Protein AF-0000000077529479 (afdb_homodimer)

Sequence (1142 aa):
MIVVAYLRHGLRLVVPLAVAITVYLYLFPVIQGCAFPVESRDSKEAFELTKKFHWPSKPSSDDRAKLAPFRLLALGDPQLEGDTSIITNYLGTFPHLKQIYKHVTFQTKHWCFRERVRKTLHDTVDFYMEDIPYFVESMRKRFDLWGNDFYLAHIYRQVNWWSNPTHVSVLGDLVGSQWIDDVEFEKRGRRFWNRTFRGTERVPDDIARYPSTDYTLSGLLDGSEGEKVWAKRILNVAGNHDIGYAGDLTEERLERFERVFGKANYELRFELPILDPEKRATMWHGTDNPNSDRIPPELRIIVVNDMNLDTPAKSAPLQDATYAFINDVIGTASSVGYKGHFTLILTHIPLYKPAGICVDSPFFSFHTAADGGGLKEQNQLSADASKGFLEGMWGMSGKENAAGGGYGRAGLMLNGHDHAGCDTYHFINQTNGTDASERQWQTVRWEEAQEQKIPGTSGIPGRREITVRSMMGDFGGNAGLLSLWFDQDTWEWKFEYATCPLGTQHFWWFVHIVDAIVLLWIGLYGVLSALEAWGVDVDGRFYSGLARVKAWVLRRLPGGRGSKGTTVKAAMIVVAYLRHGLRLVVPLAVAITVYLYLFPVIQGCAFPVESRDSKEAFELTKKFHWPSKPSSDDRAKLAPFRLLALGDPQLEGDTSIITNYLGTFPHLKQIYKHVTFQTKHWCFRERVRKTLHDTVDFYMEDIPYFVESMRKRFDLWGNDFYLAHIYRQVNWWSNPTHVSVLGDLVGSQWIDDVEFEKRGRRFWNRTFRGTERVPDDIARYPSTDYTLSGLLDGSEGEKVWAKRILNVAGNHDIGYAGDLTEERLERFERVFGKANYELRFELPILDPEKRATMWHGTDNPNSDRIPPELRIIVVNDMNLDTPAKSAPLQDATYAFINDVIGTASSVGYKGHFTLILTHIPLYKPAGICVDSPFFSFHTAADGGGLKEQNQLSADASKGFLEGMWGMSGKENAAGGGYGRAGLMLNGHDHAGCDTYHFINQTNGTDASERQWQTVRWEEAQEQKIPGTSGIPGRREITVRSMMGDFGGNAGLLSLWFDQDTWEWKFEYATCPLGTQHFWWFVHIVDAIVLLWIGLYGVLSALEAWGVDVDGRFYSGLARVKAWVLRRLPGGRGSKGTTVKAA

Secondary structure (DSSP, 8-state):
-HHHHHHHHHHHHHHHHHHHHHHHHHTHHHHTT-----TT--HHHHHHHHHTTSTT----HHHHHHS-SEEEEEEB---B--GGG-HHHHH-SSHHHHHHHHHHTT-S--SSHHHHHHHHHHHHHHIIIIIHHHHHHHHHHHHHHHHHHHHHHHHHHHHHHHH--SEEEE-S--BS-S---HHHHHHHHHHIIIIITTT-EEPPTTTSBPP-SS---SEE-SS-HHHHGGGTEEEE---HHHH--TTT--HHHHHHHHHHH--SSEEEEEE-----HHHHTTS-BTTTBTT--EEEEEEEEEE---TTSSS--S-HHHHHHHHHHHHHHHHTSPPTT-EEEEEEEE-SSPPP--TTSSSSPP-EEE--GGGT--EEEESS--HHHHHIIIIIIS---S-TTSGGGGT---EEEEE-S-TT-EEEEEE--TTSSS-GGG---EEEEHHHHHHTT-TT-TT--EEEEEEPPB-SGGGT-EEEEEEEEEETTTTEEEEEEEEEE---HHHHHHHHHHHHHHHHHHHHHHHHHHHHHTT--HHHHHHHHHHHHHHHHHHHSTT------------/-HHHHHHHHHHHHHHHHHHHHHHHHHTHHHHTT-----TT--HHHHHHHHHTTSTT----HHHHHHS-SEEEEEEB---B--GGG-HHHHH-SSHHHHHHHHHHTT-S--SSHHHHHHHHHHHHHHIIIIIHHHHHHHHHHHHHHHHHHHHHHHHHHHHHHHH--SEEEE-S--BS-S---HHHHHHHHHHIIIIITTT-EEPPTTTSBPP-SS---SEE-SS-HHHHGGGTEEEE---HHHH--TTT--HHHHHHHHHHH--SSEEEEEE-----HHHHTTS-BTTTBTT--EEEEEEEEEE---TTSSS--S-HHHHHHHHHHHHHHHHTSPPTT-EEEEEEEE-SSPPP--TTSSSSPP-EEE--GGGT--EEEESS--HHHHHIIIIIIS---S-TTSGGGGT---EEEEE-S-TT-EEEEEE--TTSSS-GGG---EEEEHHHHHHTT-TT-TT--EEEEEEPPB-SGGGT-EEEEEEEEEETTTTEEEEEEEEEE---HHHHHHHHHHHHHHHHHHHHHHHHHHHHHTT--HHHHHHHHHHHHHHHHHHHSTT------------

Radius of gyration: 52.74 Å; Cα contacts (8 Å, |Δi|>4): 2167; chains: 2; bounding box: 121×150×94 Å

InterPro domains:
  IPR029052 Metallo-dependent phosphatase-like [SSF56300] (69-497)
  IPR033308 PGAP5/Cdc1/Ted1 [PTHR13315] (11-527)

Foldseek 3Di:
DVVLVVLVVVLVPLVVVLVVLVCCQLQVCLVVQPEFAWPVRDSVVRSVLLPQVDPPHPDDPVSVVRAFLAKEWEFEALAQEDLVVQQCSVVNALPLVVVLVCLVVVVDDDPDPVVSVVSNVVSVVCSVVPRVVSVVVNVVVVVVSVLSLQLLLSLCVSCCVRHVGLAYEYFENQHAAQPDDLVRLVVSLCSSDCGNLDQAEEDDQVLFAFQDLPDDASEESPPDPSSNNNSRHYHYEYDCRQQHAQARHDPVSQVSCCVRHNHNWGKHKYFYDDPDPVLVQQADDVPNHPPHLFHTAMEMETRAECRNCDDDGNDPVVNVVRVVSLQSLLVNDDFQSHFRYEYEYRHAAAAAADPPADPDHWDWDFDDVVSVGITHDTRHDDNVSNCSVQCRNQNAFLACPDGNRRQGHHYEYEYERPQLKAKKKKKWANPPPDDSVPTGIHMHGPVVCVVVVQPPDPRIHMYIYIHFHHCAQVNQRKMKIKGWHADSVVSHIDIDIDMRGSHHCVSVVVSVVSVVVSVVSVVVSVVVVVCVVVVHPPVVVVVVVVVVVVVVVVVVPPPPPPPPPPPDPDD/DVVLVVLVVVLVPLVVVLVVLVCCLLQVCLVVQPEFAWPVRDSVVRSVLLPQVDPPHPDDPVSVVRAFLAKEWEFEALAQEDLVVQQCSVVNALPLVVVLVCLVVVVDDDPDPVVSVVSNVVSVVCSVVPRVVSVVVNVVVVVVSVLSLQLLLSLCVSCCVRHVGLAYEYFENQHAAQPDDLVRLVVSLCSSDCGNLDQAEEDDQVLFAFQDLPDDASEESPPDPSSNNNSRHYHYEYDCRQAHAQARHDPVSQVSCCVRHNHNWGKHKYFYDDPDPVLVQQEDDVPNHPPHLFHTAMEMETRAECRNCDDDGNDPVVNVVRVVSLQSLLVNDDFQSHFRYEYEYRHAAAAAADPPADPDHWDWDFDDVVSVGITHDTRHDDNVSNCSVQCRNQNAFLACPDGNRRQGHHYEYEYERPQLKAKKKKKWANPPPDDRVPTGIHMHGPVVCVVVVQPPDPRIHMYIYIHFHHCAQVNQRKMKIKGWHADSVVSHIDIDIDMRGSHHCVSVVVSVVSVVVSVVSVVVSVVLVVCVVVVHPPVVVVVVVVVVVVVVVVVPPPPPPPPPDPPDDPD

Structure (mmCIF, N/CA/C/O backbone):
data_AF-0000000077529479-model_v1
#
loop_
_entity.id
_entity.type
_entity.pdbx_description
1 polymer 'Uncharacterized protein'
#
loop_
_atom_site.group_PDB
_atom_site.id
_atom_site.type_symbol
_atom_site.label_atom_id
_atom_site.label_alt_id
_atom_site.label_comp_id
_atom_site.label_asym_id
_atom_site.label_entity_id
_atom_site.label_seq_id
_atom_site.pdbx_PDB_ins_code
_atom_site.Cartn_x
_atom_site.Cartn_y
_atom_site.Cartn_z
_atom_site.occupancy
_atom_site.B_iso_or_equiv
_atom_site.auth_seq_id
_atom_site.auth_comp_id
_atom_site.auth_asym_id
_atom_site.auth_atom_id
_atom_site.pdbx_PDB_model_num
ATOM 1 N N . MET A 1 1 ? -47.281 -45.125 0.391 1 73.75 1 MET A N 1
ATOM 2 C CA . MET A 1 1 ? -46.719 -46.062 -0.593 1 73.75 1 MET A CA 1
ATOM 3 C C . MET A 1 1 ? -46.312 -45.312 -1.857 1 73.75 1 MET A C 1
ATOM 5 O O . MET A 1 1 ? -45.594 -45.875 -2.703 1 73.75 1 MET A O 1
ATOM 9 N N . ILE A 1 2 ? -46.594 -44.125 -1.756 1 82.88 2 ILE A N 1
ATOM 10 C CA . ILE A 1 2 ? -46.406 -43.375 -3.006 1 82.88 2 ILE A CA 1
ATOM 11 C C . ILE A 1 2 ? -44.969 -42.938 -3.133 1 82.88 2 ILE A C 1
ATOM 13 O O . ILE A 1 2 ? -44.344 -43.062 -4.203 1 82.88 2 ILE A O 1
ATOM 17 N N . VAL A 1 3 ? -44.406 -42.531 -1.996 1 84.81 3 VAL A N 1
ATOM 18 C CA . VAL A 1 3 ? -43.031 -42.031 -2.023 1 84.81 3 VAL A CA 1
ATOM 19 C C . VAL A 1 3 ? -42.094 -43.188 -2.404 1 84.81 3 VAL A C 1
ATOM 21 O O . VAL A 1 3 ? -41.219 -43 -3.262 1 84.81 3 VAL A O 1
ATOM 24 N N . VAL A 1 4 ? -42.25 -44.25 -1.834 1 88.69 4 VAL A N 1
ATOM 25 C CA . VAL A 1 4 ? -41.406 -45.406 -2.1 1 88.69 4 VAL A CA 1
ATOM 26 C C . VAL A 1 4 ? -41.625 -45.875 -3.539 1 88.69 4 VAL A C 1
ATOM 28 O O . VAL A 1 4 ? -40.656 -46.25 -4.211 1 88.69 4 VAL A O 1
ATOM 31 N N . ALA A 1 5 ? -42.844 -45.781 -3.975 1 88.25 5 ALA A N 1
ATOM 32 C CA . ALA A 1 5 ? -43.125 -46.156 -5.355 1 88.25 5 ALA A CA 1
ATOM 33 C C . ALA A 1 5 ? -42.438 -45.219 -6.34 1 88.25 5 ALA A C 1
ATOM 35 O O . ALA A 1 5 ? -41.875 -45.656 -7.344 1 88.25 5 ALA A O 1
ATOM 36 N N . TYR A 1 6 ? -42.469 -44 -5.996 1 87.62 6 TYR A N 1
ATOM 37 C CA . TYR A 1 6 ? -41.812 -43.031 -6.875 1 87.62 6 TYR A CA 1
ATOM 38 C C . TYR A 1 6 ? -40.312 -43.219 -6.859 1 87.62 6 TYR A C 1
ATOM 40 O O . TYR A 1 6 ? -39.656 -43.094 -7.895 1 87.62 6 TYR A O 1
ATOM 48 N N . LEU A 1 7 ? -39.781 -43.5 -5.754 1 89.94 7 LEU A N 1
ATOM 49 C CA . LEU A 1 7 ? -38.344 -43.781 -5.656 1 89.94 7 LEU A CA 1
ATOM 50 C C . LEU A 1 7 ? -37.969 -45 -6.465 1 89.94 7 LEU A C 1
ATOM 52 O O . LEU A 1 7 ? -36.969 -45.031 -7.145 1 89.94 7 LEU A O 1
ATOM 56 N N . ARG A 1 8 ? -38.812 -45.969 -6.422 1 90.69 8 ARG A N 1
ATOM 57 C CA . ARG A 1 8 ? -38.594 -47.219 -7.168 1 90.69 8 ARG A CA 1
ATOM 58 C C . ARG A 1 8 ? -38.656 -46.969 -8.672 1 90.69 8 ARG A C 1
ATOM 60 O O . ARG A 1 8 ? -37.781 -47.438 -9.422 1 90.69 8 ARG A O 1
ATOM 67 N N . HIS A 1 9 ? -39.625 -46.156 -9.078 1 90.75 9 HIS A N 1
ATOM 68 C CA . HIS A 1 9 ? -39.719 -45.844 -10.5 1 90.75 9 HIS A CA 1
ATOM 69 C C . HIS A 1 9 ? -38.531 -45 -10.969 1 90.75 9 HIS A C 1
ATOM 71 O O . HIS A 1 9 ? -38.031 -45.219 -12.078 1 90.75 9 HIS A O 1
ATOM 77 N N . GLY A 1 10 ? -38.156 -44.062 -10.18 1 90.94 10 GLY A N 1
ATOM 78 C CA . GLY A 1 10 ? -36.969 -43.281 -10.508 1 90.94 10 GLY A CA 1
ATOM 79 C C . GLY A 1 10 ? -35.719 -44.125 -10.648 1 90.94 10 GLY A C 1
ATOM 80 O O . GLY A 1 10 ? -34.938 -43.938 -11.586 1 90.94 10 GLY A O 1
ATOM 81 N N . LEU A 1 11 ? -35.594 -45 -9.789 1 92.44 11 LEU A N 1
ATOM 82 C CA . LEU A 1 11 ? -34.438 -45.875 -9.812 1 92.44 11 LEU A CA 1
ATOM 83 C C . LEU A 1 11 ? -34.469 -46.781 -11.039 1 92.44 11 LEU A C 1
ATOM 85 O O . LEU A 1 11 ? -33.406 -47.094 -11.609 1 92.44 11 LEU A O 1
ATOM 89 N N . ARG A 1 12 ? -35.625 -47.219 -11.469 1 92 12 ARG A N 1
ATOM 90 C CA . ARG A 1 12 ? -35.75 -48.062 -12.656 1 92 12 ARG A CA 1
ATOM 91 C C . ARG A 1 12 ? -35.281 -47.344 -13.906 1 92 12 ARG A C 1
ATOM 93 O O . ARG A 1 12 ? -34.812 -47.938 -14.859 1 92 12 ARG A O 1
ATOM 100 N N . LEU A 1 13 ? -35.375 -46.062 -13.828 1 91.88 13 LEU A N 1
ATOM 101 C CA . LEU A 1 13 ? -34.969 -45.25 -14.969 1 91.88 13 LEU A CA 1
ATOM 102 C C . LEU A 1 13 ? -33.5 -44.875 -14.859 1 91.88 13 LEU A C 1
ATOM 104 O O . LEU A 1 13 ? -32.75 -45 -15.844 1 91.88 13 LEU A O 1
ATOM 108 N N . VAL A 1 14 ? -33.031 -44.562 -13.703 1 93.31 14 VAL A N 1
ATOM 109 C CA . VAL A 1 14 ? -31.688 -43.969 -13.555 1 93.31 14 VAL A CA 1
ATOM 110 C C . VAL A 1 14 ? -30.641 -45.062 -13.398 1 93.31 14 VAL A C 1
ATOM 112 O O . VAL A 1 14 ? -29.5 -44.906 -13.82 1 93.31 14 VAL A O 1
ATOM 115 N N . VAL A 1 15 ? -30.984 -46.125 -12.898 1 94.62 15 VAL A N 1
ATOM 116 C CA . VAL A 1 15 ? -30.016 -47.188 -12.609 1 94.62 15 VAL A CA 1
ATOM 117 C C . VAL A 1 15 ? -29.469 -47.75 -13.922 1 94.62 15 VAL A C 1
ATOM 119 O O . VAL A 1 15 ? -28.25 -47.875 -14.086 1 94.62 15 VAL A O 1
ATOM 122 N N . PRO A 1 16 ? -30.375 -48.094 -14.945 1 94.94 16 PRO A N 1
ATOM 123 C CA . PRO A 1 16 ? -29.797 -48.594 -16.203 1 94.94 16 PRO A CA 1
ATOM 124 C C . PRO A 1 16 ? -28.875 -47.562 -16.859 1 94.94 16 PRO A C 1
ATOM 126 O O . PRO A 1 16 ? -27.859 -47.938 -17.453 1 94.94 16 PRO A O 1
ATOM 129 N N . LEU A 1 17 ? -29.219 -46.375 -16.75 1 94.44 17 LEU A N 1
ATOM 130 C CA . LEU A 1 17 ? -28.359 -45.344 -17.297 1 94.44 17 LEU A CA 1
ATOM 131 C C . LEU A 1 17 ? -27.031 -45.281 -16.562 1 94.44 17 LEU A C 1
ATOM 133 O O . LEU A 1 17 ? -25.969 -45.188 -17.203 1 94.44 17 LEU A O 1
ATOM 137 N N . ALA A 1 18 ? -27.047 -45.312 -15.273 1 96.44 18 ALA A N 1
ATOM 138 C CA . ALA A 1 18 ? -25.828 -45.312 -14.461 1 96.44 18 ALA A CA 1
ATOM 139 C C . ALA A 1 18 ? -24.938 -46.5 -14.781 1 96.44 18 ALA A C 1
ATOM 141 O O . ALA A 1 18 ? -23.719 -46.375 -14.898 1 96.44 18 ALA A O 1
ATOM 142 N N . VAL A 1 19 ? -25.531 -47.594 -14.953 1 96.88 19 VAL A N 1
ATOM 143 C CA . VAL A 1 19 ? -24.781 -48.812 -15.266 1 96.88 19 VAL A CA 1
ATOM 144 C C . VAL A 1 19 ? -24.156 -48.688 -16.656 1 96.88 19 VAL A C 1
ATOM 146 O O . VAL A 1 19 ? -22.984 -49.031 -16.844 1 96.88 19 VAL A O 1
ATOM 149 N N . ALA A 1 20 ? -24.906 -48.156 -17.594 1 96.75 20 ALA A N 1
ATOM 150 C CA . ALA A 1 20 ? -24.422 -48 -18.953 1 96.75 20 ALA A CA 1
ATOM 151 C C . ALA A 1 20 ? -23.203 -47.094 -19 1 96.75 20 ALA A C 1
ATOM 153 O O . ALA A 1 20 ? -22.188 -47.438 -19.625 1 96.75 20 ALA A O 1
ATOM 154 N N . ILE A 1 21 ? -23.266 -46 -18.344 1 96.5 21 ILE A N 1
ATOM 155 C CA . ILE A 1 21 ? -22.172 -45.062 -18.438 1 96.5 21 ILE A CA 1
ATOM 156 C C . ILE A 1 21 ? -20.984 -45.562 -17.609 1 96.5 21 ILE A C 1
ATOM 158 O O . ILE A 1 21 ? -19.828 -45.281 -17.953 1 96.5 21 ILE A O 1
ATOM 162 N N . THR A 1 22 ? -21.266 -46.219 -16.562 1 97.44 22 THR A N 1
ATOM 163 C CA . THR A 1 22 ? -20.188 -46.812 -15.766 1 97.44 22 THR A CA 1
ATOM 164 C C . THR A 1 22 ? -19.453 -47.906 -16.562 1 97.44 22 THR A C 1
ATOM 166 O O . THR A 1 22 ? -18.219 -47.938 -16.562 1 97.44 22 THR A O 1
ATOM 169 N N . VAL A 1 23 ? -20.203 -48.719 -17.234 1 97.5 23 VAL A N 1
ATOM 170 C CA . VAL A 1 23 ? -19.609 -49.75 -18.047 1 97.5 23 VAL A CA 1
ATOM 171 C C . VAL A 1 23 ? -18.766 -49.125 -19.172 1 97.5 23 VAL A C 1
ATOM 173 O O . VAL A 1 23 ? -17.656 -49.594 -19.438 1 97.5 23 VAL A O 1
ATOM 176 N N . TYR A 1 24 ? -19.344 -48.125 -19.688 1 96.5 24 TYR A N 1
ATOM 177 C CA . TYR A 1 24 ? -18.609 -47.438 -20.75 1 96.5 24 TYR A CA 1
ATOM 178 C C . TYR A 1 24 ? -17.281 -46.906 -20.219 1 96.5 24 TYR A C 1
ATOM 180 O O . TYR A 1 24 ? -16.234 -47.062 -20.844 1 96.5 24 TYR A O 1
ATOM 188 N N . LEU A 1 25 ? -17.328 -46.281 -19.062 1 97.25 25 LEU A N 1
ATOM 189 C CA . LEU A 1 25 ? -16.125 -45.688 -18.5 1 97.25 25 LEU A CA 1
ATOM 190 C C . LEU A 1 25 ? -15.094 -46.75 -18.141 1 97.25 25 LEU A C 1
ATOM 192 O O . LEU A 1 25 ? -13.906 -46.625 -18.453 1 97.25 25 LEU A O 1
ATOM 196 N N . TYR A 1 26 ? -15.516 -47.812 -17.578 1 97.5 26 TYR A N 1
ATOM 197 C CA . TYR A 1 26 ? -14.586 -48.812 -17.062 1 97.5 26 TYR A CA 1
ATOM 198 C C . TYR A 1 26 ? -14.102 -49.75 -18.188 1 97.5 26 TYR A C 1
ATOM 200 O O . TYR A 1 26 ? -13.094 -50.438 -18.031 1 97.5 26 TYR A O 1
ATOM 208 N N . LEU A 1 27 ? -14.805 -49.75 -19.359 1 97.38 27 LEU A N 1
ATOM 209 C CA . LEU A 1 27 ? -14.383 -50.562 -20.5 1 97.38 27 LEU A CA 1
ATOM 210 C C . LEU A 1 27 ? -13.93 -49.688 -21.656 1 97.38 27 LEU A C 1
ATOM 212 O O . LEU A 1 27 ? -13.945 -50.094 -22.812 1 97.38 27 LEU A O 1
ATOM 216 N N . PHE A 1 28 ? -13.5 -48.5 -21.266 1 96.94 28 PHE A N 1
ATOM 217 C CA . PHE A 1 28 ? -13.18 -47.531 -22.312 1 96.94 28 PHE A CA 1
ATOM 218 C C . PHE A 1 28 ? -12.055 -48.062 -23.188 1 96.94 28 PHE A C 1
ATOM 220 O O . PHE A 1 28 ? -12.062 -47.844 -24.406 1 96.94 28 PHE A O 1
ATOM 227 N N . PRO A 1 29 ? -10.984 -48.781 -22.672 1 97.5 29 PRO A N 1
ATOM 228 C CA . PRO A 1 29 ? -9.945 -49.281 -23.578 1 97.5 29 PRO A CA 1
ATOM 229 C C . PRO A 1 29 ? -10.484 -50.281 -24.609 1 97.5 29 PRO A C 1
ATOM 231 O O . PRO A 1 29 ? -10.008 -50.312 -25.734 1 97.5 29 PRO A O 1
ATOM 234 N N . VAL A 1 30 ? -11.461 -51.062 -24.188 1 97 30 VAL A N 1
ATOM 235 C CA . VAL A 1 30 ? -12.086 -52.031 -25.078 1 97 30 VAL A CA 1
ATOM 236 C C . VAL A 1 30 ? -12.906 -51.312 -26.156 1 97 30 VAL A C 1
ATOM 238 O O . VAL A 1 30 ? -12.781 -51.594 -27.344 1 97 30 VAL A O 1
ATOM 241 N N . ILE A 1 31 ? -13.633 -50.375 -25.688 1 95.81 31 ILE A N 1
ATOM 242 C CA . ILE A 1 31 ? -14.555 -49.688 -26.578 1 95.81 31 ILE A CA 1
ATOM 243 C C . ILE A 1 31 ? -13.758 -48.812 -27.578 1 95.81 31 ILE A C 1
ATOM 245 O O . ILE A 1 31 ? -14.141 -48.719 -28.734 1 95.81 31 ILE A O 1
ATOM 249 N N . GLN A 1 32 ? -12.664 -48.312 -27.141 1 95.06 32 GLN A N 1
ATOM 250 C CA . GLN A 1 32 ? -11.844 -47.438 -28 1 95.06 32 GLN A CA 1
ATOM 251 C C . GLN A 1 32 ? -10.914 -48.281 -28.891 1 95.06 32 GLN A C 1
ATOM 253 O O . GLN A 1 32 ? -10.234 -47.75 -29.75 1 95.06 32 GLN A O 1
ATOM 258 N N . GLY A 1 33 ? -10.867 -49.531 -28.625 1 96.06 33 GLY A N 1
ATOM 259 C CA . GLY A 1 33 ? -10.039 -50.406 -29.422 1 96.06 33 GLY A CA 1
ATOM 260 C C . GLY A 1 33 ? -8.555 -50.281 -29.125 1 96.06 33 GLY A C 1
ATOM 261 O O . GLY A 1 33 ? -7.719 -50.406 -30.016 1 96.06 33 GLY A O 1
ATOM 262 N N . CYS A 1 34 ? -8.242 -50.031 -27.891 1 97.25 34 CYS A N 1
ATOM 263 C CA . CYS A 1 34 ? -6.844 -49.875 -27.516 1 97.25 34 CYS A CA 1
ATOM 264 C C . CYS A 1 34 ? -6.125 -51.219 -27.516 1 97.25 34 CYS A C 1
ATOM 266 O O . CYS A 1 34 ? -6.602 -52.188 -26.906 1 97.25 34 CYS A O 1
ATOM 268 N N . ALA A 1 35 ? -4.977 -51.219 -28.172 1 97.88 35 ALA A N 1
ATOM 269 C CA . ALA A 1 35 ? -4.16 -52.438 -28.219 1 97.88 35 ALA A CA 1
ATOM 270 C C . ALA A 1 35 ? -2.723 -52.125 -28.609 1 97.88 35 ALA A C 1
ATOM 272 O O . ALA A 1 35 ? -2.477 -51.188 -29.391 1 97.88 35 ALA A O 1
ATOM 273 N N . PHE A 1 36 ? -1.869 -52.906 -27.984 1 98.38 36 PHE A N 1
ATOM 274 C CA . PHE A 1 36 ? -0.484 -52.781 -28.438 1 98.38 36 PHE A CA 1
ATOM 275 C C . PHE A 1 36 ? -0.339 -53.188 -29.891 1 98.38 36 PHE A C 1
ATOM 277 O O . PHE A 1 36 ? -0.888 -54.219 -30.297 1 98.38 36 PHE A O 1
ATOM 284 N N . PRO A 1 37 ? 0.438 -52.375 -30.688 1 98.06 37 PRO A N 1
ATOM 285 C CA . PRO A 1 37 ? 0.655 -52.75 -32.094 1 98.06 37 PRO A CA 1
ATOM 286 C C . PRO A 1 37 ? 1.341 -54.094 -32.219 1 98.06 37 PRO A C 1
ATOM 288 O O . PRO A 1 37 ? 2.127 -54.5 -31.359 1 98.06 37 PRO A O 1
ATOM 291 N N . VAL A 1 38 ? 1 -54.781 -33.312 1 96.88 38 VAL A N 1
ATOM 292 C CA . VAL A 1 38 ? 1.597 -56.094 -33.625 1 96.88 38 VAL A CA 1
ATOM 293 C C . VAL A 1 38 ? 2.406 -55.969 -34.906 1 96.88 38 VAL A C 1
ATOM 295 O O . VAL A 1 38 ? 2.449 -54.938 -35.562 1 96.88 38 VAL A O 1
ATOM 298 N N . GLU A 1 39 ? 3.098 -57 -35.281 1 95.56 39 GLU A N 1
ATOM 299 C CA . GLU A 1 39 ? 4.035 -57 -36.406 1 95.56 39 GLU A CA 1
ATOM 300 C C . GLU A 1 39 ? 3.346 -56.594 -37.719 1 95.56 39 GLU A C 1
ATOM 302 O O . GLU A 1 39 ? 3.939 -55.906 -38.531 1 95.56 39 GLU A O 1
ATOM 307 N N . SER A 1 40 ? 2.08 -56.938 -37.844 1 94.25 40 SER A N 1
ATOM 308 C CA . SER A 1 40 ? 1.351 -56.594 -39.094 1 94.25 40 SER A CA 1
ATOM 309 C C . SER A 1 40 ? 1.008 -55.125 -39.156 1 94.25 40 SER A C 1
ATOM 311 O O . SER A 1 40 ? 0.623 -54.625 -40.188 1 94.25 40 SER A O 1
ATOM 313 N N . ARG A 1 41 ? 1.049 -54.438 -38.031 1 93.44 41 ARG A N 1
ATOM 314 C CA . ARG A 1 41 ? 0.746 -53.031 -37.906 1 93.44 41 ARG A CA 1
ATOM 315 C C . ARG A 1 41 ? -0.734 -52.75 -38.125 1 93.44 41 ARG A C 1
ATOM 317 O O . ARG A 1 41 ? -1.127 -51.594 -38.406 1 93.44 41 ARG A O 1
ATOM 324 N N . ASP A 1 42 ? -1.507 -53.781 -38.094 1 95.19 42 ASP A N 1
ATOM 325 C CA . ASP A 1 42 ? -2.957 -53.656 -38.219 1 95.19 42 ASP A CA 1
ATOM 326 C C . ASP A 1 42 ? -3.611 -53.531 -36.844 1 95.19 42 ASP A C 1
ATOM 328 O O . ASP A 1 42 ? -3.504 -54.438 -36.031 1 95.19 42 ASP A O 1
ATOM 332 N N . SER A 1 43 ? -4.312 -52.469 -36.75 1 94.69 43 SER A N 1
ATOM 333 C CA . SER A 1 43 ? -4.902 -52.188 -35.438 1 94.69 43 SER A CA 1
ATOM 334 C C . SER A 1 43 ? -6.012 -53.156 -35.094 1 94.69 43 SER A C 1
ATOM 336 O O . SER A 1 43 ? -6.207 -53.5 -33.938 1 94.69 43 SER A O 1
ATOM 338 N N . LYS A 1 44 ? -6.727 -53.594 -36.094 1 96.19 44 LYS A N 1
ATOM 339 C CA . LYS A 1 44 ? -7.805 -54.562 -35.844 1 96.19 44 LYS A CA 1
ATOM 340 C C . LYS A 1 44 ? -7.25 -55.906 -35.406 1 96.19 44 LYS A C 1
ATOM 342 O O . LYS A 1 44 ? -7.801 -56.531 -34.5 1 96.19 44 LYS A O 1
ATOM 347 N N . GLU A 1 45 ? -6.23 -56.281 -36.062 1 96.38 45 GLU A N 1
ATOM 348 C CA . GLU A 1 45 ? -5.59 -57.531 -35.688 1 96.38 45 GLU A CA 1
ATOM 349 C C . GLU A 1 45 ? -5.039 -57.469 -34.25 1 96.38 45 GLU A C 1
ATOM 351 O O . GLU A 1 45 ? -5.16 -58.406 -33.469 1 96.38 45 GLU A O 1
ATOM 356 N N . ALA A 1 46 ? -4.461 -56.344 -34 1 97.19 46 ALA A N 1
ATOM 357 C CA . ALA A 1 46 ? -3.924 -56.125 -32.656 1 97.19 46 ALA A CA 1
ATOM 358 C C . ALA A 1 46 ? -5.027 -56.219 -31.594 1 97.19 46 ALA A C 1
ATOM 360 O O . ALA A 1 46 ? -4.852 -56.844 -30.547 1 97.19 46 ALA A O 1
ATOM 361 N N . PHE A 1 47 ? -6.156 -55.625 -31.922 1 96.81 47 PHE A N 1
ATOM 362 C CA . PHE A 1 47 ? -7.285 -55.625 -30.984 1 96.81 47 PHE A CA 1
ATOM 363 C C . PHE A 1 47 ? -7.84 -57.031 -30.797 1 96.81 47 PHE A C 1
ATOM 365 O O . PHE A 1 47 ? -8.109 -57.438 -29.672 1 96.81 47 PHE A O 1
ATOM 372 N N . GLU A 1 48 ? -7.992 -57.75 -31.891 1 95.81 48 GLU A N 1
ATOM 373 C CA . GLU A 1 48 ? -8.508 -59.094 -31.812 1 95.81 48 GLU A CA 1
ATOM 374 C C . GLU A 1 48 ? -7.559 -60 -31.047 1 95.81 48 GLU A C 1
ATOM 376 O O . GLU A 1 48 ? -8 -60.875 -30.297 1 95.81 48 GLU A O 1
ATOM 381 N N . LEU A 1 49 ? -6.34 -59.75 -31.25 1 95.94 49 LEU A N 1
ATOM 382 C CA . LEU A 1 49 ? -5.352 -60.531 -30.5 1 95.94 49 LEU A CA 1
ATOM 383 C C . LEU A 1 49 ? -5.441 -60.219 -29.016 1 95.94 49 LEU A C 1
ATOM 385 O O . LEU A 1 49 ? -5.398 -61.125 -28.188 1 95.94 49 LEU A O 1
ATOM 389 N N . THR A 1 50 ? -5.594 -58.969 -28.656 1 96.06 50 THR A N 1
ATOM 390 C CA . THR A 1 50 ? -5.695 -58.562 -27.266 1 96.06 50 THR A CA 1
ATOM 391 C C . THR A 1 50 ? -6.93 -59.188 -26.609 1 96.06 50 THR A C 1
ATOM 393 O O . THR A 1 50 ? -6.883 -59.625 -25.453 1 96.06 50 THR A O 1
ATOM 396 N N . LYS A 1 51 ? -7.992 -59.25 -27.344 1 95.31 51 LYS A N 1
ATOM 397 C CA . LYS A 1 51 ? -9.25 -59.812 -26.844 1 95.31 51 LYS A CA 1
ATOM 398 C C . LYS A 1 51 ? -9.078 -61.281 -26.422 1 95.31 51 LYS A C 1
ATOM 400 O O . LYS A 1 51 ? -9.719 -61.719 -25.453 1 95.31 51 LYS A O 1
ATOM 405 N N . LYS A 1 52 ? -8.219 -61.938 -27.016 1 95 52 LYS A N 1
ATOM 406 C CA . LYS A 1 52 ? -8.008 -63.344 -26.75 1 95 52 LYS A CA 1
ATOM 407 C C . LYS A 1 52 ? -7.355 -63.562 -25.391 1 95 52 LYS A C 1
ATOM 409 O O . LYS A 1 52 ? -7.355 -64.688 -24.859 1 95 52 LYS A O 1
ATOM 414 N N . PHE A 1 53 ? -6.867 -62.562 -24.875 1 92.5 53 PHE A N 1
ATOM 415 C CA . PHE A 1 53 ? -6.195 -62.688 -23.578 1 92.5 53 PHE A CA 1
ATOM 416 C C . PHE A 1 53 ? -7.152 -62.344 -22.438 1 92.5 53 PHE A C 1
ATOM 418 O O . PHE A 1 53 ? -6.734 -62.25 -21.281 1 92.5 53 PHE A O 1
ATOM 425 N N . HIS A 1 54 ? -8.336 -62.188 -22.703 1 92.94 54 HIS A N 1
ATOM 426 C CA . HIS A 1 54 ? -9.344 -61.906 -21.688 1 92.94 54 HIS A CA 1
ATOM 427 C C . HIS A 1 54 ? -10.492 -62.906 -21.75 1 92.94 54 HIS A C 1
ATOM 429 O O . HIS A 1 54 ? -10.742 -63.5 -22.797 1 92.94 54 HIS A O 1
ATOM 435 N N . TRP A 1 55 ? -11.125 -63.094 -20.562 1 87.31 55 TRP A N 1
ATOM 436 C CA . TRP A 1 55 ? -12.273 -64 -20.469 1 87.31 55 TRP A CA 1
ATOM 437 C C . TRP A 1 55 ? -13.344 -63.594 -21.484 1 87.31 55 TRP A C 1
ATOM 439 O O . TRP A 1 55 ? -13.633 -62.438 -21.688 1 87.31 55 TRP A O 1
ATOM 449 N N . PRO A 1 56 ? -13.727 -64.438 -22.172 1 87.88 56 PRO A N 1
ATOM 450 C CA . PRO A 1 56 ? -13.711 -65.875 -21.953 1 87.88 56 PRO A CA 1
ATOM 451 C C . PRO A 1 56 ? -12.68 -66.625 -22.828 1 87.88 56 PRO A C 1
ATOM 453 O O . PRO A 1 56 ? -12.547 -67.812 -22.766 1 87.88 56 PRO A O 1
ATOM 456 N N . SER A 1 57 ? -12.023 -66 -23.578 1 88 57 SER A N 1
ATOM 457 C CA . SER A 1 57 ? -11.062 -66.625 -24.469 1 88 57 SER A CA 1
ATOM 458 C C . SER A 1 57 ? -9.766 -66.938 -23.734 1 88 57 SER A C 1
ATOM 460 O O . SER A 1 57 ? -9.469 -66.375 -22.688 1 88 57 SER A O 1
ATOM 462 N N . LYS A 1 58 ? -9.094 -68.062 -24.188 1 90.5 58 LYS A N 1
ATOM 463 C CA . LYS A 1 58 ? -7.754 -68.375 -23.719 1 90.5 58 LYS A CA 1
ATOM 464 C C . LYS A 1 58 ? -6.75 -68.375 -24.859 1 90.5 58 LYS A C 1
ATOM 466 O O . LYS A 1 58 ? -6.938 -69 -25.891 1 90.5 58 LYS A O 1
ATOM 471 N N . PRO A 1 59 ? -5.727 -67.5 -24.656 1 90.25 59 PRO A N 1
ATOM 472 C CA . PRO A 1 59 ? -4.773 -67.375 -25.766 1 90.25 59 PRO A CA 1
ATOM 473 C C . PRO A 1 59 ? -3.977 -68.688 -26 1 90.25 59 PRO A C 1
ATOM 475 O O . PRO A 1 59 ? -3.623 -69.375 -25.047 1 90.25 59 PRO A O 1
ATOM 478 N N . SER A 1 60 ? -3.766 -69.062 -27.219 1 92 60 SER A N 1
ATOM 479 C CA . SER A 1 60 ? -2.902 -70.188 -27.609 1 92 60 SER A CA 1
ATOM 480 C C . SER A 1 60 ? -1.434 -69.75 -27.594 1 92 60 SER A C 1
ATOM 482 O O . SER A 1 60 ? -1.114 -68.562 -27.391 1 92 60 SER A O 1
ATOM 484 N N . SER A 1 61 ? -0.552 -70.75 -27.75 1 88.81 61 SER A N 1
ATOM 485 C CA . SER A 1 61 ? 0.876 -70.438 -27.828 1 88.81 61 SER A CA 1
ATOM 486 C C . SER A 1 61 ? 1.2 -69.625 -29.047 1 88.81 61 SER A C 1
ATOM 488 O O . SER A 1 61 ? 2.09 -68.75 -29 1 88.81 61 SER A O 1
ATOM 490 N N . ASP A 1 62 ? 0.419 -69.812 -30.016 1 90.25 62 ASP A N 1
ATOM 491 C CA . ASP A 1 62 ? 0.606 -69 -31.234 1 90.25 62 ASP A CA 1
ATOM 492 C C . ASP A 1 62 ? 0.179 -67.562 -31.031 1 90.25 62 ASP A C 1
ATOM 494 O O . ASP A 1 62 ? 0.803 -66.688 -31.562 1 90.25 62 ASP A O 1
ATOM 498 N N . ASP A 1 63 ? -0.848 -67.438 -30.328 1 91.25 63 ASP A N 1
ATOM 499 C CA . ASP A 1 63 ? -1.318 -66.125 -30.016 1 91.25 63 ASP A CA 1
ATOM 500 C C . ASP A 1 63 ? -0.282 -65.375 -29.203 1 91.25 63 ASP A C 1
ATOM 502 O O . ASP A 1 63 ? -0.024 -64.188 -29.469 1 91.25 63 ASP A O 1
ATOM 506 N N . ARG A 1 64 ? 0.31 -66 -28.359 1 89.69 64 ARG A N 1
ATOM 507 C CA . ARG A 1 64 ? 1.331 -65.375 -27.516 1 89.69 64 ARG A CA 1
ATOM 508 C C . ARG A 1 64 ? 2.555 -65 -28.344 1 89.69 64 ARG A C 1
ATOM 510 O O . ARG A 1 64 ? 3.182 -63.969 -28.078 1 89.69 64 ARG A O 1
ATOM 517 N N . ALA A 1 65 ? 2.768 -65.75 -29.266 1 88.88 65 ALA A N 1
ATOM 518 C CA . ALA A 1 65 ? 3.932 -65.5 -30.109 1 88.88 65 ALA A CA 1
ATOM 519 C C . ALA A 1 65 ? 3.703 -64.312 -31.016 1 88.88 65 ALA A C 1
ATOM 521 O O . ALA A 1 65 ? 4.66 -63.719 -31.516 1 88.88 65 ALA A O 1
ATOM 522 N N . LYS A 1 66 ? 2.479 -63.938 -31.188 1 92.56 66 LYS A N 1
ATOM 523 C CA . LYS A 1 66 ? 2.154 -62.812 -32.062 1 92.56 66 LYS A CA 1
ATOM 524 C C . LYS A 1 66 ? 2.279 -61.5 -31.312 1 92.56 66 LYS A C 1
ATOM 526 O O . LYS A 1 66 ? 2.336 -60.438 -31.938 1 92.56 66 LYS A O 1
ATOM 531 N N . LEU A 1 67 ? 2.334 -61.594 -30.078 1 94 67 LEU A N 1
ATOM 532 C CA . LEU A 1 67 ? 2.535 -60.406 -29.297 1 94 67 LEU A CA 1
ATOM 533 C C . LEU A 1 67 ? 3.988 -59.938 -29.375 1 94 67 LEU A C 1
ATOM 535 O O . LEU A 1 67 ? 4.902 -60.75 -29.375 1 94 67 LEU A O 1
ATOM 539 N N . ALA A 1 68 ? 4.121 -58.625 -29.406 1 96.62 68 ALA A N 1
ATOM 540 C CA . ALA A 1 68 ? 5.484 -58.094 -29.344 1 96.62 68 ALA A CA 1
ATOM 541 C C . ALA A 1 68 ? 6.145 -58.469 -28.016 1 96.62 68 ALA A C 1
ATOM 543 O O . ALA A 1 68 ? 5.516 -58.375 -26.953 1 96.62 68 ALA A O 1
ATOM 544 N N . PRO A 1 69 ? 7.348 -58.844 -28.016 1 96.12 69 PRO A N 1
ATOM 545 C CA . PRO A 1 69 ? 8.016 -59.25 -26.781 1 96.12 69 PRO A CA 1
ATOM 546 C C . PRO A 1 69 ? 8.203 -58.062 -25.812 1 96.12 69 PRO A C 1
ATOM 548 O O . PRO A 1 69 ? 8.281 -58.25 -24.609 1 96.12 69 PRO A O 1
ATOM 551 N N . PHE A 1 70 ? 8.328 -56.906 -26.359 1 97.62 70 PHE A N 1
ATOM 552 C CA . PHE A 1 70 ? 8.422 -55.688 -25.547 1 97.62 70 PHE A CA 1
ATOM 553 C C . PHE A 1 70 ? 7.23 -54.781 -25.797 1 97.62 70 PHE A C 1
ATOM 555 O O . PHE A 1 70 ? 7.043 -54.281 -26.906 1 97.62 70 PHE A O 1
ATOM 562 N N . ARG A 1 71 ? 6.414 -54.594 -24.828 1 98.38 71 ARG A N 1
ATOM 563 C CA . ARG A 1 71 ? 5.25 -53.688 -24.844 1 98.38 71 ARG A CA 1
ATOM 564 C C . ARG A 1 71 ? 5.301 -52.688 -23.703 1 98.38 71 ARG A C 1
ATOM 566 O O . ARG A 1 71 ? 5.09 -53.031 -22.547 1 98.38 71 ARG A O 1
ATOM 573 N N . LEU A 1 72 ? 5.551 -51.406 -24.078 1 98.62 72 LEU A N 1
ATOM 574 C CA . LEU A 1 72 ? 5.746 -50.375 -23.078 1 98.62 72 LEU A CA 1
ATOM 575 C C . LEU A 1 72 ? 4.52 -49.469 -22.984 1 98.62 72 LEU A C 1
ATOM 577 O O . LEU A 1 72 ? 4.121 -48.844 -23.969 1 98.62 72 LEU A O 1
ATOM 581 N N . LEU A 1 73 ? 3.9 -49.531 -21.859 1 98.62 73 LEU A N 1
ATOM 582 C CA . LEU A 1 73 ? 2.893 -48.5 -21.547 1 98.62 73 LEU A CA 1
ATOM 583 C C . LEU A 1 73 ? 3.549 -47.188 -21.109 1 98.62 73 LEU A C 1
ATOM 585 O O . LEU A 1 73 ? 4.145 -47.125 -20.031 1 98.62 73 LEU A O 1
ATOM 589 N N . ALA A 1 74 ? 3.447 -46.156 -21.922 1 98.69 74 ALA A N 1
ATOM 590 C CA . ALA A 1 74 ? 4.109 -44.875 -21.688 1 98.69 74 ALA A CA 1
ATOM 591 C C . ALA A 1 74 ? 3.107 -43.812 -21.25 1 98.69 74 ALA A C 1
ATOM 593 O O . ALA A 1 74 ? 2.17 -43.5 -21.969 1 98.69 74 ALA A O 1
ATOM 594 N N . LEU A 1 75 ? 3.311 -43.312 -20.062 1 98.5 75 LEU A N 1
ATOM 595 C CA . LEU A 1 75 ? 2.434 -42.281 -19.5 1 98.5 75 LEU A CA 1
ATOM 596 C C . LEU A 1 75 ? 3.172 -40.938 -19.344 1 98.5 75 LEU A C 1
ATOM 598 O O . LEU A 1 75 ? 4.289 -40.906 -18.828 1 98.5 75 LEU A O 1
ATOM 602 N N . GLY A 1 76 ? 2.477 -39.844 -19.812 1 97.38 76 GLY A N 1
ATOM 603 C CA . GLY A 1 76 ? 3.162 -38.562 -19.812 1 97.38 76 GLY A CA 1
ATOM 604 C C . GLY A 1 76 ? 2.582 -37.594 -18.797 1 97.38 76 GLY A C 1
ATOM 605 O O . GLY A 1 76 ? 1.366 -37.406 -18.734 1 97.38 76 GLY A O 1
ATOM 606 N N . ASP A 1 77 ? 3.359 -37.031 -17.922 1 96.88 77 ASP A N 1
ATOM 607 C CA . ASP A 1 77 ? 3.143 -35.781 -17.172 1 96.88 77 ASP A CA 1
ATOM 608 C C . ASP A 1 77 ? 1.886 -35.875 -16.312 1 96.88 77 ASP A C 1
ATOM 610 O O . ASP A 1 77 ? 0.979 -35.062 -16.438 1 96.88 77 ASP A O 1
ATOM 614 N N . PRO A 1 78 ? 1.816 -36.75 -15.477 1 96.75 78 PRO A N 1
ATOM 615 C CA . PRO A 1 78 ? 0.653 -36.781 -14.586 1 96.75 78 PRO A CA 1
ATOM 616 C C . PRO A 1 78 ? 0.547 -35.531 -13.719 1 96.75 78 PRO A C 1
ATOM 618 O O . PRO A 1 78 ? -0.558 -35.062 -13.453 1 96.75 78 PRO A O 1
ATOM 621 N N . GLN A 1 79 ? 1.628 -34.938 -13.219 1 95.69 79 GLN A N 1
ATOM 622 C CA . GLN A 1 79 ? 1.746 -33.656 -12.5 1 95.69 79 GLN A CA 1
ATOM 623 C C . GLN A 1 79 ? 0.792 -33.625 -11.305 1 95.69 79 GLN A C 1
ATOM 625 O O . GLN A 1 79 ? -0.061 -32.75 -11.219 1 95.69 79 GLN A O 1
ATOM 630 N N . LEU A 1 80 ? 1 -34.438 -10.344 1 96.44 80 LEU A N 1
ATOM 631 C CA . LEU A 1 80 ? 0.18 -34.438 -9.141 1 96.44 80 LEU A CA 1
ATOM 632 C C . LEU A 1 80 ? 0.356 -33.156 -8.359 1 96.44 80 LEU A C 1
ATOM 634 O O . LEU A 1 80 ? 1.435 -32.875 -7.82 1 96.44 80 LEU A O 1
ATOM 638 N N . GLU A 1 81 ? -0.72 -32.344 -8.289 1 94.5 81 GLU A N 1
ATOM 639 C CA . GLU A 1 81 ? -0.691 -31.109 -7.527 1 94.5 81 GLU A CA 1
ATOM 640 C C . GLU A 1 81 ? -0.978 -31.359 -6.051 1 94.5 81 GLU A C 1
ATOM 642 O O . GLU A 1 81 ? -1.222 -32.5 -5.648 1 94.5 81 GLU A O 1
ATOM 647 N N . GLY A 1 82 ? -0.85 -30.234 -5.254 1 93.12 82 GLY A N 1
ATOM 648 C CA . GLY A 1 82 ? -1.062 -30.406 -3.824 1 93.12 82 GLY A CA 1
ATOM 649 C C . GLY A 1 82 ? -1.406 -29.109 -3.115 1 93.12 82 GLY A C 1
ATOM 650 O O . GLY A 1 82 ? -2.223 -28.328 -3.604 1 93.12 82 GLY A O 1
ATOM 651 N N . ASP A 1 83 ? -0.752 -28.891 -2.02 1 90.62 83 ASP A N 1
ATOM 652 C CA . ASP A 1 83 ? -1.1 -27.828 -1.079 1 90.62 83 ASP A CA 1
ATOM 653 C C . ASP A 1 83 ? -0.866 -26.453 -1.693 1 90.62 83 ASP A C 1
ATOM 655 O O . ASP A 1 83 ? -1.579 -25.5 -1.378 1 90.62 83 ASP A O 1
ATOM 659 N N . THR A 1 84 ? 0.069 -26.312 -2.568 1 90.31 84 THR A N 1
ATOM 660 C CA . THR A 1 84 ? 0.416 -25.016 -3.148 1 90.31 84 THR A CA 1
ATOM 661 C C . THR A 1 84 ? -0.698 -24.516 -4.066 1 90.31 84 THR A C 1
ATOM 663 O O . THR A 1 84 ? -0.725 -23.344 -4.438 1 90.31 84 THR A O 1
ATOM 666 N N . SER A 1 85 ? -1.594 -25.438 -4.379 1 91.62 85 SER A N 1
ATOM 667 C CA . SER A 1 85 ? -2.695 -25.047 -5.254 1 91.62 85 SER A CA 1
ATOM 668 C C . SER A 1 85 ? -3.939 -24.688 -4.445 1 91.62 85 SER A C 1
ATOM 670 O O . SER A 1 85 ? -4.961 -24.297 -5.012 1 91.62 85 SER A O 1
ATOM 672 N N . ILE A 1 86 ? -3.838 -24.797 -3.15 1 94.25 86 ILE A N 1
ATOM 673 C CA . ILE A 1 86 ? -4.965 -24.516 -2.264 1 94.25 86 ILE A CA 1
ATOM 674 C C . ILE A 1 86 ? -4.805 -23.141 -1.643 1 94.25 86 ILE A C 1
ATOM 676 O O . ILE A 1 86 ? -3.896 -22.906 -0.84 1 94.25 86 ILE A O 1
ATOM 680 N N . ILE A 1 87 ? -5.789 -22.266 -1.85 1 94.19 87 ILE A N 1
ATOM 681 C CA . ILE A 1 87 ? -5.684 -20.859 -1.521 1 94.19 87 ILE A CA 1
ATOM 682 C C . ILE A 1 87 ? -5.562 -20.688 -0.008 1 94.19 87 ILE A C 1
ATOM 684 O O . ILE A 1 87 ? -4.742 -19.891 0.471 1 94.19 87 ILE A O 1
ATOM 688 N N . THR A 1 88 ? -6.324 -21.344 0.775 1 94.12 88 THR A N 1
ATOM 689 C CA . THR A 1 88 ? -6.352 -21.172 2.223 1 94.12 88 THR A CA 1
ATOM 690 C C . THR A 1 88 ? -5.043 -21.641 2.85 1 94.12 88 THR A C 1
ATOM 692 O O . THR A 1 88 ? -4.723 -21.281 3.982 1 94.12 88 THR A O 1
ATOM 695 N N . ASN A 1 89 ? -4.355 -22.562 2.09 1 90.75 89 ASN A N 1
ATOM 696 C CA . ASN A 1 89 ? -3.098 -23.062 2.637 1 90.75 89 ASN A CA 1
ATOM 697 C C . ASN A 1 89 ? -2.002 -22 2.57 1 90.75 89 ASN A C 1
ATOM 699 O O . ASN A 1 89 ? -1.118 -21.953 3.43 1 90.75 89 ASN A O 1
ATOM 703 N N . TYR A 1 90 ? -2.059 -21.094 1.581 1 86.88 90 TYR A N 1
ATOM 704 C CA . TYR A 1 90 ? -0.981 -20.109 1.526 1 86.88 90 TYR A CA 1
ATOM 705 C C . TYR A 1 90 ? -1.455 -18.75 2.023 1 86.88 90 TYR A C 1
ATOM 707 O O . TYR A 1 90 ? -0.657 -17.953 2.52 1 86.88 90 TYR A O 1
ATOM 715 N N . LEU A 1 91 ? -2.752 -18.391 1.994 1 90.94 91 LEU A N 1
ATOM 716 C CA . LEU A 1 91 ? -3.238 -17.094 2.465 1 90.94 91 LEU A CA 1
ATOM 717 C C . LEU A 1 91 ? -3.818 -17.219 3.871 1 90.94 91 LEU A C 1
ATOM 719 O O . LEU A 1 91 ? -4.027 -16.203 4.547 1 90.94 91 LEU A O 1
ATOM 723 N N . GLY A 1 92 ? -4.039 -18.406 4.266 1 92.5 92 GLY A N 1
ATOM 724 C CA . GLY A 1 92 ? -4.66 -18.625 5.562 1 92.5 92 GLY A CA 1
ATOM 725 C C . GLY A 1 92 ? -6.164 -18.797 5.484 1 92.5 92 GLY A C 1
ATOM 726 O O . GLY A 1 92 ? -6.789 -18.422 4.488 1 92.5 92 GLY A O 1
ATOM 727 N N . THR A 1 93 ? -6.691 -19.422 6.551 1 94.81 93 THR A N 1
ATOM 728 C CA . THR A 1 93 ? -8.133 -19.656 6.621 1 94.81 93 THR A CA 1
ATOM 729 C C . THR A 1 93 ? -8.828 -18.5 7.348 1 94.81 93 THR A C 1
ATOM 731 O O . THR A 1 93 ? -8.539 -18.234 8.516 1 94.81 93 THR A O 1
ATOM 734 N N . PHE A 1 94 ? -9.695 -17.859 6.676 1 96.56 94 PHE A N 1
ATOM 735 C CA . PHE A 1 94 ? -10.516 -16.766 7.199 1 96.56 94 PHE A CA 1
ATOM 736 C C . PHE A 1 94 ? -9.648 -15.703 7.863 1 96.56 94 PHE A C 1
ATOM 738 O O . PHE A 1 94 ? -9.883 -15.336 9.016 1 96.56 94 PHE A O 1
ATOM 745 N N . PRO A 1 95 ? -8.75 -15.125 7.188 1 96.25 95 PRO A N 1
ATOM 746 C CA . PRO A 1 95 ? -7.875 -14.117 7.789 1 96.25 95 PRO A CA 1
ATOM 747 C C . PRO A 1 95 ? -8.625 -12.859 8.219 1 96.25 95 PRO A C 1
ATOM 749 O O . PRO A 1 95 ? -8.32 -12.273 9.258 1 96.25 95 PRO A O 1
ATOM 752 N N . HIS A 1 96 ? -9.555 -12.406 7.523 1 97.12 96 HIS A N 1
ATOM 753 C CA . HIS A 1 96 ? -10.273 -11.172 7.832 1 97.12 96 HIS A CA 1
ATOM 754 C C . HIS A 1 96 ? -11.203 -11.359 9.023 1 97.12 96 HIS A C 1
ATOM 756 O O . HIS A 1 96 ? -11.406 -10.43 9.805 1 97.12 96 HIS A O 1
ATOM 762 N N . LEU A 1 97 ? -11.789 -12.578 9.172 1 96.69 97 LEU A N 1
ATOM 763 C CA . LEU A 1 97 ? -12.586 -12.875 10.359 1 96.69 97 LEU A CA 1
ATOM 764 C C . LEU A 1 97 ? -11.734 -12.758 11.617 1 96.69 97 LEU A C 1
ATOM 766 O O . LEU A 1 97 ? -12.195 -12.203 12.625 1 96.69 97 LEU A O 1
ATOM 770 N N . LYS A 1 98 ? -10.57 -13.234 11.523 1 96.31 98 LYS A N 1
ATOM 771 C CA . LYS A 1 98 ? -9.648 -13.141 12.648 1 96.31 98 LYS A CA 1
ATOM 772 C C . LYS A 1 98 ? -9.312 -11.688 12.961 1 96.31 98 LYS A C 1
ATOM 774 O O . LYS A 1 98 ? -9.242 -11.297 14.133 1 96.31 98 LYS A O 1
ATOM 779 N N . GLN A 1 99 ? -9.188 -10.883 11.914 1 96.31 99 GLN A N 1
ATOM 780 C CA . GLN A 1 99 ? -8.898 -9.461 12.102 1 96.31 99 GLN A CA 1
ATOM 781 C C . GLN A 1 99 ? -10.086 -8.734 12.727 1 96.31 99 GLN A C 1
ATOM 783 O O . GLN A 1 99 ? -9.906 -7.871 13.586 1 96.31 99 GLN A O 1
ATOM 788 N N . ILE A 1 100 ? -11.203 -9.055 12.305 1 97.12 100 ILE A N 1
ATOM 789 C CA . ILE A 1 100 ? -12.406 -8.469 12.891 1 97.12 100 ILE A CA 1
ATOM 790 C C . ILE A 1 100 ? -12.438 -8.75 14.391 1 97.12 100 ILE A C 1
ATOM 792 O O . ILE A 1 100 ? -12.688 -7.844 15.195 1 97.12 100 ILE A O 1
ATOM 796 N N . TYR A 1 101 ? -12.18 -10 14.664 1 97.12 101 TYR A N 1
ATOM 797 C CA . TYR A 1 101 ? -12.172 -10.398 16.078 1 97.12 101 TYR A CA 1
ATOM 798 C C . TYR A 1 101 ? -11.164 -9.57 16.859 1 97.12 101 TYR A C 1
ATOM 800 O O . TYR A 1 101 ? -11.477 -9.055 17.938 1 97.12 101 TYR A O 1
ATOM 808 N N . LYS A 1 102 ? -10.031 -9.352 16.312 1 96.5 102 LYS A N 1
ATOM 809 C CA . LYS A 1 102 ? -8.984 -8.594 16.984 1 96.5 102 LYS A CA 1
ATOM 810 C C . LYS A 1 102 ? -9.375 -7.125 17.125 1 96.5 102 LYS A C 1
ATOM 812 O O . LYS A 1 102 ? -9.117 -6.508 18.172 1 96.5 102 LYS A O 1
ATOM 817 N N . HIS A 1 103 ? -10.031 -6.574 16.125 1 95.69 103 HIS A N 1
ATOM 818 C CA . HIS A 1 103 ? -10.461 -5.184 16.172 1 95.69 103 HIS A CA 1
ATOM 819 C C . HIS A 1 103 ? -11.547 -4.984 17.234 1 95.69 103 HIS A C 1
ATOM 821 O O . HIS A 1 103 ? -11.469 -4.062 18.047 1 95.69 103 HIS A O 1
ATOM 827 N N . VAL A 1 104 ? -12.5 -5.887 17.266 1 95.62 104 VAL A N 1
ATOM 828 C CA . VAL A 1 104 ? -13.672 -5.738 18.125 1 95.62 104 VAL A CA 1
ATOM 829 C C . VAL A 1 104 ? -13.281 -5.969 19.578 1 95.62 104 VAL A C 1
ATOM 831 O O . VAL A 1 104 ? -13.867 -5.375 20.484 1 95.62 104 VAL A O 1
ATOM 834 N N . THR A 1 105 ? -12.25 -6.742 19.781 1 95.88 105 THR A N 1
ATOM 835 C CA . THR A 1 105 ? -11.836 -7.027 21.156 1 95.88 105 THR A CA 1
ATOM 836 C C . THR A 1 105 ? -10.711 -6.086 21.578 1 95.88 105 THR A C 1
ATOM 838 O O . THR A 1 105 ? -10.031 -6.336 22.578 1 95.88 105 THR A O 1
ATOM 841 N N . PHE A 1 106 ? -10.359 -5.082 20.828 1 94.62 106 PHE A N 1
ATOM 842 C CA . PHE A 1 106 ? -9.43 -3.998 21.141 1 94.62 106 PHE A CA 1
ATOM 843 C C . PHE A 1 106 ? -8.016 -4.531 21.312 1 94.62 106 PHE A C 1
ATOM 845 O O . PHE A 1 106 ? -7.27 -4.043 22.172 1 94.62 106 PHE A O 1
ATOM 852 N N . GLN A 1 107 ? -7.652 -5.508 20.484 1 95.25 107 GLN A N 1
ATOM 853 C CA . GLN A 1 107 ? -6.293 -6.043 20.5 1 95.25 107 GLN A CA 1
ATOM 854 C C . GLN A 1 107 ? -5.402 -5.297 19.516 1 95.25 107 GLN A C 1
ATOM 856 O O . GLN A 1 107 ? -4.199 -5.547 19.438 1 95.25 107 GLN A O 1
ATOM 861 N N . THR A 1 108 ? -6.043 -4.383 18.719 1 94.81 108 THR A N 1
ATOM 862 C CA . THR A 1 108 ? -5.312 -3.551 17.766 1 94.81 108 THR A CA 1
ATOM 863 C C . THR A 1 108 ? -5.379 -2.082 18.172 1 94.81 108 THR A C 1
ATOM 865 O O . THR A 1 108 ? -6.293 -1.674 18.891 1 94.81 108 THR A O 1
ATOM 868 N N . LYS A 1 109 ? -4.324 -1.304 17.812 1 94.81 109 LYS A N 1
ATOM 869 C CA . LYS A 1 109 ? -4.266 0.117 18.141 1 94.81 109 LYS A CA 1
ATOM 870 C C . LYS A 1 109 ? -4.59 0.977 16.922 1 94.81 109 LYS A C 1
ATOM 872 O O . LYS A 1 109 ? -4.102 0.716 15.82 1 94.81 109 LYS A O 1
ATOM 877 N N . HIS A 1 110 ? -5.531 1.859 17.125 1 92.19 110 HIS A N 1
ATOM 878 C CA . HIS A 1 110 ? -5.934 2.811 16.094 1 92.19 110 HIS A CA 1
ATOM 879 C C . HIS A 1 110 ? -5.93 4.238 16.641 1 92.19 110 HIS A C 1
ATOM 881 O O . HIS A 1 110 ? -6.035 4.453 17.844 1 92.19 110 HIS A O 1
ATOM 887 N N . TRP A 1 111 ? -5.672 5.215 15.766 1 90.19 111 TRP A N 1
ATOM 888 C CA . TRP A 1 111 ? -5.555 6.598 16.219 1 90.19 111 TRP A CA 1
ATOM 889 C C . TRP A 1 111 ? -6.895 7.113 16.734 1 90.19 111 TRP A C 1
ATOM 891 O O . TRP A 1 111 ? -6.934 8.008 17.578 1 90.19 111 TRP A O 1
ATOM 901 N N . CYS A 1 112 ? -8.055 6.637 16.344 1 91.06 112 CYS A N 1
ATOM 902 C CA . CYS A 1 112 ? -9.367 6.98 16.859 1 91.06 112 CYS A CA 1
ATOM 903 C C . CYS A 1 112 ? -10.344 5.824 16.703 1 91.06 112 CYS A C 1
ATOM 905 O O . CYS A 1 112 ? -10.039 4.836 16.031 1 91.06 112 CYS A O 1
ATOM 907 N N . PHE A 1 113 ? -11.453 5.883 17.344 1 94.06 113 PHE A N 1
ATOM 908 C CA . PHE A 1 113 ? -12.469 4.836 17.328 1 94.06 113 PHE A CA 1
ATOM 909 C C . PHE A 1 113 ? -13.078 4.691 15.93 1 94.06 113 PHE A C 1
ATOM 911 O O . PHE A 1 113 ? -13.367 3.58 15.484 1 94.06 113 PHE A O 1
ATOM 918 N N . ARG A 1 114 ? -13.211 5.734 15.273 1 94.44 114 ARG A N 1
ATOM 919 C CA . ARG A 1 114 ? -13.766 5.711 13.922 1 94.44 114 ARG A CA 1
ATOM 920 C C . ARG A 1 114 ? -12.906 4.863 12.992 1 94.44 114 ARG A C 1
ATOM 922 O O . ARG A 1 114 ? -13.43 4.125 12.148 1 94.44 114 ARG A O 1
ATOM 929 N N . GLU A 1 115 ? -11.68 4.969 13.156 1 95.25 115 GLU A N 1
ATOM 930 C CA . GLU A 1 115 ? -10.758 4.188 12.344 1 95.25 115 GLU A CA 1
ATOM 931 C C . GLU A 1 115 ? -10.898 2.693 12.625 1 95.25 115 GLU A C 1
ATOM 933 O O . GLU A 1 115 ? -10.828 1.874 11.703 1 95.25 115 GLU A O 1
ATOM 938 N N . ARG A 1 116 ? -11.047 2.385 13.852 1 96.31 116 ARG A N 1
ATOM 939 C CA . ARG A 1 116 ? -11.258 0.989 14.219 1 96.31 116 ARG A CA 1
ATOM 940 C C . ARG A 1 116 ? -12.516 0.435 13.555 1 96.31 116 ARG A C 1
ATOM 942 O O . ARG A 1 116 ? -12.5 -0.675 13.016 1 96.31 116 ARG A O 1
ATOM 949 N N . VAL A 1 117 ? -13.547 1.219 13.617 1 97.19 117 VAL A N 1
ATOM 950 C CA . VAL A 1 117 ? -14.805 0.809 13 1 97.19 117 VAL A CA 1
ATOM 951 C C . VAL A 1 117 ? -14.617 0.659 11.492 1 97.19 117 VAL A C 1
ATOM 953 O O . VAL A 1 117 ? -15.094 -0.307 10.891 1 97.19 117 VAL A O 1
ATOM 956 N N . ARG A 1 118 ? -13.945 1.602 10.969 1 96.88 118 ARG A N 1
ATOM 957 C CA . ARG A 1 118 ? -13.695 1.57 9.531 1 96.88 118 ARG A CA 1
ATOM 958 C C . ARG A 1 118 ? -12.953 0.298 9.133 1 96.88 118 ARG A C 1
ATOM 960 O O . ARG A 1 118 ? -13.375 -0.403 8.211 1 96.88 118 ARG A O 1
ATOM 967 N N . LYS A 1 119 ? -11.93 -0.036 9.789 1 97.19 119 LYS A N 1
ATOM 968 C CA . LYS A 1 119 ? -11.141 -1.226 9.484 1 97.19 119 LYS A CA 1
ATOM 969 C C . LYS A 1 119 ? -11.953 -2.498 9.695 1 97.19 119 LYS A C 1
ATOM 971 O O . LYS A 1 119 ? -11.836 -3.451 8.922 1 97.19 119 LYS A O 1
ATOM 976 N N . THR A 1 120 ? -12.719 -2.475 10.758 1 97.88 120 THR A N 1
ATOM 977 C CA . THR A 1 120 ? -13.594 -3.613 11.016 1 97.88 120 THR A CA 1
ATOM 978 C C . THR A 1 120 ? -14.57 -3.818 9.859 1 97.88 120 THR A C 1
ATOM 980 O O . THR A 1 120 ? -14.781 -4.945 9.414 1 97.88 120 THR A O 1
ATOM 983 N N . LEU A 1 121 ? -15.117 -2.727 9.43 1 97.94 121 LEU A N 1
ATOM 984 C CA . LEU A 1 121 ? -16.078 -2.812 8.328 1 97.94 121 LEU A CA 1
ATOM 985 C C . LEU A 1 121 ? -15.375 -3.266 7.047 1 97.94 121 LEU A C 1
ATOM 987 O O . LEU A 1 121 ? -15.945 -4.035 6.27 1 97.94 121 LEU A O 1
ATOM 991 N N . HIS A 1 122 ? -14.203 -2.818 6.816 1 97.56 122 HIS A N 1
ATOM 992 C CA . HIS A 1 122 ? -13.43 -3.27 5.668 1 97.56 122 HIS A CA 1
ATOM 993 C C . HIS A 1 122 ? -13.188 -4.773 5.723 1 97.56 122 HIS A C 1
ATOM 995 O O . HIS A 1 122 ? -13.398 -5.477 4.73 1 97.56 122 HIS A O 1
ATOM 1001 N N . ASP A 1 123 ? -12.805 -5.215 6.852 1 97.81 123 ASP A N 1
ATOM 1002 C CA . ASP A 1 123 ? -12.555 -6.645 7.023 1 97.81 123 ASP A CA 1
ATOM 1003 C C . ASP A 1 123 ? -13.852 -7.441 6.883 1 97.81 123 ASP A C 1
ATOM 1005 O O . ASP A 1 123 ? -13.836 -8.578 6.41 1 97.81 123 ASP A O 1
ATOM 1009 N N . THR A 1 124 ? -14.891 -6.867 7.34 1 98.06 124 THR A N 1
ATOM 1010 C CA . THR A 1 124 ? -16.172 -7.527 7.176 1 98.06 124 THR A CA 1
ATOM 1011 C C . THR A 1 124 ? -16.516 -7.695 5.699 1 98.06 124 THR A C 1
ATOM 1013 O O . THR A 1 124 ? -16.984 -8.758 5.281 1 98.06 124 THR A O 1
ATOM 1016 N N . VAL A 1 125 ? -16.312 -6.672 5.004 1 97.5 125 VAL A N 1
ATOM 1017 C CA . VAL A 1 125 ? -16.5 -6.766 3.559 1 97.5 125 VAL A CA 1
ATOM 1018 C C . VAL A 1 125 ? -15.617 -7.875 2.99 1 97.5 125 VAL A C 1
ATOM 1020 O O . VAL A 1 125 ? -16.094 -8.727 2.229 1 97.5 125 VAL A O 1
ATOM 1023 N N . ASP A 1 126 ? -14.438 -7.945 3.393 1 97.62 126 ASP A N 1
ATOM 1024 C CA . ASP A 1 126 ? -13.477 -8.914 2.867 1 97.62 126 ASP A CA 1
ATOM 1025 C C . ASP A 1 126 ? -13.812 -10.328 3.342 1 97.62 126 ASP A C 1
ATOM 1027 O O . ASP A 1 126 ? -13.523 -11.305 2.646 1 97.62 126 ASP A O 1
ATOM 1031 N N . PHE A 1 127 ? -14.453 -10.422 4.496 1 97.44 127 PHE A N 1
ATOM 1032 C CA . PHE A 1 127 ? -14.906 -11.719 4.977 1 97.44 127 PHE A CA 1
ATOM 1033 C C . PHE A 1 127 ? -15.898 -12.344 4 1 97.44 127 PHE A C 1
ATOM 1035 O O . PHE A 1 127 ? -15.734 -13.508 3.605 1 97.44 127 PHE A O 1
ATOM 1042 N N . TYR A 1 128 ? -16.781 -11.602 3.541 1 97.31 128 TYR A N 1
ATOM 1043 C CA . TYR A 1 128 ? -17.828 -12.109 2.658 1 97.31 128 TYR A CA 1
ATOM 1044 C C . TYR A 1 128 ? -17.312 -12.234 1.229 1 97.31 128 TYR A C 1
ATOM 1046 O O . TYR A 1 128 ? -17.719 -13.148 0.5 1 97.31 128 TYR A O 1
ATOM 1054 N N . MET A 1 129 ? -16.406 -11.312 0.907 1 96.62 129 MET A N 1
ATOM 1055 C CA . MET A 1 129 ? -16.062 -11.227 -0.508 1 96.62 129 MET A CA 1
ATOM 1056 C C . MET A 1 129 ? -14.789 -12.016 -0.803 1 96.62 129 MET A C 1
ATOM 1058 O O . MET A 1 129 ? -14.508 -12.336 -1.958 1 96.62 129 MET A O 1
ATOM 1062 N N . GLU A 1 130 ? -14.016 -12.344 0.163 1 95.88 130 GLU A N 1
ATOM 1063 C CA . GLU A 1 130 ? -12.758 -13.055 -0.069 1 95.88 130 GLU A CA 1
ATOM 1064 C C . GLU A 1 130 ? -12.68 -14.328 0.775 1 95.88 130 GLU A C 1
ATOM 1066 O O . GLU A 1 130 ? -12.578 -15.43 0.236 1 95.88 130 GLU A O 1
ATOM 1071 N N . ASP A 1 131 ? -12.891 -14.211 2.068 1 96.38 131 ASP A N 1
ATOM 1072 C CA . ASP A 1 131 ? -12.711 -15.352 2.961 1 96.38 131 ASP A CA 1
ATOM 1073 C C . ASP A 1 131 ? -13.641 -16.5 2.574 1 96.38 131 ASP A C 1
ATOM 1075 O O . ASP A 1 131 ? -13.188 -17.641 2.402 1 96.38 131 ASP A O 1
ATOM 1079 N N . ILE A 1 132 ? -14.828 -16.219 2.426 1 97 132 ILE A N 1
ATOM 1080 C CA . ILE A 1 132 ? -15.82 -17.25 2.172 1 97 132 ILE A CA 1
ATOM 1081 C C . ILE A 1 132 ? -15.602 -17.859 0.786 1 97 132 ILE A C 1
ATOM 1083 O O . ILE A 1 132 ? -15.461 -19.078 0.646 1 97 132 ILE A O 1
ATOM 1087 N N . PRO A 1 133 ? -15.531 -17.016 -0.227 1 95.81 133 PRO A N 1
ATOM 1088 C CA . PRO A 1 133 ? -15.281 -17.609 -1.548 1 95.81 133 PRO A CA 1
ATOM 1089 C C . PRO A 1 133 ? -13.977 -18.391 -1.609 1 95.81 133 PRO A C 1
ATOM 1091 O O . PRO A 1 133 ? -13.922 -19.453 -2.23 1 95.81 133 PRO A O 1
ATOM 1094 N N . TYR A 1 134 ? -12.93 -17.906 -0.986 1 95.75 134 TYR A N 1
ATOM 1095 C CA . TYR A 1 134 ? -11.648 -18.594 -0.996 1 95.75 134 TYR A CA 1
ATOM 1096 C C . TYR A 1 134 ? -11.727 -19.906 -0.248 1 95.75 134 TYR A C 1
ATOM 1098 O O . TYR A 1 134 ? -11.094 -20.891 -0.639 1 95.75 134 TYR A O 1
ATOM 1106 N N . PHE A 1 135 ? -12.484 -19.906 0.818 1 96.94 135 PHE A N 1
ATOM 1107 C CA . PHE A 1 135 ? -12.672 -21.156 1.567 1 96.94 135 PHE A CA 1
ATOM 1108 C C . PHE A 1 135 ? -13.406 -22.188 0.726 1 96.94 135 PHE A C 1
ATOM 1110 O O . PHE A 1 135 ? -12.992 -23.344 0.656 1 96.94 135 PHE A O 1
ATOM 1117 N N . VAL A 1 136 ? -14.453 -21.797 0.02 1 97.25 136 VAL A N 1
ATOM 1118 C CA . VAL A 1 136 ? -15.242 -22.688 -0.819 1 97.25 136 VAL A CA 1
ATOM 1119 C C . VAL A 1 136 ? -14.383 -23.203 -1.978 1 97.25 136 VAL A C 1
ATOM 1121 O O . VAL A 1 136 ? -14.398 -24.391 -2.293 1 97.25 136 VAL A O 1
ATOM 1124 N N . GLU A 1 137 ? -13.68 -22.297 -2.543 1 96.44 137 GLU A N 1
ATOM 1125 C CA . GLU A 1 137 ? -12.805 -22.672 -3.648 1 96.44 137 GLU A CA 1
ATOM 1126 C C . GLU A 1 137 ? -11.727 -23.641 -3.188 1 96.44 137 GLU A C 1
ATOM 1128 O O . GLU A 1 137 ? -11.359 -24.578 -3.916 1 96.44 137 GLU A O 1
ATOM 1133 N N . SER A 1 138 ? -11.203 -23.391 -2.037 1 96.75 138 SER A N 1
ATOM 1134 C CA . SER A 1 138 ? -10.18 -24.281 -1.484 1 96.75 138 SER A CA 1
ATOM 1135 C C . SER A 1 138 ? -10.742 -25.672 -1.222 1 96.75 138 SER A C 1
ATOM 1137 O O . SER A 1 138 ? -10.07 -26.672 -1.472 1 96.75 138 SER A O 1
ATOM 1139 N N . MET A 1 139 ? -11.969 -25.766 -0.715 1 96.88 139 MET A N 1
ATOM 1140 C CA . MET A 1 139 ? -12.617 -27.047 -0.499 1 96.88 139 MET A CA 1
ATOM 1141 C C . MET A 1 139 ? -12.828 -27.781 -1.821 1 96.88 139 MET A C 1
ATOM 1143 O O . MET A 1 139 ? -12.586 -28.984 -1.917 1 96.88 139 MET A O 1
ATOM 1147 N N . ARG A 1 140 ? -13.227 -27.047 -2.746 1 96.19 140 ARG A N 1
ATOM 1148 C CA . ARG A 1 140 ? -13.398 -27.625 -4.074 1 96.19 140 ARG A CA 1
ATOM 1149 C C . ARG A 1 140 ? -12.078 -28.141 -4.625 1 96.19 140 ARG A C 1
ATOM 1151 O O . ARG A 1 140 ? -12.016 -29.234 -5.199 1 96.19 140 ARG A O 1
ATOM 1158 N N . LYS A 1 141 ? -11.039 -27.328 -4.516 1 96.12 141 LYS A N 1
ATOM 1159 C CA . LYS A 1 141 ? -9.727 -27.719 -5.016 1 96.12 141 LYS A CA 1
ATOM 1160 C C . LYS A 1 141 ? -9.234 -29 -4.328 1 96.12 141 LYS A C 1
ATOM 1162 O O . LYS A 1 141 ? -8.625 -29.859 -4.969 1 96.12 141 LYS A O 1
ATOM 1167 N N . ARG A 1 142 ? -9.516 -29.141 -3.039 1 95.75 142 ARG A N 1
ATOM 1168 C CA . ARG A 1 142 ? -9.141 -30.344 -2.318 1 95.75 142 ARG A CA 1
ATOM 1169 C C . ARG A 1 142 ? -9.852 -31.562 -2.891 1 95.75 142 ARG A C 1
ATOM 1171 O O . ARG A 1 142 ? -9.242 -32.625 -3.064 1 95.75 142 ARG A O 1
ATOM 1178 N N . PHE A 1 143 ? -11.109 -31.359 -3.188 1 95.75 143 PHE A N 1
ATOM 1179 C CA . PHE A 1 143 ? -11.891 -32.438 -3.793 1 95.75 143 PHE A CA 1
ATOM 1180 C C . PHE A 1 143 ? -11.391 -32.75 -5.195 1 95.75 143 PHE A C 1
ATOM 1182 O O . PHE A 1 143 ? -11.32 -33.906 -5.59 1 95.75 143 PHE A O 1
ATOM 1189 N N . ASP A 1 144 ? -11.047 -31.75 -5.871 1 94.88 144 ASP A N 1
ATOM 1190 C CA . ASP A 1 144 ? -10.516 -31.906 -7.223 1 94.88 144 ASP A CA 1
ATOM 1191 C C . ASP A 1 144 ? -9.195 -32.656 -7.207 1 94.88 144 ASP A C 1
ATOM 1193 O O . ASP A 1 144 ? -8.961 -33.531 -8.055 1 94.88 144 ASP A O 1
ATOM 1197 N N . LEU A 1 145 ? -8.32 -32.344 -6.254 1 94.69 145 LEU A N 1
ATOM 1198 C CA . LEU A 1 145 ? -7.035 -33.031 -6.141 1 94.69 145 LEU A CA 1
ATOM 1199 C C . LEU A 1 145 ? -7.238 -34.531 -5.859 1 94.69 145 LEU A C 1
ATOM 1201 O O . LEU A 1 145 ? -6.543 -35.375 -6.426 1 94.69 145 LEU A O 1
ATOM 1205 N N . TRP A 1 146 ? -8.203 -34.812 -4.977 1 95.25 146 TRP A N 1
ATOM 1206 C CA . TRP A 1 146 ? -8.547 -36.188 -4.656 1 95.25 146 TRP A CA 1
ATOM 1207 C C . TRP A 1 146 ? -9.07 -36.906 -5.887 1 95.25 146 TRP A C 1
ATOM 1209 O O . TRP A 1 146 ? -8.625 -38.031 -6.195 1 95.25 146 TRP A O 1
ATOM 1219 N N . GLY A 1 147 ? -10 -36.312 -6.578 1 95.81 147 GLY A N 1
ATOM 1220 C CA . GLY A 1 147 ? -10.555 -36.906 -7.781 1 95.81 147 GLY A CA 1
ATOM 1221 C C . GLY A 1 147 ? -9.539 -37.094 -8.891 1 95.81 147 GLY A C 1
ATOM 1222 O O . GLY A 1 147 ? -9.57 -38.094 -9.625 1 95.81 147 GLY A O 1
ATOM 1223 N N . ASN A 1 148 ? -8.656 -36.125 -9.016 1 95.94 148 ASN A N 1
ATOM 1224 C CA . ASN A 1 148 ? -7.633 -36.188 -10.055 1 95.94 148 ASN A CA 1
ATOM 1225 C C . ASN A 1 148 ? -6.746 -37.438 -9.891 1 95.94 148 ASN A C 1
ATOM 1227 O O . ASN A 1 148 ? -6.395 -38.062 -10.875 1 95.94 148 ASN A O 1
ATOM 1231 N N . ASP A 1 149 ? -6.363 -37.75 -8.656 1 96.81 149 ASP A N 1
ATOM 1232 C CA . ASP A 1 149 ? -5.57 -38.938 -8.398 1 96.81 149 ASP A CA 1
ATOM 1233 C C . ASP A 1 149 ? -6.266 -40.188 -8.945 1 96.81 149 ASP A C 1
ATOM 1235 O O . ASP A 1 149 ? -5.629 -41.031 -9.578 1 96.81 149 ASP A O 1
ATOM 1239 N N . PHE A 1 150 ? -7.531 -40.219 -8.727 1 97.19 150 PHE A N 1
ATOM 1240 C CA . PHE A 1 150 ? -8.266 -41.406 -9.102 1 97.19 150 PHE A CA 1
ATOM 1241 C C . PHE A 1 150 ? -8.57 -41.406 -10.602 1 97.19 150 PHE A C 1
ATOM 1243 O O . PHE A 1 150 ? -8.672 -42.469 -11.219 1 97.19 150 PHE A O 1
ATOM 1250 N N . TYR A 1 151 ? -8.773 -40.25 -11.148 1 97.75 151 TYR A N 1
ATOM 1251 C CA . TYR A 1 151 ? -8.891 -40.156 -12.594 1 97.75 151 TYR A CA 1
ATOM 1252 C C . TYR A 1 151 ? -7.652 -40.719 -13.273 1 97.75 151 TYR A C 1
ATOM 1254 O O . TYR A 1 151 ? -7.762 -41.562 -14.188 1 97.75 151 TYR A O 1
ATOM 1262 N N . LEU A 1 152 ? -6.457 -40.312 -12.812 1 98.06 152 LEU A N 1
ATOM 1263 C CA . LEU A 1 152 ? -5.203 -40.844 -13.344 1 98.06 152 LEU A CA 1
ATOM 1264 C C . LEU A 1 152 ? -5.078 -42.344 -13.086 1 98.06 152 LEU A C 1
ATOM 1266 O O . LEU A 1 152 ? -4.652 -43.094 -13.961 1 98.06 152 LEU A O 1
ATOM 1270 N N . ALA A 1 153 ? -5.422 -42.719 -11.844 1 98.06 153 ALA A N 1
ATOM 1271 C CA . ALA A 1 153 ? -5.391 -44.156 -11.492 1 98.06 153 ALA A CA 1
ATOM 1272 C C . ALA A 1 153 ? -6.277 -44.969 -12.43 1 98.06 153 ALA A C 1
ATOM 1274 O O . ALA A 1 153 ? -5.918 -46.094 -12.812 1 98.06 153 ALA A O 1
ATOM 1275 N N . HIS A 1 154 ? -7.402 -44.375 -12.711 1 97.94 154 HIS A N 1
ATOM 1276 C CA . HIS A 1 154 ? -8.344 -45.062 -13.586 1 97.94 154 HIS A CA 1
ATOM 1277 C C . HIS A 1 154 ? -7.73 -45.344 -14.961 1 97.94 154 HIS A C 1
ATOM 1279 O O . HIS A 1 154 ? -7.875 -46.438 -15.5 1 97.94 154 HIS A O 1
ATOM 1285 N N . ILE A 1 155 ? -7.102 -44.375 -15.508 1 98.06 155 ILE A N 1
ATOM 1286 C CA . ILE A 1 155 ? -6.449 -44.531 -16.797 1 98.06 155 ILE A CA 1
ATOM 1287 C C . ILE A 1 155 ? -5.434 -45.688 -16.719 1 98.06 155 ILE A C 1
ATOM 1289 O O . ILE A 1 155 ? -5.488 -46.625 -17.531 1 98.06 155 ILE A O 1
ATOM 1293 N N . TYR A 1 156 ? -4.551 -45.656 -15.781 1 97.81 156 TYR A N 1
ATOM 1294 C CA . TYR A 1 156 ? -3.504 -46.656 -15.656 1 97.81 156 TYR A CA 1
ATOM 1295 C C . TYR A 1 156 ? -4.102 -48.031 -15.445 1 97.81 156 TYR A C 1
ATOM 1297 O O . TYR A 1 156 ? -3.748 -49 -16.141 1 97.81 156 TYR A O 1
ATOM 1305 N N . ARG A 1 157 ? -5.008 -48.188 -14.539 1 97.5 157 ARG A N 1
ATOM 1306 C CA . ARG A 1 157 ? -5.543 -49.5 -14.148 1 97.5 157 ARG A CA 1
ATOM 1307 C C . ARG A 1 157 ? -6.281 -50.156 -15.312 1 97.5 157 ARG A C 1
ATOM 1309 O O . ARG A 1 157 ? -6.062 -51.312 -15.609 1 97.5 157 ARG A O 1
ATOM 1316 N N . GLN A 1 158 ? -7.113 -49.344 -15.938 1 97.81 158 GLN A N 1
ATOM 1317 C CA . GLN A 1 158 ? -7.938 -49.906 -17 1 97.81 158 GLN A CA 1
ATOM 1318 C C . GLN A 1 158 ? -7.094 -50.25 -18.234 1 97.81 158 GLN A C 1
ATOM 1320 O O . GLN A 1 158 ? -7.277 -51.281 -18.844 1 97.81 158 GLN A O 1
ATOM 1325 N N . VAL A 1 159 ? -6.207 -49.375 -18.578 1 97.94 159 VAL A N 1
ATOM 1326 C CA . VAL A 1 159 ? -5.379 -49.625 -19.75 1 97.94 159 VAL A CA 1
ATOM 1327 C C . VAL A 1 159 ? -4.422 -50.781 -19.453 1 97.94 159 VAL A C 1
ATOM 1329 O O . VAL A 1 159 ? -4.215 -51.656 -20.312 1 97.94 159 VAL A O 1
ATOM 1332 N N . ASN A 1 160 ? -3.828 -50.719 -18.266 1 97.06 160 ASN A N 1
ATOM 1333 C CA . ASN A 1 160 ? -2.922 -51.812 -17.875 1 97.06 160 ASN A CA 1
ATOM 1334 C C . ASN A 1 160 ? -3.631 -53.156 -17.859 1 97.06 160 ASN A C 1
ATOM 1336 O O . ASN A 1 160 ? -3.088 -54.156 -18.344 1 97.06 160 ASN A O 1
ATOM 1340 N N . TRP A 1 161 ? -4.801 -53.219 -17.312 1 96.12 161 TRP A N 1
ATOM 1341 C CA . TRP A 1 161 ? -5.582 -54.438 -17.25 1 96.12 161 TRP A CA 1
ATOM 1342 C C . TRP A 1 161 ? -5.898 -54.969 -18.641 1 96.12 161 TRP A C 1
ATOM 1344 O O . TRP A 1 161 ? -5.703 -56.156 -18.938 1 96.12 161 TRP A O 1
ATOM 1354 N N . TRP A 1 162 ? -6.297 -54.125 -19.531 1 97 162 TRP A N 1
ATOM 1355 C CA . TRP A 1 162 ? -6.793 -54.531 -20.844 1 97 162 TRP A CA 1
ATOM 1356 C C . TRP A 1 162 ? -5.637 -54.844 -21.797 1 97 162 TRP A C 1
ATOM 1358 O O . TRP A 1 162 ? -5.637 -55.875 -22.469 1 97 162 TRP A O 1
ATOM 1368 N N . SER A 1 163 ? -4.574 -53.969 -21.875 1 96.38 163 SER A N 1
ATOM 1369 C CA . SER A 1 163 ? -3.58 -54 -22.938 1 96.38 163 SER A CA 1
ATOM 1370 C C . SER A 1 163 ? -2.426 -54.938 -22.594 1 96.38 163 SER A C 1
ATOM 1372 O O . SER A 1 163 ? -1.634 -55.312 -23.453 1 96.38 163 SER A O 1
ATOM 1374 N N . ASN A 1 164 ? -2.244 -55.344 -21.422 1 93.31 164 ASN A N 1
ATOM 1375 C CA . ASN A 1 164 ? -1.241 -56.312 -20.969 1 93.31 164 ASN A CA 1
ATOM 1376 C C . ASN A 1 164 ? 0.171 -55.844 -21.328 1 93.31 164 ASN A C 1
ATOM 1378 O O . ASN A 1 164 ? 0.889 -56.531 -22.047 1 93.31 164 ASN A O 1
ATOM 1382 N N . PRO A 1 165 ? 0.583 -54.781 -20.766 1 97 165 PRO A N 1
ATOM 1383 C CA . PRO A 1 165 ? 1.94 -54.312 -21.016 1 97 165 PRO A CA 1
ATOM 1384 C C . PRO A 1 165 ? 3.01 -55.156 -20.344 1 97 165 PRO A C 1
ATOM 1386 O O . PRO A 1 165 ? 2.727 -55.812 -19.344 1 97 165 PRO A O 1
ATOM 1389 N N . THR A 1 166 ? 4.258 -55.156 -20.906 1 97.06 166 THR A N 1
ATOM 1390 C CA . THR A 1 166 ? 5.395 -55.812 -20.266 1 97.06 166 THR A CA 1
ATOM 1391 C C . THR A 1 166 ? 6.191 -54.844 -19.422 1 97.06 166 THR A C 1
ATOM 1393 O O . THR A 1 166 ? 6.867 -55.219 -18.469 1 97.06 166 THR A O 1
ATOM 1396 N N . HIS A 1 167 ? 6.191 -53.594 -19.766 1 97.62 167 HIS A N 1
ATOM 1397 C CA . HIS A 1 167 ? 6.902 -52.531 -19.094 1 97.62 167 HIS A CA 1
ATOM 1398 C C . HIS A 1 167 ? 6.039 -51.25 -19 1 97.62 167 HIS A C 1
ATOM 1400 O O . HIS A 1 167 ? 5.09 -51.094 -19.781 1 97.62 167 HIS A O 1
ATOM 1406 N N . VAL A 1 168 ? 6.289 -50.438 -18.031 1 98.19 168 VAL A N 1
ATOM 1407 C CA . VAL A 1 168 ? 5.555 -49.188 -17.844 1 98.19 168 VAL A CA 1
ATOM 1408 C C . VAL A 1 168 ? 6.531 -48.062 -17.547 1 98.19 168 VAL A C 1
ATOM 1410 O O . VAL A 1 168 ? 7.512 -48.25 -16.828 1 98.19 168 VAL A O 1
ATOM 1413 N N . SER A 1 169 ? 6.293 -46.875 -18.156 1 98.69 169 SER A N 1
ATOM 1414 C CA . SER A 1 169 ? 7.133 -45.719 -17.891 1 98.69 169 SER A CA 1
ATOM 1415 C C . SER A 1 169 ? 6.297 -44.438 -17.703 1 98.69 169 SER A C 1
ATOM 1417 O O . SER A 1 169 ? 5.262 -44.281 -18.359 1 98.69 169 SER A O 1
ATOM 1419 N N . VAL A 1 170 ? 6.688 -43.625 -16.766 1 98.5 170 VAL A N 1
ATOM 1420 C CA . VAL A 1 170 ? 6.16 -42.25 -16.641 1 98.5 170 VAL A CA 1
ATOM 1421 C C . VAL A 1 170 ? 7.227 -41.25 -17.062 1 98.5 170 VAL A C 1
ATOM 1423 O O . VAL A 1 170 ? 8.312 -41.188 -16.484 1 98.5 170 VAL A O 1
ATOM 1426 N N . LEU A 1 171 ? 6.879 -40.438 -18.031 1 98.31 171 LEU A N 1
ATOM 1427 C CA . LEU A 1 171 ? 7.895 -39.688 -18.75 1 98.31 171 LEU A CA 1
ATOM 1428 C C . LEU A 1 171 ? 8.008 -38.25 -18.188 1 98.31 171 LEU A C 1
ATOM 1430 O O . LEU A 1 171 ? 7.969 -37.281 -18.938 1 98.31 171 LEU A O 1
ATOM 1434 N N . GLY A 1 172 ? 8.07 -38.156 -16.875 1 97.31 172 GLY A N 1
ATOM 1435 C CA . GLY A 1 172 ? 8.406 -36.875 -16.219 1 97.31 172 GLY A CA 1
ATOM 1436 C C . GLY A 1 172 ? 7.195 -36.156 -15.68 1 97.31 172 GLY A C 1
ATOM 1437 O O . GLY A 1 172 ? 6.055 -36.531 -15.969 1 97.31 172 GLY A O 1
ATOM 1438 N N . ASP A 1 173 ? 7.535 -35.125 -14.836 1 97.25 173 ASP A N 1
ATOM 1439 C CA . ASP A 1 173 ? 6.516 -34.281 -14.203 1 97.25 173 ASP A CA 1
ATOM 1440 C C . ASP A 1 173 ? 5.512 -35.156 -13.43 1 97.25 173 ASP A C 1
ATOM 1442 O O . ASP A 1 173 ? 4.301 -35.031 -13.625 1 97.25 173 ASP A O 1
ATOM 1446 N N . LEU A 1 174 ? 6.086 -36 -12.641 1 97.56 174 LEU A N 1
ATOM 1447 C CA . LEU A 1 174 ? 5.27 -36.844 -11.781 1 97.56 174 LEU A CA 1
ATOM 1448 C C . LEU A 1 174 ? 4.469 -36 -10.797 1 97.56 174 LEU A C 1
ATOM 1450 O O . LEU A 1 174 ? 3.277 -36.25 -10.586 1 97.56 174 LEU A O 1
ATOM 1454 N N . VAL A 1 175 ? 5.172 -35.031 -10.297 1 93.75 175 VAL A N 1
ATOM 1455 C CA . VAL A 1 175 ? 4.527 -34.094 -9.367 1 93.75 175 VAL A CA 1
ATOM 1456 C C . VAL A 1 175 ? 4.52 -32.688 -9.961 1 93.75 175 VAL A C 1
ATOM 1458 O O . VAL A 1 175 ? 5.285 -32.406 -10.883 1 93.75 175 VAL A O 1
ATOM 1461 N N . GLY A 1 176 ? 3.52 -31.984 -9.367 1 87.31 176 GLY A N 1
ATOM 1462 C CA . GLY A 1 176 ? 3.428 -30.594 -9.812 1 87.31 176 GLY A CA 1
ATOM 1463 C C . GLY A 1 176 ? 4.203 -29.641 -8.938 1 87.31 176 GLY A C 1
ATOM 1464 O O . GLY A 1 176 ? 3.963 -29.547 -7.73 1 87.31 176 GLY A O 1
ATOM 1465 N N . SER A 1 177 ? 5.066 -28.828 -9.516 1 76.31 177 SER A N 1
ATOM 1466 C CA . SER A 1 177 ? 5.836 -27.703 -8.992 1 76.31 177 SER A CA 1
ATOM 1467 C C . SER A 1 177 ? 7.121 -28.188 -8.312 1 76.31 177 SER A C 1
ATOM 1469 O O . SER A 1 177 ? 7.082 -29.047 -7.445 1 76.31 177 SER A O 1
ATOM 1471 N N . GLN A 1 178 ? 8.148 -27.562 -8.742 1 74.81 178 GLN A N 1
ATOM 1472 C CA . GLN A 1 178 ? 9.438 -27.875 -8.133 1 74.81 178 GLN A CA 1
ATOM 1473 C C . GLN A 1 178 ? 9.664 -27.047 -6.867 1 74.81 178 GLN A C 1
ATOM 1475 O O . GLN A 1 178 ? 10.539 -27.359 -6.062 1 74.81 178 GLN A O 1
ATOM 1480 N N . TRP A 1 179 ? 8.742 -26.078 -6.715 1 82.31 179 TRP A N 1
ATOM 1481 C CA . TRP A 1 179 ? 8.906 -25.188 -5.559 1 82.31 179 TRP A CA 1
ATOM 1482 C C . TRP A 1 179 ? 8.023 -25.656 -4.402 1 82.31 179 TRP A C 1
ATOM 1484 O O . TRP A 1 179 ? 7.078 -24.953 -4.023 1 82.31 179 TRP A O 1
ATOM 1494 N N . ILE A 1 180 ? 8.297 -26.781 -3.887 1 88.81 180 ILE A N 1
ATOM 1495 C CA . ILE A 1 180 ? 7.582 -27.312 -2.727 1 88.81 180 ILE A CA 1
ATOM 1496 C C . ILE A 1 180 ? 8.578 -27.828 -1.699 1 88.81 180 ILE A C 1
ATOM 1498 O O . ILE A 1 180 ? 9.719 -28.172 -2.045 1 88.81 180 ILE A O 1
ATOM 1502 N N . ASP A 1 181 ? 8.25 -27.875 -0.514 1 90.38 181 ASP A N 1
ATOM 1503 C CA . ASP A 1 181 ? 9.141 -28.359 0.531 1 90.38 181 ASP A CA 1
ATOM 1504 C C . ASP A 1 181 ? 9.164 -29.891 0.566 1 90.38 181 ASP A C 1
ATOM 1506 O O . ASP A 1 181 ? 8.422 -30.547 -0.165 1 90.38 181 ASP A O 1
ATOM 1510 N N . ASP A 1 182 ? 10.039 -30.484 1.32 1 93.38 182 ASP A N 1
ATOM 1511 C CA . ASP A 1 182 ? 10.266 -31.922 1.364 1 93.38 182 ASP A CA 1
ATOM 1512 C C . ASP A 1 182 ? 9.031 -32.656 1.88 1 93.38 182 ASP A C 1
ATOM 1514 O O . ASP A 1 182 ? 8.711 -33.75 1.41 1 93.38 182 ASP A O 1
ATOM 1518 N N . VAL A 1 183 ? 8.32 -32.031 2.738 1 94.25 183 VAL A N 1
ATOM 1519 C CA . VAL A 1 183 ? 7.152 -32.656 3.328 1 94.25 183 VAL A CA 1
ATOM 1520 C C . VAL A 1 183 ? 6.062 -32.812 2.271 1 94.25 183 VAL A C 1
ATOM 1522 O O . VAL A 1 183 ? 5.504 -33.906 2.107 1 94.25 183 VAL A O 1
ATOM 1525 N N . GLU A 1 184 ? 5.801 -31.719 1.605 1 94.12 184 GLU A N 1
ATOM 1526 C CA . GLU A 1 184 ? 4.801 -31.75 0.541 1 94.12 184 GLU A CA 1
ATOM 1527 C C . GLU A 1 184 ? 5.223 -32.719 -0.578 1 94.12 184 GLU A C 1
ATOM 1529 O O . GLU A 1 184 ? 4.383 -33.406 -1.15 1 94.12 184 GLU A O 1
ATOM 1534 N N . PHE A 1 185 ? 6.492 -32.75 -0.859 1 96 185 PHE A N 1
ATOM 1535 C CA . PHE A 1 185 ? 7.012 -33.625 -1.9 1 96 185 PHE A CA 1
ATOM 1536 C C . PHE A 1 185 ? 6.766 -35.094 -1.546 1 96 185 PHE A C 1
ATOM 1538 O O . PHE A 1 185 ? 6.297 -35.844 -2.381 1 96 185 PHE A O 1
ATOM 1545 N N . GLU A 1 186 ? 7.023 -35.438 -0.299 1 95.88 186 GLU A N 1
ATOM 1546 C CA . GLU A 1 186 ? 6.812 -36.812 0.165 1 95.88 186 GLU A CA 1
ATOM 1547 C C . GLU A 1 186 ? 5.332 -37.188 0.154 1 95.88 186 GLU A C 1
ATOM 1549 O O . GLU A 1 186 ? 4.969 -38.312 -0.172 1 95.88 186 GLU A O 1
ATOM 1554 N N . LYS A 1 187 ? 4.551 -36.25 0.491 1 95.5 187 LYS A N 1
ATOM 1555 C CA . LYS A 1 187 ? 3.111 -36.469 0.483 1 95.5 187 LYS A CA 1
ATOM 1556 C C . LYS A 1 187 ? 2.611 -36.781 -0.924 1 95.5 187 LYS A C 1
ATOM 1558 O O . LYS A 1 187 ? 1.83 -37.719 -1.117 1 95.5 187 LYS A O 1
ATOM 1563 N N . ARG A 1 188 ? 3.064 -36.062 -1.859 1 96.25 188 ARG A N 1
ATOM 1564 C CA . ARG A 1 188 ? 2.666 -36.312 -3.244 1 96.25 188 ARG A CA 1
ATOM 1565 C C . ARG A 1 188 ? 3.227 -37.625 -3.758 1 96.25 188 ARG A C 1
ATOM 1567 O O . ARG A 1 188 ? 2.561 -38.344 -4.512 1 96.25 188 ARG A O 1
ATOM 1574 N N . GLY A 1 189 ? 4.469 -37.938 -3.307 1 97.19 189 GLY A N 1
ATOM 1575 C CA . GLY A 1 189 ? 5.043 -39.219 -3.645 1 97.19 189 GLY A CA 1
ATOM 1576 C C . GLY A 1 189 ? 4.227 -40.375 -3.121 1 97.19 189 GLY A C 1
ATOM 1577 O O . GLY A 1 189 ? 4.027 -41.375 -3.83 1 97.19 189 GLY A O 1
ATOM 1578 N N . ARG A 1 190 ? 3.762 -40.25 -1.923 1 96.94 190 ARG A N 1
ATOM 1579 C CA . ARG A 1 190 ? 2.926 -41.281 -1.349 1 96.94 190 ARG A CA 1
ATOM 1580 C C . ARG A 1 190 ? 1.638 -41.469 -2.148 1 96.94 190 ARG A C 1
ATOM 1582 O O . ARG A 1 190 ? 1.183 -42.594 -2.365 1 96.94 190 ARG A O 1
ATOM 1589 N N . ARG A 1 191 ? 1.052 -40.344 -2.557 1 97.25 191 ARG A N 1
ATOM 1590 C CA . ARG A 1 191 ? -0.149 -40.406 -3.383 1 97.25 191 ARG A CA 1
ATOM 1591 C C . ARG A 1 191 ? 0.14 -41.094 -4.723 1 97.25 191 ARG A C 1
ATOM 1593 O O . ARG A 1 191 ? -0.671 -41.875 -5.215 1 97.25 191 ARG A O 1
ATOM 1600 N N . PHE A 1 192 ? 1.263 -40.781 -5.27 1 97.88 192 PHE A N 1
ATOM 1601 C CA . PHE A 1 192 ? 1.689 -41.375 -6.535 1 97.88 192 PHE A CA 1
ATOM 1602 C C . PHE A 1 192 ? 1.719 -42.906 -6.441 1 97.88 192 PHE A C 1
ATOM 1604 O O . PHE A 1 192 ? 1.126 -43.594 -7.273 1 97.88 192 PHE A O 1
ATOM 1611 N N . TRP A 1 193 ? 2.301 -43.469 -5.414 1 98.06 193 TRP A N 1
ATOM 1612 C CA . TRP A 1 193 ? 2.555 -44.906 -5.312 1 98.06 193 TRP A CA 1
ATOM 1613 C C . TRP A 1 193 ? 1.349 -45.625 -4.727 1 98.06 193 TRP A C 1
ATOM 1615 O O . TRP A 1 193 ? 1.089 -46.781 -5.062 1 98.06 193 TRP A O 1
ATOM 1625 N N . ASN A 1 194 ? 0.591 -44.938 -3.889 1 97 194 ASN A N 1
ATOM 1626 C CA . ASN A 1 194 ? -0.442 -45.656 -3.145 1 97 194 ASN A CA 1
ATOM 1627 C C . ASN A 1 194 ? -1.828 -45.406 -3.732 1 97 194 ASN A C 1
ATOM 1629 O O . ASN A 1 194 ? -2.799 -46.062 -3.342 1 97 194 ASN A O 1
ATOM 1633 N N . ARG A 1 195 ? -1.898 -44.469 -4.598 1 96.81 195 ARG A N 1
ATOM 1634 C CA . ARG A 1 195 ? -3.215 -44.188 -5.164 1 96.81 195 ARG A CA 1
ATOM 1635 C C . ARG A 1 195 ? -3.178 -44.219 -6.688 1 96.81 195 ARG A C 1
ATOM 1637 O O . ARG A 1 195 ? -3.756 -45.125 -7.301 1 96.81 195 ARG A O 1
ATOM 1644 N N . THR A 1 196 ? -2.438 -43.375 -7.23 1 97.31 196 THR A N 1
ATOM 1645 C CA . THR A 1 196 ? -2.43 -43.219 -8.68 1 97.31 196 THR A CA 1
ATOM 1646 C C . THR A 1 196 ? -1.874 -44.5 -9.344 1 97.31 196 THR A C 1
ATOM 1648 O O . THR A 1 196 ? -2.475 -45 -10.281 1 97.31 196 THR A O 1
ATOM 1651 N N . PHE A 1 197 ? -0.756 -44.938 -8.859 1 97.94 197 PHE A N 1
ATOM 1652 C CA . PHE A 1 197 ? -0.126 -46.125 -9.414 1 97.94 197 PHE A CA 1
ATOM 1653 C C . PHE A 1 197 ? -0.005 -47.219 -8.359 1 97.94 197 PHE A C 1
ATOM 1655 O O . PHE A 1 197 ? 1.059 -47.844 -8.203 1 97.94 197 PHE A O 1
ATOM 1662 N N . ARG A 1 198 ? -1.109 -47.438 -7.734 1 96.56 198 ARG A N 1
ATOM 1663 C CA . ARG A 1 198 ? -1.135 -48.438 -6.656 1 96.56 198 ARG A CA 1
ATOM 1664 C C . ARG A 1 198 ? -0.739 -49.812 -7.168 1 96.56 198 ARG A C 1
ATOM 1666 O O . ARG A 1 198 ? -1.194 -50.25 -8.227 1 96.56 198 ARG A O 1
ATOM 1673 N N . GLY A 1 199 ? 0.116 -50.469 -6.41 1 94.88 199 GLY A N 1
ATOM 1674 C CA . GLY A 1 199 ? 0.531 -51.812 -6.77 1 94.88 199 GLY A CA 1
ATOM 1675 C C . GLY A 1 199 ? 1.83 -51.844 -7.551 1 94.88 199 GLY A C 1
ATOM 1676 O O . GLY A 1 199 ? 2.33 -52.938 -7.887 1 94.88 199 GLY A O 1
ATOM 1677 N N . THR A 1 200 ? 2.359 -50.75 -7.902 1 97.31 200 THR A N 1
ATOM 1678 C CA . THR A 1 200 ? 3.621 -50.688 -8.633 1 97.31 200 THR A CA 1
ATOM 1679 C C . THR A 1 200 ? 4.754 -50.25 -7.699 1 97.31 200 THR A C 1
ATOM 1681 O O . THR A 1 200 ? 4.527 -49.969 -6.527 1 97.31 200 THR A O 1
ATOM 1684 N N . GLU A 1 201 ? 6.004 -50.312 -8.242 1 97 201 GLU A N 1
ATOM 1685 C CA . GLU A 1 201 ? 7.18 -49.938 -7.469 1 97 201 GLU A CA 1
ATOM 1686 C C . GLU A 1 201 ? 8.227 -49.25 -8.359 1 97 201 GLU A C 1
ATOM 1688 O O . GLU A 1 201 ? 8.18 -49.375 -9.578 1 97 201 GLU A O 1
ATOM 1693 N N . ARG A 1 202 ? 9.07 -48.531 -7.707 1 97 202 ARG A N 1
ATOM 1694 C CA . ARG A 1 202 ? 10.148 -47.906 -8.461 1 97 202 ARG A CA 1
ATOM 1695 C C . ARG A 1 202 ? 11.203 -48.938 -8.859 1 97 202 ARG A C 1
ATOM 1697 O O . ARG A 1 202 ? 11.297 -50 -8.242 1 97 202 ARG A O 1
ATOM 1704 N N . VAL A 1 203 ? 12.008 -48.719 -9.828 1 97.5 203 VAL A N 1
ATOM 1705 C CA . VAL A 1 203 ? 13.117 -49.562 -10.203 1 97.5 203 VAL A CA 1
ATOM 1706 C C . VAL A 1 203 ? 14.188 -49.531 -9.117 1 97.5 203 VAL A C 1
ATOM 1708 O O . VAL A 1 203 ? 14.672 -48.469 -8.734 1 97.5 203 VAL A O 1
ATOM 1711 N N . PRO A 1 204 ? 14.523 -50.688 -8.586 1 96.38 204 PRO A N 1
ATOM 1712 C CA . PRO A 1 204 ? 15.562 -50.719 -7.551 1 96.38 204 PRO A CA 1
ATOM 1713 C C . PRO A 1 204 ? 16.891 -50.156 -8.039 1 96.38 204 PRO A C 1
ATOM 1715 O O . PRO A 1 204 ? 17.281 -50.375 -9.188 1 96.38 204 PRO A O 1
ATOM 1718 N N . ASP A 1 205 ? 17.609 -49.562 -7.109 1 95.25 205 ASP A N 1
ATOM 1719 C CA . ASP A 1 205 ? 18.844 -48.875 -7.457 1 95.25 205 ASP A CA 1
ATOM 1720 C C . ASP A 1 205 ? 19.891 -49.875 -7.961 1 95.25 205 ASP A C 1
ATOM 1722 O O . ASP A 1 205 ? 20.719 -49.531 -8.82 1 95.25 205 ASP A O 1
ATOM 1726 N N . ASP A 1 206 ? 19.859 -51 -7.461 1 93.44 206 ASP A N 1
ATOM 1727 C CA . ASP A 1 206 ? 20.844 -52 -7.852 1 93.44 206 ASP A CA 1
ATOM 1728 C C . ASP A 1 206 ? 20.578 -52.5 -9.266 1 93.44 206 ASP A C 1
ATOM 1730 O O . ASP A 1 206 ? 21.484 -53.031 -9.93 1 93.44 206 ASP A O 1
ATOM 1734 N N . ILE A 1 207 ? 19.391 -52.344 -9.703 1 93.88 207 ILE A N 1
ATOM 1735 C CA . ILE A 1 207 ? 19 -52.781 -11.047 1 93.88 207 ILE A CA 1
ATOM 1736 C C . ILE A 1 207 ? 19.219 -51.656 -12.031 1 93.88 207 ILE A C 1
ATOM 1738 O O . ILE A 1 207 ? 19.609 -51.875 -13.18 1 93.88 207 ILE A O 1
ATOM 1742 N N . ALA A 1 208 ? 18.953 -50.438 -11.57 1 95 208 ALA A N 1
ATOM 1743 C CA . ALA A 1 208 ? 19.219 -49.25 -12.367 1 95 208 ALA A CA 1
ATOM 1744 C C . ALA A 1 208 ? 20.719 -48.969 -12.461 1 95 208 ALA A C 1
ATOM 1746 O O . ALA A 1 208 ? 21.25 -48.125 -11.719 1 95 208 ALA A O 1
ATOM 1747 N N . ARG A 1 209 ? 21.297 -49.438 -13.461 1 93.25 209 ARG A N 1
ATOM 1748 C CA . ARG A 1 209 ? 22.75 -49.5 -13.469 1 93.25 209 ARG A CA 1
ATOM 1749 C C . ARG A 1 209 ? 23.344 -48.344 -14.266 1 93.25 209 ARG A C 1
ATOM 1751 O O . ARG A 1 209 ? 22.688 -47.781 -15.156 1 93.25 209 ARG A O 1
ATOM 1758 N N . TYR A 1 210 ? 24.531 -48.062 -13.867 1 93.75 210 TYR A N 1
ATOM 1759 C CA . TYR A 1 210 ? 25.375 -47.156 -14.656 1 93.75 210 TYR A CA 1
ATOM 1760 C C . TYR A 1 210 ? 26 -47.906 -15.836 1 93.75 210 TYR A C 1
ATOM 1762 O O . TYR A 1 210 ? 26.359 -49.062 -15.727 1 93.75 210 TYR A O 1
ATOM 1770 N N . PRO A 1 211 ? 26.031 -47.156 -16.969 1 93.31 211 PRO A N 1
ATOM 1771 C CA . PRO A 1 211 ? 26.625 -47.844 -18.125 1 93.31 211 PRO A CA 1
ATOM 1772 C C . PRO A 1 211 ? 28.031 -48.375 -17.844 1 93.31 211 PRO A C 1
ATOM 1774 O O . PRO A 1 211 ? 28.812 -47.719 -17.156 1 93.31 211 PRO A O 1
ATOM 1777 N N . SER A 1 212 ? 28.25 -49.625 -18.188 1 88.06 212 SER A N 1
ATOM 1778 C CA . SER A 1 212 ? 29.547 -50.25 -17.953 1 88.06 212 SER A CA 1
ATOM 1779 C C . SER A 1 212 ? 29.938 -51.125 -19.141 1 88.06 212 SER A C 1
ATOM 1781 O O . SER A 1 212 ? 29.094 -51.531 -19.938 1 88.06 212 SER A O 1
ATOM 1783 N N . THR A 1 213 ? 31.219 -51.406 -19.234 1 84.12 213 THR A N 1
ATOM 1784 C CA . THR A 1 213 ? 31.75 -52.25 -20.281 1 84.12 213 THR A CA 1
ATOM 1785 C C . THR A 1 213 ? 31.391 -53.719 -20.047 1 84.12 213 THR A C 1
ATOM 1787 O O . THR A 1 213 ? 31.359 -54.5 -20.984 1 84.12 213 THR A O 1
ATOM 1790 N N . ASP A 1 214 ? 31.188 -53.875 -18.734 1 80.62 214 ASP A N 1
ATOM 1791 C CA . ASP A 1 214 ? 30.781 -55.25 -18.422 1 80.62 214 ASP A CA 1
ATOM 1792 C C . ASP A 1 214 ? 29.328 -55.5 -18.828 1 80.62 214 ASP A C 1
ATOM 1794 O O . ASP A 1 214 ? 28.422 -54.75 -18.438 1 80.62 214 ASP A O 1
ATOM 1798 N N . TYR A 1 215 ? 29.234 -56.375 -19.797 1 78.56 215 TYR A N 1
ATOM 1799 C CA . TYR A 1 215 ? 27.922 -56.688 -20.328 1 78.56 215 TYR A CA 1
ATOM 1800 C C . TYR A 1 215 ? 27.062 -57.406 -19.266 1 78.56 215 TYR A C 1
ATOM 1802 O O . TYR A 1 215 ? 27.328 -58.562 -18.922 1 78.56 215 TYR A O 1
ATOM 1810 N N . THR A 1 216 ? 26.141 -56.562 -18.594 1 86.19 216 THR A N 1
ATOM 1811 C CA . THR A 1 216 ? 25.219 -57.156 -17.625 1 86.19 216 THR A CA 1
ATOM 1812 C C . THR A 1 216 ? 23.766 -56.938 -18.062 1 86.19 216 THR A C 1
ATOM 1814 O O . THR A 1 216 ? 23.344 -55.812 -18.312 1 86.19 216 THR A O 1
ATOM 1817 N N . LEU A 1 217 ? 23.047 -58.062 -18.125 1 91.25 217 LEU A N 1
ATOM 1818 C CA . LEU A 1 217 ? 21.656 -58.031 -18.578 1 91.25 217 LEU A CA 1
ATOM 1819 C C . LEU A 1 217 ? 20.719 -57.75 -17.406 1 91.25 217 LEU A C 1
ATOM 1821 O O . LEU A 1 217 ? 20.906 -58.281 -16.312 1 91.25 217 LEU A O 1
ATOM 1825 N N . SER A 1 218 ? 19.797 -56.844 -17.609 1 92.5 218 SER A N 1
ATOM 1826 C CA . SER A 1 218 ? 18.75 -56.562 -16.625 1 92.5 218 SER A CA 1
ATOM 1827 C C . SER A 1 218 ? 17.656 -57.625 -16.656 1 92.5 218 SER A C 1
ATOM 1829 O O . SER A 1 218 ? 16.969 -57.844 -15.656 1 92.5 218 SER A O 1
ATOM 1831 N N . GLY A 1 219 ? 17.484 -58.25 -17.844 1 92.31 219 GLY A N 1
ATOM 1832 C CA . GLY A 1 219 ? 16.484 -59.281 -17.984 1 92.31 219 GLY A CA 1
ATOM 1833 C C . GLY A 1 219 ? 16.406 -59.844 -19.391 1 92.31 219 GLY A C 1
ATOM 1834 O O . GLY A 1 219 ? 17.109 -59.406 -20.281 1 92.31 219 GLY A O 1
ATOM 1835 N N . LEU A 1 220 ? 15.523 -60.906 -19.5 1 94.19 220 LEU A N 1
ATOM 1836 C CA . LEU A 1 220 ? 15.258 -61.531 -20.797 1 94.19 220 LEU A CA 1
ATOM 1837 C C . LEU A 1 220 ? 13.828 -61.281 -21.25 1 94.19 220 LEU A C 1
ATOM 1839 O O . LEU A 1 220 ? 12.906 -61.25 -20.422 1 94.19 220 LEU A O 1
ATOM 1843 N N . LEU A 1 221 ? 13.711 -61.062 -22.516 1 94.31 221 LEU A N 1
ATOM 1844 C CA . LEU A 1 221 ? 12.391 -60.875 -23.094 1 94.31 221 LEU A CA 1
ATOM 1845 C C . LEU A 1 221 ? 11.828 -62.188 -23.609 1 94.31 221 LEU A C 1
ATOM 1847 O O . LEU A 1 221 ? 11.656 -62.375 -24.812 1 94.31 221 LEU A O 1
ATOM 1851 N N . ASP A 1 222 ? 11.523 -63.125 -22.672 1 88.5 222 ASP A N 1
ATOM 1852 C CA . ASP A 1 222 ? 11.125 -64.5 -23.031 1 88.5 222 ASP A CA 1
ATOM 1853 C C . ASP A 1 222 ? 9.789 -64.875 -22.406 1 88.5 222 ASP A C 1
ATOM 1855 O O . ASP A 1 222 ? 9.391 -66 -22.422 1 88.5 222 ASP A O 1
ATOM 1859 N N . GLY A 1 223 ? 9.125 -63.938 -21.859 1 84.44 223 GLY A N 1
ATOM 1860 C CA . GLY A 1 223 ? 7.824 -64.188 -21.25 1 84.44 223 GLY A CA 1
ATOM 1861 C C . GLY A 1 223 ? 7.918 -64.938 -19.938 1 84.44 223 GLY A C 1
ATOM 1862 O O . GLY A 1 223 ? 6.902 -65.438 -19.406 1 84.44 223 GLY A O 1
ATOM 1863 N N . SER A 1 224 ? 9.125 -65.062 -19.422 1 85.75 224 SER A N 1
ATOM 1864 C CA . SER A 1 224 ? 9.344 -65.812 -18.188 1 85.75 224 SER A CA 1
ATOM 1865 C C . SER A 1 224 ? 8.805 -65.062 -16.984 1 85.75 224 SER A C 1
ATOM 1867 O O . SER A 1 224 ? 8.391 -63.906 -17.109 1 85.75 224 SER A O 1
ATOM 1869 N N . GLU A 1 225 ? 8.805 -65.75 -15.867 1 84.62 225 GLU A N 1
ATOM 1870 C CA . GLU A 1 225 ? 8.352 -65.125 -14.625 1 84.62 225 GLU A CA 1
ATOM 1871 C C . GLU A 1 225 ? 9.258 -64 -14.219 1 84.62 225 GLU A C 1
ATOM 1873 O O . GLU A 1 225 ? 8.789 -63 -13.641 1 84.62 225 GLU A O 1
ATOM 1878 N N . GLY A 1 226 ? 10.484 -64.062 -14.539 1 85.62 226 GLY A N 1
ATOM 1879 C CA . GLY A 1 226 ? 11.422 -63 -14.242 1 85.62 226 GLY A CA 1
ATOM 1880 C C . GLY A 1 226 ? 11.125 -61.719 -15 1 85.62 226 GLY A C 1
ATOM 1881 O O . GLY A 1 226 ? 11.406 -60.625 -14.508 1 85.62 226 GLY A O 1
ATOM 1882 N N . GLU A 1 227 ? 10.539 -61.875 -16.062 1 89.44 227 GLU A N 1
ATOM 1883 C CA . GLU A 1 227 ? 10.188 -60.719 -16.891 1 89.44 227 GLU A CA 1
ATOM 1884 C C . GLU A 1 227 ? 8.938 -60.031 -16.359 1 89.44 227 GLU A C 1
ATOM 1886 O O . GLU A 1 227 ? 8.766 -58.812 -16.531 1 89.44 227 GLU A O 1
ATOM 1891 N N . LYS A 1 228 ? 8.102 -60.75 -15.711 1 91.19 228 LYS A N 1
ATOM 1892 C CA . LYS A 1 228 ? 6.797 -60.25 -15.289 1 91.19 228 LYS A CA 1
ATOM 1893 C C . LYS A 1 228 ? 6.941 -59.125 -14.266 1 91.19 228 LYS A C 1
ATOM 1895 O O . LYS A 1 228 ? 6.047 -58.312 -14.117 1 91.19 228 LYS A O 1
ATOM 1900 N N . VAL A 1 229 ? 8.031 -59.031 -13.562 1 93.5 229 VAL A N 1
ATOM 1901 C CA . VAL A 1 229 ? 8.266 -58 -12.539 1 93.5 229 VAL A CA 1
ATOM 1902 C C . VAL A 1 229 ? 8.312 -56.625 -13.188 1 93.5 229 VAL A C 1
ATOM 1904 O O . VAL A 1 229 ? 7.953 -55.625 -12.555 1 93.5 229 VAL A O 1
ATOM 1907 N N . TRP A 1 230 ? 8.719 -56.562 -14.422 1 95.69 230 TRP A N 1
ATOM 1908 C CA . TRP A 1 230 ? 8.898 -55.281 -15.102 1 95.69 230 TRP A CA 1
ATOM 1909 C C . TRP A 1 230 ? 7.555 -54.625 -15.391 1 95.69 230 TRP A C 1
ATOM 1911 O O . TRP A 1 230 ? 7.484 -53.406 -15.617 1 95.69 230 TRP A O 1
ATOM 1921 N N . ALA A 1 231 ? 6.496 -55.406 -15.383 1 94.19 231 ALA A N 1
ATOM 1922 C CA . ALA A 1 231 ? 5.16 -54.844 -15.586 1 94.19 231 ALA A CA 1
ATOM 1923 C C . ALA A 1 231 ? 4.719 -54 -14.375 1 94.19 231 ALA A C 1
ATOM 1925 O O . ALA A 1 231 ? 3.787 -53.219 -14.477 1 94.19 231 ALA A O 1
ATOM 1926 N N . LYS A 1 232 ? 5.43 -54.219 -13.266 1 94.94 232 LYS A N 1
ATOM 1927 C CA . LYS A 1 232 ? 5.07 -53.5 -12.039 1 94.94 232 LYS A CA 1
ATOM 1928 C C . LYS A 1 232 ? 6.09 -52.406 -11.711 1 94.94 232 LYS A C 1
ATOM 1930 O O . LYS A 1 232 ? 5.824 -51.531 -10.883 1 94.94 232 LYS A O 1
ATOM 1935 N N . ARG A 1 233 ? 7.242 -52.531 -12.281 1 97.12 233 ARG A N 1
ATOM 1936 C CA . ARG A 1 233 ? 8.273 -51.5 -12.062 1 97.12 233 ARG A CA 1
ATOM 1937 C C . ARG A 1 233 ? 8.102 -50.344 -13.016 1 97.12 233 ARG A C 1
ATOM 1939 O O . ARG A 1 233 ? 8.148 -50.5 -14.234 1 97.12 233 ARG A O 1
ATOM 1946 N N . ILE A 1 234 ? 7.891 -49.188 -12.43 1 98.19 234 ILE A N 1
ATOM 1947 C CA . ILE A 1 234 ? 7.68 -48.031 -13.258 1 98.19 234 ILE A CA 1
ATOM 1948 C C . ILE A 1 234 ? 9.023 -47.344 -13.562 1 98.19 234 ILE A C 1
ATOM 1950 O O . ILE A 1 234 ? 9.758 -47 -12.641 1 98.19 234 ILE A O 1
ATOM 1954 N N . LEU A 1 235 ? 9.352 -47.219 -14.82 1 98.5 235 LEU A N 1
ATOM 1955 C CA . LEU A 1 235 ? 10.516 -46.438 -15.242 1 98.5 235 LEU A CA 1
ATOM 1956 C C . LEU A 1 235 ? 10.219 -44.938 -15.203 1 98.5 235 LEU A C 1
ATOM 1958 O O . LEU A 1 235 ? 9.828 -44.344 -16.219 1 98.5 235 LEU A O 1
ATOM 1962 N N . ASN A 1 236 ? 10.5 -44.375 -14.031 1 98.38 236 ASN A N 1
ATOM 1963 C CA . ASN A 1 236 ? 10.203 -42.969 -13.852 1 98.38 236 ASN A CA 1
ATOM 1964 C C . ASN A 1 236 ? 11.305 -42.062 -14.422 1 98.38 236 ASN A C 1
ATOM 1966 O O . ASN A 1 236 ? 12.492 -42.312 -14.164 1 98.38 236 ASN A O 1
ATOM 1970 N N . VAL A 1 237 ? 10.898 -41.094 -15.164 1 98.44 237 VAL A N 1
ATOM 1971 C CA . VAL A 1 237 ? 11.789 -40.062 -15.703 1 98.44 237 VAL A CA 1
ATOM 1972 C C . VAL A 1 237 ? 11.57 -38.75 -14.953 1 98.44 237 VAL A C 1
ATOM 1974 O O . VAL A 1 237 ? 10.445 -38.406 -14.586 1 98.44 237 VAL A O 1
ATOM 1977 N N . ALA A 1 238 ? 12.656 -38.031 -14.719 1 97.69 238 ALA A N 1
ATOM 1978 C CA . ALA A 1 238 ? 12.539 -36.75 -14.016 1 97.69 238 ALA A CA 1
ATOM 1979 C C . ALA A 1 238 ? 12.148 -35.625 -14.977 1 97.69 238 ALA A C 1
ATOM 1981 O O . ALA A 1 238 ? 12.648 -35.562 -16.109 1 97.69 238 ALA A O 1
ATOM 1982 N N . GLY A 1 239 ? 11.203 -34.75 -14.539 1 97.56 239 GLY A N 1
ATOM 1983 C CA . GLY A 1 239 ? 10.812 -33.562 -15.281 1 97.56 239 GLY A CA 1
ATOM 1984 C C . GLY A 1 239 ? 11.094 -32.281 -14.531 1 97.56 239 GLY A C 1
ATOM 1985 O O . GLY A 1 239 ? 11.555 -32.312 -13.383 1 97.56 239 GLY A O 1
ATOM 1986 N N . ASN A 1 240 ? 10.82 -31.125 -15.156 1 96.75 240 ASN A N 1
ATOM 1987 C CA . ASN A 1 240 ? 11.117 -29.828 -14.57 1 96.75 240 ASN A CA 1
ATOM 1988 C C . ASN A 1 240 ? 10.266 -29.562 -13.336 1 96.75 240 ASN A C 1
ATOM 1990 O O . ASN A 1 240 ? 10.703 -28.875 -12.406 1 96.75 240 ASN A O 1
ATOM 1994 N N . HIS A 1 241 ? 9.094 -30.078 -13.297 1 96 241 HIS A N 1
ATOM 1995 C CA . HIS A 1 241 ? 8.242 -29.859 -12.141 1 96 241 HIS A CA 1
ATOM 1996 C C . HIS A 1 241 ? 8.672 -30.734 -10.969 1 96 241 HIS A C 1
ATOM 1998 O O . HIS A 1 241 ? 8.258 -30.484 -9.828 1 96 241 HIS A O 1
ATOM 2004 N N . ASP A 1 242 ? 9.461 -31.688 -11.273 1 97.19 242 ASP A N 1
ATOM 2005 C CA . ASP A 1 242 ? 9.945 -32.594 -10.234 1 97.19 242 ASP A CA 1
ATOM 2006 C C . ASP A 1 242 ? 11.203 -32.062 -9.57 1 97.19 242 ASP A C 1
ATOM 2008 O O . ASP A 1 242 ? 11.297 -32 -8.344 1 97.19 242 ASP A O 1
ATOM 2012 N N . ILE A 1 243 ? 12.164 -31.609 -10.445 1 96.69 243 ILE A N 1
ATOM 2013 C CA . ILE A 1 243 ? 13.477 -31.312 -9.883 1 96.69 243 ILE A CA 1
ATOM 2014 C C . ILE A 1 243 ? 13.922 -29.922 -10.336 1 96.69 243 ILE A C 1
ATOM 2016 O O . ILE A 1 243 ? 14.945 -29.406 -9.867 1 96.69 243 ILE A O 1
ATOM 2020 N N . GLY A 1 244 ? 13.258 -29.297 -11.25 1 95.69 244 GLY A N 1
ATOM 2021 C CA . GLY A 1 244 ? 13.625 -27.984 -11.75 1 95.69 244 GLY A CA 1
ATOM 2022 C C . GLY A 1 244 ? 14.445 -28.031 -13.023 1 95.69 244 GLY A C 1
ATOM 2023 O O . GLY A 1 244 ? 15.047 -29.062 -13.344 1 95.69 244 GLY A O 1
ATOM 2024 N N . TYR A 1 245 ? 14.422 -26.875 -13.719 1 96.44 245 TYR A N 1
ATOM 2025 C CA . TYR A 1 245 ? 15.297 -26.703 -14.867 1 96.44 245 TYR A CA 1
ATOM 2026 C C . TYR A 1 245 ? 16.75 -26.516 -14.43 1 96.44 245 TYR A C 1
ATOM 2028 O O . TYR A 1 245 ? 17.062 -26.609 -13.242 1 96.44 245 TYR A O 1
ATOM 2036 N N . ALA A 1 246 ? 17.562 -26.344 -15.445 1 96.56 246 ALA A N 1
ATOM 2037 C CA . ALA A 1 246 ? 19 -26.266 -15.164 1 96.56 246 ALA A CA 1
ATOM 2038 C C . ALA A 1 246 ? 19.297 -25.172 -14.141 1 96.56 246 ALA A C 1
ATOM 2040 O O . ALA A 1 246 ? 20.203 -25.297 -13.312 1 96.56 246 ALA A O 1
ATOM 2041 N N . GLY A 1 247 ? 18.547 -24.141 -14.172 1 95.69 247 GLY A N 1
ATOM 2042 C CA . GLY A 1 247 ? 18.781 -23.016 -13.273 1 95.69 247 GLY A CA 1
ATOM 2043 C C . GLY A 1 247 ? 18.172 -23.219 -11.898 1 95.69 247 GLY A C 1
ATOM 2044 O O . GLY A 1 247 ? 18.375 -22.406 -11 1 95.69 247 GLY A O 1
ATOM 2045 N N . ASP A 1 248 ? 17.453 -24.266 -11.672 1 94.94 248 ASP A N 1
ATOM 2046 C CA . ASP A 1 248 ? 16.766 -24.484 -10.406 1 94.94 248 ASP A CA 1
ATOM 2047 C C . ASP A 1 248 ? 17.156 -25.828 -9.797 1 94.94 248 ASP A C 1
ATOM 2049 O O . ASP A 1 248 ? 16.828 -26.125 -8.641 1 94.94 248 ASP A O 1
ATOM 2053 N N . LEU A 1 249 ? 17.828 -26.672 -10.562 1 96 249 LEU A N 1
ATOM 2054 C CA . LEU A 1 249 ? 18.188 -28.016 -10.133 1 96 249 LEU A CA 1
ATOM 2055 C C . LEU A 1 249 ? 19.266 -27.969 -9.062 1 96 249 LEU A C 1
ATOM 2057 O O . LEU A 1 249 ? 20.328 -27.391 -9.273 1 96 249 LEU A O 1
ATOM 2061 N N . THR A 1 250 ? 18.922 -28.516 -7.938 1 95.06 250 THR A N 1
ATOM 2062 C CA . THR A 1 250 ? 19.875 -28.594 -6.836 1 95.06 250 THR A CA 1
ATOM 2063 C C . THR A 1 250 ? 20.125 -30.031 -6.43 1 95.06 250 THR A C 1
ATOM 2065 O O . THR A 1 250 ? 19.391 -30.938 -6.84 1 95.06 250 THR A O 1
ATOM 2068 N N . GLU A 1 251 ? 21.156 -30.234 -5.66 1 96.5 251 GLU A N 1
ATOM 2069 C CA . GLU A 1 251 ? 21.484 -31.578 -5.168 1 96.5 251 GLU A CA 1
ATOM 2070 C C . GLU A 1 251 ? 20.359 -32.125 -4.285 1 96.5 251 GLU A C 1
ATOM 2072 O O . GLU A 1 251 ? 20.031 -33.312 -4.359 1 96.5 251 GLU A O 1
ATOM 2077 N N . GLU A 1 252 ? 19.75 -31.25 -3.531 1 95.38 252 GLU A N 1
ATOM 2078 C CA . GLU A 1 252 ? 18.688 -31.656 -2.625 1 95.38 252 GLU A CA 1
ATOM 2079 C C . GLU A 1 252 ? 17.453 -32.125 -3.396 1 95.38 252 GLU A C 1
ATOM 2081 O O . GLU A 1 252 ? 16.828 -33.125 -3.049 1 95.38 252 GLU A O 1
ATOM 2086 N N . ARG A 1 253 ? 17.109 -31.422 -4.434 1 96.06 253 ARG A N 1
ATOM 2087 C CA . ARG A 1 253 ? 15.938 -31.75 -5.23 1 96.06 253 ARG A CA 1
ATOM 2088 C C . ARG A 1 253 ? 16.141 -33.062 -5.973 1 96.06 253 ARG A C 1
ATOM 2090 O O . ARG A 1 253 ? 15.211 -33.875 -6.074 1 96.06 253 ARG A O 1
ATOM 2097 N N . LEU A 1 254 ? 17.344 -33.219 -6.473 1 96.81 254 LEU A N 1
ATOM 2098 C CA . LEU A 1 254 ? 17.641 -34.469 -7.16 1 96.81 254 LEU A CA 1
ATOM 2099 C C . LEU A 1 254 ? 17.625 -35.656 -6.184 1 96.81 254 LEU A C 1
ATOM 2101 O O . LEU A 1 254 ? 17.094 -36.719 -6.492 1 96.81 254 LEU A O 1
ATOM 2105 N N . GLU A 1 255 ? 18.172 -35.406 -5.059 1 96.44 255 GLU A N 1
ATOM 2106 C CA . GLU A 1 255 ? 18.25 -36.469 -4.051 1 96.44 255 GLU A CA 1
ATOM 2107 C C . GLU A 1 255 ? 16.859 -36.938 -3.627 1 96.44 255 GLU A C 1
ATOM 2109 O O . GLU A 1 255 ? 16.609 -38.125 -3.516 1 96.44 255 GLU A O 1
ATOM 2114 N N . ARG A 1 256 ? 16 -36 -3.316 1 95.94 256 ARG A N 1
ATOM 2115 C CA . ARG A 1 256 ? 14.664 -36.406 -2.879 1 95.94 256 ARG A CA 1
ATOM 2116 C C . ARG A 1 256 ? 13.914 -37.125 -3.998 1 95.94 256 ARG A C 1
ATOM 2118 O O . ARG A 1 256 ? 13.141 -38.031 -3.744 1 95.94 256 ARG A O 1
ATOM 2125 N N . PHE A 1 257 ? 14.117 -36.625 -5.188 1 97.44 257 PHE A N 1
ATOM 2126 C CA . PHE A 1 257 ? 13.484 -37.312 -6.312 1 97.44 257 PHE A CA 1
ATOM 2127 C C . PHE A 1 257 ? 13.945 -38.781 -6.387 1 97.44 257 PHE A C 1
ATOM 2129 O O . PHE A 1 257 ? 13.117 -39.688 -6.484 1 97.44 257 PHE A O 1
ATOM 2136 N N . GLU A 1 258 ? 15.219 -39 -6.387 1 97.62 258 GLU A N 1
ATOM 2137 C CA . GLU A 1 258 ? 15.766 -40.344 -6.543 1 97.62 258 GLU A CA 1
ATOM 2138 C C . GLU A 1 258 ? 15.367 -41.219 -5.375 1 97.62 258 GLU A C 1
ATOM 2140 O O . GLU A 1 258 ? 15.172 -42.438 -5.551 1 97.62 258 GLU A O 1
ATOM 2145 N N . ARG A 1 259 ? 15.227 -40.656 -4.293 1 96.62 259 ARG A N 1
ATOM 2146 C CA . ARG A 1 259 ? 14.797 -41.438 -3.127 1 96.62 259 ARG A CA 1
ATOM 2147 C C . ARG A 1 259 ? 13.359 -41.938 -3.303 1 96.62 259 ARG A C 1
ATOM 2149 O O . ARG A 1 259 ? 13.062 -43.094 -2.998 1 96.62 259 ARG A O 1
ATOM 2156 N N . VAL A 1 260 ? 12.547 -41.094 -3.812 1 97.06 260 VAL A N 1
ATOM 2157 C CA . VAL A 1 260 ? 11.117 -41.406 -3.857 1 97.06 260 VAL A CA 1
ATOM 2158 C C . VAL A 1 260 ? 10.789 -42.125 -5.156 1 97.06 260 VAL A C 1
ATOM 2160 O O . VAL A 1 260 ? 10 -43.094 -5.156 1 97.06 260 VAL A O 1
ATOM 2163 N N . PHE A 1 261 ? 11.406 -41.781 -6.309 1 97.94 261 PHE A N 1
ATOM 2164 C CA . PHE A 1 261 ? 10.898 -42.25 -7.594 1 97.94 261 PHE A CA 1
ATOM 2165 C C . PHE A 1 261 ? 11.938 -43.094 -8.32 1 97.94 261 PHE A C 1
ATOM 2167 O O . PHE A 1 261 ? 11.648 -43.688 -9.359 1 97.94 261 PHE A O 1
ATOM 2174 N N . GLY A 1 262 ? 13.18 -43.188 -7.84 1 97.44 262 GLY A N 1
ATOM 2175 C CA . GLY A 1 262 ? 14.242 -43.938 -8.492 1 97.44 262 GLY A CA 1
ATOM 2176 C C . GLY A 1 262 ? 15.281 -43.031 -9.148 1 97.44 262 GLY A C 1
ATOM 2177 O O . GLY A 1 262 ? 15.102 -41.844 -9.242 1 97.44 262 GLY A O 1
ATOM 2178 N N . LYS A 1 263 ? 16.297 -43.625 -9.641 1 97.94 263 LYS A N 1
ATOM 2179 C CA . LYS A 1 263 ? 17.438 -42.906 -10.195 1 97.94 263 LYS A CA 1
ATOM 2180 C C . LYS A 1 263 ? 17.047 -42.125 -11.445 1 97.94 263 LYS A C 1
ATOM 2182 O O . LYS A 1 263 ? 16.188 -42.562 -12.211 1 97.94 263 LYS A O 1
ATOM 2187 N N . ALA A 1 264 ? 17.797 -41.031 -11.57 1 97.44 264 ALA A N 1
ATOM 2188 C CA . ALA A 1 264 ? 17.469 -40.125 -12.688 1 97.44 264 ALA A CA 1
ATOM 2189 C C . ALA A 1 264 ? 18.25 -40.531 -13.945 1 97.44 264 ALA A C 1
ATOM 2191 O O . ALA A 1 264 ? 17.844 -40.188 -15.062 1 97.44 264 ALA A O 1
ATOM 2192 N N . ASN A 1 265 ? 19.375 -41.094 -13.797 1 98.06 265 ASN A N 1
ATOM 2193 C CA . ASN A 1 265 ? 20.219 -41.562 -14.883 1 98.06 265 ASN A CA 1
ATOM 2194 C C . ASN A 1 265 ? 20.609 -43.031 -14.703 1 98.06 265 ASN A C 1
ATOM 2196 O O . ASN A 1 265 ? 21.25 -43.406 -13.719 1 98.06 265 ASN A O 1
ATOM 2200 N N . TYR A 1 266 ? 20.188 -43.875 -15.688 1 97.81 266 TYR A N 1
ATOM 2201 C CA . TYR A 1 266 ? 20.609 -45.281 -15.633 1 97.81 266 TYR A CA 1
ATOM 2202 C C . TYR A 1 266 ? 20.312 -46 -16.938 1 97.81 266 TYR A C 1
ATOM 2204 O O . TYR A 1 266 ? 19.719 -45.406 -17.859 1 97.81 266 TYR A O 1
ATOM 2212 N N . GLU A 1 267 ? 20.75 -47.188 -17.141 1 96.56 267 GLU A N 1
ATOM 2213 C CA . GLU A 1 267 ? 20.516 -48 -18.328 1 96.56 267 GLU A CA 1
ATOM 2214 C C . GLU A 1 267 ? 19.984 -49.375 -17.953 1 96.56 267 GLU A C 1
ATOM 2216 O O . GLU A 1 267 ? 20.219 -49.875 -16.844 1 96.56 267 GLU A O 1
ATOM 2221 N N . LEU A 1 268 ? 19.203 -49.906 -18.75 1 96.81 268 LEU A N 1
ATOM 2222 C CA . LEU A 1 268 ? 18.719 -51.281 -18.703 1 96.81 268 LEU A CA 1
ATOM 2223 C C . LEU A 1 268 ? 19 -52.031 -20 1 96.81 268 LEU A C 1
ATOM 2225 O O . LEU A 1 268 ? 18.859 -51.438 -21.094 1 96.81 268 LEU A O 1
ATOM 2229 N N . ARG A 1 269 ? 19.422 -53.25 -19.938 1 95.75 269 ARG A N 1
ATOM 2230 C CA . ARG A 1 269 ? 19.672 -54.062 -21.125 1 95.75 269 ARG A CA 1
ATOM 2231 C C . ARG A 1 269 ? 18.828 -55.344 -21.094 1 95.75 269 ARG A C 1
ATOM 2233 O O . ARG A 1 269 ? 18.859 -56.094 -20.109 1 95.75 269 ARG A O 1
ATOM 2240 N N . PHE A 1 270 ? 18.094 -55.531 -22.109 1 96.62 270 PHE A N 1
ATOM 2241 C CA . PHE A 1 270 ? 17.281 -56.719 -22.25 1 96.62 270 PHE A CA 1
ATOM 2242 C C . PHE A 1 270 ? 17.688 -57.5 -23.484 1 96.62 270 PHE A C 1
ATOM 2244 O O . PHE A 1 270 ? 18.016 -56.906 -24.516 1 96.62 270 PHE A O 1
ATOM 2251 N N . GLU A 1 271 ? 17.641 -58.812 -23.406 1 96.12 271 GLU A N 1
ATOM 2252 C CA . GLU A 1 271 ? 17.953 -59.656 -24.547 1 96.12 271 GLU A CA 1
ATOM 2253 C C . GLU A 1 271 ? 16.766 -60.531 -24.938 1 96.12 271 GLU A C 1
ATOM 2255 O O . GLU A 1 271 ? 16 -60.969 -24.062 1 96.12 271 GLU A O 1
ATOM 2260 N N . LEU A 1 272 ? 16.562 -60.688 -26.188 1 96.19 272 LEU A N 1
ATOM 2261 C CA . LEU A 1 272 ? 15.578 -61.625 -26.719 1 96.19 272 LEU A CA 1
ATOM 2262 C C . LEU A 1 272 ? 16.25 -62.906 -27.219 1 96.19 272 LEU A C 1
ATOM 2264 O O . LEU A 1 272 ? 16.969 -62.875 -28.219 1 96.19 272 LEU A O 1
ATOM 2268 N N . PRO A 1 273 ? 15.969 -64 -26.609 1 93.25 273 PRO A N 1
ATOM 2269 C CA . PRO A 1 273 ? 16.609 -65.25 -27.031 1 93.25 273 PRO A CA 1
ATOM 2270 C C . PRO A 1 273 ? 16.109 -65.75 -28.391 1 93.25 273 PRO A C 1
ATOM 2272 O O . PRO A 1 273 ? 14.914 -65.688 -28.672 1 93.25 273 PRO A O 1
ATOM 2275 N N . ILE A 1 274 ? 17.062 -66.188 -29.188 1 93.44 274 ILE A N 1
ATOM 2276 C CA . ILE A 1 274 ? 16.734 -66.812 -30.469 1 93.44 274 ILE A CA 1
ATOM 2277 C C . ILE A 1 274 ? 16.672 -68.312 -30.297 1 93.44 274 ILE A C 1
ATOM 2279 O O . ILE A 1 274 ? 17.672 -68.938 -29.969 1 93.44 274 ILE A O 1
ATOM 2283 N N . LEU A 1 275 ? 15.539 -68.875 -30.547 1 88.5 275 LEU A N 1
ATOM 2284 C CA . LEU A 1 275 ? 15.328 -70.312 -30.281 1 88.5 275 LEU A CA 1
ATOM 2285 C C . LEU A 1 275 ? 15.664 -71.125 -31.5 1 88.5 275 LEU A C 1
ATOM 2287 O O . LEU A 1 275 ? 16.047 -72.312 -31.375 1 88.5 275 LEU A O 1
ATOM 2291 N N . ASP A 1 276 ? 15.617 -70.625 -32.656 1 90.88 276 ASP A N 1
ATOM 2292 C CA . ASP A 1 276 ? 15.906 -71.375 -33.906 1 90.88 276 ASP A CA 1
ATOM 2293 C C . ASP A 1 276 ? 17.406 -71.625 -34.062 1 90.88 276 ASP A C 1
ATOM 2295 O O . ASP A 1 276 ? 18.188 -70.688 -34.188 1 90.88 276 ASP A O 1
ATOM 2299 N N . PRO A 1 277 ? 17.75 -72.875 -34.156 1 92 277 PRO A N 1
ATOM 2300 C CA . PRO A 1 277 ? 19.172 -73.188 -34.25 1 92 277 PRO A CA 1
ATOM 2301 C C . PRO A 1 277 ? 19.797 -72.688 -35.531 1 92 277 PRO A C 1
ATOM 2303 O O . PRO A 1 277 ? 20.969 -72.25 -35.562 1 92 277 PRO A O 1
ATOM 2306 N N . GLU A 1 278 ? 19.062 -72.688 -36.562 1 92.69 278 GLU A N 1
ATOM 2307 C CA . GLU A 1 278 ? 19.594 -72.25 -37.844 1 92.69 278 GLU A CA 1
ATOM 2308 C C . GLU A 1 278 ? 19.891 -70.75 -37.812 1 92.69 278 GLU A C 1
ATOM 2310 O O . GLU A 1 278 ? 20.922 -70.312 -38.312 1 92.69 278 GLU A O 1
ATOM 2315 N N . LYS A 1 279 ? 19.016 -70 -37.156 1 92.38 279 LYS A N 1
ATOM 2316 C CA . LYS A 1 279 ? 19.219 -68.562 -37.031 1 92.38 279 LYS A CA 1
ATOM 2317 C C . LYS A 1 279 ? 20.328 -68.312 -36.031 1 92.38 279 LYS A C 1
ATOM 2319 O O . LYS A 1 279 ? 21.109 -67.312 -36.219 1 92.38 279 LYS A O 1
ATOM 2324 N N . ARG A 1 280 ? 20.547 -69.062 -35.031 1 92.5 280 ARG A N 1
ATOM 2325 C CA . ARG A 1 280 ? 21.594 -68.875 -34 1 92.5 280 ARG A CA 1
ATOM 2326 C C . ARG A 1 280 ? 22.984 -69.062 -34.625 1 92.5 280 ARG A C 1
ATOM 2328 O O . ARG A 1 280 ? 23.922 -68.375 -34.219 1 92.5 280 ARG A O 1
ATOM 2335 N N . ALA A 1 281 ? 22.969 -69.875 -35.531 1 90.81 281 ALA A N 1
ATOM 2336 C CA . ALA A 1 281 ? 24.25 -70.188 -36.188 1 90.81 281 ALA A CA 1
ATOM 2337 C C . ALA A 1 281 ? 24.734 -69 -37.031 1 90.81 281 ALA A C 1
ATOM 2339 O O . ALA A 1 281 ? 25.922 -68.875 -37.344 1 90.81 281 ALA A O 1
ATOM 2340 N N . THR A 1 282 ? 23.797 -68.125 -37.375 1 92.19 282 THR A N 1
ATOM 2341 C CA . THR A 1 282 ? 24.156 -67 -38.219 1 92.19 282 THR A CA 1
ATOM 2342 C C . THR A 1 282 ? 24.656 -65.875 -37.375 1 92.19 282 THR A C 1
ATOM 2344 O O . THR A 1 282 ? 25.109 -64.812 -37.906 1 92.19 282 THR A O 1
ATOM 2347 N N . MET A 1 283 ? 24.656 -66 -36.094 1 93 283 MET A N 1
ATOM 2348 C CA . MET A 1 283 ? 25.016 -64.875 -35.188 1 93 283 MET A CA 1
ATOM 2349 C C . MET A 1 283 ? 26.531 -64.812 -35 1 93 283 MET A C 1
ATOM 2351 O O . MET A 1 283 ? 27.219 -65.812 -35.188 1 93 283 MET A O 1
ATOM 2355 N N . TRP A 1 284 ? 26.906 -63.656 -34.656 1 89.62 284 TRP A N 1
ATOM 2356 C CA . TRP A 1 284 ? 28.312 -63.469 -34.406 1 89.62 284 TRP A CA 1
ATOM 2357 C C . TRP A 1 284 ? 28.797 -64.375 -33.25 1 89.62 284 TRP A C 1
ATOM 2359 O O . TRP A 1 284 ? 28.094 -64.5 -32.25 1 89.62 284 TRP A O 1
ATOM 2369 N N . HIS A 1 285 ? 29.891 -65.062 -33.531 1 85.56 285 HIS A N 1
ATOM 2370 C CA . HIS A 1 285 ? 30.625 -65.812 -32.531 1 85.56 285 HIS A CA 1
ATOM 2371 C C . HIS A 1 285 ? 32.125 -65.625 -32.688 1 85.56 285 HIS A C 1
ATOM 2373 O O . HIS A 1 285 ? 32.656 -65.75 -33.812 1 85.56 285 HIS A O 1
ATOM 2379 N N . GLY A 1 286 ? 32.688 -65.312 -31.641 1 81.5 286 GLY A N 1
ATOM 2380 C CA . GLY A 1 286 ? 34.125 -65 -31.703 1 81.5 286 GLY A CA 1
ATOM 2381 C C . GLY A 1 286 ? 34.906 -66.125 -32.406 1 81.5 286 GLY A C 1
ATOM 2382 O O . GLY A 1 286 ? 35.844 -65.812 -33.156 1 81.5 286 GLY A O 1
ATOM 2383 N N . THR A 1 287 ? 34.594 -67.312 -32.25 1 85 287 THR A N 1
ATOM 2384 C CA . THR A 1 287 ? 35.375 -68.438 -32.812 1 85 287 THR A CA 1
ATOM 2385 C C . THR A 1 287 ? 34.656 -69.062 -34.031 1 85 287 THR A C 1
ATOM 2387 O O . THR A 1 287 ? 35.25 -69.188 -35.094 1 85 287 THR A O 1
ATOM 2390 N N . ASP A 1 288 ? 33.469 -69.188 -33.906 1 84.69 288 ASP A N 1
ATOM 2391 C CA . ASP A 1 288 ? 32.75 -70 -34.906 1 84.69 288 ASP A CA 1
ATOM 2392 C C . ASP A 1 288 ? 32.281 -69.125 -36.062 1 84.69 288 ASP A C 1
ATOM 2394 O O . ASP A 1 288 ? 32.25 -69.562 -37.219 1 84.69 288 ASP A O 1
ATOM 2398 N N . ASN A 1 289 ? 31.938 -67.875 -35.875 1 88.44 289 ASN A N 1
ATOM 2399 C CA . ASN A 1 289 ? 31.422 -67 -36.906 1 88.44 289 ASN A CA 1
ATOM 2400 C C . ASN A 1 289 ? 31.875 -65.562 -36.688 1 88.44 289 ASN A C 1
ATOM 2402 O O . ASN A 1 289 ? 31.047 -64.625 -36.5 1 88.44 289 ASN A O 1
ATOM 2406 N N . PRO A 1 290 ? 33.188 -65.25 -36.75 1 87.5 290 PRO A N 1
ATOM 2407 C CA . PRO A 1 290 ? 33.719 -63.938 -36.406 1 87.5 290 PRO A CA 1
ATOM 2408 C C . PRO A 1 290 ? 33.406 -62.875 -37.438 1 87.5 290 PRO A C 1
ATOM 2410 O O . PRO A 1 290 ? 33.5 -61.656 -37.156 1 87.5 290 PRO A O 1
ATOM 2413 N N . ASN A 1 291 ? 33 -63.281 -38.625 1 89.19 291 ASN A N 1
ATOM 2414 C CA . ASN A 1 291 ? 32.781 -62.312 -39.688 1 89.19 291 ASN A CA 1
ATOM 2415 C C . ASN A 1 291 ? 31.328 -61.875 -39.781 1 89.19 291 ASN A C 1
ATOM 2417 O O . ASN A 1 291 ? 30.984 -61 -40.594 1 89.19 291 ASN A O 1
ATOM 2421 N N . SER A 1 292 ? 30.484 -62.406 -38.812 1 91.69 292 SER A N 1
ATOM 2422 C CA . SER A 1 292 ? 29.078 -62.031 -38.844 1 91.69 292 SER A CA 1
ATOM 2423 C C . SER A 1 292 ? 28.844 -60.688 -38.125 1 91.69 292 SER A C 1
ATOM 2425 O O . SER A 1 292 ? 29.516 -60.406 -37.125 1 91.69 292 SER A O 1
ATOM 2427 N N . ASP A 1 293 ? 27.906 -59.875 -38.594 1 91.69 293 ASP A N 1
ATOM 2428 C CA . ASP A 1 293 ? 27.562 -58.625 -37.938 1 91.69 293 ASP A CA 1
ATOM 2429 C C . ASP A 1 293 ? 26.281 -58.75 -37.125 1 91.69 293 ASP A C 1
ATOM 2431 O O . ASP A 1 293 ? 25.766 -57.75 -36.625 1 91.69 293 ASP A O 1
ATOM 2435 N N . ARG A 1 294 ? 25.797 -60 -37 1 93.94 294 ARG A N 1
ATOM 2436 C CA . ARG A 1 294 ? 24.547 -60.25 -36.281 1 93.94 294 ARG A CA 1
ATOM 2437 C C . ARG A 1 294 ? 24.812 -60.562 -34.844 1 93.94 294 ARG A C 1
ATOM 2439 O O . ARG A 1 294 ? 25.328 -61.656 -34.5 1 93.94 294 ARG A O 1
ATOM 2446 N N . ILE A 1 295 ? 24.469 -59.625 -34 1 92.31 295 ILE A N 1
ATOM 2447 C CA . ILE A 1 295 ? 24.609 -59.906 -32.562 1 92.31 295 ILE A CA 1
ATOM 2448 C C . ILE A 1 295 ? 23.266 -60.344 -32 1 92.31 295 ILE A C 1
ATOM 2450 O O . ILE A 1 295 ? 22.219 -60.219 -32.656 1 92.31 295 ILE A O 1
ATOM 2454 N N . PRO A 1 296 ? 23.297 -60.969 -30.766 1 92.38 296 PRO A N 1
ATOM 2455 C CA . PRO A 1 296 ? 22 -61.312 -30.156 1 92.38 296 PRO A CA 1
ATOM 2456 C C . PRO A 1 296 ? 21.078 -60.094 -30 1 92.38 296 PRO A C 1
ATOM 2458 O O . PRO A 1 296 ? 21.531 -59 -29.672 1 92.38 296 PRO A O 1
ATOM 2461 N N . PRO A 1 297 ? 19.812 -60.312 -30.344 1 95.88 297 PRO A N 1
ATOM 2462 C CA . PRO A 1 297 ? 18.891 -59.156 -30.219 1 95.88 297 PRO A CA 1
ATOM 2463 C C . PRO A 1 297 ? 18.891 -58.562 -28.812 1 95.88 297 PRO A C 1
ATOM 2465 O O . PRO A 1 297 ? 18.562 -59.25 -27.844 1 95.88 297 PRO A O 1
ATOM 2468 N N . GLU A 1 298 ? 19.234 -57.25 -28.734 1 95.62 298 GLU A N 1
ATOM 2469 C CA . GLU A 1 298 ? 19.359 -56.531 -27.453 1 95.62 298 GLU A CA 1
ATOM 2470 C C . GLU A 1 298 ? 18.609 -55.219 -27.484 1 95.62 298 GLU A C 1
ATOM 2472 O O . GLU A 1 298 ? 18.719 -54.438 -28.438 1 95.62 298 GLU A O 1
ATOM 2477 N N . LEU A 1 299 ? 17.797 -55.094 -26.5 1 96.88 299 LEU A N 1
ATOM 2478 C CA . LEU A 1 299 ? 17.156 -53.812 -26.25 1 96.88 299 LEU A CA 1
ATOM 2479 C C . LEU A 1 299 ? 17.828 -53.062 -25.109 1 96.88 299 LEU A C 1
ATOM 2481 O O . LEU A 1 299 ? 17.828 -53.531 -23.969 1 96.88 299 LEU A O 1
ATOM 2485 N N . ARG A 1 300 ? 18.438 -51.938 -25.453 1 96.69 300 ARG A N 1
ATOM 2486 C CA . ARG A 1 300 ? 19.078 -51.062 -24.484 1 96.69 300 ARG A CA 1
ATOM 2487 C C . ARG A 1 300 ? 18.203 -49.844 -24.172 1 96.69 300 ARG A C 1
ATOM 2489 O O . ARG A 1 300 ? 17.906 -49.031 -25.047 1 96.69 300 ARG A O 1
ATOM 2496 N N . ILE A 1 301 ? 17.688 -49.812 -22.906 1 97.88 301 ILE A N 1
ATOM 2497 C CA . ILE A 1 301 ? 16.891 -48.656 -22.469 1 97.88 301 ILE A CA 1
ATOM 2498 C C . ILE A 1 301 ? 17.766 -47.688 -21.672 1 97.88 301 ILE A C 1
ATOM 2500 O O . ILE A 1 301 ? 18.391 -48.094 -20.688 1 97.88 301 ILE A O 1
ATOM 2504 N N . ILE A 1 302 ? 17.797 -46.469 -22.125 1 97.81 302 ILE A N 1
ATOM 2505 C CA . ILE A 1 302 ? 18.578 -45.438 -21.438 1 97.81 302 ILE A CA 1
ATOM 2506 C C . ILE A 1 302 ? 17.641 -44.375 -20.859 1 97.81 302 ILE A C 1
ATOM 2508 O O . ILE A 1 302 ? 16.922 -43.688 -21.609 1 97.81 302 ILE A O 1
ATOM 2512 N N . VAL A 1 303 ? 17.625 -44.281 -19.547 1 98.31 303 VAL A N 1
ATOM 2513 C CA . VAL A 1 303 ? 16.906 -43.188 -18.875 1 98.31 303 VAL A CA 1
ATOM 2514 C C . VAL A 1 303 ? 17.859 -42.031 -18.562 1 98.31 303 VAL A C 1
ATOM 2516 O O . VAL A 1 303 ? 18.828 -42.219 -17.828 1 98.31 303 VAL A O 1
ATOM 2519 N N . VAL A 1 304 ? 17.531 -40.875 -19.156 1 97.69 304 VAL A N 1
ATOM 2520 C CA . VAL A 1 304 ? 18.484 -39.75 -19.031 1 97.69 304 VAL A CA 1
ATOM 2521 C C . VAL A 1 304 ? 17.766 -38.531 -18.484 1 97.69 304 VAL A C 1
ATOM 2523 O O . VAL A 1 304 ? 16.703 -38.156 -18.984 1 97.69 304 VAL A O 1
ATOM 2526 N N . ASN A 1 305 ? 18.375 -37.969 -17.484 1 97.25 305 ASN A N 1
ATOM 2527 C CA . ASN A 1 305 ? 17.938 -36.656 -16.984 1 97.25 305 ASN A CA 1
ATOM 2528 C C . ASN A 1 305 ? 18.453 -35.531 -17.875 1 97.25 305 ASN A C 1
ATOM 2530 O O . ASN A 1 305 ? 19.625 -35.156 -17.812 1 97.25 305 ASN A O 1
ATOM 2534 N N . ASP A 1 306 ? 17.562 -34.938 -18.609 1 97.44 306 ASP A N 1
ATOM 2535 C CA . ASP A 1 306 ? 18.031 -33.938 -19.562 1 97.44 306 ASP A CA 1
ATOM 2536 C C . ASP A 1 306 ? 17.688 -32.531 -19.078 1 97.44 306 ASP A C 1
ATOM 2538 O O . ASP A 1 306 ? 17.734 -31.562 -19.859 1 97.44 306 ASP A O 1
ATOM 2542 N N . MET A 1 307 ? 17.359 -32.344 -17.797 1 96.44 307 MET A N 1
ATOM 2543 C CA . MET A 1 307 ? 16.969 -31.047 -17.234 1 96.44 307 MET A CA 1
ATOM 2544 C C . MET A 1 307 ? 18.156 -30.094 -17.188 1 96.44 307 MET A C 1
ATOM 2546 O O . MET A 1 307 ? 17.969 -28.875 -17.125 1 96.44 307 MET A O 1
ATOM 2550 N N . ASN A 1 308 ? 19.344 -30.609 -17.188 1 95.88 308 ASN A N 1
ATOM 2551 C CA . ASN A 1 308 ? 20.484 -29.734 -16.984 1 95.88 308 ASN A CA 1
ATOM 2552 C C . ASN A 1 308 ? 21.5 -29.875 -18.125 1 95.88 308 ASN A C 1
ATOM 2554 O O . ASN A 1 308 ? 22.703 -29.734 -17.922 1 95.88 308 ASN A O 1
ATOM 2558 N N . LEU A 1 309 ? 21 -30.219 -19.312 1 96.75 309 LEU A N 1
ATOM 2559 C CA . LEU A 1 309 ? 21.891 -30.297 -20.469 1 96.75 309 LEU A CA 1
ATOM 2560 C C . LEU A 1 309 ? 22.188 -28.906 -21.016 1 96.75 309 LEU A C 1
ATOM 2562 O O . LEU A 1 309 ? 23.312 -28.656 -21.453 1 96.75 309 LEU A O 1
ATOM 2566 N N . ASP A 1 310 ? 21.172 -28.109 -21 1 96.81 310 ASP A N 1
ATOM 2567 C CA . ASP A 1 310 ? 21.359 -26.75 -21.469 1 96.81 310 ASP A CA 1
ATOM 2568 C C . ASP A 1 310 ? 21.859 -25.844 -20.344 1 96.81 310 ASP A C 1
ATOM 2570 O O . ASP A 1 310 ? 21.812 -26.219 -19.172 1 96.81 310 ASP A O 1
ATOM 2574 N N . THR A 1 311 ? 22.438 -24.719 -20.703 1 93.12 311 THR A N 1
ATOM 2575 C CA . THR A 1 311 ? 23.094 -23.797 -19.797 1 93.12 311 THR A CA 1
ATOM 2576 C C . THR A 1 311 ? 22.328 -22.469 -19.75 1 93.12 311 THR A C 1
ATOM 2578 O O . THR A 1 311 ? 21.562 -22.141 -20.656 1 93.12 311 THR A O 1
ATOM 2581 N N . PRO A 1 312 ? 22.562 -21.594 -18.562 1 94.5 312 PRO A N 1
ATOM 2582 C CA . PRO A 1 312 ? 23.422 -21.844 -17.406 1 94.5 312 PRO A CA 1
ATOM 2583 C C . PRO A 1 312 ? 22.75 -22.719 -16.344 1 94.5 312 PRO A C 1
ATOM 2585 O O . PRO A 1 312 ? 21.562 -22.562 -16.078 1 94.5 312 PRO A O 1
ATOM 2588 N N . ALA A 1 313 ? 23.531 -23.625 -15.828 1 95.88 313 ALA A N 1
ATOM 2589 C CA . ALA A 1 313 ? 23.047 -24.516 -14.773 1 95.88 313 ALA A CA 1
ATOM 2590 C C . ALA A 1 313 ? 23.375 -23.953 -13.391 1 95.88 313 ALA A C 1
ATOM 2592 O O . ALA A 1 313 ? 24.422 -23.328 -13.211 1 95.88 313 ALA A O 1
ATOM 2593 N N . LYS A 1 314 ? 22.5 -24.078 -12.453 1 94.44 314 LYS A N 1
ATOM 2594 C CA . LYS A 1 314 ? 22.734 -23.656 -11.078 1 94.44 314 LYS A CA 1
ATOM 2595 C C . LYS A 1 314 ? 23.844 -24.484 -10.422 1 94.44 314 LYS A C 1
ATOM 2597 O O . LYS A 1 314 ? 24.688 -23.953 -9.703 1 94.44 314 LYS A O 1
ATOM 2602 N N . SER A 1 315 ? 23.844 -25.781 -10.648 1 95.12 315 SER A N 1
ATOM 2603 C CA . SER A 1 315 ? 24.844 -26.688 -10.094 1 95.12 315 SER A CA 1
ATOM 2604 C C . SER A 1 315 ? 25.734 -27.266 -11.18 1 95.12 315 SER A C 1
ATOM 2606 O O . SER A 1 315 ? 25.328 -28.172 -11.922 1 95.12 315 SER A O 1
ATOM 2608 N N . ALA A 1 316 ? 26.953 -26.891 -11.242 1 93.69 316 ALA A N 1
ATOM 2609 C CA . ALA A 1 316 ? 27.922 -27.375 -12.219 1 93.69 316 ALA A CA 1
ATOM 2610 C C . ALA A 1 316 ? 28.234 -28.859 -11.984 1 93.69 316 ALA A C 1
ATOM 2612 O O . ALA A 1 316 ? 28.297 -29.641 -12.938 1 93.69 316 ALA A O 1
ATOM 2613 N N . PRO A 1 317 ? 28.312 -29.25 -10.75 1 95.88 317 PRO A N 1
ATOM 2614 C CA . PRO A 1 317 ? 28.594 -30.656 -10.508 1 95.88 317 PRO A CA 1
ATOM 2615 C C . PRO A 1 317 ? 27.484 -31.578 -11.039 1 95.88 317 PRO A C 1
ATOM 2617 O O . PRO A 1 317 ? 27.781 -32.656 -11.578 1 95.88 317 PRO A O 1
ATOM 2620 N N . LEU A 1 318 ? 26.312 -31.234 -10.898 1 96.62 318 LEU A N 1
ATOM 2621 C CA . LEU A 1 318 ? 25.219 -32.062 -11.383 1 96.62 318 LEU A CA 1
ATOM 2622 C C . LEU A 1 318 ? 25.203 -32.094 -12.906 1 96.62 318 LEU A C 1
ATOM 2624 O O . LEU A 1 318 ? 24.891 -33.156 -13.5 1 96.62 318 LEU A O 1
ATOM 2628 N N . GLN A 1 319 ? 25.453 -30.984 -13.508 1 96.5 319 GLN A N 1
ATOM 2629 C CA . GLN A 1 319 ? 25.516 -30.953 -14.961 1 96.5 319 GLN A CA 1
ATOM 2630 C C . GLN A 1 319 ? 26.656 -31.828 -15.477 1 96.5 319 GLN A C 1
ATOM 2632 O O . GLN A 1 319 ? 26.469 -32.594 -16.438 1 96.5 319 GLN A O 1
ATOM 2637 N N . ASP A 1 320 ? 27.781 -31.719 -14.781 1 96.31 320 ASP A N 1
ATOM 2638 C CA . ASP A 1 320 ? 28.938 -32.531 -15.133 1 96.31 320 ASP A CA 1
ATOM 2639 C C . ASP A 1 320 ? 28.594 -34.031 -15.016 1 96.31 320 ASP A C 1
ATOM 2641 O O . ASP A 1 320 ? 28.984 -34.844 -15.859 1 96.31 320 ASP A O 1
ATOM 2645 N N . ALA A 1 321 ? 27.891 -34.312 -14 1 95.75 321 ALA A N 1
ATOM 2646 C CA . ALA A 1 321 ? 27.516 -35.719 -13.781 1 95.75 321 ALA A CA 1
ATOM 2647 C C . ALA A 1 321 ? 26.609 -36.219 -14.906 1 95.75 321 ALA A C 1
ATOM 2649 O O . ALA A 1 321 ? 26.734 -37.375 -15.344 1 95.75 321 ALA A O 1
ATOM 2650 N N . THR A 1 322 ? 25.734 -35.469 -15.367 1 96.44 322 THR A N 1
ATOM 2651 C CA . THR A 1 322 ? 24.828 -35.844 -16.453 1 96.44 322 THR A CA 1
ATOM 2652 C C . THR A 1 322 ? 25.594 -36.031 -17.75 1 96.44 322 THR A C 1
ATOM 2654 O O . THR A 1 322 ? 25.391 -37.031 -18.453 1 96.44 322 THR A O 1
ATOM 2657 N N . TYR A 1 323 ? 26.516 -35.156 -18.031 1 96 323 TYR A N 1
ATOM 2658 C CA . TYR A 1 323 ? 27.312 -35.281 -19.234 1 96 323 TYR A CA 1
ATOM 2659 C C . TYR A 1 323 ? 28.25 -36.5 -19.141 1 96 323 TYR A C 1
ATOM 2661 O O . TYR A 1 323 ? 28.484 -37.156 -20.141 1 96 323 TYR A O 1
ATOM 2669 N N . ALA A 1 324 ? 28.75 -36.656 -17.938 1 96.12 324 ALA A N 1
ATOM 2670 C CA . ALA A 1 324 ? 29.562 -37.875 -17.75 1 96.12 324 ALA A CA 1
ATOM 2671 C C . ALA A 1 324 ? 28.766 -39.125 -18.047 1 96.12 324 ALA A C 1
ATOM 2673 O O . ALA A 1 324 ? 29.266 -40.062 -18.688 1 96.12 324 ALA A O 1
ATOM 2674 N N . PHE A 1 325 ? 27.609 -39.188 -17.531 1 96.44 325 PHE A N 1
ATOM 2675 C CA . PHE A 1 325 ? 26.734 -40.344 -17.797 1 96.44 325 PHE A CA 1
ATOM 2676 C C . PHE A 1 325 ? 26.531 -40.531 -19.297 1 96.44 325 PHE A C 1
ATOM 2678 O O . PHE A 1 325 ? 26.656 -41.656 -19.812 1 96.44 325 PHE A O 1
ATOM 2685 N N . ILE A 1 326 ? 26.188 -39.469 -20.016 1 96 326 ILE A N 1
ATOM 2686 C CA . ILE A 1 326 ? 25.938 -39.5 -21.453 1 96 326 ILE A CA 1
ATOM 2687 C C . ILE A 1 326 ? 27.172 -40 -22.172 1 96 326 ILE A C 1
ATOM 2689 O O . ILE A 1 326 ? 27.078 -40.875 -23.062 1 96 326 ILE A O 1
ATOM 2693 N N . ASN A 1 327 ? 28.297 -39.5 -21.797 1 95.31 327 ASN A N 1
ATOM 2694 C CA . ASN A 1 327 ? 29.547 -39.938 -22.422 1 95.31 327 ASN A CA 1
ATOM 2695 C C . ASN A 1 327 ? 29.812 -41.406 -22.188 1 95.31 327 ASN A C 1
ATOM 2697 O O . ASN A 1 327 ? 30.297 -42.125 -23.094 1 95.31 327 ASN A O 1
ATOM 2701 N N . ASP A 1 328 ? 29.469 -41.812 -20.984 1 95.38 328 ASP A N 1
ATOM 2702 C CA . ASP A 1 328 ? 29.656 -43.25 -20.688 1 95.38 328 ASP A CA 1
ATOM 2703 C C . ASP A 1 328 ? 28.688 -44.094 -21.484 1 95.38 328 ASP A C 1
ATOM 2705 O O . ASP A 1 328 ? 29.031 -45.219 -21.891 1 95.38 328 ASP A O 1
ATOM 2709 N N . VAL A 1 329 ? 27.516 -43.656 -21.656 1 95.38 329 VAL A N 1
ATOM 2710 C CA . VAL A 1 329 ? 26.547 -44.344 -22.5 1 95.38 329 VAL A CA 1
ATOM 2711 C C . VAL A 1 329 ? 27.109 -44.469 -23.922 1 95.38 329 VAL A C 1
ATOM 2713 O O . VAL A 1 329 ? 27.031 -45.562 -24.516 1 95.38 329 VAL A O 1
ATOM 2716 N N . ILE A 1 330 ? 27.672 -43.406 -24.484 1 93.62 330 ILE A N 1
ATOM 2717 C CA . ILE A 1 330 ? 28.25 -43.406 -25.828 1 93.62 330 ILE A CA 1
ATOM 2718 C C . ILE A 1 330 ? 29.438 -44.375 -25.906 1 93.62 330 ILE A C 1
ATOM 2720 O O . ILE A 1 330 ? 29.562 -45.156 -26.844 1 93.62 330 ILE A O 1
ATOM 2724 N N . GLY A 1 331 ? 30.234 -44.375 -24.906 1 91.81 331 GLY A N 1
ATOM 2725 C CA . GLY A 1 331 ? 31.453 -45.156 -24.891 1 91.81 331 GLY A CA 1
ATOM 2726 C C . GLY A 1 331 ? 31.203 -46.656 -24.75 1 91.81 331 GLY A C 1
ATOM 2727 O O . GLY A 1 331 ? 32.031 -47.469 -25.141 1 91.81 331 GLY A O 1
ATOM 2728 N N . THR A 1 332 ? 30.094 -47 -24.172 1 92.38 332 THR A N 1
ATOM 2729 C CA . THR A 1 332 ? 29.812 -48.406 -23.922 1 92.38 332 THR A CA 1
ATOM 2730 C C . THR A 1 332 ? 28.812 -48.938 -24.938 1 92.38 332 THR A C 1
ATOM 2732 O O . THR A 1 332 ? 28.344 -50.062 -24.797 1 92.38 332 THR A O 1
ATOM 2735 N N . ALA A 1 333 ? 28.5 -48.188 -25.891 1 89.25 333 ALA A N 1
ATOM 2736 C CA . ALA A 1 333 ? 27.547 -48.625 -26.922 1 89.25 333 ALA A CA 1
ATOM 2737 C C . ALA A 1 333 ? 28.188 -49.594 -27.891 1 89.25 333 ALA A C 1
ATOM 2739 O O . ALA A 1 333 ? 29.406 -49.531 -28.141 1 89.25 333 ALA A O 1
ATOM 2740 N N . SER A 1 334 ? 27.391 -50.469 -28.391 1 85 334 SER A N 1
ATOM 2741 C CA . SER A 1 334 ? 27.859 -51.406 -29.422 1 85 334 SER A CA 1
ATOM 2742 C C . SER A 1 334 ? 28.219 -50.656 -30.703 1 85 334 SER A C 1
ATOM 2744 O O . SER A 1 334 ? 27.688 -49.594 -30.969 1 85 334 SER A O 1
ATOM 2746 N N . SER A 1 335 ? 29.078 -51.312 -31.453 1 85.81 335 SER A N 1
ATOM 2747 C CA . SER A 1 335 ? 29.5 -50.719 -32.719 1 85.81 335 SER A CA 1
ATOM 2748 C C . SER A 1 335 ? 28.312 -50.531 -33.656 1 85.81 335 SER A C 1
ATOM 2750 O O . SER A 1 335 ? 27.422 -51.406 -33.688 1 85.81 335 SER A O 1
ATOM 2752 N N . VAL A 1 336 ? 28.297 -49.469 -34.438 1 87.75 336 VAL A N 1
ATOM 2753 C CA . VAL A 1 336 ? 27.203 -49.125 -35.344 1 87.75 336 VAL A CA 1
ATOM 2754 C C . VAL A 1 336 ? 27.125 -50.125 -36.5 1 87.75 336 VAL A C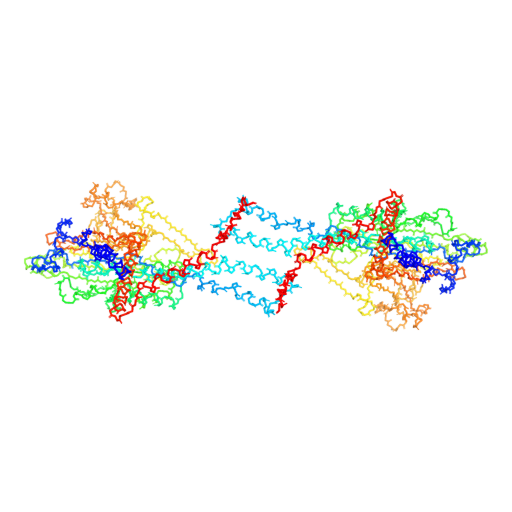 1
ATOM 2756 O O . VAL A 1 336 ? 26.125 -50.219 -37.188 1 87.75 336 VAL A O 1
ATOM 2759 N N . GLY A 1 337 ? 28.109 -50.875 -36.656 1 84.75 337 GLY A N 1
ATOM 2760 C CA . GLY A 1 337 ? 28.141 -51.812 -37.75 1 84.75 337 GLY A CA 1
ATOM 2761 C C . GLY A 1 337 ? 27.422 -53.125 -37.438 1 84.75 337 GLY A C 1
ATOM 2762 O O . GLY A 1 337 ? 27.125 -53.906 -38.344 1 84.75 337 GLY A O 1
ATOM 2763 N N . TYR A 1 338 ? 27.141 -53.344 -36.219 1 89.62 338 TYR A N 1
ATOM 2764 C CA . TYR A 1 338 ? 26.453 -54.562 -35.844 1 89.62 338 TYR A CA 1
ATOM 2765 C C . TYR A 1 338 ? 24.938 -54.406 -35.938 1 89.62 338 TYR A C 1
ATOM 2767 O O . TYR A 1 338 ? 24.422 -53.312 -35.781 1 89.62 338 TYR A O 1
ATOM 2775 N N . LYS A 1 339 ? 24.328 -55.531 -36.219 1 92.88 339 LYS A N 1
ATOM 2776 C CA . LYS A 1 339 ? 22.875 -55.562 -36.281 1 92.88 339 LYS A CA 1
ATOM 2777 C C . LYS A 1 339 ? 22.297 -56.312 -35.094 1 92.88 339 LYS A C 1
ATOM 2779 O O . LYS A 1 339 ? 22.922 -57.25 -34.562 1 92.88 339 LYS A O 1
ATOM 2784 N N . GLY A 1 340 ? 21.125 -55.812 -34.688 1 94.69 340 GLY A N 1
ATOM 2785 C CA . GLY A 1 340 ? 20.438 -56.562 -33.625 1 94.69 340 GLY A CA 1
ATOM 2786 C C . GLY A 1 340 ? 20.234 -55.719 -32.375 1 94.69 340 GLY A C 1
ATOM 2787 O O . GLY A 1 340 ? 19.453 -56.125 -31.5 1 94.69 340 GLY A O 1
ATOM 2788 N N . HIS A 1 341 ? 20.859 -54.656 -32.25 1 93.88 341 HIS A N 1
ATOM 2789 C CA . HIS A 1 341 ? 20.703 -53.812 -31.078 1 93.88 341 HIS A CA 1
ATOM 2790 C C . HIS A 1 341 ? 19.688 -52.719 -31.328 1 93.88 341 HIS A C 1
ATOM 2792 O O . HIS A 1 341 ? 19.484 -52.281 -32.469 1 93.88 341 HIS A O 1
ATOM 2798 N N . PHE A 1 342 ? 19.031 -52.281 -30.312 1 97 342 PHE A N 1
ATOM 2799 C CA . PHE A 1 342 ? 18.062 -51.188 -30.328 1 97 342 PHE A CA 1
ATOM 2800 C C . PHE A 1 342 ? 18.172 -50.344 -29.062 1 97 342 PHE A C 1
ATOM 2802 O O . PHE A 1 342 ? 18.172 -50.875 -27.953 1 97 342 PHE A O 1
ATOM 2809 N N . THR A 1 343 ? 18.297 -49.062 -29.234 1 97.06 343 THR A N 1
ATOM 2810 C CA . THR A 1 343 ? 18.422 -48.156 -28.078 1 97.06 343 THR A CA 1
ATOM 2811 C C . THR A 1 343 ? 17.156 -47.344 -27.891 1 97.06 343 THR A C 1
ATOM 2813 O O . THR A 1 343 ? 16.828 -46.5 -28.75 1 97.06 343 THR A O 1
ATOM 2816 N N . LEU A 1 344 ? 16.484 -47.562 -26.844 1 98.25 344 LEU A N 1
ATOM 2817 C CA . LEU A 1 344 ? 15.32 -46.781 -26.453 1 98.25 344 LEU A CA 1
ATOM 2818 C C . LEU A 1 344 ? 15.711 -45.719 -25.422 1 98.25 344 LEU A C 1
ATOM 2820 O O . LEU A 1 344 ? 16.125 -46.062 -24.312 1 98.25 344 LEU A O 1
ATOM 2824 N N . ILE A 1 345 ? 15.562 -44.438 -25.797 1 98.44 345 ILE A N 1
ATOM 2825 C CA . ILE A 1 345 ? 15.906 -43.375 -24.891 1 98.44 345 ILE A CA 1
ATOM 2826 C C . ILE A 1 345 ? 14.641 -42.812 -24.25 1 98.44 345 ILE A C 1
ATOM 2828 O O . ILE A 1 345 ? 13.703 -42.406 -24.938 1 98.44 345 ILE A O 1
ATOM 2832 N N . LEU A 1 346 ? 14.602 -42.812 -22.938 1 98.69 346 LEU A N 1
ATOM 2833 C CA . LEU A 1 346 ? 13.531 -42.219 -22.172 1 98.69 346 LEU A CA 1
ATOM 2834 C C . LEU A 1 346 ? 14.016 -40.938 -21.484 1 98.69 346 LEU A C 1
ATOM 2836 O O . LEU A 1 346 ? 14.953 -40.969 -20.688 1 98.69 346 LEU A O 1
ATOM 2840 N N . THR A 1 347 ? 13.398 -39.812 -21.812 1 98.56 347 THR A N 1
ATOM 2841 C CA . THR A 1 347 ? 13.773 -38.531 -21.234 1 98.56 347 THR A CA 1
ATOM 2842 C C . THR A 1 347 ? 12.547 -37.625 -21.094 1 98.56 347 THR A C 1
ATOM 2844 O O . THR A 1 347 ? 11.414 -38.125 -21.125 1 98.56 347 THR A O 1
ATOM 2847 N N . HIS A 1 348 ? 12.836 -36.344 -20.812 1 98.44 348 HIS A N 1
ATOM 2848 C CA . HIS A 1 348 ? 11.672 -35.5 -20.531 1 98.44 348 HIS A CA 1
ATOM 2849 C C . HIS A 1 348 ? 11.547 -34.375 -21.547 1 98.44 348 HIS A C 1
ATOM 2851 O O . HIS A 1 348 ? 10.555 -34.281 -22.281 1 98.44 348 HIS A O 1
ATOM 2857 N N . ILE A 1 349 ? 12.562 -33.531 -21.734 1 98.31 349 ILE A N 1
ATOM 2858 C CA . ILE A 1 349 ? 12.5 -32.406 -22.641 1 98.31 349 ILE A CA 1
ATOM 2859 C C . ILE A 1 349 ? 12.727 -32.875 -24.078 1 98.31 349 ILE A C 1
ATOM 2861 O O . ILE A 1 349 ? 13.695 -33.594 -24.359 1 98.31 349 ILE A O 1
ATOM 2865 N N . PRO A 1 350 ? 11.875 -32.531 -24.969 1 98.25 350 PRO A N 1
ATOM 2866 C CA . PRO A 1 350 ? 12.039 -32.969 -26.359 1 98.25 350 PRO A CA 1
ATOM 2867 C C . PRO A 1 350 ? 13.242 -32.344 -27.031 1 98.25 350 PRO A C 1
ATOM 2869 O O . PRO A 1 350 ? 13.734 -31.281 -26.594 1 98.25 350 PRO A O 1
ATOM 2872 N N . LEU A 1 351 ? 13.656 -32.969 -28.125 1 98.38 351 LEU A N 1
ATOM 2873 C CA . LEU A 1 351 ? 14.734 -32.438 -28.953 1 98.38 351 LEU A CA 1
ATOM 2874 C C . LEU A 1 351 ? 14.312 -31.156 -29.641 1 98.38 351 LEU A C 1
ATOM 2876 O O . LEU A 1 351 ? 13.117 -30.859 -29.734 1 98.38 351 LEU A O 1
ATOM 2880 N N . TYR A 1 352 ? 15.297 -30.484 -30.141 1 97.69 352 TYR A N 1
ATOM 2881 C CA . TYR A 1 352 ? 15.039 -29.234 -30.828 1 97.69 352 TYR A CA 1
ATOM 2882 C C . TYR A 1 352 ? 14.25 -29.469 -32.125 1 97.69 352 TYR A C 1
ATOM 2884 O O . TYR A 1 352 ? 14.539 -30.391 -32.875 1 97.69 352 TYR A O 1
ATOM 2892 N N . LYS A 1 353 ? 13.234 -28.703 -32.25 1 96.94 353 LYS A N 1
ATOM 2893 C CA . LYS A 1 353 ? 12.461 -28.609 -33.5 1 96.94 353 LYS A CA 1
ATOM 2894 C C . LYS A 1 353 ? 12.133 -27.156 -33.812 1 96.94 353 LYS A C 1
ATOM 2896 O O . LYS A 1 353 ? 11.828 -26.359 -32.938 1 96.94 353 LYS A O 1
ATOM 2901 N N . PRO A 1 354 ? 12.18 -26.875 -35.125 1 95.56 354 PRO A N 1
ATOM 2902 C CA . PRO A 1 354 ? 11.789 -25.516 -35.5 1 95.56 354 PRO A CA 1
ATOM 2903 C C . PRO A 1 354 ? 10.328 -25.203 -35.156 1 95.56 354 PRO A C 1
ATOM 2905 O O . PRO A 1 354 ? 9.531 -26.125 -35 1 95.56 354 PRO A O 1
ATOM 2908 N N . ALA A 1 355 ? 10.078 -23.906 -35.031 1 95.38 355 ALA A N 1
ATOM 2909 C CA . ALA A 1 355 ? 8.719 -23.469 -34.75 1 95.38 355 ALA A CA 1
ATOM 2910 C C . ALA A 1 355 ? 7.746 -23.969 -35.812 1 95.38 355 ALA A C 1
ATOM 2912 O O . ALA A 1 355 ? 8.078 -23.984 -37 1 95.38 355 ALA A O 1
ATOM 2913 N N . GLY A 1 356 ? 6.59 -24.375 -35.406 1 95 356 GLY A N 1
ATOM 2914 C CA . GLY A 1 356 ? 5.551 -24.75 -36.344 1 95 356 GLY A CA 1
ATOM 2915 C C . GLY A 1 356 ? 5.398 -26.266 -36.469 1 95 356 GLY A C 1
ATOM 2916 O O . GLY A 1 356 ? 4.422 -26.734 -37.062 1 95 356 GLY A O 1
ATOM 2917 N N . ILE A 1 357 ? 6.316 -27.047 -36 1 96.88 357 ILE A N 1
ATOM 2918 C CA . ILE A 1 357 ? 6.254 -28.5 -36.125 1 96.88 357 ILE A CA 1
ATOM 2919 C C . ILE A 1 357 ? 5.379 -29.078 -35.031 1 96.88 357 ILE A C 1
ATOM 2921 O O . ILE A 1 357 ? 4.5 -29.906 -35.281 1 96.88 357 ILE A O 1
ATOM 2925 N N . CYS A 1 358 ? 5.609 -28.703 -33.781 1 96.56 358 CYS A N 1
ATOM 2926 C CA . CYS A 1 358 ? 4.797 -29.109 -32.656 1 96.56 358 CYS A CA 1
ATOM 2927 C C . CYS A 1 358 ? 4.082 -27.906 -32.031 1 96.56 358 CYS A C 1
ATOM 2929 O O . CYS A 1 358 ? 4.305 -26.766 -32.438 1 96.56 358 CYS A O 1
ATOM 2931 N N . VAL A 1 359 ? 3.178 -28.109 -31.125 1 94.5 359 VAL A N 1
ATOM 2932 C CA . VAL A 1 359 ? 2.389 -27.047 -30.5 1 94.5 359 VAL A CA 1
ATOM 2933 C C . VAL A 1 359 ? 3.309 -26.094 -29.75 1 94.5 359 VAL A C 1
ATOM 2935 O O . VAL A 1 359 ? 3.18 -24.875 -29.891 1 94.5 359 VAL A O 1
ATOM 2938 N N . ASP A 1 360 ? 4.32 -26.594 -29.016 1 93.38 360 ASP A N 1
ATOM 2939 C CA . ASP A 1 360 ? 5.289 -25.75 -28.312 1 93.38 360 ASP A CA 1
ATOM 2940 C C . ASP A 1 360 ? 6.434 -25.344 -29.234 1 93.38 360 ASP A C 1
ATOM 2942 O O . ASP A 1 360 ? 7.086 -26.203 -29.828 1 93.38 360 ASP A O 1
ATOM 2946 N N . SER A 1 361 ? 6.664 -24.078 -29.344 1 94.69 361 SER A N 1
ATOM 2947 C CA . SER A 1 361 ? 7.805 -23.562 -30.094 1 94.69 361 SER A CA 1
ATOM 2948 C C . SER A 1 361 ? 9.055 -23.484 -29.234 1 94.69 361 SER A C 1
ATOM 2950 O O . SER A 1 361 ? 8.961 -23.516 -28 1 94.69 361 SER A O 1
ATOM 2952 N N . PRO A 1 362 ? 10.18 -23.391 -29.969 1 95.19 362 PRO A N 1
ATOM 2953 C CA . PRO A 1 362 ? 11.383 -23.188 -29.156 1 95.19 362 PRO A CA 1
ATOM 2954 C C . PRO A 1 362 ? 11.266 -21.969 -28.219 1 95.19 362 PRO A C 1
ATOM 2956 O O . PRO A 1 362 ? 10.773 -20.922 -28.625 1 95.19 362 PRO A O 1
ATOM 2959 N N . PHE A 1 363 ? 11.633 -22.172 -26.938 1 96.44 363 PHE A N 1
ATOM 2960 C CA . PHE A 1 363 ? 11.5 -21.109 -25.938 1 96.44 363 PHE A CA 1
ATOM 2961 C C . PHE A 1 363 ? 12.508 -21.297 -24.812 1 96.44 363 PHE A C 1
ATOM 2963 O O . PHE A 1 363 ? 12.695 -22.406 -24.312 1 96.44 363 PHE A O 1
ATOM 2970 N N . PHE A 1 364 ? 13.258 -20.141 -24.422 1 95.5 364 PHE A N 1
ATOM 2971 C CA . PHE A 1 364 ? 14.156 -20.094 -23.281 1 95.5 364 PHE A CA 1
ATOM 2972 C C . PHE A 1 364 ? 13.898 -18.844 -22.438 1 95.5 364 PHE A C 1
ATOM 2974 O O . PHE A 1 364 ? 13.672 -17.766 -22.969 1 95.5 364 PHE A O 1
ATOM 2981 N N . SER A 1 365 ? 13.844 -19.031 -21.156 1 95.88 365 SER A N 1
ATOM 2982 C CA . SER A 1 365 ? 13.805 -17.906 -20.219 1 95.88 365 SER A CA 1
ATOM 2983 C C . SER A 1 365 ? 14.82 -18.078 -19.094 1 95.88 365 SER A C 1
ATOM 2985 O O . SER A 1 365 ? 15.156 -19.203 -18.734 1 95.88 365 SER A O 1
ATOM 2987 N N . PHE A 1 366 ? 15.281 -16.938 -18.516 1 94.94 366 PHE A N 1
ATOM 2988 C CA . PHE A 1 366 ? 16.375 -16.984 -17.547 1 94.94 366 PHE A CA 1
ATOM 2989 C C . PHE A 1 366 ? 16.016 -16.188 -16.297 1 94.94 366 PHE A C 1
ATOM 2991 O O . PHE A 1 366 ? 15.219 -15.242 -16.359 1 94.94 366 PHE A O 1
ATOM 2998 N N . HIS A 1 367 ? 16.516 -16.656 -15.234 1 93.31 367 HIS A N 1
ATOM 2999 C CA . HIS A 1 367 ? 16.406 -15.867 -14.016 1 93.31 367 HIS A CA 1
ATOM 3000 C C . HIS A 1 367 ? 17.172 -14.562 -14.133 1 93.31 367 HIS A C 1
ATOM 3002 O O . HIS A 1 367 ? 18.109 -14.461 -14.93 1 93.31 367 HIS A O 1
ATOM 3008 N N . THR A 1 368 ? 16.75 -13.609 -13.312 1 90.31 368 THR A N 1
ATOM 3009 C CA . THR A 1 368 ? 17.5 -12.359 -13.289 1 90.31 368 THR A CA 1
ATOM 3010 C C . THR A 1 368 ? 18.891 -12.57 -12.719 1 90.31 368 THR A C 1
ATOM 3012 O O . THR A 1 368 ? 19.156 -13.578 -12.062 1 90.31 368 THR A O 1
ATOM 3015 N N . ALA A 1 369 ? 19.766 -11.625 -12.93 1 88.06 369 ALA A N 1
ATOM 3016 C CA . ALA A 1 369 ? 21.141 -11.711 -12.43 1 88.06 369 ALA A CA 1
ATOM 3017 C C . ALA A 1 369 ? 21.156 -11.828 -10.906 1 88.06 369 ALA A C 1
ATOM 3019 O O . ALA A 1 369 ? 21.969 -12.578 -10.344 1 88.06 369 ALA A O 1
ATOM 3020 N N . ALA A 1 370 ? 20.203 -11.164 -10.219 1 82.94 370 ALA A N 1
ATOM 3021 C CA . ALA A 1 370 ? 20.109 -11.172 -8.758 1 82.94 370 ALA A CA 1
ATOM 3022 C C . ALA A 1 370 ? 19.703 -12.555 -8.25 1 82.94 370 ALA A C 1
ATOM 3024 O O . ALA A 1 370 ? 20.094 -12.953 -7.148 1 82.94 370 ALA A O 1
ATOM 3025 N N . ASP A 1 371 ? 19.047 -13.273 -9.156 1 86.38 371 ASP A N 1
ATOM 3026 C CA . ASP A 1 371 ? 18.562 -14.586 -8.75 1 86.38 371 ASP A CA 1
ATOM 3027 C C . ASP A 1 371 ? 19.469 -15.695 -9.289 1 86.38 371 ASP A C 1
ATOM 3029 O O . ASP A 1 371 ? 19.031 -16.844 -9.438 1 86.38 371 ASP A O 1
ATOM 3033 N N . GLY A 1 372 ? 20.688 -15.375 -9.812 1 86.5 372 GLY A N 1
ATOM 3034 C CA . GLY A 1 372 ? 21.688 -16.344 -10.219 1 86.5 372 GLY A CA 1
ATOM 3035 C C . GLY A 1 372 ? 21.828 -16.453 -11.727 1 86.5 372 GLY A C 1
ATOM 3036 O O . GLY A 1 372 ? 22.828 -17 -12.219 1 86.5 372 GLY A O 1
ATOM 3037 N N . GLY A 1 373 ? 20.781 -15.977 -12.516 1 89 373 GLY A N 1
ATOM 3038 C CA . GLY A 1 373 ? 20.891 -15.906 -13.969 1 89 373 GLY A CA 1
ATOM 3039 C C . GLY A 1 373 ? 20.75 -17.266 -14.633 1 89 373 GLY A C 1
ATOM 3040 O O . GLY A 1 373 ? 21.047 -17.406 -15.82 1 89 373 GLY A O 1
ATOM 3041 N N . GLY A 1 374 ? 20.344 -18.281 -14 1 93.06 374 GLY A N 1
ATOM 3042 C CA . GLY A 1 374 ? 20.25 -19.641 -14.523 1 93.06 374 GLY A CA 1
ATOM 3043 C C . GLY A 1 374 ? 19.047 -19.844 -15.422 1 93.06 374 GLY A C 1
ATOM 3044 O O . GLY A 1 374 ? 18.156 -19 -15.484 1 93.06 374 GLY A O 1
ATOM 3045 N N . LEU A 1 375 ? 19.062 -20.922 -16.141 1 95.12 375 LEU A N 1
ATOM 3046 C CA . LEU A 1 375 ? 17.953 -21.25 -17.031 1 95.12 375 LEU A CA 1
ATOM 3047 C C . LEU A 1 375 ? 16.688 -21.516 -16.234 1 95.12 375 LEU A C 1
ATOM 3049 O O . LEU A 1 375 ? 16.625 -22.469 -15.445 1 95.12 375 LEU A O 1
ATOM 3053 N N . LYS A 1 376 ? 15.711 -20.766 -16.453 1 95.44 376 LYS A N 1
ATOM 3054 C CA . LYS A 1 376 ? 14.484 -20.797 -15.664 1 95.44 376 LYS A CA 1
ATOM 3055 C C . LYS A 1 376 ? 13.438 -21.703 -16.297 1 95.44 376 LYS A C 1
ATOM 3057 O O . LYS A 1 376 ? 12.742 -22.438 -15.602 1 95.44 376 LYS A O 1
ATOM 3062 N N . GLU A 1 377 ? 13.234 -21.578 -17.609 1 95.38 377 GLU A N 1
ATOM 3063 C CA . GLU A 1 377 ? 12.234 -22.344 -18.344 1 95.38 377 GLU A CA 1
ATOM 3064 C C . GLU A 1 377 ? 12.664 -22.578 -19.781 1 95.38 377 GLU A C 1
ATOM 3066 O O . GLU A 1 377 ? 13.367 -21.75 -20.375 1 95.38 377 GLU A O 1
ATOM 3071 N N . GLN A 1 378 ? 12.32 -23.781 -20.297 1 96.81 378 GLN A N 1
ATOM 3072 C CA . GLN A 1 378 ? 12.516 -24.062 -21.719 1 96.81 378 GLN A CA 1
ATOM 3073 C C . GLN A 1 378 ? 11.477 -25.047 -22.234 1 96.81 378 GLN A C 1
ATOM 3075 O O . GLN A 1 378 ? 11.016 -25.922 -21.484 1 96.81 378 GLN A O 1
ATOM 3080 N N . ASN A 1 379 ? 11.164 -25 -23.5 1 97 379 ASN A N 1
ATOM 3081 C CA . ASN A 1 379 ? 10.195 -25.891 -24.109 1 97 379 ASN A CA 1
ATOM 3082 C C . ASN A 1 379 ? 10.875 -27.094 -24.766 1 97 379 ASN A C 1
ATOM 3084 O O . ASN A 1 379 ? 10.32 -28.188 -24.781 1 97 379 ASN A O 1
ATOM 3088 N N . GLN A 1 380 ? 12.039 -26.906 -25.312 1 97.81 380 GLN A N 1
ATOM 3089 C CA . GLN A 1 380 ? 12.828 -27.906 -26.016 1 97.81 380 GLN A CA 1
ATOM 3090 C C . GLN A 1 380 ? 14.32 -27.75 -25.719 1 97.81 380 GLN A C 1
ATOM 3092 O O . GLN A 1 380 ? 14.75 -26.703 -25.219 1 97.81 380 GLN A O 1
ATOM 3097 N N . LEU A 1 381 ? 14.992 -28.812 -26 1 97.94 381 LEU A N 1
ATOM 3098 C CA . LEU A 1 381 ? 16.438 -28.719 -25.891 1 97.94 381 LEU A CA 1
ATOM 3099 C C . LEU A 1 381 ? 17 -27.812 -26.984 1 97.94 381 LEU A C 1
ATOM 3101 O O . LEU A 1 381 ? 16.375 -27.625 -28.031 1 97.94 381 LEU A O 1
ATOM 3105 N N . SER A 1 382 ? 18.125 -27.234 -26.703 1 96.81 382 SER A N 1
ATOM 3106 C CA . SER A 1 382 ? 18.844 -26.5 -27.75 1 96.81 382 SER A CA 1
ATOM 3107 C C . SER A 1 382 ? 19.281 -27.422 -28.859 1 96.81 382 SER A C 1
ATOM 3109 O O . SER A 1 382 ? 19.344 -28.641 -28.672 1 96.81 382 SER A O 1
ATOM 3111 N N . ALA A 1 383 ? 19.547 -26.875 -30.047 1 95.44 383 ALA A N 1
ATOM 3112 C CA . ALA A 1 383 ? 20.047 -27.656 -31.172 1 95.44 383 ALA A CA 1
ATOM 3113 C C . ALA A 1 383 ? 21.328 -28.406 -30.812 1 95.44 383 ALA A C 1
ATOM 3115 O O . ALA A 1 383 ? 21.5 -29.562 -31.188 1 95.44 383 ALA A O 1
ATOM 3116 N N . ASP A 1 384 ? 22.109 -27.75 -30.016 1 93.75 384 ASP A N 1
ATOM 3117 C CA . ASP A 1 384 ? 23.391 -28.344 -29.609 1 93.75 384 ASP A CA 1
ATOM 3118 C C . ASP A 1 384 ? 23.188 -29.531 -28.688 1 93.75 384 ASP A C 1
ATOM 3120 O O . ASP A 1 384 ? 23.812 -30.578 -28.859 1 93.75 384 ASP A O 1
ATOM 3124 N N . ALA A 1 385 ? 22.375 -29.328 -27.719 1 95.81 385 ALA A N 1
ATOM 3125 C CA . ALA A 1 385 ? 22.094 -30.438 -26.797 1 95.81 385 ALA A CA 1
ATOM 3126 C C . ALA A 1 385 ? 21.453 -31.609 -27.516 1 95.81 385 ALA A C 1
ATOM 3128 O O . ALA A 1 385 ? 21.703 -32.75 -27.203 1 95.81 385 ALA A O 1
ATOM 3129 N N . SER A 1 386 ? 20.625 -31.312 -28.5 1 97.12 386 SER A N 1
ATOM 3130 C CA . SER A 1 386 ? 19.938 -32.344 -29.281 1 97.12 386 SER A CA 1
ATOM 3131 C C . SER A 1 386 ? 20.938 -33.188 -30.062 1 97.12 386 SER A C 1
ATOM 3133 O O . SER A 1 386 ? 20.766 -34.406 -30.234 1 97.12 386 SER A O 1
ATOM 3135 N N . LYS A 1 387 ? 22 -32.594 -30.547 1 93.44 387 LYS A N 1
ATOM 3136 C CA . LYS A 1 387 ? 23.031 -33.281 -31.281 1 93.44 387 LYS A CA 1
ATOM 3137 C C . LYS A 1 387 ? 23.703 -34.344 -30.422 1 93.44 387 LYS A C 1
ATOM 3139 O O . LYS A 1 387 ? 24.156 -35.375 -30.938 1 93.44 387 LYS A O 1
ATOM 3144 N N . GLY A 1 388 ? 23.719 -34.062 -29.109 1 90.88 388 GLY A N 1
ATOM 3145 C CA . GLY A 1 388 ? 24.281 -35.062 -28.203 1 90.88 388 GLY A CA 1
ATOM 3146 C C . GLY A 1 388 ? 23.547 -36.375 -28.234 1 90.88 388 GLY A C 1
ATOM 3147 O O . GLY A 1 388 ? 24.156 -37.438 -28.047 1 90.88 388 GLY A O 1
ATOM 3148 N N . PHE A 1 389 ? 22.344 -36.375 -28.469 1 94.69 389 PHE A N 1
ATOM 3149 C CA . PHE A 1 389 ? 21.562 -37.594 -28.609 1 94.69 389 PHE A CA 1
ATOM 3150 C C . PHE A 1 389 ? 21.703 -38.188 -30 1 94.69 389 PHE A C 1
ATOM 3152 O O . PHE A 1 389 ? 22.047 -39.344 -30.156 1 94.69 389 PHE A O 1
ATOM 3159 N N . LEU A 1 390 ? 21.531 -37.375 -31.078 1 96.19 390 LEU A N 1
ATOM 3160 C CA . LEU A 1 390 ? 21.5 -37.844 -32.469 1 96.19 390 LEU A CA 1
ATOM 3161 C C . LEU A 1 390 ? 22.875 -38.312 -32.906 1 96.19 390 LEU A C 1
ATOM 3163 O O . LEU A 1 390 ? 23.016 -39.438 -33.406 1 96.19 390 LEU A O 1
ATOM 3167 N N . GLU A 1 391 ? 23.844 -37.562 -32.719 1 94.56 391 GLU A N 1
ATOM 3168 C CA . GLU A 1 391 ? 25.188 -37.906 -33.156 1 94.56 391 GLU A CA 1
ATOM 3169 C C . GLU A 1 391 ? 25.984 -38.625 -32.094 1 94.56 391 GLU A C 1
ATOM 3171 O O . GLU A 1 391 ? 26.906 -39.375 -32.406 1 94.56 391 GLU A O 1
ATOM 3176 N N . GLY A 1 392 ? 25.625 -38.375 -30.844 1 93.56 392 GLY A N 1
ATOM 3177 C CA . GLY A 1 392 ? 26.344 -39 -29.75 1 93.56 392 GLY A CA 1
ATOM 3178 C C . GLY A 1 392 ? 25.812 -40.375 -29.406 1 93.56 392 GLY A C 1
ATOM 3179 O O . GLY A 1 392 ? 26.359 -41.375 -29.828 1 93.56 392 GLY A O 1
ATOM 3180 N N . MET A 1 393 ? 24.688 -40.469 -28.766 1 93.12 393 MET A N 1
ATOM 3181 C CA . MET A 1 393 ? 24.141 -41.719 -28.25 1 93.12 393 MET A CA 1
ATOM 3182 C C . MET A 1 393 ? 23.781 -42.656 -29.375 1 93.12 393 MET A C 1
ATOM 3184 O O . MET A 1 393 ? 24.109 -43.844 -29.328 1 93.12 393 MET A O 1
ATOM 3188 N N . TRP A 1 394 ? 23.188 -42.188 -30.469 1 95.06 394 TRP A N 1
ATOM 3189 C CA . TRP A 1 394 ? 22.828 -43.062 -31.578 1 95.06 394 TRP A CA 1
ATOM 3190 C C . TRP A 1 394 ? 23.953 -43.156 -32.594 1 95.06 394 TRP A C 1
ATOM 3192 O O . TRP A 1 394 ? 23.969 -44.031 -33.469 1 95.06 394 TRP A O 1
ATOM 3202 N N . GLY A 1 395 ? 24.906 -42.25 -32.594 1 93.31 395 GLY A N 1
ATOM 3203 C CA . GLY A 1 395 ? 26.062 -42.281 -33.469 1 93.31 395 GLY A CA 1
ATOM 3204 C C . GLY A 1 395 ? 25.75 -41.938 -34.906 1 93.31 395 GLY A C 1
ATOM 3205 O O . GLY A 1 395 ? 26.359 -42.469 -35.844 1 93.31 395 GLY A O 1
ATOM 3206 N N . MET A 1 396 ? 24.844 -41.156 -35.188 1 94.5 396 MET A N 1
ATOM 3207 C CA . MET A 1 396 ? 24.469 -40.781 -36.531 1 94.5 396 MET A CA 1
ATOM 3208 C C . MET A 1 396 ? 25.375 -39.688 -37.062 1 94.5 396 MET A C 1
ATOM 3210 O O . MET A 1 396 ? 26 -38.969 -36.281 1 94.5 396 MET A O 1
ATOM 3214 N N . SER A 1 397 ? 25.484 -39.625 -38.406 1 92.94 397 SER A N 1
ATOM 3215 C CA . SER A 1 397 ? 26.359 -38.625 -39 1 92.94 397 SER A CA 1
ATOM 3216 C C . SER A 1 397 ? 25.844 -38.156 -40.375 1 92.94 397 SER A C 1
ATOM 3218 O O . SER A 1 397 ? 25.234 -38.938 -41.094 1 92.94 397 SER A O 1
ATOM 3220 N N . GLY A 1 398 ? 26.078 -36.938 -40.656 1 91.81 398 GLY A N 1
ATOM 3221 C CA . GLY A 1 398 ? 25.766 -36.406 -42 1 91.81 398 GLY A CA 1
ATOM 3222 C C . GLY A 1 398 ? 26.766 -36.844 -43.062 1 91.81 398 GLY A C 1
ATOM 3223 O O . GLY A 1 398 ? 26.562 -36.562 -44.25 1 91.81 398 GLY A O 1
ATOM 3224 N N . LYS A 1 399 ? 27.781 -37.5 -42.594 1 91.62 399 LYS A N 1
ATOM 3225 C CA . LYS A 1 399 ? 28.812 -37.969 -43.531 1 91.62 399 LYS A CA 1
ATOM 3226 C C . LYS A 1 399 ? 28.516 -39.375 -44 1 91.62 399 LYS A C 1
ATOM 3228 O O . LYS A 1 399 ? 28.344 -40.281 -43.188 1 91.62 399 LYS A O 1
ATOM 3233 N N . GLU A 1 400 ? 28.641 -39.656 -45.281 1 88.31 400 GLU A N 1
ATOM 3234 C CA . GLU A 1 400 ? 28.344 -40.938 -45.875 1 88.31 400 GLU A CA 1
ATOM 3235 C C . GLU A 1 400 ? 29.453 -41.938 -45.562 1 88.31 400 GLU A C 1
ATOM 3237 O O . GLU A 1 400 ? 29.203 -43.156 -45.5 1 88.31 400 GLU A O 1
ATOM 3242 N N . ASN A 1 401 ? 30.625 -41.469 -45.344 1 88.5 401 ASN A N 1
ATOM 3243 C CA . ASN A 1 401 ? 31.75 -42.344 -45.094 1 88.5 401 ASN A CA 1
ATOM 3244 C C . ASN A 1 401 ? 31.969 -42.625 -43.625 1 88.5 401 ASN A C 1
ATOM 3246 O O . ASN A 1 401 ? 32.969 -43.219 -43.219 1 88.5 401 ASN A O 1
ATOM 3250 N N . ALA A 1 402 ? 31.078 -42.188 -42.812 1 90.56 402 ALA A N 1
ATOM 3251 C CA . ALA A 1 402 ? 31.156 -42.469 -41.375 1 90.56 402 ALA A CA 1
ATOM 3252 C C . ALA A 1 402 ? 30.828 -43.906 -41.062 1 90.56 402 ALA A C 1
ATOM 3254 O O . ALA A 1 402 ? 30.328 -44.625 -41.938 1 90.56 402 ALA A O 1
ATOM 3255 N N . ALA A 1 403 ? 31.188 -44.281 -39.969 1 90 403 ALA A N 1
ATOM 3256 C CA . ALA A 1 403 ? 30.922 -45.656 -39.562 1 90 403 ALA A CA 1
ATOM 3257 C C . ALA A 1 403 ? 29.438 -46.031 -39.719 1 90 403 ALA A C 1
ATOM 3259 O O . ALA A 1 403 ? 28.562 -45.219 -39.375 1 90 403 ALA A O 1
ATOM 3260 N N . GLY A 1 404 ? 29.219 -47.281 -40.375 1 88.75 404 GLY A N 1
ATOM 3261 C CA . GLY A 1 404 ? 27.844 -47.719 -40.562 1 88.75 404 GLY A CA 1
ATOM 3262 C C . GLY A 1 404 ? 27.109 -46.875 -41.594 1 88.75 404 GLY A C 1
ATOM 3263 O O . GLY A 1 404 ? 25.875 -46.812 -41.594 1 88.75 404 GLY A O 1
ATOM 3264 N N . GLY A 1 405 ? 27.875 -46.094 -42.375 1 89.94 405 GLY A N 1
ATOM 3265 C CA . GLY A 1 405 ? 27.281 -45.219 -43.406 1 89.94 405 GLY A CA 1
ATOM 3266 C C . GLY A 1 405 ? 26.656 -43.969 -42.844 1 89.94 405 GLY A C 1
ATOM 3267 O O . GLY A 1 405 ? 25.938 -43.25 -43.562 1 89.94 405 GLY A O 1
ATOM 3268 N N . GLY A 1 406 ? 26.859 -43.812 -41.531 1 92.69 406 GLY A N 1
ATOM 3269 C CA . GLY A 1 406 ? 26.297 -42.625 -40.875 1 92.69 406 GLY A CA 1
ATOM 3270 C C . GLY A 1 406 ? 24.906 -42.875 -40.312 1 92.69 406 GLY A C 1
ATOM 3271 O O . GLY A 1 406 ? 24.281 -41.969 -39.781 1 92.69 406 GLY A O 1
ATOM 3272 N N . TYR A 1 407 ? 24.422 -44.031 -40.438 1 93.31 407 TYR A N 1
ATOM 3273 C CA . TYR A 1 407 ? 23.047 -44.312 -40.062 1 93.31 407 TYR A CA 1
ATOM 3274 C C . TYR A 1 407 ? 22.922 -44.531 -38.562 1 93.31 407 TYR A C 1
ATOM 3276 O O . TYR A 1 407 ? 21.812 -44.469 -38 1 93.31 407 TYR A O 1
ATOM 3284 N N . GLY A 1 408 ? 24 -44.812 -37.906 1 92.75 408 GLY A N 1
ATOM 3285 C CA . GLY A 1 408 ? 24.016 -44.969 -36.469 1 92.75 408 GLY A CA 1
ATOM 3286 C C . GLY A 1 408 ? 23.281 -46.219 -36 1 92.75 408 GLY A C 1
ATOM 3287 O O . GLY A 1 408 ? 22.984 -47.125 -36.781 1 92.75 408 GLY A O 1
ATOM 3288 N N . ARG A 1 409 ? 23.047 -46.219 -34.719 1 92.5 409 ARG A N 1
ATOM 3289 C CA . ARG A 1 409 ? 22.375 -47.344 -34.094 1 92.5 409 ARG A CA 1
ATOM 3290 C C . ARG A 1 409 ? 20.859 -47.188 -34.156 1 92.5 409 ARG A C 1
ATOM 3292 O O . ARG A 1 409 ? 20.328 -46.062 -34.062 1 92.5 409 ARG A O 1
ATOM 3299 N N . ALA A 1 410 ? 20.125 -48.344 -34.344 1 94.75 410 ALA A N 1
ATOM 3300 C CA . ALA A 1 410 ? 18.656 -48.281 -34.344 1 94.75 410 ALA A CA 1
ATOM 3301 C C . ALA A 1 410 ? 18.141 -47.844 -32.969 1 94.75 410 ALA A C 1
ATOM 3303 O O . ALA A 1 410 ? 18.719 -48.156 -31.938 1 94.75 410 ALA A O 1
ATOM 3304 N N . GLY A 1 411 ? 17.062 -47.062 -33.031 1 96.44 411 GLY A N 1
ATOM 3305 C CA . GLY A 1 411 ? 16.547 -46.625 -31.766 1 96.44 411 GLY A CA 1
ATOM 3306 C C . GLY A 1 411 ? 15.328 -45.719 -31.891 1 96.44 411 GLY A C 1
ATOM 3307 O O . GLY A 1 411 ? 14.859 -45.469 -33 1 96.44 411 GLY A O 1
ATOM 3308 N N . LEU A 1 412 ? 14.812 -45.344 -30.75 1 98.25 412 LEU A N 1
ATOM 3309 C CA . LEU A 1 412 ? 13.633 -44.469 -30.594 1 98.25 412 LEU A CA 1
ATOM 3310 C C . LEU A 1 412 ? 13.727 -43.656 -29.312 1 98.25 412 LEU A C 1
ATOM 3312 O O . LEU A 1 412 ? 14.312 -44.125 -28.328 1 98.25 412 LEU A O 1
ATOM 3316 N N . MET A 1 413 ? 13.227 -42.469 -29.406 1 98.44 413 MET A N 1
ATOM 3317 C CA . MET A 1 413 ? 13.18 -41.625 -28.203 1 98.44 413 MET A CA 1
ATOM 3318 C C . MET A 1 413 ? 11.742 -41.375 -27.781 1 98.44 413 MET A C 1
ATOM 3320 O O . MET A 1 413 ? 10.898 -41.031 -28.609 1 98.44 413 MET A O 1
ATOM 3324 N N . LEU A 1 414 ? 11.445 -41.562 -26.516 1 98.69 414 LEU A N 1
ATOM 3325 C CA . LEU A 1 414 ? 10.188 -41.156 -25.906 1 98.69 414 LEU A CA 1
ATOM 3326 C C . LEU A 1 414 ? 10.406 -40.094 -24.844 1 98.69 414 LEU A C 1
ATOM 3328 O O . LEU A 1 414 ? 11.328 -40.219 -24.031 1 98.69 414 LEU A O 1
ATOM 3332 N N . ASN A 1 415 ? 9.648 -39.062 -24.891 1 98.38 415 ASN A N 1
ATOM 3333 C CA . ASN A 1 415 ? 9.742 -38.031 -23.875 1 98.38 415 ASN A CA 1
ATOM 3334 C C . ASN A 1 415 ? 8.367 -37.438 -23.531 1 98.38 415 ASN A C 1
ATOM 3336 O O . ASN A 1 415 ? 7.352 -37.906 -24.062 1 98.38 415 ASN A O 1
ATOM 3340 N N . GLY A 1 416 ? 8.336 -36.594 -22.547 1 97.56 416 GLY A N 1
ATOM 3341 C CA . GLY A 1 416 ? 7.156 -35.844 -22.141 1 97.56 416 GLY A CA 1
ATOM 3342 C C . GLY A 1 416 ? 7.312 -34.344 -22.297 1 97.56 416 GLY A C 1
ATOM 3343 O O . GLY A 1 416 ? 7.758 -33.844 -23.328 1 97.56 416 GLY A O 1
ATOM 3344 N N . HIS A 1 417 ? 6.82 -33.531 -21.406 1 96.81 417 HIS A N 1
ATOM 3345 C CA . HIS A 1 417 ? 7.043 -32.094 -21.297 1 96.81 417 HIS A CA 1
ATOM 3346 C C . HIS A 1 417 ? 6.016 -31.328 -22.109 1 96.81 417 HIS A C 1
ATOM 3348 O O . HIS A 1 417 ? 5.355 -30.422 -21.578 1 96.81 417 HIS A O 1
ATOM 3354 N N . ASP A 1 418 ? 6.02 -31.578 -23.422 1 96.56 418 ASP A N 1
ATOM 3355 C CA . ASP A 1 418 ? 4.949 -31 -24.219 1 96.56 418 ASP A CA 1
ATOM 3356 C C . ASP A 1 418 ? 3.641 -31.766 -24.031 1 96.56 418 ASP A C 1
ATOM 3358 O O . ASP A 1 418 ? 3.453 -32.844 -24.609 1 96.56 418 ASP A O 1
ATOM 3362 N N . HIS A 1 419 ? 2.709 -31.172 -23.359 1 95.88 419 HIS A N 1
ATOM 3363 C CA . HIS A 1 419 ? 1.505 -31.875 -22.922 1 95.88 419 HIS A CA 1
ATOM 3364 C C . HIS A 1 419 ? 0.621 -32.25 -24.109 1 95.88 419 HIS A C 1
ATOM 3366 O O . HIS A 1 419 ? -0.197 -33.156 -24.031 1 95.88 419 HIS A O 1
ATOM 3372 N N . ALA A 1 420 ? 0.819 -31.578 -25.188 1 96.25 420 ALA A N 1
ATOM 3373 C CA . ALA A 1 420 ? -0.005 -31.812 -26.375 1 96.25 420 ALA A CA 1
ATOM 3374 C C . ALA A 1 420 ? 0.494 -33.031 -27.156 1 96.25 420 ALA A C 1
ATOM 3376 O O . ALA A 1 420 ? -0.215 -33.531 -28.016 1 96.25 420 ALA A O 1
ATOM 3377 N N . GLY A 1 421 ? 1.66 -33.469 -26.844 1 96.94 421 GLY A N 1
ATOM 3378 C CA . GLY A 1 421 ? 2.244 -34.531 -27.625 1 96.94 421 GLY A CA 1
ATOM 3379 C C . GLY A 1 421 ? 2.77 -34.094 -28.969 1 96.94 421 GLY A C 1
ATOM 3380 O O . GLY A 1 421 ? 2.348 -33.062 -29.5 1 96.94 421 GLY A O 1
ATOM 3381 N N . CYS A 1 422 ? 3.674 -34.812 -29.484 1 97.75 422 CYS A N 1
ATOM 3382 C CA . CYS A 1 422 ? 4.273 -34.531 -30.781 1 97.75 422 CYS A CA 1
ATOM 3383 C C . CYS A 1 422 ? 5.047 -35.719 -31.312 1 97.75 422 CYS A C 1
ATOM 3385 O O . CYS A 1 422 ? 5.855 -36.312 -30.578 1 97.75 422 CYS A O 1
ATOM 3387 N N . ASP A 1 423 ? 4.75 -36.188 -32.469 1 98.06 423 ASP A N 1
ATOM 3388 C CA . ASP A 1 423 ? 5.406 -37.312 -33.125 1 98.06 423 ASP A CA 1
ATOM 3389 C C . ASP A 1 423 ? 6.234 -36.844 -34.312 1 98.06 423 ASP A C 1
ATOM 3391 O O . ASP A 1 423 ? 5.684 -36.375 -35.344 1 98.06 423 ASP A O 1
ATOM 3395 N N . THR A 1 424 ? 7.598 -37 -34.219 1 98.38 424 THR A N 1
ATOM 3396 C CA . THR A 1 424 ? 8.445 -36.344 -35.219 1 98.38 424 THR A CA 1
ATOM 3397 C C . THR A 1 424 ? 9.531 -37.312 -35.719 1 98.38 424 THR A C 1
ATOM 3399 O O . THR A 1 424 ? 9.766 -38.344 -35.094 1 98.38 424 THR A O 1
ATOM 3402 N N . TYR A 1 425 ? 10.078 -36.969 -36.812 1 98.31 425 TYR A N 1
ATOM 3403 C CA . TYR A 1 425 ? 11.227 -37.656 -37.406 1 98.31 425 TYR A CA 1
ATOM 3404 C C . TYR A 1 425 ? 12.375 -36.688 -37.625 1 98.31 425 TYR A C 1
ATOM 3406 O O . TYR A 1 425 ? 12.195 -35.656 -38.281 1 98.31 425 TYR A O 1
ATOM 3414 N N . HIS A 1 426 ? 13.5 -36.969 -37.062 1 98 426 HIS A N 1
ATOM 3415 C CA . HIS A 1 426 ? 14.719 -36.156 -37.25 1 98 426 HIS A CA 1
ATOM 3416 C C . HIS A 1 426 ? 15.656 -36.812 -38.25 1 98 426 HIS A C 1
ATOM 3418 O O . HIS A 1 426 ? 15.969 -38 -38.125 1 98 426 HIS A O 1
ATOM 3424 N N . PHE A 1 427 ? 16.094 -36.062 -39.25 1 96.81 427 PHE A N 1
ATOM 3425 C CA . PHE A 1 427 ? 16.922 -36.656 -40.281 1 96.81 427 PHE A CA 1
ATOM 3426 C C . PHE A 1 427 ? 17.938 -35.656 -40.812 1 96.81 427 PHE A C 1
ATOM 3428 O O . PHE A 1 427 ? 17.812 -34.469 -40.594 1 96.81 427 PHE A O 1
ATOM 3435 N N . ILE A 1 428 ? 18.953 -36.188 -41.375 1 95 428 ILE A N 1
ATOM 3436 C CA . ILE A 1 428 ? 19.984 -35.375 -42 1 95 428 ILE A CA 1
ATOM 3437 C C . ILE A 1 428 ? 20.266 -35.938 -43.406 1 95 428 ILE A C 1
ATOM 3439 O O . ILE A 1 428 ? 20.531 -37.125 -43.562 1 95 428 ILE A O 1
ATOM 3443 N N . ASN A 1 429 ? 20.125 -35.094 -44.438 1 92.44 429 ASN A N 1
ATOM 3444 C CA . ASN A 1 429 ? 20.344 -35.5 -45.812 1 92.44 429 ASN A CA 1
ATOM 3445 C C . ASN A 1 429 ? 21.828 -35.5 -46.188 1 92.44 429 ASN A C 1
ATOM 3447 O O . ASN A 1 429 ? 22.453 -34.438 -46.25 1 92.44 429 ASN A O 1
ATOM 3451 N N . GLN A 1 430 ? 22.359 -36.656 -46.438 1 91.5 430 GLN A N 1
ATOM 3452 C CA . GLN A 1 430 ? 23.781 -36.781 -46.719 1 91.5 430 GLN A CA 1
ATOM 3453 C C . GLN A 1 430 ? 24.094 -36.438 -48.188 1 91.5 430 GLN A C 1
ATOM 3455 O O . GLN A 1 430 ? 25.25 -36.25 -48.562 1 91.5 430 GLN A O 1
ATOM 3460 N N . THR A 1 431 ? 23.094 -36.344 -49.094 1 85.19 431 THR A N 1
ATOM 3461 C CA . THR A 1 431 ? 23.312 -36.25 -50.531 1 85.19 431 THR A CA 1
ATOM 3462 C C . THR A 1 431 ? 22.781 -34.906 -51.062 1 85.19 431 THR A C 1
ATOM 3464 O O . THR A 1 431 ? 22.406 -34.781 -52.219 1 85.19 431 THR A O 1
ATOM 3467 N N . ASN A 1 432 ? 22.641 -34 -50.25 1 80.56 432 ASN A N 1
ATOM 3468 C CA . ASN A 1 432 ? 22.047 -32.75 -50.688 1 80.56 432 ASN A CA 1
ATOM 3469 C C . ASN A 1 432 ? 23.078 -31.844 -51.375 1 80.56 432 ASN A C 1
ATOM 3471 O O . ASN A 1 432 ? 22.844 -30.641 -51.531 1 80.56 432 ASN A O 1
ATOM 3475 N N . GLY A 1 433 ? 24.234 -32.344 -51.781 1 79.19 433 GLY A N 1
ATOM 3476 C CA . GLY A 1 433 ? 25.234 -31.625 -52.562 1 79.19 433 GLY A CA 1
ATOM 3477 C C . GLY A 1 433 ? 26.109 -30.719 -51.719 1 79.19 433 GLY A C 1
ATOM 3478 O O . GLY A 1 433 ? 27.062 -30.125 -52.219 1 79.19 433 GLY A O 1
ATOM 3479 N N . THR A 1 434 ? 25.75 -30.516 -50.5 1 79 434 THR A N 1
ATOM 3480 C CA . THR A 1 434 ? 26.531 -29.625 -49.656 1 79 434 THR A CA 1
ATOM 3481 C C . THR A 1 434 ? 27.609 -30.406 -48.906 1 79 434 THR A C 1
ATOM 3483 O O . THR A 1 434 ? 27.594 -31.641 -48.875 1 79 434 THR A O 1
ATOM 3486 N N . ASP A 1 435 ? 28.562 -29.531 -48.375 1 82.25 435 ASP A N 1
ATOM 3487 C CA . ASP A 1 435 ? 29.594 -30.141 -47.531 1 82.25 435 ASP A CA 1
ATOM 3488 C C . ASP A 1 435 ? 29 -30.688 -46.25 1 82.25 435 ASP A C 1
ATOM 3490 O O . ASP A 1 435 ? 28.094 -30.078 -45.688 1 82.25 435 ASP A O 1
ATOM 3494 N N . ALA A 1 436 ? 29.531 -31.844 -45.875 1 79.44 436 ALA A N 1
ATOM 3495 C CA . ALA A 1 436 ? 29.016 -32.531 -44.688 1 79.44 436 ALA A CA 1
ATOM 3496 C C . ALA A 1 436 ? 28.984 -31.609 -43.469 1 79.44 436 ALA A C 1
ATOM 3498 O O . ALA A 1 436 ? 28.078 -31.703 -42.625 1 79.44 436 ALA A O 1
ATOM 3499 N N . SER A 1 437 ? 29.922 -30.656 -43.438 1 79.94 437 SER A N 1
ATOM 3500 C CA . SER A 1 437 ? 30.016 -29.766 -42.312 1 79.94 437 SER A CA 1
ATOM 3501 C C . SER A 1 437 ? 28.891 -28.719 -42.312 1 79.94 437 SER A C 1
ATOM 3503 O O . SER A 1 437 ? 28.578 -28.141 -41.281 1 79.94 437 SER A O 1
ATOM 3505 N N . GLU A 1 438 ? 28.219 -28.531 -43.438 1 82.81 438 GLU A N 1
ATOM 3506 C CA . GLU A 1 438 ? 27.203 -27.5 -43.562 1 82.81 438 GLU A CA 1
ATOM 3507 C C . GLU A 1 438 ? 25.797 -28.094 -43.469 1 82.81 438 GLU A C 1
ATOM 3509 O O . GLU A 1 438 ? 24.812 -27.359 -43.406 1 82.81 438 GLU A O 1
ATOM 3514 N N . ARG A 1 439 ? 25.812 -29.391 -43.281 1 87.19 439 ARG A N 1
ATOM 3515 C CA . ARG A 1 439 ? 24.516 -30.047 -43.25 1 87.19 439 ARG A CA 1
ATOM 3516 C C . ARG A 1 439 ? 23.875 -29.891 -41.875 1 87.19 439 ARG A C 1
ATOM 3518 O O . ARG A 1 439 ? 24.562 -29.938 -40.844 1 87.19 439 ARG A O 1
ATOM 3525 N N . GLN A 1 440 ? 22.609 -29.688 -41.906 1 89.69 440 GLN A N 1
ATOM 3526 C CA . GLN A 1 440 ? 21.875 -29.484 -40.656 1 89.69 440 GLN A CA 1
ATOM 3527 C C . GLN A 1 440 ? 20.766 -30.516 -40.469 1 89.69 440 GLN A C 1
ATOM 3529 O O . GLN A 1 440 ? 20.234 -31.016 -41.469 1 89.69 440 GLN A O 1
ATOM 3534 N N . TRP A 1 441 ? 20.516 -30.828 -39.25 1 94.88 441 TRP A N 1
ATOM 3535 C CA . TRP A 1 441 ? 19.422 -31.734 -38.938 1 94.88 441 TRP A CA 1
ATOM 3536 C C . TRP A 1 441 ? 18.078 -31.109 -39.281 1 94.88 441 TRP A C 1
ATOM 3538 O O . TRP A 1 441 ? 17.844 -29.938 -39 1 94.88 441 TRP A O 1
ATOM 3548 N N . GLN A 1 442 ? 17.266 -31.891 -39.938 1 95 442 GLN A N 1
ATOM 3549 C CA . GLN A 1 442 ? 15.906 -31.484 -40.25 1 95 442 GLN A CA 1
ATOM 3550 C C . GLN A 1 442 ? 14.883 -32.312 -39.5 1 95 442 GLN A C 1
ATOM 3552 O O . GLN A 1 442 ? 15.18 -33.438 -39.062 1 95 442 GLN A O 1
ATOM 3557 N N . THR A 1 443 ? 13.781 -31.688 -39.25 1 97.12 443 THR A N 1
ATOM 3558 C CA . THR A 1 443 ? 12.734 -32.375 -38.5 1 97.12 443 THR A CA 1
ATOM 3559 C C . THR A 1 443 ? 11.375 -32.156 -39.156 1 97.12 443 THR A C 1
ATOM 3561 O O . THR A 1 443 ? 11.047 -31.031 -39.562 1 97.12 443 THR A O 1
ATOM 3564 N N . VAL A 1 444 ? 10.648 -33.219 -39.344 1 97.25 444 VAL A N 1
ATOM 3565 C CA . VAL A 1 444 ? 9.273 -33.156 -39.812 1 97.25 444 VAL A CA 1
ATOM 3566 C C . VAL A 1 444 ? 8.375 -34.031 -38.969 1 97.25 444 VAL A C 1
ATOM 3568 O O . VAL A 1 444 ? 8.867 -34.875 -38.219 1 97.25 444 VAL A O 1
ATOM 3571 N N . ARG A 1 445 ? 7.113 -33.812 -39.062 1 97.75 445 ARG A N 1
ATOM 3572 C CA . ARG A 1 445 ? 6.176 -34.688 -38.406 1 97.75 445 ARG A CA 1
ATOM 3573 C C . ARG A 1 445 ? 6.262 -36.125 -38.969 1 97.75 445 ARG A C 1
ATOM 3575 O O . ARG A 1 445 ? 6.508 -36.312 -40.156 1 97.75 445 ARG A O 1
ATOM 3582 N N . TRP A 1 446 ? 6.02 -37.094 -38.156 1 97.38 446 TRP A N 1
ATOM 3583 C CA . TRP A 1 446 ? 6.156 -38.469 -38.531 1 97.38 446 TRP A CA 1
ATOM 3584 C C . TRP A 1 446 ? 5.25 -38.812 -39.719 1 97.38 446 TRP A C 1
ATOM 3586 O O . TRP A 1 446 ? 5.668 -39.5 -40.656 1 97.38 446 TRP A O 1
ATOM 3596 N N . GLU A 1 447 ? 4.039 -38.312 -39.688 1 95.56 447 GLU A N 1
ATOM 3597 C CA . GLU A 1 447 ? 3.104 -38.531 -40.781 1 95.56 447 GLU A CA 1
ATOM 3598 C C . GLU A 1 447 ? 3.656 -38 -42.094 1 95.56 447 GLU A C 1
ATOM 3600 O O . GLU A 1 447 ? 3.57 -38.688 -43.125 1 95.56 447 GLU A O 1
ATOM 3605 N N . GLU A 1 448 ? 4.211 -36.875 -42.031 1 96 448 GLU A N 1
ATOM 3606 C CA . GLU A 1 448 ? 4.809 -36.25 -43.219 1 96 448 GLU A CA 1
ATOM 3607 C C . GLU A 1 448 ? 6.047 -37.031 -43.656 1 96 448 GLU A C 1
ATOM 3609 O O . GLU A 1 448 ? 6.281 -37.188 -44.875 1 96 448 GLU A O 1
ATOM 3614 N N . ALA A 1 449 ? 6.832 -37.438 -42.688 1 96.75 449 ALA A N 1
ATOM 3615 C CA . ALA A 1 449 ? 8.023 -38.188 -43.031 1 96.75 449 ALA A CA 1
ATOM 3616 C C . ALA A 1 449 ? 7.66 -39.469 -43.781 1 96.75 449 ALA A C 1
ATOM 3618 O O . ALA A 1 449 ? 8.336 -39.844 -44.75 1 96.75 449 ALA A O 1
ATOM 3619 N N . GLN A 1 450 ? 6.621 -40.188 -43.312 1 95.19 450 GLN A N 1
ATOM 3620 C CA . GLN A 1 450 ? 6.164 -41.406 -43.969 1 95.19 450 GLN A CA 1
ATOM 3621 C C . GLN A 1 450 ? 5.621 -41.125 -45.344 1 95.19 450 GLN A C 1
ATOM 3623 O O . GLN A 1 450 ? 5.902 -41.844 -46.312 1 95.19 450 GLN A O 1
ATOM 3628 N N . GLU A 1 451 ? 4.895 -40.031 -45.5 1 95.38 451 GLU A N 1
ATOM 3629 C CA . GLU A 1 451 ? 4.332 -39.625 -46.812 1 95.38 451 GLU A CA 1
ATOM 3630 C C . GLU A 1 451 ? 5.43 -39.344 -47.812 1 95.38 451 GLU A C 1
ATOM 3632 O O . GLU A 1 451 ? 5.312 -39.719 -49 1 95.38 451 GLU A O 1
ATOM 3637 N N . GLN A 1 452 ? 6.477 -38.812 -47.344 1 94.62 452 GLN A N 1
ATOM 3638 C CA . GLN A 1 452 ? 7.574 -38.438 -48.219 1 94.62 452 GLN A CA 1
ATOM 3639 C C . GLN A 1 452 ? 8.578 -39.594 -48.375 1 94.62 452 GLN A C 1
ATOM 3641 O O . GLN A 1 452 ? 9.609 -39.438 -49 1 94.62 452 GLN A O 1
ATOM 3646 N N . LYS A 1 453 ? 8.383 -40.688 -47.656 1 94.12 453 LYS A N 1
ATOM 3647 C CA . LYS A 1 453 ? 9.203 -41.906 -47.688 1 94.12 453 LYS A CA 1
ATOM 3648 C C . LYS A 1 453 ? 10.648 -41.594 -47.312 1 94.12 453 LYS A C 1
ATOM 3650 O O . LYS A 1 453 ? 11.586 -42.062 -47.969 1 94.12 453 LYS A O 1
ATOM 3655 N N . ILE A 1 454 ? 10.711 -40.812 -46.312 1 93 454 ILE A N 1
ATOM 3656 C CA . ILE A 1 454 ? 12.031 -40.406 -45.844 1 93 454 ILE A CA 1
ATOM 3657 C C . ILE A 1 454 ? 12.695 -41.562 -45.094 1 93 454 ILE A C 1
ATOM 3659 O O . ILE A 1 454 ? 13.844 -41.906 -45.375 1 93 454 ILE A O 1
ATOM 3663 N N . PRO A 1 455 ? 11.906 -42.156 -44.188 1 92.19 455 PRO A N 1
ATOM 3664 C CA . PRO A 1 455 ? 12.547 -43.25 -43.469 1 92.19 455 PRO A CA 1
ATOM 3665 C C . PRO A 1 455 ? 12.906 -44.438 -44.375 1 92.19 455 PRO A C 1
ATOM 3667 O O . PRO A 1 455 ? 12.062 -44.906 -45.156 1 92.19 455 PRO A O 1
ATOM 3670 N N . GLY A 1 456 ? 14.094 -44.906 -44.375 1 87.5 456 GLY A N 1
ATOM 3671 C CA . GLY A 1 456 ? 14.531 -46.031 -45.188 1 87.5 456 GLY A CA 1
ATOM 3672 C C . GLY A 1 456 ? 15.211 -45.625 -46.469 1 87.5 456 GLY A C 1
ATOM 3673 O O . GLY A 1 456 ? 15.836 -46.438 -47.156 1 87.5 456 GLY A O 1
ATOM 3674 N N . THR A 1 457 ? 15.039 -44.375 -46.812 1 91.44 457 THR A N 1
ATOM 3675 C CA . THR A 1 457 ? 15.695 -43.875 -48.031 1 91.44 457 THR A CA 1
ATOM 3676 C C . THR A 1 457 ? 17.203 -43.812 -47.812 1 91.44 457 THR A C 1
ATOM 3678 O O . THR A 1 457 ? 17.672 -43.344 -46.781 1 91.44 457 THR A O 1
ATOM 3681 N N . SER A 1 458 ? 17.875 -44.312 -48.844 1 91.5 458 SER A N 1
ATOM 3682 C CA . SER A 1 458 ? 19.328 -44.344 -48.781 1 91.5 458 SER A CA 1
ATOM 3683 C C . SER A 1 458 ? 19.906 -42.938 -48.719 1 91.5 458 SER A C 1
ATOM 3685 O O . SER A 1 458 ? 19.453 -42.031 -49.469 1 91.5 458 SER A O 1
ATOM 3687 N N . GLY A 1 459 ? 20.766 -42.719 -47.812 1 92.19 459 GLY A N 1
ATOM 3688 C CA . GLY A 1 459 ? 21.469 -41.469 -47.719 1 92.19 459 GLY A CA 1
ATOM 3689 C C . GLY A 1 459 ? 20.797 -40.469 -46.781 1 92.19 459 GLY A C 1
ATOM 3690 O O . GLY A 1 459 ? 21.219 -39.312 -46.688 1 92.19 459 GLY A O 1
ATOM 3691 N N . ILE A 1 460 ? 19.781 -40.938 -46.125 1 93.94 460 ILE A N 1
ATOM 3692 C CA . ILE A 1 460 ? 19.062 -40.031 -45.219 1 93.94 460 ILE A CA 1
ATOM 3693 C C . ILE A 1 460 ? 18.859 -40.688 -43.875 1 93.94 460 ILE A C 1
ATOM 3695 O O . ILE A 1 460 ? 17.75 -41.094 -43.531 1 93.94 460 ILE A O 1
ATOM 3699 N N . PRO A 1 461 ? 19.906 -40.75 -43.125 1 94.56 461 PRO A N 1
ATOM 3700 C CA . PRO A 1 461 ? 19.734 -41.312 -41.781 1 94.56 461 PRO A CA 1
ATOM 3701 C C . PRO A 1 461 ? 18.797 -40.5 -40.906 1 94.56 461 PRO A C 1
ATOM 3703 O O . PRO A 1 461 ? 18.75 -39.25 -41.031 1 94.56 461 PRO A O 1
ATOM 3706 N N . GLY A 1 462 ? 18 -41.156 -40.094 1 96.19 462 GLY A N 1
ATOM 3707 C CA . GLY A 1 462 ? 17.078 -40.438 -39.219 1 96.19 462 GLY A CA 1
ATOM 3708 C C . GLY A 1 462 ? 16.547 -41.312 -38.094 1 96.19 462 GLY A C 1
ATOM 3709 O O . GLY A 1 462 ? 16.797 -42.5 -38.062 1 96.19 462 GLY A O 1
ATOM 3710 N N . ARG A 1 463 ? 15.961 -40.656 -37.156 1 97.19 463 ARG A N 1
ATOM 3711 C CA . ARG A 1 463 ? 15.375 -41.312 -36 1 97.19 463 ARG A CA 1
ATOM 3712 C C . ARG A 1 463 ? 14.047 -40.688 -35.594 1 97.19 463 ARG A C 1
ATOM 3714 O O . ARG A 1 463 ? 13.883 -39.469 -35.719 1 97.19 463 ARG A O 1
ATOM 3721 N N . ARG A 1 464 ? 13.195 -41.562 -35.094 1 98.31 464 ARG A N 1
ATOM 3722 C CA . ARG A 1 464 ? 11.875 -41.125 -34.656 1 98.31 464 ARG A CA 1
ATOM 3723 C C . ARG A 1 464 ? 11.898 -40.719 -33.188 1 98.31 464 ARG A C 1
ATOM 3725 O O . ARG A 1 464 ? 12.57 -41.344 -32.375 1 98.31 464 ARG A O 1
ATOM 3732 N N . GLU A 1 465 ? 11.25 -39.562 -32.875 1 98.56 465 GLU A N 1
ATOM 3733 C CA . GLU A 1 465 ? 11.016 -39.094 -31.5 1 98.56 465 GLU A CA 1
ATOM 3734 C C . GLU A 1 465 ? 9.523 -38.938 -31.234 1 98.56 465 GLU A C 1
ATOM 3736 O O . GLU A 1 465 ? 8.805 -38.281 -32 1 98.56 465 GLU A O 1
ATOM 3741 N N . ILE A 1 466 ? 9.102 -39.469 -30.141 1 98.62 466 ILE A N 1
ATOM 3742 C CA . ILE A 1 466 ? 7.688 -39.344 -29.781 1 98.62 466 ILE A CA 1
ATOM 3743 C C . ILE A 1 466 ? 7.543 -38.656 -28.438 1 98.62 466 ILE A C 1
ATOM 3745 O O . ILE A 1 466 ? 7.984 -39.188 -27.406 1 98.62 466 ILE A O 1
ATOM 3749 N N . THR A 1 467 ? 6.992 -37.5 -28.438 1 98.38 467 THR A N 1
ATOM 3750 C CA . THR A 1 467 ? 6.531 -36.875 -27.188 1 98.38 467 THR A CA 1
ATOM 3751 C C . THR A 1 467 ? 5.148 -37.406 -26.812 1 98.38 467 THR A C 1
ATOM 3753 O O . THR A 1 467 ? 4.164 -37.094 -27.484 1 98.38 467 THR A O 1
ATOM 3756 N N . VAL A 1 468 ? 5.145 -38.125 -25.766 1 98.25 468 VAL A N 1
ATOM 3757 C CA . VAL A 1 468 ? 3.912 -38.75 -25.344 1 98.25 468 VAL A CA 1
ATOM 3758 C C . VAL A 1 468 ? 2.932 -37.719 -24.812 1 98.25 468 VAL A C 1
ATOM 3760 O O . VAL A 1 468 ? 3.279 -36.906 -23.938 1 98.25 468 VAL A O 1
ATOM 3763 N N . ARG A 1 469 ? 1.781 -37.688 -25.359 1 97.69 469 ARG A N 1
ATOM 3764 C CA . ARG A 1 469 ? 0.754 -36.75 -24.906 1 97.69 469 ARG A CA 1
ATOM 3765 C C . ARG A 1 469 ? 0.386 -37 -23.453 1 97.69 469 ARG A C 1
ATOM 3767 O O . ARG A 1 469 ? 0.292 -38.156 -23.016 1 97.69 469 ARG A O 1
ATOM 3774 N N . SER A 1 470 ? 0.083 -35.938 -22.766 1 97.31 470 SER A N 1
ATOM 3775 C CA . SER A 1 470 ? -0.1 -36 -21.312 1 97.31 470 SER A CA 1
ATOM 3776 C C . SER A 1 470 ? -1.333 -36.812 -20.953 1 97.31 470 SER A C 1
ATOM 3778 O O . SER A 1 470 ? -2.338 -36.781 -21.656 1 97.31 470 SER A O 1
ATOM 3780 N N . MET A 1 471 ? -1.262 -37.531 -19.828 1 97.75 471 MET A N 1
ATOM 3781 C CA . MET A 1 471 ? -2.383 -38.312 -19.328 1 97.75 471 MET A CA 1
ATOM 3782 C C . MET A 1 471 ? -3.363 -37.438 -18.562 1 97.75 471 MET A C 1
ATOM 3784 O O . MET A 1 471 ? -4.402 -37.906 -18.094 1 97.75 471 MET A O 1
ATOM 3788 N N . MET A 1 472 ? -3.041 -36.125 -18.438 1 96 472 MET A N 1
ATOM 3789 C CA . MET A 1 472 ? -3.947 -35.219 -17.75 1 96 472 MET A CA 1
ATOM 3790 C C . MET A 1 472 ? -5.258 -35.062 -18.516 1 96 472 MET A C 1
ATOM 3792 O O . MET A 1 472 ? -5.266 -35.094 -19.75 1 96 472 MET A O 1
ATOM 3796 N N . GLY A 1 473 ? -6.297 -34.812 -17.781 1 94.69 473 GLY A N 1
ATOM 3797 C CA . GLY A 1 473 ? -7.625 -34.719 -18.375 1 94.69 473 GLY A CA 1
ATOM 3798 C C . GLY A 1 473 ? -7.754 -33.594 -19.375 1 94.69 473 GLY A C 1
ATOM 3799 O O . GLY A 1 473 ? -8.422 -33.75 -20.391 1 94.69 473 GLY A O 1
ATOM 3800 N N . ASP A 1 474 ? -7.129 -32.531 -19.109 1 93.12 474 ASP A N 1
ATOM 3801 C CA . ASP A 1 474 ? -7.219 -31.359 -19.984 1 93.12 474 ASP A CA 1
ATOM 3802 C C . ASP A 1 474 ? -6.609 -31.656 -21.359 1 93.12 474 ASP A C 1
ATOM 3804 O O . ASP A 1 474 ? -6.879 -30.938 -22.328 1 93.12 474 ASP A O 1
ATOM 3808 N N . PHE A 1 475 ? -5.824 -32.656 -21.391 1 95.19 475 PHE A N 1
ATOM 3809 C CA . PHE A 1 475 ? -5.172 -33 -22.641 1 95.19 475 PHE A CA 1
ATOM 3810 C C . PHE A 1 475 ? -5.691 -34.344 -23.188 1 95.19 475 PHE A C 1
ATOM 3812 O O . PHE A 1 475 ? -5.031 -34.969 -24 1 95.19 475 PHE A O 1
ATOM 3819 N N . GLY A 1 476 ? -6.742 -34.812 -22.594 1 94.44 476 GLY A N 1
ATOM 3820 C CA . GLY A 1 476 ? -7.473 -35.938 -23.172 1 94.44 476 GLY A CA 1
ATOM 3821 C C . GLY A 1 476 ? -7.191 -37.25 -22.469 1 94.44 476 GLY A C 1
ATOM 3822 O O . GLY A 1 476 ? -7.645 -38.312 -22.906 1 94.44 476 GLY A O 1
ATOM 3823 N N . GLY A 1 477 ? -6.434 -37.25 -21.438 1 96.5 477 GLY A N 1
ATOM 3824 C CA . GLY A 1 477 ? -6.191 -38.469 -20.672 1 96.5 477 GLY A CA 1
ATOM 3825 C C . GLY A 1 477 ? -5.562 -39.562 -21.5 1 96.5 477 GLY A C 1
ATOM 3826 O O . GLY A 1 477 ? -6.047 -40.688 -21.5 1 96.5 477 GLY A O 1
ATOM 3827 N N . ASN A 1 478 ? -4.453 -39.312 -22.094 1 97.12 478 ASN A N 1
ATOM 3828 C CA . ASN A 1 478 ? -3.855 -40.219 -23.078 1 97.12 478 ASN A CA 1
ATOM 3829 C C . ASN A 1 478 ? -2.879 -41.188 -22.438 1 97.12 478 ASN A C 1
ATOM 3831 O O . ASN A 1 478 ? -2.238 -40.844 -21.422 1 97.12 478 ASN A O 1
ATOM 3835 N N . ALA A 1 479 ? -2.785 -42.406 -22.969 1 98.25 479 ALA A N 1
ATOM 3836 C CA . ALA A 1 479 ? -1.758 -43.406 -22.672 1 98.25 479 ALA A CA 1
ATOM 3837 C C . ALA A 1 479 ? -1.077 -43.875 -23.953 1 98.25 479 ALA A C 1
ATOM 3839 O O . ALA A 1 479 ? -1.741 -44.125 -24.953 1 98.25 479 ALA A O 1
ATOM 3840 N N . GLY A 1 480 ? 0.224 -43.906 -23.922 1 98.56 480 GLY A N 1
ATOM 3841 C CA . GLY A 1 480 ? 0.975 -44.375 -25.062 1 98.56 480 GLY A CA 1
ATOM 3842 C C . GLY A 1 480 ? 1.245 -45.875 -25.047 1 98.56 480 GLY A C 1
ATOM 3843 O O . GLY A 1 480 ? 1.539 -46.438 -23.984 1 98.56 480 GLY A O 1
ATOM 3844 N N . LEU A 1 481 ? 1.12 -46.562 -26.172 1 98.69 481 LEU A N 1
ATOM 3845 C CA . LEU A 1 481 ? 1.366 -47.969 -26.328 1 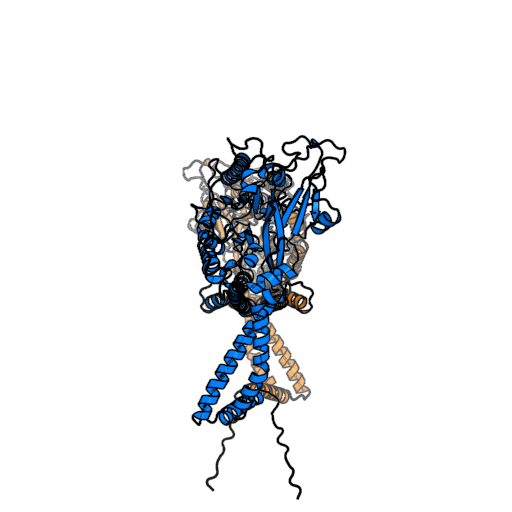98.69 481 LEU A CA 1
ATOM 3846 C C . LEU A 1 481 ? 2.463 -48.219 -27.359 1 98.69 481 LEU A C 1
ATOM 3848 O O . LEU A 1 481 ? 2.217 -48.156 -28.562 1 98.69 481 LEU A O 1
ATOM 3852 N N . LEU A 1 482 ? 3.627 -48.562 -26.859 1 98.75 482 LEU A N 1
ATOM 3853 C CA . LEU A 1 482 ? 4.758 -48.812 -27.75 1 98.75 482 LEU A CA 1
ATOM 3854 C C . LEU A 1 482 ? 5.059 -50.312 -27.812 1 98.75 482 LEU A C 1
ATOM 3856 O O . LEU A 1 482 ? 5.207 -50.969 -26.781 1 98.75 482 LEU A O 1
ATOM 3860 N N . SER A 1 483 ? 5.129 -50.844 -29 1 98.5 483 SER A N 1
ATOM 3861 C CA . SER A 1 483 ? 5.52 -52.25 -29.219 1 98.5 483 SER A CA 1
ATOM 3862 C C . SER A 1 483 ? 6.848 -52.344 -29.953 1 98.5 483 SER A C 1
ATOM 3864 O O . SER A 1 483 ? 7.07 -51.625 -30.938 1 98.5 483 SER A O 1
ATOM 3866 N N . LEU A 1 484 ? 7.727 -53.125 -29.453 1 98.38 484 LEU A N 1
ATOM 3867 C CA . LEU A 1 484 ? 8.961 -53.5 -30.141 1 98.38 484 LEU A CA 1
ATOM 3868 C C . LEU A 1 484 ? 9 -55 -30.406 1 98.38 484 LEU A C 1
ATOM 3870 O O . LEU A 1 484 ? 8.742 -55.812 -29.516 1 98.38 484 LEU A O 1
ATOM 3874 N N . TRP A 1 485 ? 9.227 -55.438 -31.625 1 97.25 485 TRP A N 1
ATOM 3875 C CA . TRP A 1 485 ? 9.414 -56.844 -31.984 1 97.25 485 TRP A CA 1
ATOM 3876 C C . TRP A 1 485 ? 10.648 -57 -32.844 1 97.25 485 TRP A C 1
ATOM 3878 O O . TRP A 1 485 ? 11.234 -56.031 -33.312 1 97.25 485 TRP A O 1
ATOM 3888 N N . PHE A 1 486 ? 11.117 -58.25 -32.969 1 96.88 486 PHE A N 1
ATOM 3889 C CA . PHE A 1 486 ? 12.375 -58.5 -33.656 1 96.88 486 PHE A CA 1
ATOM 3890 C C . PHE A 1 486 ? 12.141 -59.25 -34.969 1 96.88 486 PHE A C 1
ATOM 3892 O O . PHE A 1 486 ? 11.523 -60.312 -34.969 1 96.88 486 PHE A O 1
ATOM 3899 N N . ASP A 1 487 ? 12.578 -58.656 -36.031 1 95.5 487 ASP A N 1
ATOM 3900 C CA . ASP A 1 487 ? 12.531 -59.312 -37.344 1 95.5 487 ASP A CA 1
ATOM 3901 C C . ASP A 1 487 ? 13.781 -60.156 -37.562 1 95.5 487 ASP A C 1
ATOM 3903 O O . ASP A 1 487 ? 14.867 -59.625 -37.812 1 95.5 487 ASP A O 1
ATOM 3907 N N . GLN A 1 488 ? 13.68 -61.406 -37.594 1 93.81 488 GLN A N 1
ATOM 3908 C CA . GLN A 1 488 ? 14.82 -62.312 -37.688 1 93.81 488 GLN A CA 1
ATOM 3909 C C . GLN A 1 488 ? 15.352 -62.375 -39.125 1 93.81 488 GLN A C 1
ATOM 3911 O O . GLN A 1 488 ? 16.484 -62.812 -39.344 1 93.81 488 GLN A O 1
ATOM 3916 N N . ASP A 1 489 ? 14.586 -61.969 -40.094 1 92.56 489 ASP A N 1
ATOM 3917 C CA . ASP A 1 489 ? 15.055 -61.969 -41.469 1 92.56 489 ASP A CA 1
ATOM 3918 C C . ASP A 1 489 ? 16 -60.781 -41.719 1 92.56 489 ASP A C 1
ATOM 3920 O O . ASP A 1 489 ? 17.094 -60.969 -42.281 1 92.56 489 ASP A O 1
ATOM 3924 N N . THR A 1 490 ? 15.625 -59.656 -41.281 1 92.31 490 THR A N 1
ATOM 3925 C CA . THR A 1 490 ? 16.469 -58.5 -41.438 1 92.31 490 THR A CA 1
ATOM 3926 C C . THR A 1 490 ? 17.375 -58.281 -40.25 1 92.31 490 THR A C 1
ATOM 3928 O O . THR A 1 490 ? 18.297 -57.469 -40.281 1 92.31 490 THR A O 1
ATOM 3931 N N . TRP A 1 491 ? 17.203 -59.062 -39.188 1 95 491 TRP A N 1
ATOM 3932 C CA . TRP A 1 491 ? 17.922 -59.031 -37.906 1 95 491 TRP A CA 1
ATOM 3933 C C . TRP A 1 491 ? 17.891 -57.625 -37.312 1 95 491 TRP A C 1
ATOM 3935 O O . TRP A 1 491 ? 18.938 -57.094 -36.938 1 95 491 TRP A O 1
ATOM 3945 N N . GLU A 1 492 ? 16.719 -56.969 -37.312 1 95.25 492 GLU A N 1
ATOM 3946 C CA . GLU A 1 492 ? 16.516 -55.625 -36.781 1 95.25 492 GLU A CA 1
ATOM 3947 C C . GLU A 1 492 ? 15.258 -55.562 -35.938 1 95.25 492 GLU A C 1
ATOM 3949 O O . GLU A 1 492 ? 14.289 -56.281 -36.188 1 95.25 492 GLU A O 1
ATOM 3954 N N . TRP A 1 493 ? 15.344 -54.688 -34.969 1 97 493 TRP A N 1
ATOM 3955 C CA . TRP A 1 493 ? 14.156 -54.406 -34.156 1 97 493 TRP A CA 1
ATOM 3956 C C . TRP A 1 493 ? 13.195 -53.5 -34.906 1 97 493 TRP A C 1
ATOM 3958 O O . TRP A 1 493 ? 13.617 -52.562 -35.594 1 97 493 TRP A O 1
ATOM 3968 N N . LYS A 1 494 ? 11.969 -53.812 -34.906 1 96.94 494 LYS A N 1
ATOM 3969 C CA . LYS A 1 494 ? 10.898 -53 -35.438 1 96.94 494 LYS A CA 1
ATOM 3970 C C . LYS A 1 494 ? 9.961 -52.531 -34.312 1 96.94 494 LYS A C 1
ATOM 3972 O O . LYS A 1 494 ? 9.93 -53.094 -33.25 1 96.94 494 LYS A O 1
ATOM 3977 N N . PHE A 1 495 ? 9.32 -51.406 -34.594 1 97.69 495 PHE A N 1
ATOM 3978 C CA . PHE A 1 495 ? 8.461 -50.875 -33.562 1 97.69 495 PHE A CA 1
ATOM 3979 C C . PHE A 1 495 ? 7.289 -50.094 -34.156 1 97.69 495 PHE A C 1
ATOM 3981 O O . PHE A 1 495 ? 7.324 -49.719 -35.312 1 97.69 495 PHE A O 1
ATOM 3988 N N . GLU A 1 496 ? 6.273 -49.969 -33.375 1 97.5 496 GLU A N 1
ATOM 3989 C CA . GLU A 1 496 ? 5.121 -49.125 -33.656 1 97.5 496 GLU A CA 1
ATOM 3990 C C . GLU A 1 496 ? 4.504 -48.531 -32.406 1 97.5 496 GLU A C 1
ATOM 3992 O O . GLU A 1 496 ? 4.699 -49.094 -31.312 1 97.5 496 GLU A O 1
ATOM 3997 N N . TYR A 1 497 ? 3.889 -47.375 -32.562 1 97.62 497 TYR A N 1
ATOM 3998 C CA . TYR A 1 497 ? 3.354 -46.594 -31.453 1 97.62 497 TYR A CA 1
ATOM 3999 C C . TYR A 1 497 ? 1.875 -46.281 -31.656 1 97.62 497 TYR A C 1
ATOM 4001 O O . TYR A 1 497 ? 1.455 -45.969 -32.781 1 97.62 497 TYR A O 1
ATOM 4009 N N . ALA A 1 498 ? 1.11 -46.5 -30.625 1 97.44 498 ALA A N 1
ATOM 4010 C CA . ALA A 1 498 ? -0.31 -46.188 -30.625 1 97.44 498 ALA A CA 1
ATOM 4011 C C . ALA A 1 498 ? -0.692 -45.438 -29.359 1 97.44 498 ALA A C 1
ATOM 4013 O O . ALA A 1 498 ? 0.099 -45.344 -28.406 1 97.44 498 ALA A O 1
ATOM 4014 N N . THR A 1 499 ? -1.861 -44.781 -29.391 1 96.31 499 THR A N 1
ATOM 4015 C CA . THR A 1 499 ? -2.336 -44.031 -28.234 1 96.31 499 THR A CA 1
ATOM 4016 C C . THR A 1 499 ? -3.707 -44.531 -27.781 1 96.31 499 THR A C 1
ATOM 4018 O O . THR A 1 499 ? -4.469 -45.062 -28.594 1 96.31 499 THR A O 1
ATOM 4021 N N . CYS A 1 500 ? -3.988 -44.469 -26.547 1 97.19 500 CYS A N 1
ATOM 4022 C CA . CYS A 1 500 ? -5.27 -44.812 -25.953 1 97.19 500 CYS A CA 1
ATOM 4023 C C . CYS A 1 500 ? -5.809 -43.688 -25.094 1 97.19 500 CYS A C 1
ATOM 4025 O O . CYS A 1 500 ? -5.41 -43.531 -23.938 1 97.19 500 CYS A O 1
ATOM 4027 N N . PRO A 1 501 ? -6.742 -42.875 -25.609 1 96.19 501 PRO A N 1
ATOM 4028 C CA . PRO A 1 501 ? -7.285 -41.719 -24.875 1 96.19 501 PRO A CA 1
ATOM 4029 C C . PRO A 1 501 ? -8.539 -42.094 -24.078 1 96.19 501 PRO A C 1
ATOM 4031 O O . PRO A 1 501 ? -9.414 -42.781 -24.578 1 96.19 501 PRO A O 1
ATOM 4034 N N . LEU A 1 502 ? -8.625 -41.656 -22.906 1 95.5 502 LEU A N 1
ATOM 4035 C CA . LEU A 1 502 ? -9.852 -41.75 -22.109 1 95.5 502 LEU A CA 1
ATOM 4036 C C . LEU A 1 502 ? -10.75 -40.562 -22.359 1 95.5 502 LEU A C 1
ATOM 4038 O O . LEU A 1 502 ? -11.969 -40.688 -22.453 1 95.5 502 LEU A O 1
ATOM 4042 N N . GLY A 1 503 ? -10.148 -39.438 -22.406 1 92.88 503 GLY A N 1
ATOM 4043 C CA . GLY A 1 503 ? -10.906 -38.188 -22.531 1 92.88 503 GLY A CA 1
ATOM 4044 C C . GLY A 1 503 ? -10.766 -37.281 -21.328 1 92.88 503 GLY A C 1
ATOM 4045 O O . GLY A 1 503 ? -9.945 -37.562 -20.438 1 92.88 503 GLY A O 1
ATOM 4046 N N . THR A 1 504 ? -11.602 -36.281 -21.312 1 91.81 504 THR A N 1
ATOM 4047 C CA . THR A 1 504 ? -11.508 -35.281 -20.266 1 91.81 504 THR A CA 1
ATOM 4048 C C . THR A 1 504 ? -12.031 -35.812 -18.938 1 91.81 504 THR A C 1
ATOM 4050 O O . THR A 1 504 ? -12.781 -36.812 -18.922 1 91.81 504 THR A O 1
ATOM 4053 N N . GLN A 1 505 ? -11.633 -35.125 -17.859 1 93.69 505 GLN A N 1
ATOM 4054 C CA . GLN A 1 505 ? -11.961 -35.625 -16.531 1 93.69 505 GLN A CA 1
ATOM 4055 C C . GLN A 1 505 ? -13.438 -35.375 -16.203 1 93.69 505 GLN A C 1
ATOM 4057 O O . GLN A 1 505 ? -13.977 -35.969 -15.266 1 93.69 505 GLN A O 1
ATOM 4062 N N . HIS A 1 506 ? -14.164 -34.531 -16.938 1 94 506 HIS A N 1
ATOM 4063 C CA . HIS A 1 506 ? -15.547 -34.188 -16.641 1 94 506 HIS A CA 1
ATOM 4064 C C . HIS A 1 506 ? -16.453 -35.406 -16.734 1 94 506 HIS A C 1
ATOM 4066 O O . HIS A 1 506 ? -17.359 -35.594 -15.914 1 94 506 HIS A O 1
ATOM 4072 N N . PHE A 1 507 ? -16.188 -36.188 -17.672 1 94.25 507 PHE A N 1
ATOM 4073 C CA . PHE A 1 507 ? -16.984 -37.406 -17.828 1 94.25 507 PHE A CA 1
ATOM 4074 C C . PHE A 1 507 ? -16.75 -38.375 -16.672 1 94.25 507 PHE A C 1
ATOM 4076 O O . PHE A 1 507 ? -17.672 -39 -16.172 1 94.25 507 PHE A O 1
ATOM 4083 N N . TRP A 1 508 ? -15.523 -38.562 -16.25 1 96.62 508 TRP A N 1
ATOM 4084 C CA . TRP A 1 508 ? -15.188 -39.406 -15.109 1 96.62 508 TRP A CA 1
ATOM 4085 C C . TRP A 1 508 ? -15.93 -38.938 -13.859 1 96.62 508 TRP A C 1
ATOM 4087 O O . TRP A 1 508 ? -16.531 -39.75 -13.156 1 96.62 508 TRP A O 1
ATOM 4097 N N . TRP A 1 509 ? -15.953 -37.625 -13.617 1 95.5 509 TRP A N 1
ATOM 4098 C CA . TRP A 1 509 ? -16.672 -37.031 -12.477 1 95.5 509 TRP A CA 1
ATOM 4099 C C . TRP A 1 509 ? -18.172 -37.25 -12.609 1 95.5 509 TRP A C 1
ATOM 4101 O O . TRP A 1 509 ? -18.828 -37.625 -11.641 1 95.5 509 TRP A O 1
ATOM 4111 N N . PHE A 1 510 ? -18.688 -37.031 -13.75 1 95.94 510 PHE A N 1
ATOM 4112 C CA . PHE A 1 510 ? -20.125 -37.156 -14 1 95.94 510 PHE A CA 1
ATOM 4113 C C . PHE A 1 510 ? -20.594 -38.562 -13.656 1 95.94 510 PHE A C 1
ATOM 4115 O O . PHE A 1 510 ? -21.578 -38.75 -12.922 1 95.94 510 PHE A O 1
ATOM 4122 N N . VAL A 1 511 ? -19.891 -39.531 -14.156 1 96.94 511 VAL A N 1
ATOM 4123 C CA . VAL A 1 511 ? -20.266 -40.938 -13.945 1 96.94 511 VAL A CA 1
ATOM 4124 C C . VAL A 1 511 ? -20.234 -41.25 -12.453 1 96.94 511 VAL A C 1
ATOM 4126 O O . VAL A 1 511 ? -21.203 -41.812 -11.914 1 96.94 511 VAL A O 1
ATOM 4129 N N . HIS A 1 512 ? -19.25 -40.844 -11.797 1 96.25 512 HIS A N 1
ATOM 4130 C CA . HIS A 1 512 ? -19.125 -41.25 -10.391 1 96.25 512 HIS A CA 1
ATOM 4131 C C . HIS A 1 512 ? -20.078 -40.438 -9.508 1 96.25 512 HIS A C 1
ATOM 4133 O O . HIS A 1 512 ? -20.531 -40.938 -8.477 1 96.25 512 HIS A O 1
ATOM 4139 N N . ILE A 1 513 ? -20.344 -39.219 -9.875 1 95.19 513 ILE A N 1
ATOM 4140 C CA . ILE A 1 513 ? -21.344 -38.469 -9.141 1 95.19 513 ILE A CA 1
ATOM 4141 C C . ILE A 1 513 ? -22.719 -39.094 -9.312 1 95.19 513 ILE A C 1
ATOM 4143 O O . ILE A 1 513 ? -23.469 -39.25 -8.344 1 95.19 513 ILE A O 1
ATOM 4147 N N . VAL A 1 514 ? -23.078 -39.438 -10.531 1 95.81 514 VAL A N 1
ATOM 4148 C CA . VAL A 1 514 ? -24.344 -40.125 -10.805 1 95.81 514 VAL A CA 1
ATOM 4149 C C . VAL A 1 514 ? -24.391 -41.438 -10.031 1 95.81 514 VAL A C 1
ATOM 4151 O O . VAL A 1 514 ? -25.406 -41.75 -9.414 1 95.81 514 VAL A O 1
ATOM 4154 N N . ASP A 1 515 ? -23.344 -42.188 -10.047 1 96.69 515 ASP A N 1
ATOM 4155 C CA . ASP A 1 515 ? -23.281 -43.438 -9.312 1 96.69 515 ASP A CA 1
ATOM 4156 C C . ASP A 1 515 ? -23.5 -43.219 -7.816 1 96.69 515 ASP A C 1
ATOM 4158 O O . ASP A 1 515 ? -24.219 -44 -7.168 1 96.69 515 ASP A O 1
ATOM 4162 N N . ALA A 1 516 ? -22.891 -42.219 -7.312 1 95.62 516 ALA A N 1
ATOM 4163 C CA . ALA A 1 516 ? -23.062 -41.906 -5.895 1 95.62 516 ALA A CA 1
ATOM 4164 C C . ALA A 1 516 ? -24.516 -41.562 -5.566 1 95.62 516 ALA A C 1
ATOM 4166 O O . ALA A 1 516 ? -25.047 -42.031 -4.551 1 95.62 516 ALA A O 1
ATOM 4167 N N . ILE A 1 517 ? -25.109 -40.75 -6.426 1 94.88 517 ILE A N 1
ATOM 4168 C CA . ILE A 1 517 ? -26.5 -40.344 -6.246 1 94.88 517 ILE A CA 1
ATOM 4169 C C . ILE A 1 517 ? -27.406 -41.594 -6.285 1 94.88 517 ILE A C 1
ATOM 4171 O O . ILE A 1 517 ? -28.312 -41.719 -5.461 1 94.88 517 ILE A O 1
ATOM 4175 N N . VAL A 1 518 ? -27.203 -42.438 -7.203 1 95.25 518 VAL A N 1
ATOM 4176 C CA . VAL A 1 518 ? -28 -43.656 -7.363 1 95.25 518 VAL A CA 1
ATOM 4177 C C . VAL A 1 518 ? -27.828 -44.531 -6.133 1 95.25 518 VAL A C 1
ATOM 4179 O O . VAL A 1 518 ? -28.812 -45.094 -5.621 1 95.25 518 VAL A O 1
ATOM 4182 N N . LEU A 1 519 ? -26.656 -44.656 -5.66 1 95.69 519 LEU A N 1
ATOM 4183 C CA . LEU A 1 519 ? -26.422 -45.469 -4.473 1 95.69 519 LEU A CA 1
ATOM 4184 C C . LEU A 1 519 ? -27.125 -44.875 -3.256 1 95.69 519 LEU A C 1
ATOM 4186 O O . LEU A 1 519 ? -27.703 -45.625 -2.449 1 95.69 519 LEU A O 1
ATOM 4190 N N . LEU A 1 520 ? -27.031 -43.625 -3.182 1 95 520 LEU A N 1
ATOM 4191 C CA . LEU A 1 520 ? -27.75 -42.969 -2.1 1 95 520 LEU A CA 1
ATOM 4192 C C . LEU A 1 520 ? -29.25 -43.188 -2.223 1 95 520 LEU A C 1
ATOM 4194 O O . LEU A 1 520 ? -29.938 -43.438 -1.221 1 95 520 LEU A O 1
ATOM 4198 N N . TRP A 1 521 ? -29.719 -43.031 -3.43 1 93.94 521 TRP A N 1
ATOM 4199 C CA . TRP A 1 521 ? -31.125 -43.25 -3.723 1 93.94 521 TRP A CA 1
ATOM 4200 C C . TRP A 1 521 ? -31.531 -44.688 -3.391 1 93.94 521 TRP A C 1
ATOM 4202 O O . TRP A 1 521 ? -32.594 -44.938 -2.797 1 93.94 521 TRP A O 1
ATOM 4212 N N . ILE A 1 522 ? -30.766 -45.656 -3.68 1 94.56 522 ILE A N 1
ATOM 4213 C CA . ILE A 1 522 ? -31 -47.062 -3.367 1 94.56 522 ILE A CA 1
ATOM 4214 C C . ILE A 1 522 ? -31.031 -47.25 -1.853 1 94.56 522 ILE A C 1
ATOM 4216 O O . ILE A 1 522 ? -31.906 -47.969 -1.323 1 94.56 522 ILE A O 1
ATOM 4220 N N . GLY A 1 523 ? -30.109 -46.625 -1.253 1 94.56 523 GLY A N 1
ATOM 4221 C CA . GLY A 1 523 ? -30.094 -46.656 0.2 1 94.56 523 GLY A CA 1
ATOM 4222 C C . GLY A 1 523 ? -31.344 -46.062 0.826 1 94.56 523 GLY A C 1
ATOM 4223 O O . GLY A 1 523 ? -31.922 -46.656 1.737 1 94.56 523 GLY A O 1
ATOM 4224 N N . LEU A 1 524 ? -31.641 -44.969 0.288 1 93.06 524 LEU A N 1
ATOM 4225 C CA . LEU A 1 524 ? -32.844 -44.312 0.784 1 93.06 524 LEU A CA 1
ATOM 4226 C C . LEU A 1 524 ? -34.094 -45.156 0.536 1 93.06 524 LEU A C 1
ATOM 4228 O O . LEU A 1 524 ? -34.969 -45.25 1.398 1 93.06 524 LEU A O 1
ATOM 4232 N N . TYR A 1 525 ? -34.219 -45.688 -0.627 1 92 525 TYR A N 1
ATOM 4233 C CA . TYR A 1 525 ? -35.312 -46.594 -0.961 1 92 525 TYR A CA 1
ATOM 4234 C C . TYR A 1 525 ? -35.344 -47.781 0.006 1 92 525 TYR A C 1
ATOM 4236 O O . TYR A 1 525 ? -36.406 -48.156 0.489 1 92 525 TYR A O 1
ATOM 4244 N N . GLY A 1 526 ? -34.188 -48.312 0.305 1 93.12 526 GLY A N 1
ATOM 4245 C CA . GLY A 1 526 ? -34.125 -49.406 1.246 1 93.12 526 GLY A CA 1
ATOM 4246 C C . GLY A 1 526 ? -34.594 -49.062 2.643 1 93.12 526 GLY A C 1
ATOM 4247 O O . GLY A 1 526 ? -35.375 -49.781 3.252 1 93.12 526 GLY A O 1
ATOM 4248 N N . VAL A 1 527 ? -34.094 -48 3.049 1 93.88 527 VAL A N 1
ATOM 4249 C CA . VAL A 1 527 ? -34.438 -47.562 4.398 1 93.88 527 VAL A CA 1
ATOM 4250 C C . VAL A 1 527 ? -35.938 -47.25 4.496 1 93.88 527 VAL A C 1
ATOM 4252 O O 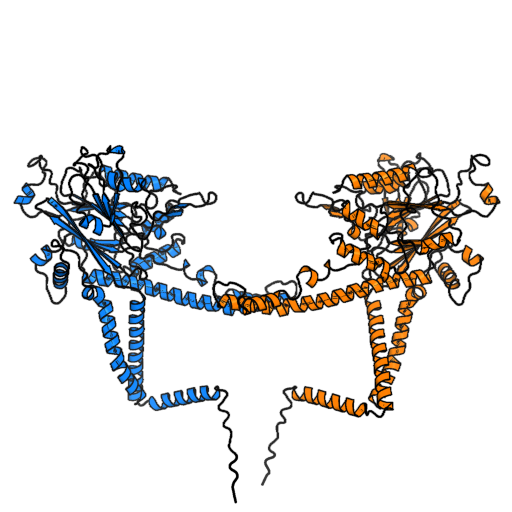. VAL A 1 527 ? -36.594 -47.688 5.438 1 93.88 527 VAL A O 1
ATOM 4255 N N . LEU A 1 528 ? -36.438 -46.531 3.531 1 91.5 528 LEU A N 1
ATOM 4256 C CA . LEU A 1 528 ? -37.844 -46.156 3.561 1 91.5 528 LEU A CA 1
ATOM 4257 C C . LEU A 1 528 ? -38.719 -47.375 3.389 1 91.5 528 LEU A C 1
ATOM 4259 O O . LEU A 1 528 ? -39.781 -47.469 3.996 1 91.5 528 LEU A O 1
ATOM 4263 N N . SER A 1 529 ? -38.375 -48.344 2.604 1 91.44 529 SER A N 1
ATOM 4264 C CA . SER A 1 529 ? -39.125 -49.594 2.441 1 91.44 529 SER A CA 1
ATOM 4265 C C . SER A 1 529 ? -39.125 -50.406 3.736 1 91.44 529 SER A C 1
ATOM 4267 O O . SER A 1 529 ? -40.156 -51 4.09 1 91.44 529 SER A O 1
ATOM 4269 N N . ALA A 1 530 ? -38.031 -50.344 4.43 1 93.5 530 ALA A N 1
ATOM 4270 C CA . ALA A 1 530 ? -37.938 -51.031 5.711 1 93.5 530 ALA A CA 1
ATOM 4271 C C . ALA A 1 530 ? -38.844 -50.375 6.754 1 93.5 530 ALA A C 1
ATOM 4273 O O . ALA A 1 530 ? -39.531 -51.031 7.523 1 93.5 530 ALA A O 1
ATOM 4274 N N . LEU A 1 531 ? -38.781 -49.125 6.703 1 91.81 531 LEU A N 1
ATOM 4275 C CA . LEU A 1 531 ? -39.625 -48.375 7.637 1 91.81 531 LEU A CA 1
ATOM 4276 C C . LEU A 1 531 ? -41.125 -48.625 7.352 1 91.81 531 LEU A C 1
ATOM 4278 O O . LEU A 1 531 ? -41.906 -48.812 8.281 1 91.81 531 LEU A O 1
ATOM 4282 N N . GLU A 1 532 ? -41.469 -48.656 6.145 1 89 532 GLU A N 1
ATOM 4283 C CA . GLU A 1 532 ? -42.844 -48.938 5.773 1 89 532 GLU A CA 1
ATOM 4284 C C . GLU A 1 532 ? -43.219 -50.375 6.191 1 89 532 G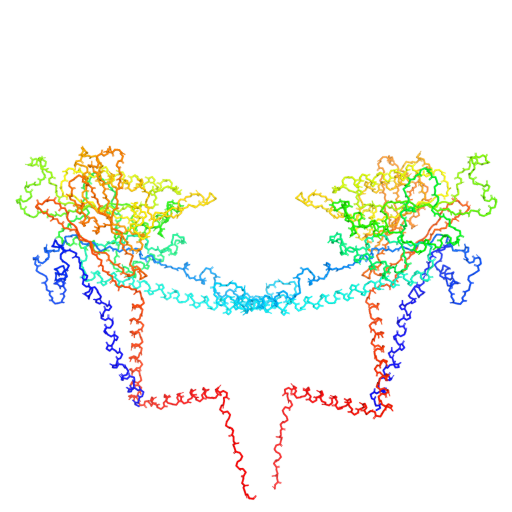LU A C 1
ATOM 4286 O O . GLU A 1 532 ? -44.344 -50.594 6.645 1 89 532 GLU A O 1
ATOM 4291 N N . ALA A 1 533 ? -42.312 -51.281 6.078 1 89.75 533 ALA A N 1
ATOM 4292 C CA . ALA A 1 533 ? -42.562 -52.656 6.469 1 89.75 533 ALA A CA 1
ATOM 4293 C C . ALA A 1 533 ? -42.75 -52.781 7.98 1 89.75 533 ALA A C 1
ATOM 4295 O O . ALA A 1 533 ? -43.469 -53.688 8.453 1 89.75 533 ALA A O 1
ATOM 4296 N N . TRP A 1 534 ? -42.094 -51.844 8.625 1 91.88 534 TRP A N 1
ATOM 4297 C CA . TRP A 1 534 ? -42.219 -51.875 10.078 1 91.88 534 TRP A CA 1
ATOM 4298 C C . TRP A 1 534 ? -43.438 -51.125 10.547 1 91.88 534 TRP A C 1
ATOM 4300 O O . TRP A 1 534 ? -43.656 -50.938 11.742 1 91.88 534 TRP A O 1
ATOM 4310 N N . GLY A 1 535 ? -44.188 -50.625 9.633 1 87.56 535 GLY A N 1
ATOM 4311 C CA . GLY A 1 535 ? -45.469 -50.031 9.977 1 87.56 535 GLY A CA 1
ATOM 4312 C C . GLY A 1 535 ? -45.406 -48.5 10.094 1 87.56 535 GLY A C 1
ATOM 4313 O O . GLY A 1 535 ? -46.375 -47.875 10.555 1 87.56 535 GLY A O 1
ATOM 4314 N N . VAL A 1 536 ? -44.25 -48 9.742 1 87.94 536 VAL A N 1
ATOM 4315 C CA . VAL A 1 536 ? -44.125 -46.562 9.82 1 87.94 536 VAL A CA 1
ATOM 4316 C C . VAL A 1 536 ? -44.781 -45.906 8.602 1 87.94 536 VAL A C 1
ATOM 4318 O O . VAL A 1 536 ? -44.594 -46.344 7.469 1 87.94 536 VAL A O 1
ATOM 4321 N N . ASP A 1 537 ? -45.688 -45 8.773 1 86.12 537 ASP A N 1
ATOM 4322 C CA . ASP A 1 537 ? -46.375 -44.312 7.676 1 86.12 537 ASP A CA 1
ATOM 4323 C C . ASP A 1 537 ? -45.438 -43.312 7.023 1 86.12 537 ASP A C 1
ATOM 4325 O O . ASP A 1 537 ? -45.5 -42.125 7.359 1 86.12 537 ASP A O 1
ATOM 4329 N N . VAL A 1 538 ? -44.719 -43.688 6.055 1 83.38 538 VAL A N 1
ATOM 4330 C CA . VAL A 1 538 ? -43.719 -42.844 5.387 1 83.38 538 VAL A CA 1
ATOM 4331 C C . VAL A 1 538 ? -44.406 -41.781 4.551 1 83.38 538 VAL A C 1
ATOM 4333 O O . VAL A 1 538 ? -43.969 -40.625 4.516 1 83.38 538 VAL A O 1
ATOM 4336 N N . ASP A 1 539 ? -45.469 -42.125 3.934 1 85.69 539 ASP A N 1
ATOM 4337 C CA . ASP A 1 539 ? -46.219 -41.188 3.104 1 85.69 539 ASP A CA 1
ATOM 4338 C C . ASP A 1 539 ? -46.781 -40.031 3.945 1 85.69 539 ASP A C 1
ATOM 4340 O O . ASP A 1 539 ? -46.656 -38.875 3.586 1 85.69 539 ASP A O 1
ATOM 4344 N N . GLY A 1 540 ? -47.375 -40.406 4.961 1 83.75 540 GLY A N 1
ATOM 4345 C CA . GLY A 1 540 ? -47.969 -39.406 5.844 1 83.75 540 GLY A CA 1
ATOM 4346 C C . GLY A 1 540 ? -46.938 -38.438 6.395 1 83.75 540 GLY A C 1
ATOM 4347 O O . GLY A 1 540 ? -47.156 -37.219 6.398 1 83.75 540 GLY A O 1
ATOM 4348 N N . ARG A 1 541 ? -45.812 -38.969 6.777 1 79.75 541 ARG A N 1
ATOM 4349 C CA . ARG A 1 541 ? -44.75 -38.156 7.332 1 79.75 541 ARG A CA 1
ATOM 4350 C C . ARG A 1 541 ? -44.125 -37.25 6.262 1 79.75 541 ARG A C 1
ATOM 4352 O O . ARG A 1 541 ? -43.781 -36.094 6.527 1 79.75 541 ARG A O 1
ATOM 4359 N N . PHE A 1 542 ? -43.969 -37.812 5.117 1 82.5 542 PHE A N 1
ATOM 4360 C CA . PHE A 1 542 ? -43.375 -37.031 4.012 1 82.5 542 PHE A CA 1
ATOM 4361 C C . PHE A 1 542 ? -44.312 -35.906 3.607 1 82.5 542 PHE A C 1
ATOM 4363 O O . PHE A 1 542 ? -43.875 -34.75 3.479 1 82.5 542 PHE A O 1
ATOM 4370 N N . TYR A 1 543 ? -45.562 -36.219 3.395 1 82.56 543 TYR A N 1
ATOM 4371 C CA . TYR A 1 543 ? -46.5 -35.188 2.977 1 82.56 543 TYR A CA 1
ATOM 4372 C C . TYR A 1 543 ? -46.75 -34.188 4.102 1 82.56 543 TYR A C 1
ATOM 4374 O O . TYR A 1 543 ? -47 -33 3.852 1 82.56 543 TYR A O 1
ATOM 4382 N N . SER A 1 544 ? -46.656 -34.688 5.254 1 82.62 544 SER A N 1
ATOM 4383 C CA . SER A 1 544 ? -46.75 -33.75 6.367 1 82.62 544 SER A CA 1
ATOM 4384 C C . SER A 1 544 ? -45.562 -32.812 6.41 1 82.62 544 SER A C 1
ATOM 4386 O O . SER A 1 544 ? -45.688 -31.625 6.676 1 82.62 544 SER A O 1
ATOM 4388 N N . GLY A 1 545 ? -44.375 -33.375 6.133 1 77.94 545 GLY A N 1
ATOM 4389 C CA . GLY A 1 545 ? -43.188 -32.562 6.039 1 77.94 545 GLY A CA 1
ATOM 4390 C C . GLY A 1 545 ? -43.219 -31.562 4.906 1 77.94 545 GLY A C 1
ATOM 4391 O O . GLY A 1 545 ? -42.875 -30.391 5.086 1 77.94 545 GLY A O 1
ATOM 4392 N N . LEU A 1 546 ? -43.656 -32.094 3.816 1 79.88 546 LEU A N 1
ATOM 4393 C CA . LEU A 1 546 ? -43.812 -31.203 2.66 1 79.88 546 LEU A CA 1
ATOM 4394 C C . LEU A 1 546 ? -44.812 -30.109 2.938 1 79.88 546 LEU A C 1
ATOM 4396 O O . LEU A 1 546 ? -44.625 -28.953 2.525 1 79.88 546 LEU A O 1
ATOM 4400 N N . ALA A 1 547 ? -45.906 -30.5 3.557 1 80.25 547 ALA A N 1
ATOM 4401 C CA . ALA A 1 547 ? -46.906 -29.531 3.943 1 80.25 547 ALA A CA 1
ATOM 4402 C C . ALA A 1 547 ? -46.344 -28.5 4.918 1 80.25 547 ALA A C 1
ATOM 4404 O O . ALA A 1 547 ? -46.625 -27.312 4.816 1 80.25 547 ALA A O 1
ATOM 4405 N N . ARG A 1 548 ? -45.438 -28.906 5.652 1 74.75 548 ARG A N 1
ATOM 4406 C CA . ARG A 1 548 ? -44.812 -28 6.609 1 74.75 548 ARG A CA 1
ATOM 4407 C C . ARG A 1 548 ? -43.844 -27.062 5.918 1 74.75 548 ARG A C 1
ATOM 4409 O O . ARG A 1 548 ? -43.781 -25.859 6.234 1 74.75 548 ARG A O 1
ATOM 4416 N N . VAL A 1 549 ? -43.125 -27.734 5.051 1 80.25 549 VAL A N 1
ATOM 4417 C CA . VAL A 1 549 ? -42.156 -26.922 4.297 1 80.25 549 VAL A CA 1
ATOM 4418 C C . VAL A 1 549 ? -42.906 -25.922 3.424 1 80.25 549 VAL A C 1
ATOM 4420 O O . VAL A 1 549 ? -42.562 -24.75 3.354 1 80.25 549 VAL A O 1
ATOM 4423 N N . LYS A 1 550 ? -43.875 -26.375 2.783 1 78 550 LYS A N 1
ATOM 4424 C CA . LYS A 1 550 ? -44.719 -25.5 1.978 1 78 550 LYS A CA 1
ATOM 4425 C C . LYS A 1 550 ? -45.344 -24.406 2.834 1 78 550 LYS A C 1
ATOM 4427 O O . LYS A 1 550 ? -45.375 -23.234 2.436 1 78 550 LYS A O 1
ATOM 4432 N N . ALA A 1 551 ? -45.844 -24.875 3.918 1 79 551 ALA A N 1
ATOM 4433 C CA . ALA A 1 551 ? -46.406 -23.891 4.84 1 79 551 ALA A CA 1
ATOM 4434 C C . ALA A 1 551 ? -45.344 -22.906 5.309 1 79 551 ALA A C 1
ATOM 4436 O O . ALA A 1 551 ? -45.625 -21.703 5.418 1 79 551 ALA A O 1
ATOM 4437 N N . TRP A 1 552 ? -44.219 -23.469 5.457 1 76.94 552 TRP A N 1
ATOM 4438 C CA . TRP A 1 552 ? -43.094 -22.625 5.871 1 76.94 552 TRP A CA 1
ATOM 4439 C C . TRP A 1 552 ? -42.688 -21.656 4.762 1 76.94 552 TRP A C 1
ATOM 4441 O O . TRP A 1 552 ? -42.469 -20.469 5.016 1 76.94 552 TRP A O 1
ATOM 4451 N N . VAL A 1 553 ? -42.656 -22.141 3.58 1 75.62 553 VAL A N 1
ATOM 4452 C CA . VAL A 1 553 ? -42.312 -21.312 2.434 1 75.62 553 VAL A CA 1
ATOM 4453 C C . VAL A 1 553 ? -43.406 -20.297 2.18 1 75.62 553 VAL A C 1
ATOM 4455 O O . VAL A 1 553 ? -43.156 -19.109 1.916 1 75.62 553 VAL A O 1
ATOM 4458 N N . LEU A 1 554 ? -44.562 -20.766 2.232 1 73.12 554 LEU A N 1
ATOM 4459 C CA . LEU A 1 554 ? -45.719 -19.891 2.012 1 73.12 554 LEU A CA 1
ATOM 4460 C C . LEU A 1 554 ? -45.812 -18.828 3.096 1 73.12 554 LEU A C 1
ATOM 4462 O O . LEU A 1 554 ? -46.188 -17.688 2.822 1 73.12 554 LEU A O 1
ATOM 4466 N N . ARG A 1 555 ? -45.562 -19.219 4.215 1 68.25 555 ARG A N 1
ATOM 4467 C CA . ARG A 1 555 ? -45.531 -18.234 5.293 1 68.25 555 ARG A CA 1
ATOM 4468 C C . ARG A 1 555 ? -44.438 -17.188 5.086 1 68.25 555 ARG A C 1
ATOM 4470 O O . ARG A 1 555 ? -44.594 -16.047 5.504 1 68.25 555 ARG A O 1
ATOM 4477 N N . ARG A 1 556 ? -43.5 -17.656 4.422 1 63.41 556 ARG A N 1
ATOM 4478 C CA . ARG A 1 556 ? -42.375 -16.75 4.238 1 63.41 556 ARG A CA 1
ATOM 4479 C C . ARG A 1 556 ? -42.5 -15.984 2.926 1 63.41 556 ARG A C 1
ATOM 4481 O O . ARG A 1 556 ? -41.781 -15.008 2.695 1 63.41 556 ARG A O 1
ATOM 4488 N N . LEU A 1 557 ? -43.281 -16.625 2.062 1 56.97 557 LEU A N 1
ATOM 4489 C CA . LEU A 1 557 ? -43.594 -15.812 0.884 1 56.97 557 LEU A CA 1
ATOM 4490 C C . LEU A 1 557 ? -44.5 -14.641 1.24 1 56.97 557 LEU A C 1
ATOM 4492 O O . LEU A 1 557 ? -45.469 -14.805 1.978 1 56.97 557 LEU A O 1
ATOM 4496 N N . PRO A 1 558 ? -44.031 -13.398 1.145 1 54.66 558 PRO A N 1
ATOM 4497 C CA . PRO A 1 558 ? -44.75 -12.203 1.592 1 54.66 558 PRO A CA 1
ATOM 4498 C C . PRO A 1 558 ? -46.219 -12.195 1.16 1 54.66 558 PRO A C 1
ATOM 4500 O O . PRO A 1 558 ? -47 -11.406 1.68 1 54.66 558 PRO A O 1
ATOM 4503 N N . GLY A 1 559 ? -46.562 -12.578 -0.055 1 47.72 559 GLY A N 1
ATOM 4504 C CA . GLY A 1 559 ? -47.812 -12.188 -0.67 1 47.72 559 GLY A CA 1
ATOM 4505 C C . GLY A 1 559 ? -49.031 -12.875 -0.054 1 47.72 559 GLY A C 1
ATOM 4506 O O . GLY A 1 559 ? -50.156 -12.695 -0.522 1 47.72 559 GLY A O 1
ATOM 4507 N N . GLY A 1 560 ? -48.938 -13.93 0.604 1 36.88 560 GLY A N 1
ATOM 4508 C CA . GLY A 1 560 ? -50.156 -14.68 0.828 1 36.88 560 GLY A CA 1
ATOM 4509 C C . GLY A 1 560 ? -51.094 -14.031 1.837 1 36.88 560 GLY A C 1
ATOM 4510 O O . GLY A 1 560 ? -51.469 -14.648 2.834 1 36.88 560 GLY A O 1
ATOM 4511 N N . ARG A 1 561 ? -50.844 -12.586 2.074 1 40.03 561 ARG A N 1
ATOM 4512 C CA . ARG A 1 561 ? -51.906 -12.047 2.896 1 40.03 561 ARG A CA 1
ATOM 4513 C C . ARG A 1 561 ? -53.281 -12.203 2.203 1 40.03 561 ARG A C 1
ATOM 4515 O O . ARG A 1 561 ? -53.469 -11.703 1.093 1 40.03 561 ARG A O 1
ATOM 4522 N N . GLY A 1 562 ? -54.062 -13.273 2.357 1 32.22 562 GLY A N 1
ATOM 4523 C CA . GLY A 1 562 ? -55.438 -13.516 1.98 1 32.22 562 GLY A CA 1
ATOM 4524 C C . GLY A 1 562 ? -56.375 -12.352 2.305 1 32.22 562 GLY A C 1
ATOM 4525 O O . GLY A 1 562 ? -56.344 -11.836 3.42 1 32.22 562 GLY A O 1
ATOM 4526 N N . SER A 1 563 ? -56.625 -11.492 1.283 1 31.73 563 SER A N 1
ATOM 4527 C CA . SER A 1 563 ? -57.75 -10.57 1.352 1 31.73 563 SER A CA 1
ATOM 4528 C C . SER A 1 563 ? -59.031 -11.289 1.766 1 31.73 563 SER A C 1
ATOM 4530 O O . SER A 1 563 ? -59.438 -12.25 1.119 1 31.73 563 SER A O 1
ATOM 4532 N N . LYS A 1 564 ? -59.375 -11.383 3.055 1 36.25 564 LYS A N 1
ATOM 4533 C CA . LYS A 1 564 ? -60.688 -11.781 3.549 1 36.25 564 LYS A CA 1
ATOM 4534 C C . LYS A 1 564 ? -61.812 -10.93 2.918 1 36.25 564 LYS A C 1
ATOM 4536 O O . LYS A 1 564 ? -61.812 -9.703 3.078 1 36.25 564 LYS A O 1
ATOM 4541 N N . GLY A 1 565 ? -62.312 -11.289 1.71 1 28.14 565 GLY A N 1
ATOM 4542 C CA . GLY A 1 565 ? -63.531 -10.758 1.115 1 28.14 565 GLY A CA 1
ATOM 4543 C C . GLY A 1 565 ? -64.75 -10.773 2.064 1 28.14 565 GLY A C 1
ATOM 4544 O O . GLY A 1 565 ? -65 -11.773 2.736 1 28.14 565 GLY A O 1
ATOM 4545 N N . THR A 1 566 ? -65.125 -9.602 2.65 1 30.55 566 THR A N 1
ATOM 4546 C CA . THR A 1 566 ? -66.375 -9.258 3.363 1 30.55 566 THR A CA 1
ATOM 4547 C C . THR A 1 566 ? -67.625 -9.562 2.512 1 30.55 566 THR A C 1
ATOM 4549 O O . THR A 1 566 ? -67.75 -9.023 1.413 1 30.55 566 THR A O 1
ATOM 4552 N N . THR A 1 567 ? -68.062 -10.789 2.467 1 26.06 567 THR A N 1
ATOM 4553 C CA . THR A 1 567 ? -69.438 -11.156 1.985 1 26.06 567 THR A CA 1
ATOM 4554 C C . THR A 1 567 ? -70.5 -10.359 2.711 1 26.06 567 THR A C 1
ATOM 4556 O O . THR A 1 567 ? -70.562 -10.391 3.941 1 26.06 567 THR A O 1
ATOM 4559 N N . VAL A 1 568 ? -70.938 -9.305 2.107 1 28.39 568 VAL A N 1
ATOM 4560 C CA . VAL A 1 568 ? -72.188 -8.578 2.311 1 28.39 568 VAL A CA 1
ATOM 4561 C C . VAL A 1 568 ? -73.375 -9.539 2.188 1 28.39 568 VAL A C 1
ATOM 4563 O O . VAL A 1 568 ? -73.5 -10.203 1.161 1 28.39 568 VAL A O 1
ATOM 4566 N N . LYS A 1 569 ? -73.875 -10.031 3.322 1 25.28 569 LYS A N 1
ATOM 4567 C CA . LYS A 1 569 ? -75.188 -10.617 3.52 1 25.28 569 LYS A CA 1
ATOM 4568 C C . LYS A 1 569 ? -76.25 -9.656 3.082 1 25.28 569 LYS A C 1
ATOM 4570 O O . LYS A 1 569 ? -76.375 -8.539 3.607 1 25.28 569 LYS A O 1
ATOM 4575 N N . ALA A 1 570 ? -76.625 -9.688 1.789 1 24.17 570 ALA A N 1
ATOM 4576 C CA . ALA A 1 570 ? -77.938 -9.336 1.183 1 24.17 570 ALA A CA 1
ATOM 4577 C C . ALA A 1 570 ? -79.062 -10.016 1.906 1 24.17 570 ALA A C 1
ATOM 4579 O O . ALA A 1 570 ? -79.125 -11.242 1.944 1 24.17 570 ALA A O 1
ATOM 4580 N N . ALA A 1 571 ? -79.75 -9.328 2.803 1 20.44 571 ALA A N 1
ATOM 4581 C CA . ALA A 1 571 ? -81.188 -9.352 2.893 1 20.44 571 ALA A CA 1
ATOM 4582 C C . ALA A 1 571 ? -81.812 -8.711 1.662 1 20.44 571 ALA A C 1
ATOM 4584 O O . ALA A 1 571 ? -81.375 -7.672 1.189 1 20.44 571 ALA A O 1
ATOM 4585 N N . MET B 1 1 ? -51.156 33.438 22.141 1 72.56 1 MET B N 1
ATOM 4586 C CA . MET B 1 1 ? -50.406 34.5 22.766 1 72.56 1 MET B CA 1
ATOM 4587 C C . MET B 1 1 ? -49.312 33.938 23.672 1 72.56 1 MET B C 1
ATOM 4589 O O . MET B 1 1 ? -48.438 34.688 24.141 1 72.56 1 MET B O 1
ATOM 4593 N N . ILE B 1 2 ? -49.344 32.719 23.641 1 82.75 2 ILE B N 1
ATOM 4594 C CA . ILE B 1 2 ? -48.5 32.125 24.641 1 82.75 2 ILE B CA 1
ATOM 4595 C C . ILE B 1 2 ? -47.062 32 24.094 1 82.75 2 ILE B C 1
ATOM 4597 O O . ILE B 1 2 ? -46.094 32.281 24.797 1 82.75 2 ILE B O 1
ATOM 4601 N N . VAL B 1 3 ? -47 31.656 22.797 1 84.81 3 VAL B N 1
ATOM 4602 C CA . VAL B 1 3 ? -45.688 31.469 22.203 1 84.81 3 VAL B CA 1
ATOM 4603 C C . VAL B 1 3 ? -44.938 32.781 22.188 1 84.81 3 VAL B C 1
ATOM 4605 O O . VAL B 1 3 ? -43.75 32.844 22.562 1 84.81 3 VAL B O 1
ATOM 4608 N N . VAL B 1 4 ? -45.562 33.781 21.797 1 88.62 4 VAL B N 1
ATOM 4609 C CA . VAL B 1 4 ? -44.938 35.094 21.734 1 88.62 4 VAL B CA 1
ATOM 4610 C C . VAL B 1 4 ? -44.594 35.562 23.141 1 88.62 4 VAL B C 1
ATOM 4612 O O . VAL B 1 4 ? -43.531 36.188 23.344 1 88.62 4 VAL B O 1
ATOM 4615 N N . ALA B 1 5 ? -45.469 35.25 24.062 1 88.38 5 ALA B N 1
ATOM 4616 C CA . ALA B 1 5 ? -45.188 35.625 25.438 1 88.38 5 ALA B CA 1
ATOM 4617 C C . ALA B 1 5 ? -43.938 34.906 25.984 1 88.38 5 ALA B C 1
ATOM 4619 O O . ALA B 1 5 ? -43.125 35.5 26.688 1 88.38 5 ALA B O 1
ATOM 4620 N N . TYR B 1 6 ? -43.875 33.688 25.625 1 87.88 6 TYR B N 1
ATOM 4621 C CA . TYR B 1 6 ? -42.719 32.938 26.078 1 87.88 6 TYR B CA 1
ATOM 4622 C C . TYR B 1 6 ? -41.438 33.406 25.422 1 87.88 6 TYR B C 1
ATOM 4624 O O . TYR B 1 6 ? -40.406 33.469 26.062 1 87.88 6 TYR B O 1
ATOM 4632 N N . LEU B 1 7 ? -41.531 33.75 24.219 1 90 7 LEU B N 1
ATOM 4633 C CA . LEU B 1 7 ? -40.375 34.312 23.516 1 90 7 LEU B CA 1
ATOM 4634 C C . LEU B 1 7 ? -39.969 35.656 24.156 1 90 7 LEU B C 1
ATOM 4636 O O . LEU B 1 7 ? -38.781 35.906 24.312 1 90 7 LEU B O 1
ATOM 4640 N N . ARG B 1 8 ? -40.906 36.406 24.516 1 90.88 8 ARG B N 1
ATOM 4641 C CA . ARG B 1 8 ? -40.656 37.688 25.156 1 90.88 8 ARG B CA 1
ATOM 4642 C C . ARG B 1 8 ? -40 37.5 26.516 1 90.88 8 ARG B C 1
ATOM 4644 O O . ARG B 1 8 ? -39.031 38.219 26.844 1 90.88 8 ARG B O 1
ATOM 4651 N N . HIS B 1 9 ? -40.5 36.531 27.25 1 90.69 9 HIS B N 1
ATOM 4652 C CA . HIS B 1 9 ? -39.906 36.281 28.562 1 90.69 9 HIS B CA 1
ATOM 4653 C C . HIS B 1 9 ? -38.5 35.75 28.438 1 90.69 9 HIS B C 1
ATOM 4655 O O . HIS B 1 9 ? -37.625 36.094 29.234 1 90.69 9 HIS B O 1
ATOM 4661 N N . GLY B 1 10 ? -38.281 34.844 27.5 1 91.06 10 GLY B N 1
ATOM 4662 C CA . GLY B 1 10 ? -36.938 34.344 27.25 1 91.06 10 GLY B CA 1
ATOM 4663 C C . GLY B 1 10 ? -35.969 35.469 26.875 1 91.06 10 GLY B C 1
ATOM 4664 O O . GLY B 1 10 ? -34.844 35.5 27.375 1 91.06 10 GLY B O 1
ATOM 4665 N N . LEU B 1 11 ? -36.406 36.312 26.125 1 92.44 11 LEU B N 1
ATOM 4666 C CA . LEU B 1 11 ? -35.562 37.406 25.672 1 92.44 11 LEU B CA 1
ATOM 4667 C C . LEU B 1 11 ? -35.25 38.344 26.828 1 92.44 11 LEU B C 1
ATOM 4669 O O . LEU B 1 11 ? -34.156 38.906 26.891 1 92.44 11 LEU B O 1
ATOM 4673 N N . ARG B 1 12 ? -36.188 38.562 27.75 1 92.12 12 ARG B N 1
ATOM 4674 C CA . ARG B 1 12 ? -35.938 39.406 28.906 1 92.12 12 ARG B CA 1
ATOM 4675 C C . ARG B 1 12 ? -34.844 38.844 29.797 1 92.12 12 ARG B C 1
ATOM 4677 O O . ARG B 1 12 ? -34.156 39.594 30.484 1 92.12 12 ARG B O 1
ATOM 4684 N N . LEU B 1 13 ? -34.688 37.594 29.703 1 91.88 13 LEU B N 1
ATOM 4685 C CA . LEU B 1 13 ? -33.656 36.938 30.5 1 91.88 13 LEU B CA 1
ATOM 4686 C C . LEU B 1 13 ? -32.344 36.875 29.75 1 91.88 13 LEU B C 1
ATOM 4688 O O . LEU B 1 13 ? -31.281 37.188 30.312 1 91.88 13 LEU B O 1
ATOM 4692 N N . VAL B 1 14 ? -32.375 36.594 28.484 1 93.44 14 VAL B N 1
ATOM 4693 C CA . VAL B 1 14 ? -31.156 36.281 27.75 1 93.44 14 VAL B CA 1
ATOM 4694 C C . VAL B 1 14 ? -30.531 37.562 27.203 1 93.44 14 VAL B C 1
ATOM 4696 O O . VAL B 1 14 ? -29.312 37.656 27.078 1 93.44 14 VAL B O 1
ATOM 4699 N N . VAL B 1 15 ? -31.266 38.531 26.953 1 94.62 15 VAL B N 1
ATOM 4700 C CA . VAL B 1 15 ? -30.766 39.75 26.328 1 94.62 15 VAL B CA 1
ATOM 4701 C C . VAL B 1 15 ? -29.828 40.469 27.297 1 94.62 15 VAL B C 1
ATOM 4703 O O . VAL B 1 15 ? -28.703 40.844 26.922 1 94.62 15 VAL B O 1
ATOM 4706 N N . PRO B 1 16 ? -30.25 40.656 28.641 1 95 16 PRO B N 1
ATOM 4707 C CA . PRO B 1 16 ? -29.297 41.312 29.547 1 95 16 PRO B CA 1
ATOM 4708 C C . PRO B 1 16 ? -27.984 40.531 29.688 1 95 16 PRO B C 1
ATOM 4710 O O . PRO B 1 16 ? -26.922 41.156 29.797 1 95 16 PRO B O 1
ATOM 4713 N N . LEU B 1 17 ? -28.094 39.312 29.672 1 94.5 17 LEU B N 1
ATOM 4714 C CA . LEU B 1 17 ? -26.891 38.5 29.75 1 94.5 17 LEU B CA 1
ATOM 4715 C C . LEU B 1 17 ? -26.016 38.688 28.516 1 94.5 17 LEU B C 1
ATOM 4717 O O . LEU B 1 17 ? -24.797 38.812 28.625 1 94.5 17 LEU B O 1
ATOM 4721 N N . ALA B 1 18 ? -26.609 38.656 27.359 1 96.38 18 ALA B N 1
ATOM 4722 C CA . ALA B 1 18 ? -25.891 38.844 26.109 1 96.38 18 ALA B CA 1
ATOM 4723 C C . ALA B 1 18 ? -25.219 40.219 26.062 1 96.38 18 ALA B C 1
ATOM 4725 O O . ALA B 1 18 ? -24.062 40.344 25.625 1 96.38 18 ALA B O 1
ATOM 4726 N N . VAL B 1 19 ? -25.891 41.188 26.516 1 96.81 19 VAL B N 1
ATOM 4727 C CA . VAL B 1 19 ? -25.344 42.531 26.531 1 96.81 19 VAL B CA 1
ATOM 4728 C C . VAL B 1 19 ? -24.172 42.625 27.5 1 96.81 19 VAL B C 1
ATOM 4730 O O . VAL B 1 19 ? -23.141 43.219 27.188 1 96.81 19 VAL B O 1
ATOM 4733 N N . ALA B 1 20 ? -24.328 41.969 28.656 1 96.75 20 ALA B N 1
ATOM 4734 C CA . ALA B 1 20 ? -23.266 42 29.672 1 96.75 20 ALA B CA 1
ATOM 4735 C C . ALA B 1 20 ? -21.984 41.344 29.141 1 96.75 20 ALA B C 1
ATOM 4737 O O . ALA B 1 20 ? -20.906 41.938 29.281 1 96.75 20 ALA B O 1
ATOM 4738 N N . ILE B 1 21 ? -22.109 40.281 28.531 1 96.5 21 ILE B N 1
ATOM 4739 C CA . ILE B 1 21 ? -20.922 39.562 28.094 1 96.5 21 ILE B CA 1
ATOM 4740 C C . ILE B 1 21 ? -20.328 40.25 26.859 1 96.5 21 ILE B C 1
ATOM 4742 O O . ILE B 1 21 ? -19.109 40.25 26.656 1 96.5 21 ILE B O 1
ATOM 4746 N N . THR B 1 22 ? -21.172 40.812 26.047 1 97.5 22 THR B N 1
ATOM 4747 C CA . THR B 1 22 ? -20.688 41.562 24.906 1 97.5 22 THR B CA 1
ATOM 4748 C C . THR B 1 22 ? -19.922 42.812 25.359 1 97.5 22 THR B C 1
ATOM 4750 O O . THR B 1 22 ? -18.859 43.094 24.812 1 97.5 22 THR B O 1
ATOM 4753 N N . VAL B 1 23 ? -20.453 43.469 26.312 1 97.44 23 VAL B N 1
ATOM 4754 C CA . VAL B 1 23 ? -19.797 44.656 26.844 1 97.44 23 VAL B CA 1
ATOM 4755 C C . VAL B 1 23 ? -18.453 44.281 27.469 1 97.44 23 VAL B C 1
ATOM 4757 O O . VAL B 1 23 ? -17.453 44.969 27.266 1 97.44 23 VAL B O 1
ATOM 4760 N N . TYR B 1 24 ? -18.531 43.219 28.141 1 96.38 24 TYR B N 1
ATOM 4761 C CA . TYR B 1 24 ? -17.297 42.75 28.75 1 96.38 24 TYR B CA 1
ATOM 4762 C C . TYR B 1 24 ? -16.25 42.469 27.672 1 96.38 24 TYR B C 1
ATOM 4764 O O . TYR B 1 24 ? -15.086 42.875 27.797 1 96.38 24 TYR B O 1
ATOM 4772 N N . LEU B 1 25 ? -16.641 41.812 26.609 1 97.19 25 LEU B N 1
ATOM 4773 C CA . LEU B 1 25 ? -15.711 41.438 25.547 1 97.19 25 LEU B CA 1
ATOM 4774 C C . LEU B 1 25 ? -15.18 42.688 24.844 1 97.19 25 LEU B C 1
ATOM 4776 O O . LEU B 1 25 ? -13.977 42.781 24.594 1 97.19 25 LEU B O 1
ATOM 4780 N N . TYR B 1 26 ? -16.016 43.594 24.578 1 97.44 26 TYR B N 1
ATOM 4781 C CA . TYR B 1 26 ? -15.641 44.75 23.75 1 97.44 26 TYR B CA 1
ATOM 4782 C C . TYR B 1 26 ? -14.922 45.781 24.594 1 97.44 26 TYR B C 1
ATOM 4784 O O . TYR B 1 26 ? -14.234 46.656 24.062 1 97.44 26 TYR B O 1
ATOM 4792 N N . LEU B 1 27 ? -15.039 45.719 25.953 1 97.38 27 LEU B N 1
ATOM 4793 C CA . LEU B 1 27 ? -14.344 46.656 26.828 1 97.38 27 LEU B CA 1
ATOM 4794 C C . LEU B 1 27 ? -13.258 45.938 27.625 1 97.38 27 LEU B C 1
ATOM 4796 O O . LEU B 1 27 ? -12.859 46.406 28.703 1 97.38 27 LEU B O 1
ATOM 4800 N N . PHE B 1 28 ? -12.797 44.844 27.031 1 96.88 28 PHE B N 1
ATOM 4801 C CA . PHE B 1 28 ? -11.859 44.031 27.781 1 96.88 28 PHE B CA 1
ATOM 4802 C C . PHE B 1 28 ? -10.602 44.844 28.125 1 96.88 28 PHE B C 1
ATOM 4804 O O . PHE B 1 28 ? -10.039 44.688 29.203 1 96.88 28 PHE B O 1
ATOM 4811 N N . PRO B 1 29 ? -10.039 45.75 27.219 1 97.5 29 PRO B N 1
ATOM 4812 C CA . PRO B 1 29 ? -8.844 46.5 27.609 1 97.5 29 PRO B CA 1
ATOM 4813 C C . PRO B 1 29 ? -9.078 47.406 28.812 1 97.5 29 PRO B C 1
ATOM 4815 O O . PRO B 1 29 ? -8.18 47.594 29.641 1 97.5 29 PRO B O 1
ATOM 4818 N N . VAL B 1 30 ? -10.281 47.938 28.922 1 96.94 30 VAL B N 1
ATOM 4819 C CA . VAL B 1 30 ? -10.648 48.781 30.031 1 96.94 30 VAL B CA 1
ATOM 4820 C C . VAL B 1 30 ? -10.742 47.969 31.312 1 96.94 30 VAL B C 1
ATOM 4822 O O . VAL B 1 30 ? -10.18 48.344 32.344 1 96.94 30 VAL B O 1
ATOM 4825 N N . ILE B 1 31 ? -11.383 46.875 31.172 1 95.81 31 ILE B N 1
ATOM 4826 C CA . ILE B 1 31 ? -11.656 46.031 32.344 1 95.81 31 ILE B CA 1
ATOM 4827 C C . ILE B 1 31 ? -10.352 45.438 32.844 1 95.81 31 ILE B C 1
ATOM 4829 O O . ILE B 1 31 ? -10.148 45.281 34.062 1 95.81 31 ILE B O 1
ATOM 4833 N N . GLN B 1 32 ? -9.453 45.125 31.953 1 95 32 GLN B N 1
ATOM 4834 C CA . GLN B 1 32 ? -8.188 44.5 32.312 1 95 32 GLN B CA 1
ATOM 4835 C C . GLN B 1 32 ? -7.168 45.562 32.75 1 95 32 GLN B C 1
ATOM 4837 O O . GLN B 1 32 ? -6.078 45.219 33.219 1 95 32 GLN B O 1
ATOM 4842 N N . GLY B 1 33 ? -7.5 46.781 32.562 1 96 33 GLY B N 1
ATOM 4843 C CA . GLY B 1 33 ? -6.605 47.844 32.969 1 96 33 GLY B CA 1
ATOM 4844 C C . GLY B 1 33 ? -5.422 48.031 32.031 1 96 33 GLY B C 1
ATOM 4845 O O . GLY B 1 33 ? -4.32 48.344 32.5 1 96 33 GLY B O 1
ATOM 4846 N N . CYS B 1 34 ? -5.633 47.781 30.781 1 97.25 34 CYS B N 1
ATOM 4847 C CA . CYS B 1 34 ? -4.539 47.906 29.828 1 97.25 34 CYS B CA 1
ATOM 4848 C C . CYS B 1 34 ? -4.191 49.375 29.578 1 97.25 34 CYS B C 1
ATOM 4850 O O . CYS B 1 34 ? -5.07 50.188 29.281 1 97.25 34 CYS B O 1
ATOM 4852 N N . ALA B 1 35 ? -2.9 49.656 29.688 1 97.88 35 ALA B N 1
ATOM 4853 C CA . ALA B 1 35 ? -2.426 51 29.422 1 97.88 35 ALA B CA 1
ATOM 4854 C C . ALA B 1 35 ? -0.925 51 29.156 1 97.88 35 ALA B C 1
ATOM 4856 O O . ALA B 1 35 ? -0.179 50.188 29.688 1 97.88 35 ALA B O 1
ATOM 4857 N N . PHE B 1 36 ? -0.601 51.906 28.266 1 98.38 36 PHE B N 1
ATOM 4858 C CA . PHE B 1 36 ? 0.829 52.125 28.047 1 98.38 36 PHE B CA 1
ATOM 4859 C C . PHE B 1 36 ? 1.498 52.625 29.312 1 98.38 36 PHE B C 1
ATOM 4861 O O . PHE B 1 36 ? 0.982 53.531 29.984 1 98.38 36 PHE B O 1
ATOM 4868 N N . PRO B 1 37 ? 2.693 52.031 29.656 1 98.06 37 PRO B N 1
ATOM 4869 C CA . PRO B 1 37 ? 3.412 52.5 30.828 1 98.06 37 PRO B CA 1
ATOM 4870 C C . PRO B 1 37 ? 3.793 54 30.734 1 98.06 37 PRO B C 1
ATOM 4872 O O . PRO B 1 37 ? 4.02 54.5 29.641 1 98.06 37 PRO B O 1
ATOM 4875 N N . VAL B 1 38 ? 3.82 54.625 31.891 1 96.81 38 VAL B N 1
ATOM 4876 C CA . VAL B 1 38 ? 4.203 56.031 31.984 1 96.81 38 VAL B CA 1
ATOM 4877 C C . VAL B 1 38 ? 5.496 56.156 32.781 1 96.81 38 VAL B C 1
ATOM 4879 O O . VAL B 1 38 ? 6.031 55.156 33.281 1 96.81 38 VAL B O 1
ATOM 4882 N N . GLU B 1 39 ? 6.062 57.312 32.875 1 95.5 39 GLU B N 1
ATOM 4883 C CA . GLU B 1 39 ? 7.371 57.562 33.469 1 95.5 39 GLU B CA 1
ATOM 4884 C C . GLU B 1 39 ? 7.414 57.094 34.906 1 95.5 39 GLU B C 1
ATOM 4886 O O . GLU B 1 39 ? 8.438 56.594 35.375 1 95.5 39 GLU B O 1
ATOM 4891 N N . SER B 1 40 ? 6.301 57.156 35.625 1 94.19 40 SER B N 1
ATOM 4892 C CA . SER B 1 40 ? 6.254 56.75 37.031 1 94.19 40 SER B CA 1
ATOM 4893 C C . SER B 1 40 ? 6.293 55.219 37.156 1 94.19 40 SER B C 1
ATOM 4895 O O . SER B 1 40 ? 6.516 54.688 38.25 1 94.19 40 SER B O 1
ATOM 4897 N N . ARG B 1 41 ? 5.988 54.5 36.094 1 93.31 41 ARG B N 1
ATOM 4898 C CA . ARG B 1 41 ? 5.965 53.062 36.031 1 93.31 41 ARG B CA 1
ATOM 4899 C C . ARG B 1 41 ? 4.832 52.5 36.906 1 93.31 41 ARG B C 1
ATOM 4901 O O . ARG B 1 41 ? 4.84 51.312 37.25 1 93.31 41 ARG B O 1
ATOM 4908 N N . ASP B 1 42 ? 3.928 53.344 37.25 1 95.06 42 ASP B N 1
ATOM 4909 C CA . ASP B 1 42 ? 2.732 52.938 37.969 1 95.06 42 ASP B CA 1
ATOM 4910 C C . ASP B 1 42 ? 1.593 52.594 37.031 1 95.06 42 ASP B C 1
ATOM 4912 O O . ASP B 1 42 ? 1.119 53.469 36.281 1 95.06 42 ASP B O 1
ATOM 4916 N N . SER B 1 43 ? 1.157 51.406 37.156 1 94.62 43 SER B N 1
ATOM 4917 C CA . SER B 1 43 ? 0.137 50.938 36.25 1 94.62 43 SER B CA 1
ATOM 4918 C C . SER B 1 43 ? -1.192 51.656 36.469 1 94.62 43 SER B C 1
ATOM 4920 O O . SER B 1 43 ? -1.942 51.875 35.531 1 94.62 43 SER B O 1
ATOM 4922 N N . LYS B 1 44 ? -1.481 52 37.719 1 96.12 44 LYS B N 1
ATOM 4923 C CA . LYS B 1 44 ? -2.73 52.688 38 1 96.12 44 LYS B CA 1
ATOM 4924 C C . LYS B 1 44 ? -2.723 54.094 37.438 1 96.12 44 LYS B C 1
ATOM 4926 O O . LYS B 1 44 ? -3.732 54.562 36.906 1 96.12 44 LYS B O 1
ATOM 4931 N N . GLU B 1 45 ? -1.623 54.719 37.594 1 96.44 45 GLU B N 1
ATOM 4932 C CA . GLU B 1 45 ? -1.493 56.062 37 1 96.44 45 GLU B CA 1
ATOM 4933 C C . GLU B 1 45 ? -1.611 56.031 35.5 1 96.44 45 GLU B C 1
ATOM 4935 O O . GLU B 1 45 ? -2.248 56.875 34.906 1 96.44 45 GLU B O 1
ATOM 4940 N N . ALA B 1 46 ? -0.985 55.031 34.938 1 97.19 46 ALA B N 1
ATOM 4941 C CA . ALA B 1 46 ? -1.056 54.875 33.5 1 97.19 46 ALA B CA 1
ATOM 4942 C C . ALA B 1 46 ? -2.498 54.656 33.031 1 97.19 46 ALA B C 1
ATOM 4944 O O . ALA B 1 46 ? -2.932 55.281 32.062 1 97.19 46 ALA B O 1
ATOM 4945 N N . PHE B 1 47 ? -3.219 53.875 33.781 1 96.81 47 PHE B N 1
ATOM 4946 C CA . PHE B 1 47 ? -4.605 53.594 33.438 1 96.81 47 PHE B CA 1
ATOM 4947 C C . PHE B 1 47 ? -5.469 54.812 33.594 1 96.81 47 PHE B C 1
ATOM 4949 O O . PHE B 1 47 ? -6.285 55.125 32.719 1 96.81 47 PHE B O 1
ATOM 4956 N N . GLU B 1 48 ? -5.289 55.562 34.688 1 95.75 48 GLU B N 1
ATOM 4957 C CA . GLU B 1 48 ? -6.059 56.781 34.906 1 95.75 48 GLU B CA 1
ATOM 4958 C C . GLU B 1 48 ? -5.754 57.812 33.844 1 95.75 48 GLU B C 1
ATOM 4960 O O . GLU B 1 48 ? -6.645 58.562 33.406 1 95.75 48 GLU B O 1
ATOM 4965 N N . LEU B 1 49 ? -4.543 57.844 33.469 1 95.94 49 LEU B N 1
ATOM 4966 C CA . LEU B 1 49 ? -4.16 58.75 32.406 1 95.94 49 LEU B CA 1
ATOM 4967 C C . LEU B 1 49 ? -4.828 58.375 31.094 1 95.94 49 LEU B C 1
ATOM 4969 O O . LEU B 1 49 ? -5.34 59.25 30.391 1 95.94 49 LEU B O 1
ATOM 4973 N N . THR B 1 50 ? -4.852 57.094 30.781 1 96.12 50 THR B N 1
ATOM 4974 C CA . THR B 1 50 ? -5.465 56.625 29.562 1 96.12 50 THR B CA 1
ATOM 4975 C C . THR B 1 50 ? -6.961 56.938 29.531 1 96.12 50 THR B C 1
ATOM 4977 O O . THR B 1 50 ? -7.508 57.312 28.5 1 96.12 50 THR B O 1
ATOM 4980 N N . LYS B 1 51 ? -7.59 56.812 30.641 1 95.25 51 LYS B N 1
ATOM 4981 C CA . LYS B 1 51 ? -9.023 57.062 30.766 1 95.25 51 LYS B CA 1
ATOM 4982 C C . LYS B 1 51 ? -9.359 58.5 30.375 1 95.25 51 LYS B C 1
ATOM 4984 O O . LYS B 1 51 ? -10.43 58.781 29.812 1 95.25 51 LYS B O 1
ATOM 4989 N N . LYS B 1 52 ? -8.492 59.375 30.578 1 95 52 LYS B N 1
ATOM 4990 C CA . LYS B 1 52 ? -8.719 60.781 30.312 1 95 52 LYS B CA 1
ATOM 4991 C C . LYS B 1 52 ? -8.781 61.062 28.812 1 95 52 LYS B C 1
ATOM 4993 O O . LYS B 1 52 ? -9.242 62.125 28.391 1 95 52 LYS B O 1
ATOM 4998 N N . PHE B 1 53 ? -8.367 60.156 28.094 1 92.5 53 PHE B N 1
ATOM 4999 C CA . PHE B 1 53 ? -8.359 60.344 26.656 1 92.5 53 PHE B CA 1
ATOM 5000 C C . PHE B 1 53 ? -9.625 59.781 26.031 1 92.5 53 PHE B C 1
ATOM 5002 O O . PHE B 1 53 ? -9.742 59.719 24.797 1 92.5 53 PHE B O 1
ATOM 5009 N N . HIS B 1 54 ? -10.523 59.375 26.766 1 92.88 54 HIS B N 1
ATOM 5010 C CA . HIS B 1 54 ? -11.781 58.844 26.281 1 92.88 54 HIS B CA 1
ATOM 5011 C C . HIS B 1 54 ? -12.977 59.562 26.875 1 92.88 54 HIS B C 1
ATOM 5013 O O . HIS B 1 54 ? -12.875 60.156 27.953 1 92.88 54 HIS B O 1
ATOM 5019 N N . TRP B 1 55 ? -14.102 59.594 26.094 1 87.25 55 TRP B N 1
ATOM 5020 C CA . TRP B 1 55 ? -15.336 60.219 26.562 1 87.25 55 TRP B CA 1
ATOM 5021 C C . TRP B 1 55 ? -15.75 59.688 27.922 1 87.25 55 TRP B C 1
ATOM 5023 O O . TRP B 1 55 ? -15.672 58.469 28.172 1 87.25 55 TRP B O 1
ATOM 5033 N N . PRO B 1 56 ? -15.961 60.438 28.719 1 87.75 56 PRO B N 1
ATOM 5034 C CA . PRO B 1 56 ? -16.344 61.844 28.594 1 87.75 56 PRO B CA 1
ATOM 5035 C C . PRO B 1 56 ? -15.203 62.812 28.969 1 87.75 56 PRO B C 1
ATOM 5037 O O . PRO B 1 56 ? -15.367 64 28.906 1 87.75 56 PRO B O 1
ATOM 5040 N N . SER B 1 57 ? -14.18 62.375 29.328 1 87.94 57 SER B N 1
ATOM 5041 C CA . SER B 1 57 ? -13.078 63.219 29.734 1 87.94 57 SER B CA 1
ATOM 5042 C C . SER B 1 57 ? -12.328 63.781 28.531 1 87.94 57 SER B C 1
ATOM 5044 O O . SER B 1 57 ? -12.398 63.219 27.438 1 87.94 57 SER B O 1
ATOM 5046 N N . LYS B 1 58 ? -11.773 65 28.703 1 90.62 58 LYS B N 1
ATOM 5047 C CA . LYS B 1 58 ? -10.875 65.625 27.719 1 90.62 58 LYS B CA 1
ATOM 5048 C C . LYS B 1 58 ? -9.492 65.875 28.312 1 90.62 58 LYS B C 1
ATOM 5050 O O . LYS B 1 58 ? -9.352 66.5 29.344 1 90.62 58 LYS B O 1
ATOM 5055 N N . PRO B 1 59 ? -8.516 65.25 27.625 1 90.19 59 PRO B N 1
ATOM 5056 C CA . PRO B 1 59 ? -7.18 65.375 28.203 1 90.19 59 PRO B CA 1
ATOM 5057 C C . PRO B 1 59 ? -6.641 66.812 28.141 1 90.19 59 PRO B C 1
ATOM 5059 O O . PRO B 1 59 ? -6.891 67.5 27.156 1 90.19 59 PRO B O 1
ATOM 5062 N N . SER B 1 60 ? -6.004 67.25 29.172 1 91.88 60 SER B N 1
ATOM 5063 C CA . SER B 1 60 ? -5.312 68.562 29.203 1 91.88 60 SER B CA 1
ATOM 5064 C C . SER B 1 60 ? -3.943 68.438 28.531 1 91.88 60 SER B C 1
ATOM 5066 O O . SER B 1 60 ? -3.51 67.375 28.141 1 91.88 60 SER B O 1
ATOM 5068 N N . SER B 1 61 ? -3.316 69.625 28.328 1 88.69 61 SER B N 1
ATOM 5069 C CA . SER B 1 61 ? -1.969 69.625 27.766 1 88.69 61 SER B CA 1
ATOM 5070 C C . SER B 1 61 ? -0.975 68.938 28.688 1 88.69 61 SER B C 1
ATOM 5072 O O . SER B 1 61 ? -0.035 68.312 28.219 1 88.69 61 SER B O 1
ATOM 5074 N N . ASP B 1 62 ? -1.279 69 29.906 1 90.06 62 ASP B N 1
ATOM 5075 C CA . ASP B 1 62 ? -0.422 68.375 30.891 1 90.06 62 ASP B CA 1
ATOM 5076 C C . ASP B 1 62 ? -0.58 66.812 30.812 1 90.06 62 ASP B C 1
ATOM 5078 O O . ASP B 1 62 ? 0.389 66.125 31 1 90.06 62 ASP B O 1
ATOM 5082 N N . ASP B 1 63 ? -1.758 66.5 30.625 1 91.25 63 ASP B N 1
ATOM 5083 C CA . ASP B 1 63 ? -2.018 65.062 30.484 1 91.25 63 ASP B CA 1
ATOM 5084 C C . ASP B 1 63 ? -1.3 64.5 29.266 1 91.25 63 ASP B C 1
ATOM 5086 O O . ASP B 1 63 ? -0.708 63.406 29.344 1 91.25 63 ASP B O 1
ATOM 5090 N N . ARG B 1 64 ? -1.285 65.188 28.281 1 89.69 64 ARG B N 1
ATOM 5091 C CA . ARG B 1 64 ? -0.622 64.75 27.047 1 89.69 64 ARG B CA 1
ATOM 5092 C C . ARG B 1 64 ? 0.889 64.688 27.234 1 89.69 64 ARG B C 1
ATOM 5094 O O . ARG B 1 64 ? 1.543 63.781 26.688 1 89.69 64 ARG B O 1
ATOM 5101 N N . ALA B 1 65 ? 1.307 65.5 28.016 1 88.81 65 ALA B N 1
ATOM 5102 C CA . ALA B 1 65 ? 2.744 65.562 28.266 1 88.81 65 ALA B CA 1
ATOM 5103 C C . ALA B 1 65 ? 3.191 64.375 29.125 1 88.81 65 ALA B C 1
ATOM 5105 O O . ALA B 1 65 ? 4.367 64 29.109 1 88.81 65 ALA B O 1
ATOM 5106 N N . LYS B 1 66 ? 2.275 63.781 29.797 1 92.56 66 LYS B N 1
ATOM 5107 C CA . LYS B 1 66 ? 2.605 62.656 30.672 1 92.56 66 LYS B CA 1
ATOM 5108 C C . LYS B 1 66 ? 2.672 61.344 29.875 1 92.56 66 LYS B C 1
ATOM 5110 O O . LYS B 1 66 ? 3.211 60.344 30.359 1 92.56 66 LYS B O 1
ATOM 5115 N N . LEU B 1 67 ? 2.172 61.406 28.75 1 93.94 67 LEU B N 1
ATOM 5116 C CA . LEU B 1 67 ? 2.262 60.219 27.891 1 93.94 67 LEU B CA 1
ATOM 5117 C C . LEU B 1 67 ? 3.662 60.094 27.312 1 93.94 67 LEU B C 1
ATOM 5119 O O . LEU B 1 67 ? 4.293 61.094 26.953 1 93.94 67 LEU B O 1
ATOM 5123 N N . ALA B 1 68 ? 4.062 58.812 27.219 1 96.56 68 ALA B N 1
ATOM 5124 C CA . ALA B 1 68 ? 5.336 58.594 26.531 1 96.56 68 ALA B CA 1
ATOM 5125 C C . ALA B 1 68 ? 5.262 59.031 25.078 1 96.56 68 ALA B C 1
ATOM 5127 O O . ALA B 1 68 ? 4.27 58.75 24.391 1 96.56 68 ALA B O 1
ATOM 5128 N N . PRO B 1 69 ? 6.242 59.688 24.578 1 96.06 69 PRO B N 1
ATOM 5129 C CA . PRO B 1 69 ? 6.211 60.125 23.188 1 96.06 69 PRO B CA 1
ATOM 5130 C C . PRO B 1 69 ? 6.195 58.969 22.188 1 96.06 69 PRO B C 1
ATOM 5132 O O . PRO B 1 69 ? 5.695 59.125 21.078 1 96.06 69 PRO B O 1
ATOM 5135 N N . PHE B 1 70 ? 6.793 57.906 22.578 1 97.56 70 PHE B N 1
ATOM 5136 C CA . PHE B 1 70 ? 6.77 56.688 21.734 1 97.56 70 PHE B CA 1
ATOM 5137 C C . PHE B 1 70 ? 6.027 55.562 22.438 1 97.56 70 PHE B C 1
ATOM 5139 O O . PHE B 1 70 ? 6.449 55.094 23.5 1 97.56 70 PHE B O 1
ATOM 5146 N N . ARG B 1 71 ? 4.93 55.156 21.906 1 98.38 71 ARG B N 1
ATOM 5147 C CA . ARG B 1 71 ? 4.102 54.062 22.391 1 98.38 71 ARG B CA 1
ATOM 5148 C C . ARG B 1 71 ? 3.867 53 21.297 1 98.38 71 ARG B C 1
ATOM 5150 O O . ARG B 1 71 ? 3.102 53.25 20.359 1 98.38 71 ARG B O 1
ATOM 5157 N N . LEU B 1 72 ? 4.508 51.844 21.453 1 98.62 72 LEU B N 1
ATOM 5158 C CA . LEU B 1 72 ? 4.465 50.812 20.422 1 98.62 72 LEU B CA 1
ATOM 5159 C C . LEU B 1 72 ? 3.533 49.688 20.828 1 98.62 72 LEU B C 1
ATOM 5161 O O . LEU B 1 72 ? 3.746 49.031 21.844 1 98.62 72 LEU B O 1
ATOM 5165 N N . LEU B 1 73 ? 2.49 49.531 20.078 1 98.62 73 LEU B N 1
ATOM 5166 C CA . LEU B 1 73 ? 1.687 48.312 20.188 1 98.62 73 LEU B CA 1
ATOM 5167 C C . LEU B 1 73 ? 2.355 47.156 19.453 1 98.62 73 LEU B C 1
ATOM 5169 O O . LEU B 1 73 ? 2.42 47.156 18.219 1 98.62 73 LEU B O 1
ATOM 5173 N N . ALA B 1 74 ? 2.842 46.156 20.188 1 98.69 74 ALA B N 1
ATOM 5174 C CA . ALA B 1 74 ? 3.588 45.062 19.609 1 98.69 74 ALA B CA 1
ATOM 5175 C C . ALA B 1 74 ? 2.742 43.781 19.594 1 98.69 74 ALA B C 1
ATOM 5177 O O . ALA B 1 74 ? 2.305 43.312 20.641 1 98.69 74 ALA B O 1
ATOM 5178 N N . LEU B 1 75 ? 2.512 43.25 18.422 1 98.5 75 LEU B N 1
ATOM 5179 C CA . LEU B 1 75 ? 1.719 42.062 18.25 1 98.5 75 LEU B CA 1
ATOM 5180 C C . LEU B 1 75 ? 2.582 40.906 17.734 1 98.5 75 LEU B C 1
ATOM 5182 O O . LEU B 1 75 ? 3.359 41.094 16.781 1 98.5 75 LEU B O 1
ATOM 5186 N N . GLY B 1 76 ? 2.393 39.688 18.391 1 97.38 76 GLY B N 1
ATOM 5187 C CA . GLY B 1 76 ? 3.258 38.594 18.031 1 97.38 76 GLY B CA 1
ATOM 5188 C C . GLY B 1 76 ? 2.518 37.469 17.328 1 97.38 76 GLY B C 1
ATOM 5189 O O . GLY B 1 76 ? 1.467 37.031 17.797 1 97.38 76 GLY B O 1
ATOM 5190 N N . ASP B 1 77 ? 2.947 37.031 16.172 1 97 77 ASP B N 1
ATOM 5191 C CA . ASP B 1 77 ? 2.689 35.75 15.547 1 97 77 ASP B CA 1
ATOM 5192 C C . ASP B 1 77 ? 1.193 35.531 15.32 1 97 77 ASP B C 1
ATOM 5194 O O . ASP B 1 77 ? 0.624 34.531 15.781 1 97 77 ASP B O 1
ATOM 5198 N N . PRO B 1 78 ? 0.58 36.312 14.633 1 96.81 78 PRO B N 1
ATOM 5199 C CA . PRO B 1 78 ? -0.831 36.062 14.344 1 96.81 78 PRO B CA 1
ATOM 5200 C C . PRO B 1 78 ? -1.039 34.781 13.555 1 96.81 78 PRO B C 1
ATOM 5202 O O . PRO B 1 78 ? -2.023 34.062 13.773 1 96.81 78 PRO B O 1
ATOM 5205 N N . GLN B 1 79 ? -0.182 34.375 12.609 1 95.81 79 GLN B N 1
ATOM 5206 C CA . GLN B 1 79 ? -0.136 33.125 11.852 1 95.81 79 GLN B CA 1
ATOM 5207 C C . GLN B 1 79 ? -1.479 32.844 11.188 1 95.81 79 GLN B C 1
ATOM 5209 O O . GLN B 1 79 ? -2.088 31.797 11.438 1 95.81 79 GLN B O 1
ATOM 5214 N N . LEU B 1 80 ? -1.872 33.625 10.266 1 96.44 80 LEU B N 1
ATOM 5215 C CA . LEU B 1 80 ? -3.113 33.406 9.531 1 96.44 80 LEU B CA 1
ATOM 5216 C C . LEU B 1 80 ? -3.027 32.125 8.695 1 96.44 80 LEU B C 1
ATOM 5218 O O . LEU B 1 80 ? -2.266 32.062 7.727 1 96.44 80 LEU B O 1
ATOM 5222 N N . GLU B 1 81 ? -3.826 31.125 9.062 1 94.56 81 GLU B N 1
ATOM 5223 C CA . GLU B 1 81 ? -3.875 29.875 8.305 1 94.56 81 GLU B CA 1
ATOM 5224 C C . GLU B 1 81 ? -4.812 30 7.105 1 94.56 81 GLU B C 1
ATOM 5226 O O . GLU B 1 81 ? -5.426 31.047 6.891 1 94.56 81 GLU B O 1
ATOM 5231 N N . GLY B 1 82 ? -4.82 28.891 6.277 1 93.06 82 GLY B N 1
ATOM 5232 C CA . GLY B 1 82 ? -5.656 28.938 5.09 1 93.06 82 GLY B CA 1
ATOM 5233 C C . GLY B 1 82 ? -5.988 27.562 4.535 1 93.06 82 GLY B C 1
ATOM 5234 O O . GLY B 1 82 ? -6.328 26.641 5.289 1 93.06 82 GLY B O 1
ATOM 5235 N N . ASP B 1 83 ? -5.844 27.422 3.25 1 90.62 83 ASP B N 1
ATOM 5236 C CA . ASP B 1 83 ? -6.332 26.266 2.5 1 90.62 83 ASP B CA 1
ATOM 5237 C C . ASP B 1 83 ? -5.574 25 2.889 1 90.62 83 ASP B C 1
ATOM 5239 O O . ASP B 1 83 ? -6.133 23.906 2.863 1 90.62 83 ASP B O 1
ATOM 5243 N N . THR B 1 84 ? -4.348 25.094 3.273 1 90.31 84 THR B N 1
ATOM 5244 C CA . THR B 1 84 ? -3.523 23.938 3.588 1 90.31 84 THR B CA 1
ATOM 5245 C C . THR B 1 84 ? -4.004 23.266 4.867 1 90.31 84 THR B C 1
ATOM 5247 O O . THR B 1 84 ? -3.625 22.125 5.16 1 90.31 84 THR B O 1
ATOM 5250 N N . SER B 1 85 ? -4.844 24 5.586 1 91.62 85 SER B N 1
ATOM 5251 C CA . SER B 1 85 ? -5.355 23.438 6.832 1 91.62 85 SER B CA 1
ATOM 5252 C C . SER B 1 85 ? -6.715 22.781 6.621 1 91.62 85 SER B C 1
ATOM 5254 O O . SER B 1 85 ? -7.285 22.203 7.555 1 91.62 85 SER B O 1
ATOM 5256 N N . ILE B 1 86 ? -7.215 22.844 5.41 1 94.25 86 ILE B N 1
ATOM 5257 C CA . ILE B 1 86 ? -8.523 22.297 5.082 1 94.25 86 ILE B CA 1
ATOM 5258 C C . ILE B 1 86 ? -8.367 20.938 4.391 1 94.25 86 ILE B C 1
ATOM 5260 O O . ILE B 1 86 ? -7.859 20.875 3.266 1 94.25 86 ILE B O 1
ATOM 5264 N N . ILE B 1 87 ? -8.953 19.891 4.953 1 94.19 87 ILE B N 1
ATOM 5265 C CA . ILE B 1 87 ? -8.703 18.516 4.543 1 94.19 87 ILE B CA 1
ATOM 5266 C C . ILE B 1 87 ? -9.219 18.297 3.121 1 94.19 87 ILE B C 1
ATOM 5268 O O . ILE B 1 87 ? -8.539 17.672 2.299 1 94.19 87 ILE B O 1
ATOM 5272 N N . THR B 1 88 ? -10.367 18.766 2.779 1 94.19 88 THR B N 1
ATOM 5273 C CA . THR B 1 88 ? -10.977 18.516 1.477 1 94.19 88 THR B CA 1
ATOM 5274 C C . THR B 1 88 ? -10.188 19.219 0.371 1 94.19 88 THR B C 1
ATOM 5276 O O . THR B 1 88 ? -10.32 18.875 -0.806 1 94.19 88 THR B O 1
ATOM 5279 N N . ASN B 1 89 ? -9.461 20.297 0.805 1 90.69 89 ASN B N 1
ATOM 5280 C CA . ASN B 1 89 ? -8.688 21.016 -0.204 1 90.69 89 ASN B CA 1
ATOM 5281 C C . ASN B 1 89 ? -7.473 20.219 -0.664 1 90.69 89 ASN B C 1
ATOM 5283 O O . ASN B 1 89 ? -7.062 20.312 -1.821 1 90.69 89 ASN B O 1
ATOM 5287 N N . TYR B 1 90 ? -6.914 19.375 0.22 1 86.69 90 TYR B N 1
ATOM 5288 C CA . TYR B 1 90 ? -5.734 18.641 -0.238 1 86.69 90 TYR B CA 1
ATOM 5289 C C . TYR B 1 90 ? -6.078 17.188 -0.545 1 86.69 90 TYR B C 1
ATOM 5291 O O . TYR B 1 90 ? -5.418 16.547 -1.366 1 86.69 90 TYR B O 1
ATOM 5299 N N . LEU B 1 91 ? -7.129 16.562 0.018 1 91.12 91 LEU B N 1
ATOM 5300 C CA . LEU B 1 91 ? -7.484 15.18 -0.259 1 91.12 91 LEU B CA 1
ATOM 5301 C C . LEU B 1 91 ? -8.625 15.102 -1.27 1 91.12 91 LEU B C 1
ATOM 5303 O O . LEU B 1 91 ? -8.891 14.039 -1.831 1 91.12 91 LEU B O 1
ATOM 5307 N N . GLY B 1 92 ? -9.242 16.203 -1.479 1 92.44 92 GLY B N 1
ATOM 5308 C CA . GLY B 1 92 ? -10.391 16.219 -2.377 1 92.44 92 GLY B CA 1
ATOM 5309 C C . GLY B 1 92 ? -11.719 16.078 -1.654 1 92.44 92 GLY B C 1
ATOM 5310 O O . GLY B 1 92 ? -11.758 15.625 -0.509 1 92.44 92 GLY B O 1
ATOM 5311 N N . THR B 1 93 ? -12.758 16.547 -2.354 1 94.75 93 THR B N 1
ATOM 5312 C CA . THR B 1 93 ? -14.102 16.453 -1.788 1 94.75 93 THR B CA 1
ATOM 5313 C C . THR B 1 93 ? -14.781 15.148 -2.203 1 94.75 93 THR B C 1
ATOM 5315 O O . THR B 1 93 ? -14.977 14.898 -3.393 1 94.75 93 THR B O 1
ATOM 5318 N N . PHE B 1 94 ? -15.117 14.352 -1.266 1 96.56 94 PHE B N 1
ATOM 5319 C CA . PHE B 1 94 ? -15.836 13.094 -1.442 1 96.56 94 PHE B CA 1
ATOM 5320 C C . PHE B 1 94 ? -15.141 12.219 -2.471 1 96.56 94 PHE B C 1
ATOM 5322 O O . PHE B 1 94 ? -15.766 11.75 -3.426 1 96.56 94 PHE B O 1
ATOM 5329 N N . PRO B 1 95 ? -13.938 11.867 -2.27 1 96.25 95 PRO B N 1
ATOM 5330 C CA . PRO B 1 95 ? -13.219 11.039 -3.238 1 96.25 95 PRO B CA 1
ATOM 5331 C C . PRO B 1 95 ? -13.797 9.633 -3.359 1 96.25 95 PRO B C 1
ATOM 5333 O O . PRO B 1 95 ? -13.852 9.078 -4.461 1 96.25 95 PRO B O 1
ATOM 5336 N N . HIS B 1 96 ? -14.219 9.031 -2.363 1 97.19 96 HIS B N 1
ATOM 5337 C CA . HIS B 1 96 ? -14.719 7.66 -2.396 1 97.19 96 HIS B CA 1
ATOM 5338 C C . HIS B 1 96 ? -16.078 7.59 -3.066 1 97.19 96 HIS B C 1
ATOM 5340 O O . HIS B 1 96 ? -16.406 6.602 -3.73 1 97.19 96 HIS B O 1
ATOM 5346 N N . LEU B 1 97 ? -16.938 8.648 -2.883 1 96.75 97 LEU B N 1
ATOM 5347 C CA . LEU B 1 97 ? -18.203 8.711 -3.602 1 96.75 97 LEU B CA 1
ATOM 5348 C C . LEU B 1 97 ? -17.984 8.711 -5.109 1 96.75 97 LEU B C 1
ATOM 5350 O O . LEU B 1 97 ? -18.703 8.039 -5.852 1 96.75 97 LEU B O 1
ATOM 5354 N N . LYS B 1 98 ? -17.016 9.438 -5.488 1 96.38 98 LYS B N 1
ATOM 5355 C CA . LYS B 1 98 ? -16.672 9.484 -6.906 1 96.38 98 LYS B CA 1
ATOM 5356 C C . LYS B 1 98 ? -16.203 8.125 -7.402 1 96.38 98 LYS B C 1
ATOM 5358 O O . LYS B 1 98 ? -16.547 7.703 -8.508 1 96.38 98 LYS B O 1
ATOM 5363 N N . GLN B 1 99 ? -15.469 7.398 -6.547 1 96.31 99 GLN B N 1
ATOM 5364 C CA . GLN B 1 99 ? -15 6.07 -6.918 1 96.31 99 GLN B CA 1
ATOM 5365 C C . GLN B 1 99 ? -16.156 5.078 -7.004 1 96.31 99 GLN B C 1
ATOM 5367 O O . GLN B 1 99 ? -16.188 4.23 -7.898 1 96.31 99 GLN B O 1
ATOM 5372 N N . ILE B 1 100 ? -17.016 5.188 -6.129 1 97.12 100 ILE B N 1
ATOM 5373 C CA . ILE B 1 100 ? -18.203 4.332 -6.164 1 97.12 100 ILE B CA 1
ATOM 5374 C C . ILE B 1 100 ? -18.922 4.523 -7.492 1 97.12 100 ILE B C 1
ATOM 5376 O O . ILE B 1 100 ? -19.297 3.549 -8.148 1 97.12 100 ILE B O 1
ATOM 5380 N N . TYR B 1 101 ? -19.094 5.773 -7.785 1 97.12 101 TYR B N 1
ATOM 5381 C CA . TYR B 1 101 ? -19.781 6.09 -9.039 1 97.12 101 TYR B CA 1
ATOM 5382 C C . TYR B 1 101 ? -19.062 5.457 -10.219 1 97.12 101 TYR B C 1
ATOM 5384 O O . TYR B 1 101 ? -19.688 4.84 -11.078 1 97.12 101 TYR B O 1
ATOM 5392 N N . LYS B 1 102 ? -17.781 5.504 -10.227 1 96.5 102 LYS B N 1
ATOM 5393 C CA . LYS B 1 102 ? -16.984 4.953 -11.328 1 96.5 102 LYS B CA 1
ATOM 5394 C C . LYS B 1 102 ? -17.078 3.43 -11.359 1 96.5 102 LYS B C 1
ATOM 5396 O O . LYS B 1 102 ? -17.172 2.832 -12.438 1 96.5 102 LYS B O 1
ATOM 5401 N N . HIS B 1 103 ? -17.109 2.812 -10.195 1 95.69 103 HIS B N 1
ATOM 5402 C CA . HIS B 1 103 ? -17.219 1.36 -10.125 1 95.69 103 HIS B CA 1
ATOM 5403 C C . HIS B 1 103 ? -18.594 0.887 -10.617 1 95.69 103 HIS B C 1
ATOM 5405 O O . HIS B 1 103 ? -18.672 -0.036 -11.43 1 95.69 103 HIS B O 1
ATOM 5411 N N . VAL B 1 104 ? -19.625 1.566 -10.188 1 95.62 104 VAL B N 1
ATOM 5412 C CA . VAL B 1 104 ? -20.984 1.135 -10.453 1 95.62 104 VAL B CA 1
ATOM 5413 C C . VAL B 1 104 ? -21.328 1.372 -11.922 1 95.62 104 VAL B C 1
ATOM 5415 O O . VAL B 1 104 ? -22.109 0.624 -12.516 1 95.62 104 VAL B O 1
ATOM 5418 N N . THR B 1 105 ? -20.672 2.328 -12.516 1 95.81 105 THR B N 1
ATOM 5419 C CA . THR B 1 105 ? -20.953 2.629 -13.914 1 95.81 105 THR B CA 1
ATOM 5420 C C . THR B 1 105 ? -19.969 1.926 -14.828 1 95.81 105 THR B C 1
ATOM 5422 O O . THR B 1 105 ? -19.844 2.264 -16.016 1 95.81 105 THR B O 1
ATOM 5425 N N . PHE B 1 106 ? -19.125 1.055 -14.352 1 94.56 106 PHE B N 1
ATOM 5426 C CA . PHE B 1 106 ? -18.219 0.174 -15.086 1 94.56 106 PHE B CA 1
ATOM 5427 C C . PHE B 1 106 ? -17.156 0.98 -15.836 1 94.56 106 PHE B C 1
ATOM 5429 O O . PHE B 1 106 ? -16.766 0.617 -16.938 1 94.56 106 PHE B O 1
ATOM 5436 N N . GLN B 1 107 ? -16.688 2.053 -15.203 1 95.19 107 GLN B N 1
ATOM 5437 C CA . GLN B 1 107 ? -15.617 2.859 -15.773 1 95.19 107 GLN B CA 1
ATOM 5438 C C . GLN B 1 107 ? -14.25 2.365 -15.312 1 95.19 107 GLN B C 1
ATOM 5440 O O . GLN B 1 107 ? -13.211 2.861 -15.766 1 95.19 107 GLN B O 1
ATOM 5445 N N . THR B 1 108 ? -14.266 1.373 -14.352 1 94.75 108 THR B N 1
ATOM 5446 C CA . THR B 1 108 ? -13.039 0.763 -13.859 1 94.75 108 THR B CA 1
ATOM 5447 C C . THR B 1 108 ? -12.961 -0.707 -14.266 1 94.75 108 THR B C 1
ATOM 5449 O O . THR B 1 108 ? -13.992 -1.338 -14.523 1 94.75 108 THR B O 1
ATOM 5452 N N . LYS B 1 109 ? -11.727 -1.225 -14.438 1 95 109 LYS B N 1
ATOM 5453 C CA . LYS B 1 109 ? -11.516 -2.617 -14.828 1 95 109 LYS B CA 1
ATOM 5454 C C . LYS B 1 109 ? -11.094 -3.463 -13.625 1 95 109 LYS B C 1
ATOM 5456 O O . LYS B 1 109 ? -10.25 -3.047 -12.828 1 95 109 LYS B O 1
ATOM 5461 N N . HIS B 1 110 ? -11.82 -4.543 -13.453 1 92.12 110 HIS B N 1
ATOM 5462 C CA . HIS B 1 110 ? -11.531 -5.504 -12.398 1 92.12 110 HIS B CA 1
ATOM 5463 C C . HIS B 1 110 ? -11.453 -6.922 -12.953 1 92.12 110 HIS B C 1
ATOM 5465 O O . HIS B 1 110 ? -12.016 -7.211 -14.008 1 92.12 110 HIS B O 1
ATOM 5471 N N . TRP B 1 111 ? -10.656 -7.758 -12.32 1 89.94 111 TRP B N 1
ATOM 5472 C CA . TRP B 1 111 ? -10.461 -9.109 -12.844 1 89.94 111 TRP B CA 1
ATOM 5473 C C . TRP B 1 111 ? -11.75 -9.914 -12.758 1 89.94 111 TRP B C 1
ATOM 5475 O O . TRP B 1 111 ? -11.969 -10.836 -13.555 1 89.94 111 TRP B O 1
ATOM 5485 N N . CYS B 1 112 ? -12.695 -9.688 -11.875 1 90.88 112 CYS B N 1
ATOM 5486 C CA . CYS B 1 112 ? -14 -10.336 -11.797 1 90.88 112 CYS B CA 1
ATOM 5487 C C . CYS B 1 112 ? -15.031 -9.398 -11.172 1 90.88 112 CYS B C 1
ATOM 5489 O O . CYS B 1 112 ? -14.68 -8.344 -10.641 1 90.88 112 CYS B O 1
ATOM 5491 N N . PHE B 1 113 ? -16.266 -9.719 -11.273 1 94 113 PHE B N 1
ATOM 5492 C CA . PHE B 1 113 ? -17.375 -8.914 -10.766 1 94 113 PHE B CA 1
ATOM 5493 C C . PHE B 1 113 ? -17.328 -8.828 -9.242 1 94 113 PHE B C 1
ATOM 5495 O O . PHE B 1 113 ? -17.625 -7.785 -8.664 1 94 113 PHE B O 1
ATOM 5502 N N . ARG B 1 114 ? -16.938 -9.844 -8.656 1 94.56 114 ARG B N 1
ATOM 5503 C CA . ARG B 1 114 ? -16.844 -9.875 -7.199 1 94.56 114 ARG B CA 1
ATOM 5504 C C . ARG B 1 114 ? -15.875 -8.82 -6.688 1 94.56 114 ARG B C 1
ATOM 5506 O O . ARG B 1 114 ? -16.125 -8.172 -5.672 1 94.56 114 ARG B O 1
ATOM 5513 N N . GLU B 1 115 ? -14.844 -8.672 -7.379 1 95.19 115 GLU B N 1
ATOM 5514 C CA . GLU B 1 115 ? -13.852 -7.672 -7.004 1 95.19 115 GLU B CA 1
ATOM 5515 C C . GLU B 1 115 ? -14.414 -6.258 -7.121 1 95.19 115 GLU B C 1
ATOM 5517 O O . GLU B 1 115 ? -14.133 -5.398 -6.285 1 95.19 115 GLU B O 1
ATOM 5522 N N . ARG B 1 116 ? -15.133 -6.047 -8.148 1 96.25 116 ARG B N 1
ATOM 5523 C CA . ARG B 1 116 ? -15.773 -4.75 -8.32 1 96.25 116 ARG B CA 1
ATOM 5524 C C . ARG B 1 116 ? -16.719 -4.441 -7.16 1 96.25 116 ARG B C 1
ATOM 5526 O O . ARG B 1 116 ? -16.703 -3.328 -6.629 1 96.25 116 ARG B O 1
ATOM 5533 N N . VAL B 1 117 ? -17.453 -5.438 -6.809 1 97.12 117 VAL B N 1
ATOM 5534 C CA . VAL B 1 117 ? -18.375 -5.273 -5.691 1 97.12 117 VAL B CA 1
ATOM 5535 C C . VAL B 1 117 ? -17.594 -5.012 -4.406 1 97.12 117 VAL B C 1
ATOM 5537 O O . VAL B 1 117 ? -17.969 -4.141 -3.613 1 97.12 117 VAL B O 1
ATOM 5540 N N . ARG B 1 118 ? -16.594 -5.75 -4.27 1 96.88 118 ARG B N 1
ATOM 5541 C CA . ARG B 1 118 ? -15.766 -5.602 -3.08 1 96.88 118 ARG B CA 1
ATOM 5542 C C . ARG B 1 118 ? -15.211 -4.18 -2.973 1 96.88 118 ARG B C 1
ATOM 5544 O O . ARG B 1 118 ? -15.328 -3.541 -1.926 1 96.88 118 ARG B O 1
ATOM 5551 N N . LYS B 1 119 ? -14.672 -3.668 -3.996 1 97.12 119 LYS B N 1
ATOM 5552 C CA . LYS B 1 119 ? -14.102 -2.324 -4 1 97.12 119 LYS B CA 1
ATOM 5553 C C . LYS B 1 119 ? -15.18 -1.267 -3.777 1 97.12 119 LYS B C 1
ATOM 5555 O O . LYS B 1 119 ? -14.945 -0.274 -3.086 1 97.12 119 LYS B O 1
ATOM 5560 N N . THR B 1 120 ? -16.297 -1.5 -4.406 1 97.88 120 THR B N 1
ATOM 5561 C CA . THR B 1 120 ? -17.422 -0.587 -4.207 1 97.88 120 THR B CA 1
ATOM 5562 C C . THR B 1 120 ? -17.828 -0.538 -2.738 1 97.88 120 THR B C 1
ATOM 5564 O O . THR B 1 120 ? -18.062 0.541 -2.189 1 97.88 120 THR B O 1
ATOM 5567 N N . LEU B 1 121 ? -17.875 -1.701 -2.18 1 97.94 121 LEU B N 1
ATOM 5568 C CA . LEU B 1 121 ? -18.266 -1.765 -0.772 1 97.94 121 LEU B CA 1
ATOM 5569 C C . LEU B 1 121 ? -17.203 -1.115 0.109 1 97.94 121 LEU B C 1
ATOM 5571 O O . LEU B 1 121 ? -17.531 -0.444 1.091 1 97.94 121 LEU B O 1
ATOM 5575 N N . HIS B 1 122 ? -15.984 -1.287 -0.206 1 97.62 122 HIS B N 1
ATOM 5576 C CA . HIS B 1 122 ? -14.906 -0.625 0.524 1 97.62 122 HIS B CA 1
ATOM 5577 C C . HIS B 1 122 ? -15.039 0.892 0.445 1 97.62 122 HIS B C 1
ATOM 5579 O O . HIS B 1 122 ? -14.945 1.581 1.464 1 97.62 122 HIS B O 1
ATOM 5585 N N . ASP B 1 123 ? -15.273 1.348 -0.718 1 97.81 123 ASP B N 1
ATOM 5586 C CA . ASP B 1 123 ? -15.438 2.785 -0.912 1 97.81 123 ASP B CA 1
ATOM 5587 C C . ASP B 1 123 ? -16.672 3.299 -0.191 1 97.81 123 ASP B C 1
ATOM 5589 O O . ASP B 1 123 ? -16.703 4.438 0.283 1 97.81 123 ASP B O 1
ATOM 5593 N N . THR B 1 124 ? -17.656 2.496 -0.179 1 98.12 124 THR B N 1
ATOM 5594 C CA . THR B 1 124 ? -18.859 2.873 0.554 1 98.12 124 THR B CA 1
ATOM 5595 C C . THR B 1 124 ? -18.562 3.041 2.039 1 98.12 124 THR B C 1
ATOM 5597 O O . THR B 1 124 ? -19.016 3.998 2.668 1 98.12 124 THR B O 1
ATOM 5600 N N . VAL B 1 125 ? -17.859 2.123 2.529 1 97.5 125 VAL B N 1
ATOM 5601 C CA . VAL B 1 125 ? -17.438 2.244 3.918 1 97.5 125 VAL B CA 1
ATOM 5602 C C . VAL B 1 125 ? -16.641 3.541 4.109 1 97.5 125 VAL B C 1
ATOM 5604 O O . VAL B 1 125 ? -16.906 4.305 5.039 1 97.5 125 VAL B O 1
ATOM 5607 N N . ASP B 1 126 ? -15.797 3.824 3.23 1 97.62 126 ASP B N 1
ATOM 5608 C CA . ASP B 1 126 ? -14.938 5 3.34 1 97.62 126 ASP B CA 1
ATOM 5609 C C . ASP B 1 126 ? -15.734 6.285 3.125 1 97.62 126 ASP B C 1
ATOM 5611 O O . ASP B 1 126 ? -15.391 7.332 3.67 1 97.62 126 ASP B O 1
ATOM 5615 N N . PHE B 1 127 ? -16.812 6.207 2.361 1 97.44 127 PHE B N 1
ATOM 5616 C CA . PHE B 1 127 ? -17.688 7.355 2.184 1 97.44 127 PHE B CA 1
ATOM 5617 C C . PHE B 1 127 ? -18.266 7.805 3.52 1 97.44 127 PHE B C 1
ATOM 5619 O O . PHE B 1 127 ? -18.219 8.984 3.861 1 97.44 127 PHE B O 1
ATOM 5626 N N . TYR B 1 128 ? -18.688 6.898 4.285 1 97.31 128 TYR B N 1
ATOM 5627 C CA . TYR B 1 128 ? -19.328 7.219 5.551 1 97.31 128 TYR B CA 1
ATOM 5628 C C . TYR B 1 128 ? -18.297 7.523 6.629 1 97.31 128 TYR B C 1
ATOM 5630 O O . TYR B 1 128 ? -18.531 8.359 7.508 1 97.31 128 TYR B O 1
ATOM 5638 N N . MET B 1 129 ? -17.156 6.836 6.477 1 96.62 129 MET B N 1
ATOM 5639 C CA . MET B 1 129 ? -16.219 6.898 7.598 1 96.62 129 MET B CA 1
ATOM 5640 C C . MET B 1 129 ? -15.148 7.957 7.359 1 96.62 129 MET B C 1
ATOM 5642 O O . MET B 1 129 ? -14.477 8.391 8.297 1 96.62 129 MET B O 1
ATOM 5646 N N . GLU B 1 130 ? -14.961 8.375 6.168 1 95.94 130 GLU B N 1
ATOM 5647 C CA . GLU B 1 130 ? -13.906 9.344 5.875 1 95.94 130 GLU B CA 1
ATOM 5648 C C . GLU B 1 130 ? -14.469 10.562 5.141 1 95.94 130 GLU B C 1
ATOM 5650 O O . GLU B 1 130 ? -14.383 11.688 5.641 1 95.94 130 GLU B O 1
ATOM 5655 N N . ASP B 1 131 ? -15.18 10.344 4.062 1 96.44 131 ASP B N 1
ATOM 5656 C CA . ASP B 1 131 ? -15.648 11.453 3.236 1 96.44 131 ASP B CA 1
ATOM 5657 C C . ASP B 1 131 ? -16.547 12.398 4.039 1 96.44 131 ASP B C 1
ATOM 5659 O O . ASP B 1 131 ? -16.312 13.609 4.055 1 96.44 131 ASP B O 1
ATOM 5663 N N . ILE B 1 132 ? -17.469 11.891 4.68 1 97 132 ILE B N 1
ATOM 5664 C CA . ILE B 1 132 ? -18.438 12.703 5.387 1 97 132 ILE B CA 1
ATOM 5665 C C . ILE B 1 132 ? -17.781 13.406 6.566 1 97 132 ILE B C 1
ATOM 5667 O O . ILE B 1 132 ? -17.859 14.633 6.691 1 97 132 ILE B O 1
ATOM 5671 N N . PRO B 1 133 ? -17.094 12.648 7.406 1 95.81 133 PRO B N 1
ATOM 5672 C CA . PRO B 1 133 ? -16.438 13.336 8.523 1 95.81 133 PRO B CA 1
ATOM 5673 C C . PRO B 1 133 ? -15.43 14.383 8.055 1 95.81 133 PRO B C 1
ATOM 5675 O O . PRO B 1 133 ? -15.336 15.461 8.641 1 95.81 133 PRO B O 1
ATOM 5678 N N . TYR B 1 134 ? -14.688 14.086 7.016 1 95.81 134 TYR B N 1
ATOM 5679 C CA . TYR B 1 134 ? -13.695 15.031 6.504 1 95.81 134 TYR B CA 1
ATOM 5680 C C . TYR B 1 134 ? -14.375 16.266 5.934 1 95.81 134 TYR B C 1
ATOM 5682 O O . TYR B 1 134 ? -13.852 17.391 6.066 1 95.81 134 TYR B O 1
ATOM 5690 N N . PHE B 1 135 ? -15.508 16.094 5.301 1 96.88 135 PHE B N 1
ATOM 5691 C CA . PHE B 1 135 ? -16.25 17.219 4.766 1 96.88 135 PHE B CA 1
ATOM 5692 C C . PHE B 1 135 ? -16.766 18.125 5.891 1 96.88 135 PHE B C 1
ATOM 5694 O O . PHE B 1 135 ? -16.625 19.344 5.824 1 96.88 135 PHE B O 1
ATOM 5701 N N . VAL B 1 136 ? -17.25 17.547 6.949 1 97.25 136 VAL B N 1
ATOM 5702 C CA . VAL B 1 136 ? -17.781 18.297 8.094 1 97.25 136 VAL B CA 1
ATOM 5703 C C . VAL B 1 136 ? -16.641 19.016 8.789 1 97.25 136 VAL B C 1
ATOM 5705 O O . VAL B 1 136 ? -16.766 20.203 9.141 1 97.25 136 VAL B O 1
ATOM 5708 N N . GLU B 1 137 ? -15.578 18.312 8.961 1 96.44 137 GLU B N 1
ATOM 5709 C CA . GLU B 1 137 ? -14.414 18.906 9.594 1 96.44 137 GLU B CA 1
ATOM 5710 C C . GLU B 1 137 ? -13.867 20.062 8.766 1 96.44 137 GLU B C 1
ATOM 5712 O O . GLU B 1 137 ? -13.43 21.078 9.312 1 96.44 137 GLU B O 1
ATOM 5717 N N . SER B 1 138 ? -13.859 19.875 7.488 1 96.69 138 SER B N 1
ATOM 5718 C CA . SER B 1 138 ? -13.383 20.938 6.594 1 96.69 138 SER B CA 1
ATOM 5719 C C . SER B 1 138 ? -14.281 22.156 6.668 1 96.69 138 SER B C 1
ATOM 5721 O O . SER B 1 138 ? -13.789 23.297 6.648 1 96.69 138 SER B O 1
ATOM 5723 N N . MET B 1 139 ? -15.594 21.984 6.75 1 96.88 139 MET B N 1
ATOM 5724 C CA . MET B 1 139 ? -16.531 23.094 6.898 1 96.88 139 MET B CA 1
ATOM 5725 C C . MET B 1 139 ? -16.297 23.828 8.219 1 96.88 139 MET B C 1
ATOM 5727 O O . MET B 1 139 ? -16.297 25.047 8.258 1 96.88 139 MET B O 1
ATOM 5731 N N . ARG B 1 140 ? -16.094 23.062 9.188 1 96.19 140 ARG B N 1
ATOM 5732 C CA . ARG B 1 140 ? -15.789 23.656 10.492 1 96.19 140 ARG B CA 1
ATOM 5733 C C . ARG B 1 140 ? -14.5 24.469 10.445 1 96.19 140 ARG B C 1
ATOM 5735 O O . ARG B 1 140 ? -14.43 25.562 10.984 1 96.19 140 ARG B O 1
ATOM 5742 N N . LYS B 1 141 ? -13.477 23.875 9.852 1 96.06 141 LYS B N 1
ATOM 5743 C CA . LYS B 1 141 ? -12.195 24.562 9.758 1 96.06 141 LYS B CA 1
ATOM 5744 C C . LYS B 1 141 ? -12.32 25.875 8.992 1 96.06 141 LYS B C 1
ATOM 5746 O O . LYS B 1 141 ? -11.688 26.875 9.344 1 96.06 141 LYS B O 1
ATOM 5751 N N . ARG B 1 142 ? -13.156 25.891 7.965 1 95.69 142 ARG B N 1
ATOM 5752 C CA . ARG B 1 142 ? -13.391 27.125 7.215 1 95.69 142 ARG B CA 1
ATOM 5753 C C . ARG B 1 142 ? -14.023 28.188 8.094 1 95.69 142 ARG B C 1
ATOM 5755 O O . ARG B 1 142 ? -13.641 29.359 8.039 1 95.69 142 ARG B O 1
ATOM 5762 N N . PHE B 1 143 ? -14.953 27.734 8.891 1 95.69 143 PHE B N 1
ATOM 5763 C CA . PHE B 1 143 ? -15.602 28.641 9.828 1 95.69 143 PHE B CA 1
ATOM 5764 C C . PHE B 1 143 ? -14.617 29.125 10.891 1 95.69 143 PHE B C 1
ATOM 5766 O O . PHE B 1 143 ? -14.641 30.281 11.281 1 95.69 143 PHE B O 1
ATOM 5773 N N . ASP B 1 144 ? -13.812 28.266 11.305 1 94.88 144 ASP B N 1
ATOM 5774 C CA . ASP B 1 144 ? -12.797 28.594 12.297 1 94.88 144 ASP B CA 1
ATOM 5775 C C . ASP B 1 144 ? -11.805 29.625 11.75 1 94.88 144 ASP B C 1
ATOM 5777 O O . ASP B 1 144 ? -11.391 30.531 12.461 1 94.88 144 ASP B O 1
ATOM 5781 N N . LEU B 1 145 ? -11.391 29.438 10.5 1 94.62 145 LEU B N 1
ATOM 5782 C CA . LEU B 1 145 ? -10.461 30.375 9.875 1 94.62 145 LEU B CA 1
ATOM 5783 C C . LEU B 1 145 ? -11.07 31.766 9.781 1 94.62 145 LEU B C 1
ATOM 5785 O O . LEU B 1 145 ? -10.391 32.75 10.031 1 94.62 145 LEU B O 1
ATOM 5789 N N . TRP B 1 146 ? -12.359 31.797 9.422 1 95.25 146 TRP B N 1
ATOM 5790 C CA . TRP B 1 146 ? -13.086 33.062 9.352 1 95.25 146 TRP B CA 1
ATOM 5791 C C . TRP B 1 146 ? -13.164 33.719 10.727 1 95.25 146 TRP B C 1
ATOM 5793 O O . TRP B 1 146 ? -12.891 34.906 10.859 1 95.25 146 TRP B O 1
ATOM 5803 N N . GLY B 1 147 ? -13.539 32.969 11.719 1 95.81 147 GLY B N 1
ATOM 5804 C CA . GLY B 1 147 ? -13.633 33.5 13.07 1 95.81 147 GLY B CA 1
ATOM 5805 C C . GLY B 1 147 ? -12.297 33.938 13.641 1 95.81 147 GLY B C 1
ATOM 5806 O O . GLY B 1 147 ? -12.219 34.938 14.367 1 95.81 147 GLY B O 1
ATOM 5807 N N . ASN B 1 148 ? -11.281 33.188 13.328 1 95.94 148 ASN B N 1
ATOM 5808 C CA . ASN B 1 148 ? -9.945 33.5 13.82 1 95.94 148 ASN B CA 1
ATOM 5809 C C . ASN B 1 148 ? -9.492 34.875 13.352 1 95.94 148 ASN B C 1
ATOM 5811 O O . ASN B 1 148 ? -8.898 35.656 14.117 1 95.94 148 ASN B O 1
ATOM 5815 N N . ASP B 1 149 ? -9.75 35.219 12.086 1 96.81 149 ASP B N 1
ATOM 5816 C CA . ASP B 1 149 ? -9.422 36.562 11.57 1 96.81 149 ASP B CA 1
ATOM 5817 C C . ASP B 1 149 ? -10.047 37.656 12.422 1 96.81 149 ASP B C 1
ATOM 5819 O O . ASP B 1 149 ? -9.391 38.625 12.758 1 96.81 149 ASP B O 1
ATOM 5823 N N . PHE B 1 150 ? -11.266 37.406 12.781 1 97.25 150 PHE B N 1
ATOM 5824 C CA . PHE B 1 150 ? -12 38.438 13.5 1 97.25 150 PHE B CA 1
ATOM 5825 C C . PHE B 1 150 ? -11.609 38.469 14.977 1 97.25 150 PHE B C 1
ATOM 5827 O O . PHE B 1 150 ? -11.656 39.5 15.633 1 97.25 150 PHE B O 1
ATOM 5834 N N . TYR B 1 151 ? -11.297 37.281 15.492 1 97.75 151 TYR B N 1
ATOM 5835 C CA . TYR B 1 151 ? -10.75 37.25 16.844 1 97.75 151 TYR B CA 1
ATOM 5836 C C . TYR B 1 151 ? -9.492 38.094 16.938 1 97.75 151 TYR B C 1
ATOM 5838 O O . TYR B 1 151 ? -9.367 38.906 17.844 1 97.75 151 TYR B O 1
ATOM 5846 N N . LEU B 1 152 ? -8.57 37.938 15.992 1 98.06 152 LEU B N 1
ATOM 5847 C CA . LEU B 1 152 ? -7.348 38.719 15.953 1 98.06 152 LEU B CA 1
ATOM 5848 C C . LEU B 1 152 ? -7.668 40.188 15.734 1 98.06 152 LEU B C 1
ATOM 5850 O O . LEU B 1 152 ? -7.074 41.062 16.375 1 98.06 152 LEU B O 1
ATOM 5854 N N . ALA B 1 153 ? -8.586 40.469 14.789 1 98.06 153 ALA B N 1
ATOM 5855 C CA . ALA B 1 153 ? -9.016 41.844 14.531 1 98.06 153 ALA B CA 1
ATOM 5856 C C . ALA B 1 153 ? -9.555 42.5 15.789 1 98.06 153 ALA B C 1
ATOM 5858 O O . ALA B 1 153 ? -9.312 43.656 16.047 1 98.06 153 A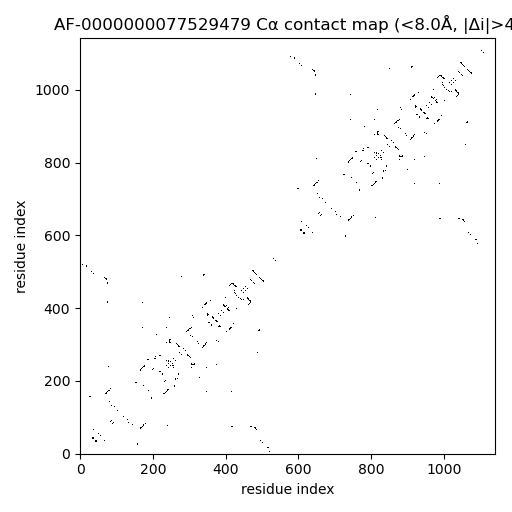LA B O 1
ATOM 5859 N N . HIS B 1 154 ? -10.297 41.688 16.516 1 97.94 154 HIS B N 1
ATOM 5860 C CA . HIS B 1 154 ? -10.883 42.188 17.75 1 97.94 154 HIS B CA 1
ATOM 5861 C C . HIS B 1 154 ? -9.812 42.656 18.719 1 97.94 154 HIS B C 1
ATOM 5863 O O . HIS B 1 154 ? -9.93 43.719 19.328 1 97.94 154 HIS B O 1
ATOM 5869 N N . ILE B 1 155 ? -8.82 41.906 18.891 1 98.06 155 ILE B N 1
ATOM 5870 C CA . ILE B 1 155 ? -7.723 42.25 19.781 1 98.06 155 ILE B CA 1
ATOM 5871 C C . ILE B 1 155 ? -7.105 43.562 19.328 1 98.06 155 ILE B C 1
ATOM 5873 O O . ILE B 1 155 ? -7.004 44.531 20.109 1 98.06 155 ILE B O 1
ATOM 5877 N N . TYR B 1 156 ? -6.73 43.688 18.094 1 97.81 156 TYR B N 1
ATOM 5878 C CA . TYR B 1 156 ? -6.078 44.875 17.578 1 97.81 156 TYR B CA 1
ATOM 5879 C C . TYR B 1 156 ? -6.984 46.094 17.703 1 97.81 156 TYR B C 1
ATOM 5881 O O . TYR B 1 156 ? -6.566 47.125 18.234 1 97.81 156 TYR B O 1
ATOM 5889 N N . ARG B 1 157 ? -8.195 46 17.297 1 97.5 157 ARG B N 1
ATOM 5890 C CA . ARG B 1 157 ? -9.109 47.156 17.234 1 97.5 157 ARG B CA 1
ATOM 5891 C C . ARG B 1 157 ? -9.391 47.688 18.641 1 97.5 157 ARG B C 1
ATOM 5893 O O . ARG B 1 157 ? -9.32 48.906 18.859 1 97.5 157 ARG B O 1
ATOM 5900 N N . GLN B 1 158 ? -9.68 46.75 19.531 1 97.81 158 GLN B N 1
ATOM 5901 C CA . GLN B 1 158 ? -10.062 47.188 20.859 1 97.81 158 GLN B CA 1
ATOM 5902 C C . GLN B 1 158 ? -8.859 47.75 21.625 1 97.81 158 GLN B C 1
ATOM 5904 O O . GLN B 1 158 ? -8.977 48.781 22.312 1 97.81 158 GLN B O 1
ATOM 5909 N N . VAL B 1 159 ? -7.75 47.094 21.5 1 97.94 159 VAL B N 1
ATOM 5910 C CA . VAL B 1 159 ? -6.57 47.594 22.203 1 97.94 159 VAL B CA 1
ATOM 5911 C C . VAL B 1 159 ? -6.102 48.906 21.594 1 97.94 159 VAL B C 1
ATOM 5913 O O . VAL B 1 159 ? -5.727 49.844 22.312 1 97.94 159 VAL B O 1
ATOM 5916 N N . ASN B 1 160 ? -6.09 48.906 20.266 1 97.06 160 ASN B N 1
ATOM 5917 C CA . ASN B 1 160 ? -5.695 50.125 19.562 1 97.06 160 ASN B CA 1
ATOM 5918 C C . ASN B 1 160 ? -6.605 51.312 19.922 1 97.06 160 ASN B C 1
ATOM 5920 O O . ASN B 1 160 ? -6.129 52.406 20.172 1 97.06 160 ASN B O 1
ATOM 5924 N N . TRP B 1 161 ? -7.871 51.094 19.938 1 96.12 161 TRP B N 1
ATOM 5925 C CA . TRP B 1 161 ? -8.844 52.125 20.281 1 96.12 161 TRP B CA 1
ATOM 5926 C C . TRP B 1 161 ? -8.633 52.656 21.703 1 96.12 161 TRP B C 1
ATOM 5928 O O . TRP B 1 161 ? -8.586 53.844 21.938 1 96.12 161 TRP B O 1
ATOM 5938 N N . TRP B 1 162 ? -8.414 51.781 22.625 1 97 162 TRP B N 1
ATOM 5939 C CA . TRP B 1 162 ? -8.367 52.125 24.047 1 97 162 TRP B CA 1
ATOM 5940 C C . TRP B 1 162 ? -7.008 52.719 24.422 1 97 162 TRP B C 1
ATOM 5942 O O . TRP B 1 162 ? -6.934 53.75 25.078 1 97 162 TRP B O 1
ATOM 5952 N N . SER B 1 163 ? -5.863 52.094 23.969 1 96.38 163 SER B N 1
ATOM 5953 C CA . SER B 1 163 ? -4.539 52.406 24.5 1 96.38 163 SER B CA 1
ATOM 5954 C C . SER B 1 163 ? -3.877 53.531 23.734 1 96.38 163 SER B C 1
ATOM 5956 O O . SER B 1 163 ? -2.883 54.125 24.203 1 96.38 163 SER B O 1
ATOM 5958 N N . ASN B 1 164 ? -4.305 53.938 22.641 1 93.31 164 ASN B N 1
ATOM 5959 C CA . ASN B 1 164 ? -3.818 55.062 21.844 1 93.31 164 ASN B CA 1
ATOM 5960 C C . ASN B 1 164 ? -2.334 54.906 21.531 1 93.31 164 ASN B C 1
ATOM 5962 O O . ASN B 1 164 ? -1.528 55.781 21.891 1 93.31 164 ASN B O 1
ATOM 5966 N N . PRO B 1 165 ? -1.988 53.938 20.797 1 96.94 165 PRO B N 1
ATOM 5967 C CA . PRO B 1 165 ? -0.589 53.75 20.406 1 96.94 165 PRO B CA 1
ATOM 5968 C C . PRO B 1 165 ? -0.127 54.781 19.375 1 96.94 165 PRO B C 1
ATOM 5970 O O . PRO B 1 165 ? -0.948 55.312 18.625 1 96.94 165 PRO B O 1
ATOM 5973 N N . THR B 1 166 ? 1.211 55.062 19.344 1 97.06 166 THR B N 1
ATOM 5974 C CA . THR B 1 166 ? 1.795 55.938 18.312 1 97.06 166 THR B CA 1
ATOM 5975 C C . THR B 1 166 ? 2.334 55.094 17.156 1 97.06 166 THR B C 1
ATOM 5977 O O . THR B 1 166 ? 2.43 55.562 16.016 1 97.06 166 THR B O 1
ATOM 5980 N N . HIS B 1 167 ? 2.746 53.906 17.406 1 97.62 167 HIS B N 1
ATOM 5981 C CA . HIS B 1 167 ? 3.305 52.969 16.438 1 97.62 167 HIS B CA 1
ATOM 5982 C C . HIS B 1 167 ? 2.768 51.562 16.672 1 97.62 167 HIS B C 1
ATOM 5984 O O . HIS B 1 167 ? 2.297 51.219 17.766 1 97.62 167 HIS B O 1
ATOM 5990 N N . VAL B 1 168 ? 2.74 50.75 15.656 1 98.19 168 VAL B N 1
ATOM 5991 C CA . VAL B 1 168 ? 2.273 49.375 15.734 1 98.19 168 VAL B CA 1
ATOM 5992 C C . VAL B 1 168 ? 3.242 48.438 15 1 98.19 168 VAL B C 1
ATOM 5994 O O . VAL B 1 168 ? 3.752 48.812 13.93 1 98.19 168 VAL B O 1
ATOM 5997 N N . SER B 1 169 ? 3.545 47.25 15.586 1 98.69 169 SER B N 1
ATOM 5998 C CA . SER B 1 169 ? 4.406 46.281 14.922 1 98.69 169 SER B CA 1
ATOM 5999 C C . SER B 1 169 ? 3.855 44.875 15.062 1 98.69 169 SER B C 1
ATOM 6001 O O . SER B 1 169 ? 3.266 44.531 16.094 1 98.69 169 SER B O 1
ATOM 6003 N N . VAL B 1 170 ? 3.979 44.094 14.008 1 98.5 170 VAL B N 1
ATOM 6004 C CA . VAL B 1 170 ? 3.746 42.656 14.055 1 98.5 170 VAL B CA 1
ATOM 6005 C C . VAL B 1 170 ? 5.074 41.938 13.93 1 98.5 170 VAL B C 1
ATOM 6007 O O . VAL B 1 170 ? 5.785 42.062 12.93 1 98.5 170 VAL B O 1
ATOM 6010 N N . LEU B 1 171 ? 5.363 41.094 14.914 1 98.31 171 LEU B N 1
ATOM 6011 C CA . LEU B 1 171 ? 6.727 40.594 15.078 1 98.31 171 LEU B CA 1
ATOM 6012 C C . LEU B 1 171 ? 6.875 39.219 14.453 1 98.31 171 LEU B C 1
ATOM 6014 O O . LEU B 1 171 ? 7.379 38.281 15.094 1 98.31 171 LEU B O 1
ATOM 6018 N N . GLY B 1 172 ? 6.379 39.062 13.234 1 97.31 172 GLY B N 1
ATOM 6019 C CA . GLY B 1 172 ? 6.652 37.875 12.445 1 97.31 172 GLY B CA 1
ATOM 6020 C C . GLY B 1 172 ? 5.508 36.875 12.445 1 97.31 172 GLY B C 1
ATOM 6021 O O . GLY B 1 172 ? 4.562 37 13.227 1 97.31 172 GLY B O 1
ATOM 6022 N N . ASP B 1 173 ? 5.664 35.875 11.5 1 97.31 173 ASP B N 1
ATOM 6023 C CA . ASP B 1 173 ? 4.672 34.844 11.336 1 97.31 173 ASP B CA 1
ATOM 6024 C C . ASP B 1 173 ? 3.277 35.406 11.117 1 97.31 173 ASP B C 1
ATOM 6026 O O . ASP B 1 173 ? 2.33 35.031 11.812 1 97.31 173 ASP B O 1
ATOM 6030 N N . LEU B 1 174 ? 3.252 36.344 10.195 1 97.62 174 LEU B N 1
ATOM 6031 C CA . LEU B 1 174 ? 1.985 36.938 9.812 1 97.62 174 LEU B CA 1
ATOM 6032 C C . LEU B 1 174 ? 1.034 35.906 9.234 1 97.62 174 LEU B C 1
ATOM 6034 O O . LEU B 1 174 ? -0.152 35.875 9.57 1 97.62 174 LEU B O 1
ATOM 6038 N N . VAL B 1 175 ? 1.634 35.062 8.438 1 93.88 175 VAL B N 1
ATOM 6039 C CA . VAL B 1 175 ? 0.866 33.969 7.836 1 93.88 175 VAL B CA 1
ATOM 6040 C C . VAL B 1 175 ? 1.395 32.625 8.336 1 93.88 175 VAL B C 1
ATOM 6042 O O . VAL B 1 175 ? 2.52 32.531 8.828 1 93.88 175 VAL B O 1
ATOM 6045 N N . GLY B 1 176 ? 0.387 31.688 8.18 1 87.62 176 GLY B N 1
ATOM 6046 C CA . GLY B 1 176 ? 0.759 30.344 8.602 1 87.62 176 GLY B CA 1
ATOM 6047 C C . GLY B 1 176 ? 1.306 29.484 7.473 1 87.62 176 GLY B C 1
ATOM 6048 O O . GLY B 1 176 ? 0.589 29.188 6.52 1 87.62 176 GLY B O 1
ATOM 6049 N N . SER B 1 177 ? 2.514 29.062 7.465 1 76.38 177 SER B N 1
ATOM 6050 C CA . SER B 1 177 ? 3.236 28.094 6.648 1 76.38 177 SER B CA 1
ATOM 6051 C C . SER B 1 177 ? 3.955 28.766 5.488 1 76.38 177 SER B C 1
ATOM 6053 O O . SER B 1 177 ? 3.346 29.531 4.734 1 76.38 177 SER B O 1
ATOM 6055 N N . GLN B 1 178 ? 5.148 28.391 5.391 1 75.44 178 GLN B N 1
ATOM 6056 C CA . GLN B 1 178 ? 5.941 28.922 4.289 1 75.44 178 GLN B CA 1
ATOM 6057 C C . GLN B 1 178 ? 5.758 28.094 3.025 1 75.44 178 GLN B C 1
ATOM 6059 O O . GLN B 1 178 ? 6.109 28.531 1.929 1 75.44 178 GLN B O 1
ATOM 6064 N N . TRP B 1 179 ? 5.102 26.922 3.242 1 82.88 179 TRP B N 1
ATOM 6065 C CA . TRP B 1 179 ? 4.93 26.031 2.1 1 82.88 179 TRP B CA 1
ATOM 6066 C C . TRP B 1 179 ? 3.562 26.234 1.455 1 82.88 179 TRP B C 1
ATOM 6068 O O . TRP B 1 179 ? 2.719 25.328 1.486 1 82.88 179 TRP B O 1
ATOM 6078 N N . ILE B 1 180 ? 3.328 27.359 0.923 1 89.25 180 ILE B N 1
ATOM 6079 C CA . ILE B 1 180 ? 2.09 27.672 0.211 1 89.25 180 ILE B CA 1
ATOM 6080 C C . ILE B 1 180 ? 2.412 28.344 -1.119 1 89.25 180 ILE B C 1
ATOM 6082 O O . ILE B 1 180 ? 3.486 28.922 -1.283 1 89.25 180 ILE B O 1
ATOM 6086 N N . ASP B 1 181 ? 1.605 28.266 -2.053 1 90.56 181 ASP B N 1
ATOM 6087 C CA . ASP B 1 181 ? 1.832 28.875 -3.355 1 90.56 181 ASP B CA 1
ATOM 6088 C C . ASP B 1 181 ? 1.513 30.375 -3.322 1 90.56 181 ASP B C 1
ATOM 6090 O O . ASP B 1 181 ? 1.036 30.891 -2.309 1 90.56 181 ASP B O 1
ATOM 6094 N N . ASP B 1 182 ? 1.828 31.094 -4.352 1 93.56 182 ASP B N 1
ATOM 6095 C CA . ASP B 1 182 ? 1.703 32.562 -4.418 1 93.56 182 ASP B CA 1
ATOM 6096 C C . ASP B 1 182 ? 0.242 32.969 -4.309 1 93.56 182 ASP B C 1
ATOM 6098 O O . ASP B 1 182 ? -0.064 34 -3.695 1 93.56 182 ASP B O 1
ATOM 6102 N N . VAL B 1 183 ? -0.625 32.188 -4.812 1 94.38 183 VAL B N 1
ATOM 6103 C CA . VAL B 1 183 ? -2.041 32.531 -4.805 1 94.38 183 VAL B CA 1
ATOM 6104 C C . VAL B 1 183 ? -2.57 32.5 -3.371 1 94.38 183 VAL B C 1
ATOM 6106 O O . VAL B 1 183 ? -3.215 33.469 -2.926 1 94.38 183 VAL B O 1
ATOM 6109 N N . GLU B 1 184 ? -2.275 31.391 -2.715 1 94.12 184 GLU B N 1
ATOM 6110 C CA . GLU B 1 184 ? -2.693 31.266 -1.321 1 94.12 184 GLU B CA 1
ATOM 6111 C C . GLU B 1 184 ? -2.039 32.344 -0.449 1 94.12 184 GLU B C 1
ATOM 6113 O O . GLU B 1 184 ? -2.67 32.875 0.462 1 94.12 184 GLU B O 1
ATOM 6118 N N . PHE B 1 185 ? -0.806 32.656 -0.743 1 96 185 PHE B N 1
ATOM 6119 C CA . PHE B 1 185 ? -0.082 33.656 0.01 1 96 185 PHE B CA 1
ATOM 6120 C C . PHE B 1 185 ? -0.758 35.031 -0.13 1 96 185 PHE B C 1
ATOM 6122 O O . PHE B 1 185 ? -0.971 35.719 0.864 1 96 185 PHE B O 1
ATOM 6129 N N . GLU B 1 186 ? -1.148 35.375 -1.346 1 95.81 186 GLU B N 1
ATOM 6130 C CA . GLU B 1 186 ? -1.819 36.656 -1.606 1 95.81 186 GLU B CA 1
ATOM 6131 C C . GLU B 1 186 ? -3.189 36.688 -0.936 1 95.81 186 GLU B C 1
ATOM 6133 O O . GLU B 1 186 ? -3.605 37.75 -0.437 1 95.81 186 GLU B O 1
ATOM 6138 N N . LYS B 1 187 ? -3.818 35.594 -0.94 1 95.62 187 LYS B N 1
ATOM 6139 C CA . LYS B 1 187 ? -5.129 35.531 -0.299 1 95.62 187 LYS B CA 1
ATOM 6140 C C . LYS B 1 187 ? -5.023 35.781 1.199 1 95.62 187 LYS B C 1
ATOM 6142 O O . LYS B 1 187 ? -5.82 36.531 1.756 1 95.62 187 LYS B O 1
ATOM 6147 N N . ARG B 1 188 ? -4.074 35.219 1.802 1 96.25 188 ARG B N 1
ATOM 6148 C CA . ARG B 1 188 ? -3.873 35.438 3.232 1 96.25 188 ARG B CA 1
ATOM 6149 C C . ARG B 1 188 ? -3.439 36.875 3.514 1 96.25 188 ARG B C 1
ATOM 6151 O O . ARG B 1 188 ? -3.846 37.469 4.516 1 96.25 188 ARG B O 1
ATOM 6158 N N . GLY B 1 189 ? -2.607 37.406 2.588 1 97.12 189 GLY B N 1
ATOM 6159 C CA . GLY B 1 189 ? -2.23 38.812 2.703 1 97.12 189 GLY B CA 1
ATOM 6160 C C . GLY B 1 189 ? -3.418 39.75 2.643 1 97.12 189 GLY B C 1
ATOM 6161 O O . GLY B 1 189 ? -3.496 40.719 3.414 1 97.12 189 GLY B O 1
ATOM 6162 N N . ARG B 1 190 ? -4.312 39.469 1.758 1 97.06 190 ARG B N 1
ATOM 6163 C CA . ARG B 1 190 ? -5.516 40.281 1.651 1 97.06 190 ARG B CA 1
ATOM 6164 C C . ARG B 1 190 ? -6.336 40.219 2.936 1 97.06 190 ARG B C 1
ATOM 6166 O O . ARG B 1 190 ? -6.879 41.219 3.381 1 97.06 190 ARG B O 1
ATOM 6173 N N . ARG B 1 191 ? -6.438 39.031 3.508 1 97.31 191 ARG B N 1
ATOM 6174 C CA . ARG B 1 191 ? -7.145 38.875 4.777 1 97.31 191 ARG B CA 1
ATOM 6175 C C . ARG B 1 191 ? -6.453 39.656 5.887 1 97.31 191 ARG B C 1
ATOM 6177 O O . ARG B 1 191 ? -7.117 40.281 6.723 1 97.31 191 ARG B O 1
ATOM 6184 N N . PHE B 1 192 ? -5.172 39.656 5.871 1 97.81 192 PHE B N 1
ATOM 6185 C CA . PHE B 1 192 ? -4.375 40.375 6.852 1 97.81 192 PHE B CA 1
ATOM 6186 C C . PHE B 1 192 ? -4.707 41.844 6.832 1 97.81 192 PHE B C 1
ATOM 6188 O O . PHE B 1 192 ? -5.012 42.438 7.871 1 97.81 192 PHE B O 1
ATOM 6195 N N . TRP B 1 193 ? -4.758 42.469 5.688 1 98.06 193 TRP B N 1
ATOM 6196 C CA . TRP B 1 193 ? -4.879 43.938 5.555 1 98.06 193 TRP B CA 1
ATOM 6197 C C . TRP B 1 193 ? -6.344 44.344 5.586 1 98.06 193 TRP B C 1
ATOM 6199 O O . TRP B 1 193 ? -6.668 45.438 6.059 1 98.06 193 TRP B O 1
ATOM 6209 N N . ASN B 1 194 ? -7.227 43.469 5.121 1 97 194 ASN B N 1
ATOM 6210 C CA . ASN B 1 194 ? -8.602 43.906 4.934 1 97 194 ASN B CA 1
ATOM 6211 C C . ASN B 1 194 ? -9.508 43.406 6.055 1 97 194 ASN B C 1
ATOM 6213 O O . ASN B 1 194 ? -10.664 43.844 6.16 1 97 194 ASN B O 1
ATOM 6217 N N . ARG B 1 195 ? -9.008 42.531 6.824 1 96.88 195 ARG B N 1
ATOM 6218 C CA . ARG B 1 195 ? -9.852 42 7.891 1 96.88 195 ARG B CA 1
ATOM 6219 C C . ARG B 1 195 ? -9.172 42.156 9.25 1 96.88 195 ARG B C 1
ATOM 6221 O O . ARG B 1 195 ? -9.609 42.906 10.102 1 96.88 195 ARG B O 1
ATOM 6228 N N . THR B 1 196 ? -8.102 41.5 9.375 1 97.38 196 THR B N 1
ATOM 6229 C CA . THR B 1 196 ? -7.434 41.438 10.672 1 97.38 196 THR B CA 1
ATOM 6230 C C . THR B 1 196 ? -6.926 42.812 11.086 1 97.38 196 THR B C 1
ATOM 6232 O O . THR B 1 196 ? -7.152 43.25 12.219 1 97.38 196 THR B O 1
ATOM 6235 N N . PHE B 1 197 ? -6.254 43.469 10.195 1 98 197 PHE B N 1
ATOM 6236 C CA . PHE B 1 197 ? -5.711 44.781 10.477 1 98 197 PHE B CA 1
ATOM 6237 C C . PHE B 1 197 ? -6.293 45.812 9.531 1 98 197 PHE B C 1
ATOM 6239 O O . PHE B 1 197 ? -5.559 46.625 8.953 1 98 197 PHE B O 1
ATOM 6246 N N . ARG B 1 198 ? -7.582 45.781 9.445 1 96.62 198 ARG B N 1
ATOM 6247 C CA . ARG B 1 198 ? -8.281 46.688 8.539 1 96.62 198 ARG B CA 1
ATOM 6248 C C . ARG B 1 198 ? -7.992 48.125 8.898 1 96.62 198 ARG B C 1
ATOM 6250 O O . ARG B 1 198 ? -8.016 48.5 10.07 1 96.62 198 ARG B O 1
ATOM 6257 N N . GLY B 1 199 ? -7.715 48.938 7.883 1 94.94 199 GLY B N 1
ATOM 6258 C CA . GLY B 1 199 ? -7.477 50.344 8.094 1 94.94 199 GLY B CA 1
ATOM 6259 C C . GLY B 1 199 ? -6.004 50.688 8.234 1 94.94 199 GLY B C 1
ATOM 6260 O O . GLY B 1 199 ? -5.645 51.844 8.375 1 94.94 199 GLY B O 1
ATOM 6261 N N . THR B 1 200 ? -5.16 49.75 8.266 1 97.31 200 THR B N 1
ATOM 6262 C CA . THR B 1 200 ? -3.723 49.969 8.367 1 97.31 200 THR B CA 1
ATOM 6263 C C . THR B 1 200 ? -3.045 49.75 7.016 1 97.31 200 THR B C 1
ATOM 6265 O O . THR B 1 200 ? -3.695 49.344 6.047 1 97.31 200 THR B O 1
ATOM 6268 N N . GLU B 1 201 ? -1.729 50.062 6.957 1 97.06 201 GLU B N 1
ATOM 6269 C CA . GLU B 1 201 ? -0.954 49.906 5.73 1 97.06 201 GLU B CA 1
ATOM 6270 C C . GLU B 1 201 ? 0.49 49.531 6.043 1 97.06 201 GLU B C 1
ATOM 6272 O O . GLU B 1 201 ? 0.952 49.688 7.176 1 97.06 201 GLU B O 1
ATOM 6277 N N . ARG B 1 202 ? 1.1 48.969 5.059 1 97.06 202 ARG B N 1
ATOM 6278 C CA . ARG B 1 202 ? 2.508 48.625 5.238 1 97.06 202 ARG B CA 1
ATOM 6279 C C . ARG B 1 202 ? 3.383 49.875 5.191 1 97.06 202 ARG B C 1
ATOM 6281 O O . ARG B 1 202 ? 2.975 50.906 4.652 1 97.06 202 ARG B O 1
ATOM 6288 N N . VAL B 1 203 ? 4.555 49.844 5.707 1 97.5 203 VAL B N 1
ATOM 6289 C CA . VAL B 1 203 ? 5.512 50.938 5.605 1 97.5 203 VAL B CA 1
ATOM 6290 C C . VAL B 1 203 ? 5.977 51.094 4.156 1 97.5 203 VAL B C 1
ATOM 6292 O O . VAL B 1 203 ? 6.453 50.125 3.551 1 97.5 203 VAL B O 1
ATOM 6295 N N . PRO B 1 204 ? 5.797 52.25 3.592 1 96.38 204 PRO B N 1
ATOM 6296 C CA . PRO B 1 204 ? 6.25 52.438 2.211 1 96.38 204 PRO B CA 1
ATOM 6297 C C . PRO B 1 204 ? 7.746 52.219 2.041 1 96.38 204 PRO B C 1
ATOM 6299 O O . PRO B 1 204 ? 8.539 52.562 2.922 1 96.38 204 PRO B O 1
ATOM 6302 N N . ASP B 1 205 ? 8.102 51.719 0.872 1 95.19 205 ASP B N 1
ATOM 6303 C CA . ASP B 1 205 ? 9.484 51.344 0.607 1 95.19 205 ASP B CA 1
ATOM 6304 C C . ASP B 1 205 ? 10.406 52.562 0.655 1 95.19 205 ASP B C 1
ATOM 6306 O O . ASP B 1 205 ? 11.57 52.438 1.052 1 95.19 205 ASP B O 1
ATOM 6310 N N . ASP B 1 206 ? 9.914 53.625 0.272 1 93.44 206 ASP B N 1
ATOM 6311 C CA . ASP B 1 206 ? 10.734 54.844 0.242 1 93.44 206 ASP B CA 1
ATOM 6312 C C . ASP B 1 206 ? 11.016 55.344 1.654 1 93.44 206 ASP B C 1
ATOM 6314 O O . ASP B 1 206 ? 11.992 56.062 1.877 1 93.44 206 ASP B O 1
ATOM 6318 N N . ILE B 1 207 ? 10.195 54.969 2.57 1 93.75 207 ILE B N 1
ATOM 6319 C CA . ILE B 1 207 ? 10.359 55.375 3.963 1 93.75 207 ILE B CA 1
ATOM 6320 C C . ILE B 1 207 ? 11.211 54.344 4.703 1 93.75 207 ILE B C 1
ATOM 6322 O O . ILE B 1 207 ? 12.008 54.688 5.574 1 93.75 207 ILE B O 1
ATOM 6326 N N . ALA B 1 208 ? 11.039 53.094 4.332 1 95 208 ALA B N 1
ATOM 6327 C CA . ALA B 1 208 ? 11.867 52.031 4.879 1 95 208 ALA B CA 1
ATOM 6328 C C . ALA B 1 208 ? 13.273 52.062 4.297 1 95 208 ALA B C 1
ATOM 6330 O O . ALA B 1 208 ? 13.602 51.344 3.363 1 95 208 ALA B O 1
ATOM 6331 N N . ARG B 1 209 ? 14.125 52.688 4.969 1 93.06 209 ARG B N 1
ATOM 6332 C CA . ARG B 1 209 ? 15.391 53.062 4.348 1 93.06 209 ARG B CA 1
ATOM 6333 C C . ARG B 1 209 ? 16.5 52.094 4.762 1 93.06 209 ARG B C 1
ATOM 6335 O O . ARG B 1 209 ? 16.422 51.469 5.816 1 93.06 209 ARG B O 1
ATOM 6342 N N . TYR B 1 210 ? 17.438 52.062 3.871 1 93.69 210 TYR B N 1
ATOM 6343 C CA . TYR B 1 210 ? 18.688 51.375 4.172 1 93.69 210 TYR B CA 1
ATOM 6344 C C . TYR B 1 210 ? 19.594 52.281 5 1 93.69 210 TYR B C 1
ATOM 6346 O O . TYR B 1 210 ? 19.625 53.5 4.801 1 93.69 210 TYR B O 1
ATOM 6354 N N . PRO B 1 211 ? 20.281 51.656 5.969 1 93.12 211 PRO B N 1
ATOM 6355 C CA . PRO B 1 211 ? 21.172 52.469 6.781 1 93.12 211 PRO B CA 1
ATOM 6356 C C . PRO B 1 211 ? 22.156 53.281 5.941 1 93.12 211 PRO B C 1
ATOM 6358 O O . PRO B 1 211 ? 22.688 52.781 4.949 1 93.12 211 PRO B O 1
ATOM 6361 N N . SER B 1 212 ? 22.219 54.562 6.207 1 87.81 212 SER B N 1
ATOM 6362 C CA . SER B 1 212 ? 23.125 55.469 5.469 1 87.81 212 SER B CA 1
ATOM 6363 C C . SER B 1 212 ? 23.797 56.438 6.402 1 87.81 212 SER B C 1
ATOM 6365 O O . SER B 1 212 ? 23.328 56.688 7.512 1 87.81 212 SER B O 1
ATOM 6367 N N . THR B 1 213 ? 24.906 56.969 5.941 1 83.75 213 THR B N 1
ATOM 6368 C CA . THR B 1 213 ? 25.656 57.969 6.703 1 83.75 213 THR B CA 1
ATOM 6369 C C . THR B 1 213 ? 24.938 59.312 6.711 1 83.75 213 THR B C 1
ATOM 6371 O O . THR B 1 213 ? 25.141 60.125 7.602 1 83.75 213 THR B O 1
ATOM 6374 N N . ASP B 1 214 ? 24.141 59.375 5.637 1 80.25 214 ASP B N 1
ATOM 6375 C CA . ASP B 1 214 ? 23.344 60.594 5.594 1 80.25 214 ASP B CA 1
ATOM 6376 C C . ASP B 1 214 ? 22.203 60.562 6.602 1 80.25 214 ASP B C 1
ATOM 6378 O O . ASP B 1 214 ? 21.391 59.625 6.586 1 80.25 214 ASP B O 1
ATOM 6382 N N . TYR B 1 215 ? 22.375 61.438 7.543 1 78.31 215 TYR B N 1
ATOM 6383 C CA . TYR B 1 215 ? 21.375 61.5 8.609 1 78.31 215 TYR B CA 1
ATOM 6384 C C . TYR B 1 215 ? 20.031 61.969 8.07 1 78.31 215 TYR B C 1
ATOM 6386 O O . TYR B 1 215 ? 19.859 63.125 7.699 1 78.31 215 TYR B O 1
ATOM 6394 N N . THR B 1 216 ? 19.094 60.938 7.832 1 85.75 216 THR B N 1
ATOM 6395 C CA . THR B 1 216 ? 17.734 61.25 7.383 1 85.75 216 THR B CA 1
ATOM 6396 C C . THR B 1 216 ? 16.703 60.75 8.398 1 85.75 216 THR B C 1
ATOM 6398 O O . THR B 1 216 ? 16.688 59.594 8.773 1 85.75 216 THR B O 1
ATOM 6401 N N . LEU B 1 217 ? 15.859 61.719 8.82 1 91 217 LEU B N 1
ATOM 6402 C CA . LEU B 1 217 ? 14.852 61.406 9.828 1 91 217 LEU B CA 1
ATOM 6403 C C . LEU B 1 217 ? 13.578 60.875 9.172 1 91 217 LEU B C 1
ATOM 6405 O O . LEU B 1 217 ? 13.156 61.375 8.133 1 91 217 LEU B O 1
ATOM 6409 N N . SER B 1 218 ? 13.047 59.812 9.719 1 92.38 218 SER B N 1
ATOM 6410 C CA . SER B 1 218 ? 11.773 59.281 9.266 1 92.38 218 SER B CA 1
ATOM 6411 C C . SER B 1 218 ? 10.602 60.094 9.82 1 92.38 218 SER B C 1
ATOM 6413 O O . SER B 1 218 ? 9.516 60.094 9.234 1 92.38 218 SER B O 1
ATOM 6415 N N . GLY B 1 219 ? 10.844 60.688 10.992 1 92.19 219 GLY B N 1
ATOM 6416 C CA . GLY B 1 219 ? 9.805 61.5 11.602 1 92.19 219 GLY B CA 1
ATOM 6417 C C . GLY B 1 219 ? 10.219 62.125 12.93 1 92.19 219 GLY B C 1
ATOM 6418 O O . GLY B 1 219 ? 11.328 61.875 13.406 1 92.19 219 GLY B O 1
ATOM 6419 N N . LEU B 1 220 ? 9.281 62.969 13.461 1 94 220 LEU B N 1
ATOM 6420 C CA . LEU B 1 220 ? 9.477 63.594 14.766 1 94 220 LEU B CA 1
ATOM 6421 C C . LEU B 1 220 ? 8.469 63.062 15.781 1 94 220 LEU B C 1
ATOM 6423 O O . LEU B 1 220 ? 7.316 62.781 15.438 1 94 220 LEU B O 1
ATOM 6427 N N . LEU B 1 221 ? 8.969 62.875 16.969 1 94.19 221 LEU B N 1
ATOM 6428 C CA . LEU B 1 221 ? 8.102 62.469 18.062 1 94.19 221 LEU B CA 1
ATOM 6429 C C . LEU B 1 221 ? 7.551 63.656 18.812 1 94.19 221 LEU B C 1
ATOM 6431 O O . LEU B 1 221 ? 7.879 63.875 19.984 1 94.19 221 LEU B O 1
ATOM 6435 N N . ASP B 1 222 ? 6.684 64.438 18.156 1 88.31 222 ASP B N 1
ATOM 6436 C CA . ASP B 1 222 ? 6.215 65.75 18.719 1 88.31 222 ASP B CA 1
ATOM 6437 C C . ASP B 1 222 ? 4.688 65.75 18.75 1 88.31 222 ASP B C 1
ATOM 6439 O O . ASP B 1 222 ? 4.102 66.812 19 1 88.31 222 ASP B O 1
ATOM 6443 N N . GLY B 1 223 ? 4.066 64.688 18.5 1 84 223 GLY B N 1
ATOM 6444 C CA . GLY B 1 223 ? 2.611 64.688 18.531 1 84 223 GLY B CA 1
ATOM 6445 C C . GLY B 1 223 ? 1.97 65.375 17.344 1 84 223 GLY B C 1
ATOM 6446 O O . GLY B 1 223 ? 0.753 65.562 17.328 1 84 223 GLY B O 1
ATOM 6447 N N . SER B 1 224 ? 2.77 65.688 16.375 1 85.38 224 SER B N 1
ATOM 6448 C CA . SER B 1 224 ? 2.271 66.438 15.195 1 85.38 224 SER B CA 1
ATOM 6449 C C . SER B 1 224 ? 1.438 65.5 14.305 1 85.38 224 SER B C 1
ATOM 6451 O O . SER B 1 224 ? 1.359 64.312 14.555 1 85.38 224 SER B O 1
ATOM 6453 N N . GLU B 1 225 ? 0.813 66.125 13.328 1 84.19 225 GLU B N 1
ATOM 6454 C CA . GLU B 1 225 ? 0.002 65.375 12.375 1 84.19 225 GLU B CA 1
ATOM 6455 C C . GLU B 1 225 ? 0.859 64.438 11.562 1 84.19 225 GLU B C 1
ATOM 6457 O O . GLU B 1 225 ? 0.401 63.344 11.195 1 84.19 225 GLU B O 1
ATOM 6462 N N . GLY B 1 226 ? 2.059 64.75 11.328 1 85.25 226 GLY B N 1
ATOM 6463 C CA . GLY B 1 226 ? 2.979 63.906 10.602 1 85.25 226 GLY B CA 1
ATOM 6464 C C . GLY B 1 226 ? 3.309 62.625 11.352 1 85.25 226 GLY B C 1
ATOM 6465 O O . GLY B 1 226 ? 3.57 61.594 10.742 1 85.25 226 GLY B O 1
ATOM 6466 N N . GLU B 1 227 ? 3.221 62.719 12.578 1 89.19 227 GLU B N 1
ATOM 6467 C CA . GLU B 1 227 ? 3.508 61.562 13.414 1 89.19 227 GLU B CA 1
ATOM 6468 C C . GLU B 1 227 ? 2.322 60.594 13.453 1 89.19 227 GLU B C 1
ATOM 6470 O O . GLU B 1 227 ? 2.5 59.375 13.625 1 89.19 227 GLU B O 1
ATOM 6475 N N . LYS B 1 228 ? 1.161 61.094 13.25 1 91.06 228 LYS B N 1
ATOM 6476 C CA . LYS B 1 228 ? -0.063 60.312 13.422 1 91.06 228 LYS B CA 1
ATOM 6477 C C . LYS B 1 228 ? -0.147 59.188 12.391 1 91.06 228 LYS B C 1
ATOM 6479 O O . LYS B 1 228 ? -0.818 58.188 12.609 1 91.06 228 LYS B O 1
ATOM 6484 N N . VAL B 1 229 ? 0.535 59.25 11.281 1 93.5 229 VAL B N 1
ATOM 6485 C CA . VAL B 1 229 ? 0.5 58.281 10.211 1 93.5 229 VAL B CA 1
ATOM 6486 C C . VAL B 1 229 ? 1.111 56.969 10.711 1 93.5 229 VAL B C 1
ATOM 6488 O O . VAL B 1 229 ? 0.725 55.875 10.258 1 93.5 229 VAL B O 1
ATOM 6491 N N . TRP B 1 230 ? 2.016 57.031 11.641 1 95.62 230 TRP B N 1
ATOM 6492 C CA . TRP B 1 230 ? 2.738 55.844 12.117 1 95.62 230 TRP B CA 1
ATOM 6493 C C . TRP B 1 230 ? 1.823 54.938 12.93 1 95.62 230 TRP B C 1
ATOM 6495 O O . TRP B 1 230 ? 2.111 53.75 13.109 1 95.62 230 TRP B O 1
ATOM 6505 N N . ALA B 1 231 ? 0.733 55.5 13.414 1 94.19 231 ALA B N 1
ATOM 6506 C CA . ALA B 1 231 ? -0.233 54.688 14.148 1 94.19 231 ALA B CA 1
ATOM 6507 C C . ALA B 1 231 ? -0.967 53.719 13.219 1 94.19 231 ALA B C 1
ATOM 6509 O O . ALA B 1 231 ? -1.573 52.75 13.672 1 94.19 231 ALA B O 1
ATOM 6510 N N . LYS B 1 232 ? -0.864 54 11.922 1 95 232 LYS B N 1
ATOM 6511 C CA . LYS B 1 232 ? -1.564 53.188 10.938 1 95 232 LYS B CA 1
ATOM 6512 C C . LYS B 1 232 ? -0.586 52.312 10.141 1 95 232 LYS B C 1
ATOM 6514 O O . LYS B 1 232 ? -0.992 51.375 9.469 1 95 232 LYS B O 1
ATOM 6519 N N . ARG B 1 233 ? 0.651 52.688 10.172 1 97.12 233 ARG B N 1
ATOM 6520 C CA . ARG B 1 233 ? 1.668 51.906 9.469 1 97.12 233 ARG B CA 1
ATOM 6521 C C . ARG B 1 233 ? 2.18 50.781 10.344 1 97.12 233 ARG B C 1
ATOM 6523 O O . ARG B 1 233 ? 2.734 51 11.414 1 97.12 233 ARG B O 1
ATOM 6530 N N . ILE B 1 234 ? 1.972 49.594 9.852 1 98.25 234 ILE B N 1
ATOM 6531 C CA . ILE B 1 234 ? 2.398 48.438 10.633 1 98.25 234 ILE B CA 1
ATOM 6532 C C . ILE B 1 234 ? 3.844 48.094 10.289 1 98.25 234 ILE B C 1
ATOM 6534 O O . ILE B 1 234 ? 4.168 47.844 9.125 1 98.25 234 ILE B O 1
ATOM 6538 N N . LEU B 1 235 ? 4.715 48.062 11.273 1 98.56 235 LEU B N 1
ATOM 6539 C CA . LEU B 1 235 ? 6.082 47.594 11.117 1 98.56 235 LEU B CA 1
ATOM 6540 C C . LEU B 1 235 ? 6.121 46.062 11.133 1 98.56 235 LEU B C 1
ATOM 6542 O O . LEU B 1 235 ? 6.324 45.469 12.188 1 98.56 235 LEU B O 1
ATOM 6546 N N . ASN B 1 236 ? 5.98 45.5 9.93 1 98.38 236 ASN B N 1
ATOM 6547 C CA . ASN B 1 236 ? 5.934 44.062 9.828 1 98.38 236 ASN B CA 1
ATOM 6548 C C . ASN B 1 236 ? 7.336 43.438 9.82 1 98.38 236 ASN B C 1
ATOM 6550 O O . ASN B 1 236 ? 8.211 43.906 9.086 1 98.38 236 ASN B O 1
ATOM 6554 N N . VAL B 1 237 ? 7.504 42.438 10.633 1 98.44 237 VAL B N 1
ATOM 6555 C CA . VAL B 1 237 ? 8.734 41.656 10.68 1 98.44 237 VAL B CA 1
ATOM 6556 C C . VAL B 1 237 ? 8.492 40.281 10.031 1 98.44 237 VAL B C 1
ATOM 6558 O O . VAL B 1 237 ? 7.41 39.719 10.164 1 98.44 237 VAL B O 1
ATOM 6561 N N . ALA B 1 238 ? 9.5 39.781 9.312 1 97.75 238 ALA B N 1
ATOM 6562 C CA . ALA B 1 238 ? 9.367 38.469 8.672 1 97.75 238 ALA B CA 1
ATOM 6563 C C . ALA B 1 238 ? 9.672 37.344 9.656 1 97.75 238 ALA B C 1
ATOM 6565 O O . ALA B 1 238 ? 10.609 37.438 10.445 1 97.75 238 ALA B O 1
ATOM 6566 N N . GLY B 1 239 ? 8.828 36.281 9.625 1 97.62 239 GLY B N 1
ATOM 6567 C CA . GLY B 1 239 ? 9.055 35.094 10.406 1 97.62 239 GLY B CA 1
ATOM 6568 C C . GLY B 1 239 ? 9.242 33.844 9.547 1 97.62 239 GLY B C 1
ATOM 6569 O O . GLY B 1 239 ? 9.148 33.906 8.32 1 97.62 239 GLY B O 1
ATOM 6570 N N . ASN B 1 240 ? 9.523 32.688 10.172 1 96.88 240 ASN B N 1
ATOM 6571 C CA . ASN B 1 240 ? 9.805 31.453 9.453 1 96.88 240 ASN B CA 1
ATOM 6572 C C . ASN B 1 240 ? 8.57 30.953 8.703 1 96.88 240 ASN B C 1
ATOM 6574 O O . ASN B 1 240 ? 8.695 30.328 7.648 1 96.88 240 ASN B O 1
ATOM 6578 N N . HIS B 1 241 ? 7.426 31.203 9.203 1 96.12 241 HIS B N 1
ATOM 6579 C CA . HIS B 1 241 ? 6.215 30.75 8.516 1 96.12 241 HIS B CA 1
ATOM 6580 C C . HIS B 1 241 ? 5.902 31.641 7.32 1 96.12 241 HIS B C 1
ATOM 6582 O O . HIS B 1 241 ? 5.098 31.266 6.461 1 96.12 241 HIS B O 1
ATOM 6588 N N . ASP B 1 242 ? 6.531 32.781 7.309 1 97.31 242 ASP B N 1
ATOM 6589 C CA . ASP B 1 242 ? 6.312 33.688 6.203 1 97.31 242 ASP B CA 1
ATOM 6590 C C . ASP B 1 242 ? 7.246 33.406 5.035 1 97.31 242 ASP B C 1
ATOM 6592 O O . ASP B 1 242 ? 6.809 33.312 3.887 1 97.31 242 ASP B O 1
ATOM 6596 N N . ILE B 1 243 ? 8.562 33.219 5.387 1 96.75 243 ILE B N 1
ATOM 6597 C CA . ILE B 1 243 ? 9.531 33.156 4.297 1 96.75 243 ILE B CA 1
ATOM 6598 C C . ILE B 1 243 ? 10.414 31.922 4.445 1 96.75 243 ILE B C 1
ATOM 6600 O O . ILE B 1 243 ? 11.219 31.625 3.559 1 96.75 243 ILE B O 1
ATOM 6604 N N . GLY B 1 244 ? 10.359 31.219 5.516 1 95.81 244 GLY B N 1
ATOM 6605 C CA . GLY B 1 244 ? 11.172 30.031 5.742 1 95.81 244 GLY B CA 1
ATOM 6606 C C . GLY B 1 244 ? 12.438 30.328 6.539 1 95.81 244 GLY B C 1
ATOM 6607 O O . GLY B 1 244 ? 12.883 31.469 6.617 1 95.81 244 GLY B O 1
ATOM 6608 N N . TYR B 1 245 ? 12.961 29.219 7.117 1 96.5 245 TYR B N 1
ATOM 6609 C CA . TYR B 1 245 ? 14.266 29.297 7.766 1 96.5 245 TYR B CA 1
ATOM 6610 C C . TYR B 1 245 ? 15.383 29.406 6.738 1 96.5 245 TYR B C 1
ATOM 6612 O O . TYR B 1 245 ? 15.117 29.484 5.535 1 96.5 245 TYR B O 1
ATOM 6620 N N . ALA B 1 246 ? 16.578 29.453 7.277 1 96.62 246 ALA B N 1
ATOM 6621 C CA . ALA B 1 246 ? 17.734 29.656 6.402 1 96.62 246 ALA B CA 1
ATOM 6622 C C . ALA B 1 246 ? 17.781 28.609 5.301 1 96.62 246 ALA B C 1
ATOM 6624 O O . ALA B 1 246 ? 18.188 28.891 4.172 1 96.62 246 ALA B O 1
ATOM 6625 N N . GLY B 1 247 ? 17.344 27.453 5.609 1 95.75 247 GLY B N 1
ATOM 6626 C CA . GLY B 1 247 ? 17.391 26.359 4.648 1 95.75 247 GLY B CA 1
ATOM 6627 C C . GLY B 1 247 ? 16.219 26.359 3.688 1 95.75 247 GLY B C 1
ATOM 6628 O O . GLY B 1 247 ? 16.172 25.562 2.756 1 95.75 247 GLY B O 1
ATOM 6629 N N . ASP B 1 248 ? 15.266 27.219 3.84 1 95 248 ASP B N 1
ATOM 6630 C CA . ASP B 1 248 ? 14.062 27.219 3.016 1 95 248 ASP B CA 1
ATOM 6631 C C . ASP B 1 248 ? 13.867 28.594 2.359 1 95 248 ASP B C 1
ATOM 6633 O O . ASP B 1 248 ? 13.016 28.75 1.477 1 95 248 ASP B O 1
ATOM 6637 N N . LEU B 1 249 ? 14.609 29.594 2.799 1 96.06 249 LEU B N 1
ATOM 6638 C CA . LEU B 1 249 ? 14.453 30.969 2.316 1 96.06 249 LEU B CA 1
ATOM 6639 C C . LEU B 1 249 ? 14.938 31.094 0.877 1 96.06 249 LEU B C 1
ATOM 6641 O O . LEU B 1 249 ? 16.094 30.75 0.574 1 96.06 249 LEU B O 1
ATOM 6645 N N . THR B 1 250 ? 14.039 31.484 0.048 1 95.12 250 THR B N 1
ATOM 6646 C CA . THR B 1 250 ? 14.375 31.688 -1.355 1 95.12 250 THR B CA 1
ATOM 6647 C C . THR B 1 250 ? 14.109 33.125 -1.762 1 95.12 250 THR B C 1
ATOM 6649 O O . THR B 1 250 ? 13.453 33.875 -1.031 1 95.12 250 THR B O 1
ATOM 6652 N N . GLU B 1 251 ? 14.648 33.5 -2.896 1 96.5 251 GLU B N 1
ATOM 6653 C CA . GLU B 1 251 ? 14.438 34.875 -3.416 1 96.5 251 GLU B CA 1
ATOM 6654 C C . GLU B 1 251 ? 12.953 35.125 -3.699 1 96.5 251 GLU B C 1
ATOM 6656 O O . GLU B 1 251 ? 12.453 36.219 -3.438 1 96.5 251 GLU B O 1
ATOM 6661 N N . GLU B 1 252 ? 12.273 34.094 -4.148 1 95.44 252 GLU B N 1
ATOM 6662 C CA . GLU B 1 252 ? 10.859 34.25 -4.48 1 95.44 252 GLU B CA 1
ATOM 6663 C C . GLU B 1 252 ? 10.016 34.469 -3.227 1 95.44 252 GLU B C 1
ATOM 6665 O O . GLU B 1 252 ? 9.117 35.312 -3.225 1 95.44 252 GLU B O 1
ATOM 6670 N N . ARG B 1 253 ? 10.312 33.75 -2.18 1 96.19 253 ARG B N 1
ATOM 6671 C CA . ARG B 1 253 ? 9.562 33.875 -0.937 1 96.19 253 ARG B CA 1
ATOM 6672 C C . ARG B 1 253 ? 9.781 35.25 -0.292 1 96.19 253 ARG B C 1
ATOM 6674 O O . ARG B 1 253 ? 8.844 35.844 0.238 1 96.19 253 ARG B O 1
ATOM 6681 N N . LEU B 1 254 ? 11.023 35.656 -0.369 1 96.94 254 LEU B N 1
ATOM 6682 C CA . LEU B 1 254 ? 11.32 37 0.182 1 96.94 254 LEU B CA 1
ATOM 6683 C C . LEU B 1 254 ? 10.641 38.094 -0.637 1 96.94 254 LEU B C 1
ATOM 6685 O O . LEU B 1 254 ? 10.094 39.031 -0.076 1 96.94 254 LEU B O 1
ATOM 6689 N N . GLU B 1 255 ? 10.688 37.906 -1.901 1 96.44 255 GLU B N 1
ATOM 6690 C CA . GLU B 1 255 ? 10.094 38.906 -2.791 1 96.44 255 GLU B CA 1
ATOM 6691 C C . GLU B 1 255 ? 8.594 39.062 -2.545 1 96.44 255 GLU B C 1
ATOM 6693 O O . GLU B 1 255 ? 8.07 40.156 -2.475 1 96.44 255 GLU B O 1
ATOM 6698 N N . ARG B 1 256 ? 7.895 37.938 -2.496 1 96.06 256 ARG B N 1
ATOM 6699 C CA . ARG B 1 256 ? 6.453 38.031 -2.291 1 96.06 256 ARG B CA 1
ATOM 6700 C C . ARG B 1 256 ? 6.129 38.625 -0.923 1 96.06 256 ARG B C 1
ATOM 6702 O O . ARG B 1 256 ? 5.148 39.375 -0.772 1 96.06 256 ARG B O 1
ATOM 6709 N N . PHE B 1 257 ? 6.926 38.25 0.034 1 97.5 257 PHE B N 1
ATOM 6710 C CA . PHE B 1 257 ? 6.719 38.844 1.351 1 97.5 257 PHE B CA 1
ATOM 6711 C C . PHE B 1 257 ? 6.852 40.375 1.288 1 97.5 257 PHE B C 1
ATOM 6713 O O . PHE B 1 257 ? 5.98 41.094 1.775 1 97.5 257 PHE B O 1
ATOM 6720 N N . GLU B 1 258 ? 7.926 40.875 0.753 1 97.69 258 GLU B N 1
ATOM 6721 C CA . GLU B 1 258 ? 8.195 42.281 0.713 1 97.69 258 GLU B CA 1
ATOM 6722 C C . GLU B 1 258 ? 7.148 43.031 -0.117 1 97.69 258 GLU B C 1
ATOM 6724 O O . GLU B 1 258 ? 6.805 44.188 0.182 1 97.69 258 GLU B O 1
ATOM 6729 N N . ARG B 1 259 ? 6.676 42.406 -1.062 1 96.69 259 ARG B N 1
ATOM 6730 C CA . ARG B 1 259 ? 5.629 43 -1.885 1 96.69 259 ARG B CA 1
ATOM 6731 C C . ARG B 1 259 ? 4.348 43.188 -1.082 1 96.69 259 ARG B C 1
ATOM 6733 O O . ARG B 1 259 ? 3.709 44.25 -1.169 1 96.69 259 ARG B O 1
ATOM 6740 N N . VAL B 1 260 ? 4.023 42.219 -0.306 1 97.12 260 VAL B N 1
ATOM 6741 C CA . VAL B 1 260 ? 2.727 42.219 0.366 1 97.12 260 VAL B CA 1
ATOM 6742 C C . VAL B 1 260 ? 2.846 42.938 1.713 1 97.12 260 VAL B C 1
ATOM 6744 O O . VAL B 1 260 ? 1.96 43.719 2.098 1 97.12 260 VAL B O 1
ATOM 6747 N N . PHE B 1 261 ? 3.955 42.781 2.467 1 98 261 PHE B N 1
ATOM 6748 C CA . PHE B 1 261 ? 3.973 43.219 3.865 1 98 261 PHE B CA 1
ATOM 6749 C C . PHE B 1 261 ? 5.027 44.281 4.102 1 98 261 PHE B C 1
ATOM 6751 O O . PHE B 1 261 ? 5.102 44.844 5.191 1 98 261 PHE B O 1
ATOM 6758 N N . GLY B 1 262 ? 5.883 44.594 3.143 1 97.44 262 GLY B N 1
ATOM 6759 C CA . GLY B 1 262 ? 6.938 45.594 3.299 1 97.44 262 GLY B CA 1
ATOM 6760 C C . GLY B 1 262 ? 8.32 44.969 3.396 1 97.44 262 GLY B C 1
ATOM 6761 O O . GLY B 1 262 ? 8.453 43.75 3.5 1 97.44 262 GLY B O 1
ATOM 6762 N N . LYS B 1 263 ? 9.305 45.781 3.432 1 97.94 263 LYS B N 1
ATOM 6763 C CA . LYS B 1 263 ? 10.703 45.344 3.4 1 97.94 263 LYS B CA 1
ATOM 6764 C C . LYS B 1 263 ? 11.055 44.562 4.656 1 97.94 263 LYS B C 1
ATOM 6766 O O . LYS B 1 263 ? 10.539 44.844 5.742 1 97.94 263 LYS B O 1
ATOM 6771 N N . ALA B 1 264 ? 12.008 43.625 4.395 1 97.44 264 ALA B N 1
ATOM 6772 C CA . ALA B 1 264 ? 12.398 42.75 5.5 1 97.44 264 ALA B CA 1
ATOM 6773 C C . ALA B 1 264 ? 13.539 43.375 6.309 1 97.44 264 ALA B C 1
ATOM 6775 O O . ALA B 1 264 ? 13.742 43 7.473 1 97.44 264 ALA B O 1
ATOM 6776 N N . ASN B 1 265 ? 14.344 44.156 5.707 1 98.06 265 ASN B N 1
ATOM 6777 C CA . ASN B 1 265 ? 15.453 44.844 6.344 1 98.06 265 ASN B CA 1
ATOM 6778 C C . ASN B 1 265 ? 15.406 46.344 6.086 1 98.06 265 ASN B C 1
ATOM 6780 O O . ASN B 1 265 ? 15.461 46.781 4.938 1 98.06 265 ASN B O 1
ATOM 6784 N N . TYR B 1 266 ? 15.273 47.125 7.188 1 97.75 266 TYR B N 1
ATOM 6785 C CA . TYR B 1 266 ? 15.32 48.594 7.02 1 97.75 266 TYR B CA 1
ATOM 6786 C C . TYR B 1 266 ? 15.492 49.281 8.367 1 97.75 266 TYR B C 1
ATOM 6788 O O . TYR B 1 266 ? 15.5 48.625 9.414 1 97.75 266 TYR B O 1
ATOM 6796 N N . GLU B 1 267 ? 15.711 50.562 8.414 1 96.56 267 GLU B N 1
ATOM 6797 C CA . GLU B 1 267 ? 15.836 51.344 9.625 1 96.56 267 GLU B CA 1
ATOM 6798 C C . GLU B 1 267 ? 14.93 52.594 9.578 1 96.56 267 GLU B C 1
ATOM 6800 O O . GLU B 1 267 ? 14.547 53.031 8.5 1 96.56 267 GLU B O 1
ATOM 6805 N N . LEU B 1 268 ? 14.477 52.969 10.664 1 96.81 268 LEU B N 1
ATOM 6806 C CA . LEU B 1 268 ? 13.734 54.219 10.891 1 96.81 268 LEU B CA 1
ATOM 6807 C C . LEU B 1 268 ? 14.398 55.062 11.977 1 96.81 268 LEU B C 1
ATOM 6809 O O . LEU B 1 268 ? 14.867 54.5 12.984 1 96.81 268 LEU B O 1
ATOM 6813 N N . ARG B 1 269 ? 14.484 56.344 11.805 1 95.69 269 ARG B N 1
ATOM 6814 C CA . ARG B 1 269 ? 15.047 57.25 12.797 1 95.69 269 ARG B CA 1
ATOM 6815 C C . ARG B 1 269 ? 14.031 58.312 13.195 1 95.69 269 ARG B C 1
ATOM 6817 O O . ARG B 1 269 ? 13.469 59 12.328 1 95.69 269 ARG B O 1
ATOM 6824 N N . PHE B 1 270 ? 13.789 58.375 14.43 1 96.56 270 PHE B N 1
ATOM 6825 C CA . PHE B 1 270 ? 12.883 59.375 14.961 1 96.56 270 PHE B CA 1
ATOM 6826 C C . PHE B 1 270 ? 13.609 60.281 15.945 1 96.56 270 PHE B C 1
ATOM 6828 O O . PHE B 1 270 ? 14.477 59.844 16.688 1 96.56 270 PHE B O 1
ATOM 6835 N N . GLU B 1 271 ? 13.266 61.562 15.961 1 96.06 271 GLU B N 1
ATOM 6836 C CA . GLU B 1 271 ? 13.859 62.5 16.891 1 96.06 271 GLU B CA 1
ATOM 6837 C C . GLU B 1 271 ? 12.805 63.125 17.797 1 96.06 271 GLU B C 1
ATOM 6839 O O . GLU B 1 271 ? 11.664 63.344 17.375 1 96.06 271 GLU B O 1
ATOM 6844 N N . LEU B 1 272 ? 13.133 63.312 19.016 1 96.12 272 LEU B N 1
ATOM 6845 C CA . LEU B 1 272 ? 12.305 64.062 19.969 1 96.12 272 LEU B CA 1
ATOM 6846 C C . LEU B 1 272 ? 12.836 65.438 20.188 1 96.12 272 LEU B C 1
ATOM 6848 O O . LEU B 1 272 ? 13.914 65.625 20.766 1 96.12 272 LEU B O 1
ATOM 6852 N N . PRO B 1 273 ? 12.094 66.438 19.812 1 93.19 273 PRO B N 1
ATOM 6853 C CA . PRO B 1 273 ? 12.578 67.812 19.969 1 93.19 273 PRO B CA 1
ATOM 6854 C C . PRO B 1 273 ? 12.625 68.25 21.438 1 93.19 273 PRO B C 1
ATOM 6856 O O . PRO B 1 273 ? 11.727 67.938 22.219 1 93.19 273 PRO B O 1
ATOM 6859 N N . ILE B 1 274 ? 13.719 68.938 21.766 1 93.38 274 ILE B N 1
ATOM 6860 C CA . ILE B 1 274 ? 13.859 69.5 23.094 1 93.38 274 ILE B CA 1
ATOM 6861 C C . ILE B 1 274 ? 13.406 71 23.047 1 93.38 274 ILE B C 1
ATOM 6863 O O . ILE B 1 274 ? 14.008 71.812 22.344 1 93.38 274 ILE B O 1
ATOM 6867 N N . LEU B 1 275 ? 12.398 71.312 23.781 1 88.31 275 LEU B N 1
ATOM 6868 C CA . LEU B 1 275 ? 11.797 72.625 23.703 1 88.31 275 LEU B CA 1
ATOM 6869 C C . LEU B 1 275 ? 12.445 73.625 24.703 1 88.31 275 LEU B C 1
ATOM 6871 O O . LEU B 1 275 ? 12.477 74.812 24.484 1 88.31 275 LEU B O 1
ATOM 6875 N N . ASP B 1 276 ? 13.016 73.188 25.734 1 90.75 276 ASP B N 1
ATOM 6876 C CA . ASP B 1 276 ? 13.648 74 26.766 1 90.75 276 ASP B CA 1
ATOM 6877 C C . ASP B 1 276 ? 14.984 74.562 26.266 1 90.75 276 ASP B C 1
ATOM 6879 O O . ASP B 1 276 ? 15.922 73.812 25.984 1 90.75 276 ASP B O 1
ATOM 6883 N N . PRO B 1 277 ? 15.062 75.812 26.266 1 91.81 277 PRO B N 1
ATOM 6884 C CA . PRO B 1 277 ? 16.281 76.438 25.734 1 91.81 277 PRO B CA 1
ATOM 6885 C C . PRO B 1 277 ? 17.516 76.125 26.609 1 91.81 277 PRO B C 1
ATOM 6887 O O . PRO B 1 277 ? 18.625 76 26.094 1 91.81 277 PRO B O 1
ATOM 6890 N N . GLU B 1 278 ? 17.312 76.062 27.859 1 92.56 278 GLU B N 1
ATOM 6891 C CA . GLU B 1 278 ? 18.422 75.812 28.75 1 92.56 278 GLU B CA 1
ATOM 6892 C C . GLU B 1 278 ? 18.984 74.375 28.516 1 92.56 278 GLU B C 1
ATOM 6894 O O . GLU B 1 278 ? 20.203 74.188 28.516 1 92.56 278 GLU B O 1
ATOM 6899 N N . LYS B 1 279 ? 18.094 73.5 28.281 1 92.25 279 LYS B N 1
ATOM 6900 C CA . LYS B 1 279 ? 18.516 72.125 28 1 92.25 279 LYS B CA 1
ATOM 6901 C C . LYS B 1 279 ? 19.109 72 26.609 1 92.25 279 LYS B C 1
ATOM 6903 O O . LYS B 1 279 ? 20.062 71.25 26.391 1 92.25 279 LYS B O 1
ATOM 6908 N N . ARG B 1 280 ? 18.703 72.75 25.641 1 92.62 280 ARG B N 1
ATOM 6909 C CA . ARG B 1 280 ? 19.203 72.75 24.266 1 92.62 280 ARG B CA 1
ATOM 6910 C C . ARG B 1 280 ? 20.641 73.25 24.203 1 92.62 280 ARG B C 1
ATOM 6912 O O . ARG B 1 280 ? 21.438 72.812 23.391 1 92.62 280 ARG B O 1
ATOM 6919 N N . ALA B 1 281 ? 20.875 74.125 25.094 1 90.5 281 ALA B N 1
ATOM 6920 C CA . ALA B 1 281 ? 22.203 74.688 25.109 1 90.5 281 ALA B CA 1
ATOM 6921 C C . ALA B 1 281 ? 23.25 73.688 25.609 1 90.5 281 ALA B C 1
ATOM 6923 O O . ALA B 1 281 ? 24.438 73.812 25.359 1 90.5 281 ALA B O 1
ATOM 6924 N N . THR B 1 282 ? 22.766 72.688 26.297 1 92.06 282 THR B N 1
ATOM 6925 C CA . THR B 1 282 ? 23.688 71.688 26.844 1 92.06 282 THR B CA 1
ATOM 6926 C C . THR B 1 282 ? 24 70.625 25.812 1 92.06 282 THR B C 1
ATOM 6928 O O . THR B 1 282 ? 24.844 69.75 26.047 1 92.06 282 THR B O 1
ATOM 6931 N N . MET B 1 283 ? 23.422 70.688 24.672 1 92.81 283 MET B N 1
ATOM 6932 C CA . MET B 1 283 ? 23.578 69.625 23.641 1 92.81 283 MET B CA 1
ATOM 6933 C C . MET B 1 283 ? 24.828 69.875 22.812 1 92.81 283 MET B C 1
ATOM 6935 O O . MET B 1 283 ? 25.312 71 22.734 1 92.81 283 MET B O 1
ATOM 6939 N N . TRP B 1 284 ? 25.234 68.812 22.281 1 89.44 284 TRP B N 1
ATOM 6940 C CA . TRP B 1 284 ? 26.406 68.875 21.422 1 89.44 284 TRP B CA 1
ATOM 6941 C C . TRP B 1 284 ? 26.141 69.812 20.234 1 89.44 284 TRP B C 1
ATOM 6943 O O . TRP B 1 284 ? 25.062 69.75 19.625 1 89.44 284 TRP B O 1
ATOM 6953 N N . HIS B 1 285 ? 27.078 70.688 20.031 1 85 285 HIS B N 1
ATOM 6954 C CA . HIS B 1 285 ? 27.125 71.562 18.859 1 85 285 HIS B CA 1
ATOM 6955 C C . HIS B 1 285 ? 28.562 71.75 18.344 1 85 285 HIS B C 1
ATOM 6957 O O . HIS B 1 285 ? 29.469 72 19.141 1 85 285 HIS B O 1
ATOM 6963 N N . GLY B 1 286 ? 28.672 71.5 17.141 1 81.12 286 GLY B N 1
ATOM 6964 C CA . GLY B 1 286 ? 30 71.5 16.547 1 81.12 286 GLY B CA 1
ATOM 6965 C C . GLY B 1 286 ? 30.781 72.75 16.906 1 81.12 286 GLY B C 1
ATOM 6966 O O . GLY B 1 286 ? 31.984 72.688 17.156 1 81.12 286 GLY B O 1
ATOM 6967 N N . THR B 1 287 ? 30.172 73.875 16.953 1 84.19 287 THR B N 1
ATOM 6968 C CA . THR B 1 287 ? 30.875 75.125 17.172 1 84.19 287 THR B CA 1
ATOM 6969 C C . THR B 1 287 ? 30.656 75.625 18.594 1 84.19 287 THR B C 1
ATOM 6971 O O . THR B 1 287 ? 31.609 75.938 19.297 1 84.19 287 THR B O 1
ATOM 6974 N N . ASP B 1 288 ? 29.516 75.562 19.031 1 84 288 ASP B N 1
ATOM 6975 C CA . ASP B 1 288 ? 29.156 76.25 20.281 1 84 288 ASP B CA 1
ATOM 6976 C C . ASP B 1 288 ? 29.453 75.375 21.484 1 84 288 ASP B C 1
ATOM 6978 O O . ASP B 1 288 ? 29.797 75.812 22.562 1 84 288 ASP B O 1
ATOM 6982 N N . ASN B 1 289 ? 29.312 74.062 21.406 1 87.88 289 ASN B N 1
ATOM 6983 C CA . ASN B 1 289 ? 29.484 73.125 22.516 1 87.88 289 ASN B CA 1
ATOM 6984 C C . ASN B 1 289 ? 30.094 71.812 22.047 1 87.88 289 ASN B C 1
ATOM 6986 O O . ASN B 1 289 ? 29.484 70.75 22.203 1 87.88 289 ASN B O 1
ATOM 6990 N N . PRO B 1 290 ? 31.328 71.75 21.531 1 87 290 PRO B N 1
ATOM 6991 C CA . PRO B 1 290 ? 31.922 70.562 20.922 1 87 290 PRO B CA 1
ATOM 6992 C C . PRO B 1 290 ? 32.312 69.5 21.953 1 87 290 PRO B C 1
ATOM 6994 O O . PRO B 1 290 ? 32.531 68.375 21.594 1 87 290 PRO B O 1
ATOM 6997 N N . ASN B 1 291 ? 32.406 69.938 23.203 1 88.88 291 ASN B N 1
ATOM 6998 C CA . ASN B 1 291 ? 32.875 69 24.219 1 88.88 291 ASN B CA 1
ATOM 6999 C C . ASN B 1 291 ? 31.719 68.25 24.891 1 88.88 291 ASN B C 1
ATOM 7001 O O . ASN B 1 291 ? 31.938 67.375 25.734 1 88.88 291 ASN B O 1
ATOM 7005 N N . SER B 1 292 ? 30.453 68.5 24.422 1 91.5 292 SER B N 1
ATOM 7006 C CA . SER B 1 292 ? 29.312 67.875 25.031 1 91.5 292 SER B CA 1
ATOM 7007 C C . SER B 1 292 ? 29.078 66.5 24.422 1 91.5 292 SER B C 1
ATOM 7009 O O . SER B 1 292 ? 29.281 66.312 23.219 1 91.5 292 SER B O 1
ATOM 7011 N N . ASP B 1 293 ? 28.625 65.562 25.203 1 91.44 293 ASP B N 1
ATOM 7012 C CA . ASP B 1 293 ? 28.312 64.188 24.719 1 91.44 293 ASP B CA 1
ATOM 7013 C C . ASP B 1 293 ? 26.797 64 24.547 1 91.44 293 ASP B C 1
ATOM 7015 O O . ASP B 1 293 ? 26.328 62.906 24.25 1 91.44 293 ASP B O 1
ATOM 7019 N N . ARG B 1 294 ? 26.062 65.125 24.703 1 93.88 294 ARG B N 1
ATOM 7020 C CA . ARG B 1 294 ? 24.609 65.062 24.625 1 93.88 294 ARG B CA 1
ATOM 7021 C C . ARG B 1 294 ? 24.125 65.375 23.203 1 93.88 294 ARG B C 1
ATOM 7023 O O . ARG B 1 294 ? 24.219 66.5 22.734 1 93.88 294 ARG B O 1
ATOM 7030 N N . ILE B 1 295 ? 23.688 64.312 22.562 1 92.25 295 ILE B N 1
ATOM 7031 C CA . ILE B 1 295 ? 23.125 64.562 21.234 1 92.25 295 ILE B CA 1
ATOM 7032 C C . ILE B 1 295 ? 21.609 64.688 21.328 1 92.25 295 ILE B C 1
ATOM 7034 O O . ILE B 1 295 ? 21 64.375 22.359 1 92.25 295 ILE B O 1
ATOM 7038 N N . PRO B 1 296 ? 20.953 65.188 20.219 1 92.31 296 PRO B N 1
ATOM 7039 C CA . PRO B 1 296 ? 19.484 65.25 20.234 1 92.31 296 PRO B CA 1
ATOM 7040 C C . PRO B 1 296 ? 18.859 63.875 20.453 1 92.31 296 PRO B C 1
ATOM 7042 O O . PRO B 1 296 ? 19.359 62.875 19.906 1 92.31 296 PRO B O 1
ATOM 7045 N N . PRO B 1 297 ? 17.859 63.812 21.328 1 95.81 297 PRO B N 1
ATOM 7046 C CA . PRO B 1 297 ? 17.234 62.5 21.562 1 95.81 297 PRO B CA 1
ATOM 7047 C C . PRO B 1 297 ? 16.75 61.844 20.281 1 95.81 297 PRO B C 1
ATOM 7049 O O . PRO B 1 297 ? 15.898 62.375 19.578 1 95.81 297 PRO B O 1
ATOM 7052 N N . GLU B 1 298 ? 17.312 60.625 19.984 1 95.62 298 GLU B N 1
ATOM 7053 C CA . GLU B 1 298 ? 17.016 59.906 18.75 1 95.62 298 GLU B CA 1
ATOM 7054 C C . GLU B 1 298 ? 16.625 58.469 19.031 1 95.62 298 GLU B C 1
ATOM 7056 O O . GLU B 1 298 ? 17.297 57.781 19.797 1 95.62 298 GLU B O 1
ATOM 7061 N N . LEU B 1 299 ? 15.523 58.125 18.484 1 96.88 299 LEU B N 1
ATOM 7062 C CA . LEU B 1 299 ? 15.117 56.719 18.484 1 96.88 299 LEU B CA 1
ATOM 7063 C C . LEU B 1 299 ? 15.375 56.062 17.141 1 96.88 299 LEU B C 1
ATOM 7065 O O . LEU B 1 299 ? 14.781 56.469 16.125 1 96.88 299 LEU B O 1
ATOM 7069 N N . ARG B 1 300 ? 16.297 55.125 17.125 1 96.56 300 ARG B N 1
ATOM 7070 C CA . ARG B 1 300 ? 16.609 54.344 15.93 1 96.56 300 ARG B CA 1
ATOM 7071 C C . ARG B 1 300 ? 15.953 52.969 15.977 1 96.56 300 ARG B C 1
ATOM 7073 O O . ARG B 1 300 ? 16.25 52.156 16.844 1 96.56 300 ARG B O 1
ATOM 7080 N N . ILE B 1 301 ? 14.977 52.75 15.055 1 97.88 301 ILE B N 1
ATOM 7081 C CA . ILE B 1 301 ? 14.32 51.469 14.953 1 97.88 301 ILE B CA 1
ATOM 7082 C C . ILE B 1 301 ? 14.945 50.656 13.812 1 97.88 301 ILE B C 1
ATOM 7084 O O . ILE B 1 301 ? 14.992 51.125 12.672 1 97.88 301 ILE B O 1
ATOM 7088 N N . ILE B 1 302 ? 15.43 49.469 14.141 1 97.81 302 ILE B N 1
ATOM 7089 C CA . ILE B 1 302 ? 16.031 48.594 13.141 1 97.81 302 ILE B CA 1
ATOM 7090 C C . ILE B 1 302 ? 15.188 47.344 12.977 1 97.81 302 ILE B C 1
ATOM 7092 O O . ILE B 1 302 ? 15.023 46.562 13.93 1 97.81 302 ILE B O 1
ATOM 7096 N N . VAL B 1 303 ? 14.625 47.156 11.797 1 98.31 303 VAL B N 1
ATOM 7097 C CA . VAL B 1 303 ? 13.93 45.938 11.453 1 98.31 303 VAL B CA 1
ATOM 7098 C C . VAL B 1 303 ? 14.875 45 10.703 1 98.31 303 VAL B C 1
ATOM 7100 O O . VAL B 1 303 ? 15.375 45.344 9.625 1 98.31 303 VAL B O 1
ATOM 7103 N N . VAL B 1 304 ? 15.094 43.812 11.32 1 97.69 304 VAL B N 1
ATOM 7104 C CA . VAL B 1 304 ? 16.094 42.938 10.75 1 97.69 304 VAL B CA 1
ATOM 7105 C C . VAL B 1 304 ? 15.5 41.531 10.516 1 97.69 304 VAL B C 1
ATOM 7107 O O . VAL B 1 304 ? 14.852 40.969 11.406 1 97.69 304 VAL B O 1
ATOM 7110 N N . ASN B 1 305 ? 15.719 41.062 9.305 1 97.31 305 ASN B N 1
ATOM 7111 C CA . ASN B 1 305 ? 15.398 39.656 8.992 1 97.31 305 ASN B CA 1
ATOM 7112 C C . ASN B 1 305 ? 16.469 38.719 9.523 1 97.31 305 ASN B C 1
ATOM 7114 O O . ASN B 1 305 ? 17.547 38.594 8.938 1 97.31 305 ASN B O 1
ATOM 7118 N N . ASP B 1 306 ? 16.141 38 10.539 1 97.44 306 ASP B N 1
ATOM 7119 C CA . ASP B 1 306 ? 17.172 37.156 11.133 1 97.44 306 ASP B CA 1
ATOM 7120 C C . ASP B 1 306 ? 16.969 35.688 10.789 1 97.44 306 ASP B C 1
ATOM 7122 O O . ASP B 1 306 ? 17.547 34.812 11.422 1 97.44 306 ASP B O 1
ATOM 7126 N N . MET B 1 307 ? 16.156 35.375 9.766 1 96.5 307 MET B N 1
ATOM 7127 C CA . MET B 1 307 ? 15.836 34 9.367 1 96.5 307 MET B CA 1
ATOM 7128 C C . MET B 1 307 ? 17.047 33.312 8.766 1 96.5 307 MET B C 1
ATOM 7130 O O . MET B 1 307 ? 17.125 32.094 8.734 1 96.5 307 MET B O 1
ATOM 7134 N N . ASN B 1 308 ? 17.984 34.062 8.273 1 95.88 308 ASN B N 1
ATOM 7135 C CA . ASN B 1 308 ? 19.094 33.438 7.562 1 95.88 308 ASN B CA 1
ATOM 7136 C C . ASN B 1 308 ? 20.438 33.844 8.156 1 95.88 308 ASN B C 1
ATOM 7138 O O . ASN B 1 308 ? 21.438 33.969 7.438 1 95.88 308 ASN B O 1
ATOM 7142 N N . LEU B 1 309 ? 20.438 34.156 9.469 1 96.75 309 LEU B N 1
ATOM 7143 C CA . LEU B 1 309 ? 21.703 34.469 10.117 1 96.75 309 LEU B CA 1
ATOM 7144 C C . LEU B 1 309 ? 22.5 33.219 10.422 1 96.75 309 LEU B C 1
ATOM 7146 O O . LEU B 1 309 ? 23.734 33.219 10.32 1 96.75 309 LEU B O 1
ATOM 7150 N N . ASP B 1 310 ? 21.766 32.219 10.797 1 96.81 310 ASP B N 1
ATOM 7151 C CA . ASP B 1 310 ? 22.422 30.938 11.078 1 96.81 310 ASP B CA 1
ATOM 7152 C C . ASP B 1 310 ? 22.562 30.109 9.805 1 96.81 310 ASP B C 1
ATOM 7154 O O . ASP B 1 310 ? 21.938 30.406 8.789 1 96.81 310 ASP B O 1
ATOM 7158 N N . THR B 1 311 ? 23.469 29.141 9.836 1 93.06 311 THR B N 1
ATOM 7159 C CA . THR B 1 311 ? 23.844 28.328 8.688 1 93.06 311 THR B CA 1
ATOM 7160 C C . THR B 1 311 ? 23.438 26.875 8.891 1 93.06 311 THR B C 1
ATOM 7162 O O . THR B 1 311 ? 23.234 26.438 10.031 1 93.06 311 THR B O 1
ATOM 7165 N N . PRO B 1 312 ? 23.297 26.031 7.691 1 94.56 312 PRO B N 1
ATOM 7166 C CA . PRO B 1 312 ? 23.5 26.406 6.289 1 94.56 312 PRO B CA 1
ATOM 7167 C C . PRO B 1 312 ? 22.266 27.062 5.672 1 94.56 312 PRO B C 1
ATOM 7169 O O . PRO B 1 312 ? 21.141 26.641 5.941 1 94.56 312 PRO B O 1
ATOM 7172 N N . ALA B 1 313 ? 22.531 28.078 4.914 1 95.88 313 ALA B N 1
ATOM 7173 C CA . ALA B 1 313 ? 21.469 28.781 4.219 1 95.88 313 ALA B CA 1
ATOM 7174 C C . ALA B 1 313 ? 21.281 28.25 2.803 1 95.88 313 ALA B C 1
ATOM 7176 O O . ALA B 1 313 ? 22.234 27.828 2.156 1 95.88 313 ALA B O 1
ATOM 7177 N N . LYS B 1 314 ? 20.062 28.141 2.336 1 94.5 314 LYS B N 1
ATOM 7178 C CA . LYS B 1 314 ? 19.766 27.703 0.976 1 94.5 314 LYS B CA 1
ATOM 7179 C C . LYS B 1 314 ? 20.266 28.703 -0.051 1 94.5 314 LYS B C 1
ATOM 7181 O O . LYS B 1 314 ? 20.812 28.328 -1.09 1 94.5 314 LYS B O 1
ATOM 7186 N N . SER B 1 315 ? 20.094 29.984 0.201 1 95.06 315 SER B N 1
ATOM 7187 C CA . SER B 1 315 ? 20.531 31.047 -0.688 1 95.06 315 SER B CA 1
ATOM 7188 C C . SER B 1 315 ? 21.672 31.844 -0.068 1 95.06 315 SER B C 1
ATOM 7190 O O . SER B 1 315 ? 21.453 32.688 0.814 1 95.06 315 SER B O 1
ATOM 7192 N N . ALA B 1 316 ? 22.844 31.734 -0.559 1 93.75 316 ALA B N 1
ATOM 7193 C CA . ALA B 1 316 ? 24 32.469 -0.073 1 93.75 316 ALA B CA 1
ATOM 7194 C C . ALA B 1 316 ? 23.875 33.969 -0.35 1 93.75 316 ALA B C 1
ATOM 7196 O O . ALA B 1 316 ? 24.172 34.781 0.516 1 93.75 316 ALA B O 1
ATOM 7197 N N . PRO B 1 317 ? 23.328 34.312 -1.469 1 95.75 317 PRO B N 1
ATOM 7198 C CA . PRO B 1 317 ? 23.172 35.719 -1.741 1 95.75 317 PRO B CA 1
ATOM 7199 C C . PRO B 1 317 ? 22.25 36.438 -0.747 1 95.75 317 PRO B C 1
ATOM 7201 O O . PRO B 1 317 ? 22.516 37.562 -0.339 1 95.75 317 PRO B O 1
ATOM 7204 N N . LEU B 1 318 ? 21.234 35.844 -0.376 1 96.62 318 LEU B N 1
ATOM 7205 C CA . LEU B 1 318 ? 20.312 36.438 0.579 1 96.62 318 LEU B CA 1
ATOM 7206 C C . LEU B 1 318 ? 20.953 36.562 1.956 1 96.62 318 LEU B C 1
ATOM 7208 O O . LEU B 1 318 ? 20.719 37.531 2.67 1 96.62 318 LEU B O 1
ATOM 7212 N N . GLN B 1 319 ? 21.656 35.531 2.326 1 96.5 319 GLN B N 1
ATOM 7213 C CA . GLN B 1 319 ? 22.359 35.594 3.607 1 96.5 319 GLN B CA 1
ATOM 7214 C C . GLN B 1 319 ? 23.391 36.719 3.617 1 96.5 319 GLN B C 1
ATOM 7216 O O . GLN B 1 319 ? 23.484 37.469 4.59 1 96.5 319 GLN B O 1
ATOM 7221 N N . ASP B 1 320 ? 24.109 36.812 2.504 1 96.25 320 ASP B N 1
ATOM 7222 C CA . ASP B 1 320 ? 25.094 37.875 2.359 1 96.25 320 ASP B CA 1
ATOM 7223 C C . ASP B 1 320 ? 24.422 39.25 2.467 1 96.25 320 ASP B C 1
ATOM 7225 O O . ASP B 1 320 ? 24.969 40.156 3.09 1 96.25 320 ASP B O 1
ATOM 7229 N N . ALA B 1 321 ? 23.312 39.344 1.876 1 95.75 321 ALA B N 1
ATOM 7230 C CA . ALA B 1 321 ? 22.594 40.594 1.909 1 95.75 321 ALA B CA 1
ATOM 7231 C C . ALA B 1 321 ? 22.188 40.969 3.334 1 95.75 321 ALA B C 1
ATOM 7233 O O . ALA B 1 321 ? 22.25 42.125 3.725 1 95.75 321 ALA B O 1
ATOM 7234 N N . THR B 1 322 ? 21.766 40.062 4.098 1 96.38 322 THR B N 1
ATOM 7235 C CA . THR B 1 322 ? 21.375 40.281 5.477 1 96.38 322 THR B CA 1
ATOM 7236 C C . THR B 1 322 ? 22.562 40.719 6.32 1 96.38 322 THR B C 1
ATOM 7238 O O . THR B 1 322 ? 22.484 41.688 7.094 1 96.38 322 THR B O 1
ATOM 7241 N N . TYR B 1 323 ? 23.672 40.031 6.129 1 95.88 323 TYR B N 1
ATOM 7242 C CA . TYR B 1 323 ? 24.875 40.406 6.871 1 95.88 323 TYR B CA 1
ATOM 7243 C C . TYR B 1 323 ? 25.391 41.781 6.441 1 95.88 323 TYR B C 1
ATOM 7245 O O . TYR B 1 323 ? 25.906 42.531 7.262 1 95.88 323 TYR B O 1
ATOM 7253 N N . ALA B 1 324 ? 25.281 42 5.16 1 96.06 324 ALA B N 1
ATOM 7254 C CA . ALA B 1 324 ? 25.656 43.312 4.684 1 96.06 324 ALA B CA 1
ATOM 7255 C C . ALA B 1 324 ? 24.812 44.406 5.355 1 96.06 324 ALA B C 1
ATOM 7257 O O . ALA B 1 324 ? 25.344 45.438 5.758 1 96.06 324 ALA B O 1
ATOM 7258 N N . PHE B 1 325 ? 23.578 44.219 5.402 1 96.38 325 PHE B N 1
ATOM 7259 C CA . PHE B 1 325 ? 22.688 45.156 6.07 1 96.38 325 PHE B CA 1
ATOM 7260 C C . PHE B 1 325 ? 23.109 45.375 7.52 1 96.38 325 PHE B C 1
ATOM 7262 O O . PHE B 1 325 ? 23.203 46.5 7.984 1 96.38 325 PHE B O 1
ATOM 7269 N N . ILE B 1 326 ? 23.344 44.281 8.258 1 95.88 326 ILE B N 1
ATOM 7270 C CA . ILE B 1 326 ? 23.734 44.375 9.656 1 95.88 326 ILE B CA 1
ATOM 7271 C C . ILE B 1 326 ? 25.047 45.156 9.797 1 95.88 326 ILE B C 1
ATOM 7273 O O . ILE B 1 326 ? 25.172 46 10.68 1 95.88 326 ILE B O 1
ATOM 7277 N N . ASN B 1 327 ? 25.969 44.875 8.969 1 95.25 327 ASN B N 1
ATOM 7278 C CA . ASN B 1 327 ? 27.234 45.594 9 1 95.25 327 ASN B CA 1
ATOM 7279 C C . ASN B 1 327 ? 27.062 47.062 8.75 1 95.25 327 ASN B C 1
ATOM 7281 O O . ASN B 1 327 ? 27.719 47.906 9.383 1 95.25 327 ASN B O 1
ATOM 7285 N N . ASP B 1 328 ? 26.156 47.344 7.836 1 95.31 328 ASP B N 1
ATOM 7286 C CA . ASP B 1 328 ? 25.891 48.75 7.551 1 95.31 328 ASP B CA 1
ATOM 7287 C C . ASP B 1 328 ? 25.203 49.438 8.727 1 95.31 328 ASP B C 1
ATOM 7289 O O . ASP B 1 328 ? 25.453 50.594 9 1 95.31 328 ASP B O 1
ATOM 7293 N N . VAL B 1 329 ? 24.344 48.75 9.375 1 95.31 329 VAL B N 1
ATOM 7294 C CA . VAL B 1 329 ? 23.719 49.25 10.586 1 95.31 329 VAL B CA 1
ATOM 7295 C C . VAL B 1 329 ? 24.797 49.594 11.625 1 95.31 329 VAL B C 1
ATOM 7297 O O . VAL B 1 329 ? 24.75 50.656 12.258 1 95.31 329 VAL B O 1
ATOM 7300 N N . ILE B 1 330 ? 25.766 48.688 11.844 1 93.62 330 ILE B N 1
ATOM 7301 C CA . ILE B 1 330 ? 26.844 48.875 12.805 1 93.62 330 ILE B CA 1
ATOM 7302 C C . ILE B 1 330 ? 27.719 50.062 12.391 1 93.62 330 ILE B C 1
ATOM 7304 O O . ILE B 1 330 ? 28.062 50.906 13.219 1 93.62 330 ILE B O 1
ATOM 7308 N N . GLY B 1 331 ? 27.984 50.188 11.156 1 91.81 331 GLY B N 1
ATOM 7309 C CA . GLY B 1 331 ? 28.875 51.219 10.648 1 91.81 331 GLY B CA 1
ATOM 7310 C C . GLY B 1 331 ? 28.281 52.594 10.695 1 91.81 331 GLY B C 1
ATOM 7311 O O . GLY B 1 331 ? 29 53.594 10.727 1 91.81 331 GLY B O 1
ATOM 7312 N N . THR B 1 332 ? 26.984 52.656 10.688 1 92.31 332 THR B N 1
ATOM 7313 C CA . THR B 1 332 ? 26.344 53.969 10.648 1 92.31 332 THR B CA 1
ATOM 7314 C C . THR B 1 332 ? 25.797 54.344 12.023 1 92.31 332 THR B C 1
ATOM 7316 O O . THR B 1 332 ? 25.078 55.344 12.164 1 92.31 332 THR B O 1
ATOM 7319 N N . ALA B 1 333 ? 26.094 53.594 12.992 1 89.19 333 ALA B N 1
ATOM 7320 C CA . ALA B 1 333 ? 25.625 53.875 14.352 1 89.19 333 ALA B CA 1
ATOM 7321 C C . ALA B 1 333 ? 26.406 55 14.984 1 89.19 333 ALA B C 1
ATOM 7323 O O . ALA B 1 333 ? 27.578 55.219 14.68 1 89.19 333 ALA B O 1
ATOM 7324 N N . SER B 1 334 ? 25.719 55.719 15.82 1 84.44 334 SER B N 1
ATOM 7325 C CA . SER B 1 334 ? 26.375 56.781 16.578 1 84.44 334 SER B CA 1
ATOM 7326 C C . SER B 1 334 ? 27.406 56.188 17.531 1 84.44 334 SER B C 1
ATOM 7328 O O . SER B 1 334 ? 27.297 55.062 17.969 1 84.44 334 SER B O 1
ATOM 7330 N N . SER B 1 335 ? 28.359 57.062 17.859 1 85.31 335 SER B N 1
ATOM 7331 C CA . SER B 1 335 ? 29.391 56.625 18.781 1 85.31 335 SER B CA 1
ATOM 7332 C C . SER B 1 335 ? 28.797 56.25 20.141 1 85.31 335 SER B C 1
ATOM 7334 O O . SER B 1 335 ? 27.859 56.875 20.609 1 85.31 335 SER B O 1
ATOM 7336 N N . VAL B 1 336 ? 29.344 55.25 20.812 1 87.06 336 VAL B N 1
ATOM 7337 C CA . VAL B 1 336 ? 28.859 54.719 22.078 1 87.06 336 VAL B CA 1
ATOM 7338 C C . VAL B 1 336 ? 29.078 55.75 23.188 1 87.06 336 VAL B C 1
ATOM 7340 O O . VAL B 1 336 ? 28.484 55.656 24.266 1 87.06 336 VAL B O 1
ATOM 7343 N N . GLY B 1 337 ? 29.859 56.688 22.953 1 84.19 337 GLY B N 1
ATOM 7344 C CA . GLY B 1 337 ? 30.172 57.688 23.969 1 84.19 337 GLY B CA 1
ATOM 7345 C C . GLY B 1 337 ? 29.125 58.781 24.062 1 84.19 337 GLY B C 1
ATOM 7346 O O . GLY B 1 337 ? 29.094 59.5 25.047 1 84.19 337 GLY B O 1
ATOM 7347 N N . TYR B 1 338 ? 28.297 58.875 23.094 1 89.31 338 TYR B N 1
ATOM 7348 C CA . TYR B 1 338 ? 27.266 59.906 23.094 1 89.31 338 TYR B CA 1
ATOM 7349 C C . TYR B 1 338 ? 26.016 59.438 23.844 1 89.31 338 TYR B C 1
ATOM 7351 O O . TYR B 1 338 ? 25.719 58.25 23.891 1 89.31 338 TYR B O 1
ATOM 7359 N N . LYS B 1 339 ? 25.375 60.406 24.422 1 92.69 339 LYS B N 1
ATOM 7360 C CA . LYS B 1 339 ? 24.125 60.156 25.109 1 92.69 339 LYS B CA 1
ATOM 7361 C C . LYS B 1 339 ? 22.938 60.688 24.328 1 92.69 339 LYS B C 1
ATOM 7363 O O . LYS B 1 339 ? 23.062 61.688 23.625 1 92.69 339 LYS B O 1
ATOM 7368 N N . GLY B 1 340 ? 21.828 59.938 24.438 1 94.56 340 GLY B N 1
ATOM 7369 C CA . GLY B 1 340 ? 20.625 60.469 23.828 1 94.56 340 GLY B CA 1
ATOM 7370 C C . GLY B 1 340 ? 20.062 59.562 22.75 1 94.56 340 GLY B C 1
ATOM 7371 O O . GLY B 1 340 ? 18.938 59.719 22.297 1 94.56 340 GLY B O 1
ATOM 7372 N N . HIS B 1 341 ? 20.797 58.656 22.312 1 93.62 341 HIS B N 1
ATOM 7373 C CA . HIS B 1 341 ? 20.312 57.719 21.281 1 93.62 341 HIS B CA 1
ATOM 7374 C C . HIS B 1 341 ? 19.781 56.438 21.891 1 93.62 341 HIS B C 1
ATOM 7376 O O . HIS B 1 341 ? 20.203 56.031 22.984 1 93.62 341 HIS B O 1
ATOM 7382 N N . PHE B 1 342 ? 18.844 55.812 21.25 1 96.94 342 PHE B N 1
ATOM 7383 C CA . PHE B 1 342 ? 18.219 54.562 21.641 1 96.94 342 PHE B CA 1
ATOM 7384 C C . PHE B 1 342 ? 17.953 53.688 20.406 1 96.94 342 PHE B C 1
ATOM 7386 O O . PHE B 1 342 ? 17.375 54.156 19.422 1 96.94 342 PHE B O 1
ATOM 7393 N N . THR B 1 343 ? 18.406 52.469 20.438 1 97 343 THR B N 1
ATOM 7394 C CA . THR B 1 343 ? 18.219 51.562 19.297 1 97 343 THR B CA 1
ATOM 7395 C C . THR B 1 343 ? 17.203 50.469 19.641 1 97 343 THR B C 1
ATOM 7397 O O . THR B 1 343 ? 17.453 49.625 20.516 1 97 343 THR B O 1
ATOM 7400 N N . LEU B 1 344 ? 16.094 50.5 19.016 1 98.25 344 LEU B N 1
ATOM 7401 C CA . LEU B 1 344 ? 15.078 49.469 19.125 1 98.25 344 LEU B CA 1
ATOM 7402 C C . LEU B 1 344 ? 15.195 48.469 17.984 1 98.25 344 LEU B C 1
ATOM 7404 O O . LEU B 1 344 ? 15.016 48.844 16.812 1 98.25 344 LEU B O 1
ATOM 7408 N N . ILE B 1 345 ? 15.492 47.219 18.312 1 98.44 345 ILE B N 1
ATOM 7409 C CA . ILE B 1 345 ? 15.633 46.188 17.297 1 98.44 345 ILE B CA 1
ATOM 7410 C C . ILE B 1 345 ? 14.359 45.344 17.25 1 98.44 345 ILE B C 1
ATOM 7412 O O . ILE B 1 345 ? 13.922 44.812 18.266 1 98.44 345 ILE B O 1
ATOM 7416 N N . LEU B 1 346 ? 13.758 45.281 16.094 1 98.69 346 LEU B N 1
ATOM 7417 C CA . LEU B 1 346 ? 12.609 44.406 15.836 1 98.69 346 LEU B CA 1
ATOM 7418 C C . LEU B 1 346 ? 13.008 43.25 14.953 1 98.69 346 LEU B C 1
ATOM 7420 O O . LEU B 1 346 ? 13.477 43.438 13.828 1 98.69 346 LEU B O 1
ATOM 7424 N N . THR B 1 347 ? 12.836 42.062 15.445 1 98.56 347 THR B N 1
ATOM 7425 C CA . THR B 1 347 ? 13.188 40.844 14.703 1 98.56 347 THR B CA 1
ATOM 7426 C C . THR B 1 347 ? 12.242 39.688 15.07 1 98.56 347 THR B C 1
ATOM 7428 O O . THR B 1 347 ? 11.156 39.938 15.609 1 98.56 347 THR B O 1
ATOM 7431 N N . HIS B 1 348 ? 12.648 38.469 14.633 1 98.44 348 HIS B N 1
ATOM 7432 C CA . HIS B 1 348 ? 11.68 37.406 14.844 1 98.44 348 HIS B CA 1
ATOM 7433 C C . HIS B 1 348 ? 12.25 36.312 15.758 1 98.44 348 HIS B C 1
ATOM 7435 O O . HIS B 1 348 ? 11.711 36.062 16.844 1 98.44 348 HIS B O 1
ATOM 7441 N N . ILE B 1 349 ? 13.398 35.75 15.445 1 98.31 349 ILE B N 1
ATOM 7442 C CA . ILE B 1 349 ? 13.977 34.656 16.25 1 98.31 349 ILE B CA 1
ATOM 7443 C C . ILE B 1 349 ? 14.695 35.25 17.453 1 98.31 349 ILE B C 1
ATOM 7445 O O . ILE B 1 349 ? 15.523 36.156 17.328 1 98.31 349 ILE B O 1
ATOM 7449 N N . PRO B 1 350 ? 14.406 34.75 18.609 1 98.31 350 PRO B N 1
ATOM 7450 C CA . PRO B 1 350 ? 15.055 35.281 19.812 1 98.31 350 PRO B CA 1
ATOM 7451 C C . PRO B 1 350 ? 16.547 34.969 19.875 1 98.31 350 PRO B C 1
ATOM 7453 O O . PRO B 1 350 ? 17 34.031 19.219 1 98.31 350 PRO B O 1
ATOM 7456 N N . LEU B 1 351 ? 17.25 35.719 20.703 1 98.38 351 LEU B N 1
ATOM 7457 C CA . LEU B 1 351 ? 18.656 35.5 20.953 1 98.38 351 LEU B CA 1
ATOM 7458 C C . LEU B 1 351 ? 18.859 34.188 21.703 1 98.38 351 LEU B C 1
ATOM 7460 O O . LEU B 1 351 ? 17.922 33.625 22.281 1 98.38 351 LEU B O 1
ATOM 7464 N N . TYR B 1 352 ? 20.094 33.75 21.672 1 97.69 352 TYR B N 1
ATOM 7465 C CA . TYR B 1 352 ? 20.438 32.5 22.359 1 97.69 352 TYR B CA 1
ATOM 7466 C C . TYR B 1 352 ? 20.25 32.625 23.859 1 97.69 352 TYR B C 1
ATOM 7468 O O . TYR B 1 352 ? 20.641 33.625 24.469 1 97.69 352 TYR B O 1
ATOM 7476 N N . LYS B 1 353 ? 19.594 31.688 24.406 1 96.88 353 LYS B N 1
ATOM 7477 C CA . LYS B 1 353 ? 19.453 31.484 25.844 1 96.88 353 LYS B CA 1
ATOM 7478 C C . LYS B 1 353 ? 19.625 30.016 26.219 1 96.88 353 LYS B C 1
ATOM 7480 O O . LYS B 1 353 ? 19.141 29.141 25.516 1 96.88 353 LYS B O 1
ATOM 7485 N N . PRO B 1 354 ? 20.297 29.812 27.359 1 95.62 354 PRO B N 1
ATOM 7486 C CA . PRO B 1 354 ? 20.391 28.422 27.797 1 95.62 354 PRO B CA 1
ATOM 7487 C C . PRO B 1 354 ? 19.031 27.797 28.109 1 95.62 354 PRO B C 1
ATOM 7489 O O . PRO B 1 354 ? 18.062 28.516 28.344 1 95.62 354 PRO B O 1
ATOM 7492 N N . ALA B 1 355 ? 19.031 26.484 28.047 1 95.38 355 ALA B N 1
ATOM 7493 C CA . ALA B 1 355 ? 17.797 25.75 28.359 1 95.38 355 ALA B CA 1
ATOM 7494 C C . ALA B 1 355 ? 17.297 26.094 29.766 1 95.38 355 ALA B C 1
ATOM 7496 O O . ALA B 1 355 ? 18.109 26.234 30.688 1 95.38 355 ALA B O 1
ATOM 7497 N N . GLY B 1 356 ? 16.016 26.219 29.891 1 94.94 356 GLY B N 1
ATOM 7498 C CA . GLY B 1 356 ? 15.43 26.422 31.203 1 94.94 356 GLY B CA 1
ATOM 7499 C C . GLY B 1 356 ? 15.047 27.875 31.469 1 94.94 356 GLY B C 1
ATOM 7500 O O . GLY B 1 356 ? 14.336 28.156 32.438 1 94.94 356 GLY B O 1
ATOM 7501 N N . ILE B 1 357 ? 15.477 28.797 30.672 1 96.81 357 ILE B N 1
ATOM 7502 C CA . ILE B 1 357 ? 15.172 30.219 30.891 1 96.81 357 ILE B CA 1
ATOM 7503 C C . ILE B 1 357 ? 13.805 30.547 30.297 1 96.81 357 ILE B C 1
ATOM 7505 O O . ILE B 1 357 ? 12.977 31.172 30.953 1 96.81 357 ILE B O 1
ATOM 7509 N N . CYS B 1 358 ? 13.555 30.172 29.078 1 96.62 358 CYS B N 1
ATOM 7510 C CA . CYS B 1 358 ? 12.266 30.344 28.422 1 96.62 358 CYS B CA 1
ATOM 7511 C C . CYS B 1 358 ? 11.625 28.984 28.125 1 96.62 358 CYS B C 1
ATOM 7513 O O . CYS B 1 358 ? 12.234 27.938 28.359 1 96.62 358 CYS B O 1
ATOM 7515 N N . VAL B 1 359 ? 10.391 28.953 27.703 1 94.62 359 VAL B N 1
ATOM 7516 C CA . VAL B 1 359 ? 9.648 27.719 27.438 1 94.62 359 VAL B CA 1
ATOM 7517 C C . VAL B 1 359 ? 10.336 26.938 26.328 1 94.62 359 VAL B C 1
ATOM 7519 O O . VAL B 1 359 ? 10.531 25.719 26.453 1 94.62 359 VAL B O 1
ATOM 7522 N N . ASP B 1 360 ? 10.789 27.594 25.234 1 93.56 360 ASP B N 1
ATOM 7523 C CA . ASP B 1 360 ? 11.516 26.938 24.156 1 93.56 360 ASP B CA 1
ATOM 7524 C C . ASP B 1 360 ? 13 26.828 24.484 1 93.56 360 ASP B C 1
ATOM 7526 O O . ASP B 1 360 ? 13.648 27.844 24.781 1 93.56 360 ASP B O 1
ATOM 7530 N N . SER B 1 361 ? 13.531 25.641 24.406 1 94.75 361 SER B N 1
ATOM 7531 C CA . SER B 1 361 ? 14.961 25.422 24.578 1 94.75 361 SER B CA 1
ATOM 7532 C C . SER B 1 361 ? 15.703 25.547 23.25 1 94.75 361 SER B C 1
ATOM 7534 O O . SER B 1 361 ? 15.086 25.516 22.188 1 94.75 361 SER B O 1
ATOM 7536 N N . PRO B 1 362 ? 17.031 25.734 23.422 1 95.25 362 PRO B N 1
ATOM 7537 C CA . PRO B 1 362 ? 17.766 25.75 22.156 1 95.25 362 PRO B CA 1
ATOM 7538 C C . PRO B 1 362 ? 17.531 24.5 21.312 1 95.25 362 PRO B C 1
ATOM 7540 O O . PRO B 1 362 ? 17.5 23.391 21.844 1 95.25 362 PRO B O 1
ATOM 7543 N N . PHE B 1 363 ? 17.25 24.703 20.016 1 96.5 363 PHE B N 1
ATOM 7544 C CA . PHE B 1 363 ? 16.906 23.594 19.125 1 96.5 363 PHE B CA 1
ATOM 7545 C C . PHE B 1 363 ? 17.266 23.938 17.672 1 96.5 363 PHE B C 1
ATOM 7547 O O . PHE B 1 363 ? 16.984 25.031 17.203 1 96.5 363 PHE B O 1
ATOM 7554 N N . PHE B 1 364 ? 18 22.938 16.953 1 95.56 364 PHE B N 1
ATOM 7555 C CA . PHE B 1 364 ? 18.297 23.016 15.523 1 95.56 364 PHE B CA 1
ATOM 7556 C C . PHE B 1 364 ? 17.969 21.719 14.82 1 95.56 364 PHE B C 1
ATOM 7558 O O . PHE B 1 364 ? 18.219 20.641 15.352 1 95.56 364 PHE B O 1
ATOM 7565 N N . SER B 1 365 ? 17.312 21.812 13.688 1 95.94 365 SER B N 1
ATOM 7566 C CA . SER B 1 365 ? 17.109 20.656 12.82 1 95.94 365 SER B CA 1
ATOM 7567 C C . SER B 1 365 ? 17.484 20.984 11.375 1 95.94 365 SER B C 1
ATOM 7569 O O . SER B 1 365 ? 17.391 22.141 10.953 1 95.94 365 SER B O 1
ATOM 7571 N N . PHE B 1 366 ? 17.875 19.938 10.602 1 94.81 366 PHE B N 1
ATOM 7572 C CA . PHE B 1 366 ? 18.406 20.156 9.258 1 94.81 366 PHE B CA 1
ATOM 7573 C C . PHE B 1 366 ? 17.719 19.25 8.258 1 94.81 366 PHE B C 1
ATOM 7575 O O . PHE B 1 366 ? 17.25 18.156 8.609 1 94.81 366 PHE B O 1
ATOM 7582 N N . HIS B 1 367 ? 17.594 19.766 7.09 1 93.38 367 HIS B N 1
ATOM 7583 C CA . HIS B 1 367 ? 17.125 18.906 6.004 1 93.38 367 HIS B CA 1
ATOM 7584 C C . HIS B 1 367 ? 18.141 17.797 5.711 1 93.38 367 HIS B C 1
ATOM 7586 O O . HIS B 1 367 ? 19.328 17.938 6.012 1 93.38 367 HIS B O 1
ATOM 7592 N N . THR B 1 368 ? 17.609 16.734 5.125 1 90.12 368 THR B N 1
ATOM 7593 C CA . THR B 1 368 ? 18.516 15.672 4.719 1 90.12 368 THR B CA 1
ATOM 7594 C C . THR B 1 368 ? 19.453 16.141 3.607 1 90.12 368 THR B C 1
ATOM 7596 O O . THR B 1 368 ? 19.188 17.156 2.953 1 90.12 368 THR B O 1
ATOM 7599 N N . ALA B 1 369 ? 20.5 15.391 3.357 1 88.06 369 ALA B N 1
ATOM 7600 C CA . ALA B 1 369 ? 21.469 15.734 2.312 1 88.06 369 ALA B CA 1
ATOM 7601 C C . ALA B 1 369 ? 20.797 15.781 0.943 1 88.06 369 ALA B C 1
ATOM 7603 O O . ALA B 1 369 ? 21.094 16.656 0.127 1 88.06 369 ALA B O 1
ATOM 7604 N N . ALA B 1 370 ? 19.797 14.906 0.699 1 83.25 370 ALA B N 1
ATOM 7605 C CA . ALA B 1 370 ? 19.078 14.828 -0.566 1 83.25 370 ALA B CA 1
ATOM 7606 C C . ALA B 1 370 ? 18.219 16.062 -0.786 1 83.25 370 ALA B C 1
ATOM 7608 O O . ALA B 1 370 ? 18 16.484 -1.926 1 83.25 370 ALA B O 1
ATOM 7609 N N . ASP B 1 371 ? 17.891 16.688 0.359 1 86.19 371 ASP B N 1
ATOM 7610 C CA . ASP B 1 371 ? 17 17.844 0.274 1 86.19 371 ASP B CA 1
ATOM 7611 C C . ASP B 1 371 ? 17.797 19.141 0.419 1 86.19 371 ASP B C 1
ATOM 7613 O O . ASP B 1 371 ? 17.25 20.188 0.798 1 86.19 371 ASP B O 1
ATOM 7617 N N . GLY B 1 372 ? 19.172 19.109 0.327 1 86.5 372 GLY B N 1
ATOM 7618 C CA . GLY B 1 372 ? 20.031 20.297 0.307 1 86.5 372 GLY B CA 1
ATOM 7619 C C . GLY B 1 372 ? 20.781 20.5 1.602 1 86.5 372 GLY B C 1
ATOM 7620 O O . GLY B 1 372 ? 21.75 21.266 1.646 1 86.5 372 GLY B O 1
ATOM 7621 N N . GLY B 1 373 ? 20.312 19.859 2.746 1 88.88 373 GLY B N 1
ATOM 7622 C CA . GLY B 1 373 ? 21.047 19.891 4 1 88.88 373 GLY B CA 1
ATOM 7623 C C . GLY B 1 373 ? 20.922 21.219 4.727 1 88.88 373 GLY B C 1
ATOM 7624 O O . GLY B 1 373 ? 21.672 21.484 5.668 1 88.88 373 GLY B O 1
ATOM 7625 N N . GLY B 1 374 ? 20.062 22.094 4.375 1 93.06 374 GLY B N 1
ATOM 7626 C CA . GLY B 1 374 ? 19.922 23.422 4.953 1 93.06 374 GLY B CA 1
ATOM 7627 C C . GLY B 1 374 ? 19.219 23.422 6.293 1 93.06 374 GLY B C 1
ATOM 7628 O O . GLY B 1 374 ? 18.656 22.406 6.699 1 93.06 374 GLY B O 1
ATOM 7629 N N . LEU B 1 375 ? 19.328 24.516 6.992 1 95.12 375 LEU B N 1
ATOM 7630 C CA . LEU B 1 375 ? 18.672 24.641 8.289 1 95.12 375 LEU B CA 1
ATOM 7631 C C . LEU B 1 375 ? 17.156 24.594 8.141 1 95.12 375 LEU B C 1
ATOM 7633 O O . LEU B 1 375 ? 16.562 25.469 7.492 1 95.12 375 LEU B O 1
ATOM 7637 N N . LYS B 1 376 ? 16.562 23.672 8.727 1 95.44 376 LYS B N 1
ATOM 7638 C CA . LYS B 1 376 ? 15.133 23.391 8.555 1 95.44 376 LYS B CA 1
ATOM 7639 C C . LYS B 1 376 ? 14.305 24.109 9.625 1 95.44 376 LYS B C 1
ATOM 7641 O O . LYS B 1 376 ? 13.234 24.641 9.336 1 95.44 376 LYS B O 1
ATOM 7646 N N . GLU B 1 377 ? 14.719 24 10.883 1 95.38 377 GLU B N 1
ATOM 7647 C CA . GLU B 1 377 ? 13.992 24.578 12.008 1 95.38 377 GLU B CA 1
ATOM 7648 C C . GLU B 1 377 ? 14.953 24.969 13.133 1 95.38 377 GLU B C 1
ATOM 7650 O O . GLU B 1 377 ? 15.992 24.328 13.32 1 95.38 377 GLU B O 1
ATOM 7655 N N . GLN B 1 378 ? 14.617 26.094 13.797 1 96.81 378 GLN B N 1
ATOM 7656 C CA . GLN B 1 378 ? 15.352 26.469 15 1 96.81 378 GLN B CA 1
ATOM 7657 C C . GLN B 1 378 ? 14.453 27.25 15.961 1 96.81 378 GLN B C 1
ATOM 7659 O O . GLN B 1 378 ? 13.539 27.953 15.539 1 96.81 378 GLN B O 1
ATOM 7664 N N . ASN B 1 379 ? 14.742 27.188 17.25 1 97 379 ASN B N 1
ATOM 7665 C CA . ASN B 1 379 ? 13.977 27.891 18.266 1 97 379 ASN B CA 1
ATOM 7666 C C . ASN B 1 379 ? 14.602 29.234 18.594 1 97 379 ASN B C 1
ATOM 7668 O O . ASN B 1 379 ? 13.891 30.188 18.922 1 97 379 ASN B O 1
ATOM 7672 N N . GLN B 1 380 ? 15.906 29.328 18.594 1 97.81 380 GLN B N 1
ATOM 7673 C CA . GLN B 1 380 ? 16.688 30.5 18.938 1 97.81 380 GLN B CA 1
ATOM 7674 C C . GLN B 1 380 ? 17.891 30.656 18 1 97.81 380 GLN B C 1
ATOM 7676 O O . GLN B 1 380 ? 18.266 29.703 17.328 1 97.81 380 GLN B O 1
ATOM 7681 N N . LEU B 1 381 ? 18.375 31.844 18.016 1 97.94 381 LEU B N 1
ATOM 7682 C CA . LEU B 1 381 ? 19.625 32.062 17.281 1 97.94 381 LEU B CA 1
ATOM 7683 C C . LEU B 1 381 ? 20.781 31.344 17.969 1 97.94 381 LEU B C 1
ATOM 7685 O O . LEU B 1 381 ? 20.719 31.078 19.172 1 97.94 381 LEU B O 1
ATOM 7689 N N . SER B 1 382 ? 21.766 31 17.203 1 96.88 382 SER B N 1
ATOM 7690 C CA . SER B 1 382 ? 23 30.484 17.812 1 96.88 382 SER B CA 1
ATOM 7691 C C . SER B 1 382 ? 23.672 31.547 18.672 1 96.88 382 SER B C 1
ATOM 7693 O O . SER B 1 382 ? 23.391 32.75 18.531 1 96.88 382 SER B O 1
ATOM 7695 N N . ALA B 1 383 ? 24.547 31.109 19.578 1 95.38 383 ALA B N 1
ATOM 7696 C CA . ALA B 1 383 ? 25.297 32.031 20.422 1 95.38 383 ALA B CA 1
ATOM 7697 C C . ALA B 1 383 ? 26.109 33 19.578 1 95.38 383 ALA B C 1
ATOM 7699 O O . ALA B 1 383 ? 26.188 34.219 19.891 1 95.38 383 ALA B O 1
ATOM 7700 N N . ASP B 1 384 ? 26.594 32.5 18.484 1 93.81 384 ASP B N 1
ATOM 7701 C CA . ASP B 1 384 ? 27.422 33.344 17.594 1 93.81 384 ASP B CA 1
ATOM 7702 C C . ASP B 1 384 ? 26.578 34.406 16.906 1 93.81 384 ASP B C 1
ATOM 7704 O O . ASP B 1 384 ? 26.984 35.562 16.828 1 93.81 384 ASP B O 1
ATOM 7708 N N . ALA B 1 385 ? 25.484 34 16.359 1 95.81 385 ALA B N 1
ATOM 7709 C CA . ALA B 1 385 ? 24.609 34.969 15.711 1 95.81 385 ALA B CA 1
ATOM 7710 C C . ALA B 1 385 ? 24.109 36 16.703 1 95.81 385 ALA B C 1
ATOM 7712 O O . ALA B 1 385 ? 23.953 37.156 16.359 1 95.81 385 ALA B O 1
ATOM 7713 N N . SER B 1 386 ? 23.859 35.594 17.922 1 97.12 386 SER B N 1
ATOM 7714 C CA . SER B 1 386 ? 23.391 36.5 18.969 1 97.12 386 SER B CA 1
ATOM 7715 C C . SER B 1 386 ? 24.438 37.562 19.281 1 97.12 386 SER B C 1
ATOM 7717 O O . SER B 1 386 ? 24.094 38.719 19.578 1 97.12 386 SER B O 1
ATOM 7719 N N . LYS B 1 387 ? 25.688 37.219 19.234 1 93.5 387 LYS B N 1
ATOM 7720 C CA . LYS B 1 387 ? 26.781 38.156 19.484 1 93.5 387 LYS B CA 1
ATOM 7721 C C . LYS B 1 387 ? 26.75 39.312 18.469 1 93.5 387 LYS B C 1
ATOM 7723 O O . LYS B 1 387 ? 27.172 40.438 18.781 1 93.5 387 LYS B O 1
ATOM 7728 N N . GLY B 1 388 ? 26.266 38.969 17.266 1 90.94 388 GLY B N 1
ATOM 7729 C CA . GLY B 1 388 ? 26.156 40 16.25 1 90.94 388 GLY B CA 1
ATOM 7730 C C . GLY B 1 388 ? 25.25 41.156 16.672 1 90.94 388 GLY B C 1
ATOM 7731 O O . GLY B 1 388 ? 25.484 42.312 16.281 1 90.94 388 GLY B O 1
ATOM 7732 N N . PHE B 1 389 ? 24.312 40.875 17.406 1 94.62 389 PHE B N 1
ATOM 7733 C CA . PHE B 1 389 ? 23.422 41.906 17.922 1 94.62 389 PHE B CA 1
ATOM 7734 C C . PHE B 1 389 ? 24.031 42.594 19.141 1 94.62 389 PHE B C 1
ATOM 7736 O O . PHE B 1 389 ? 24.156 43.812 19.188 1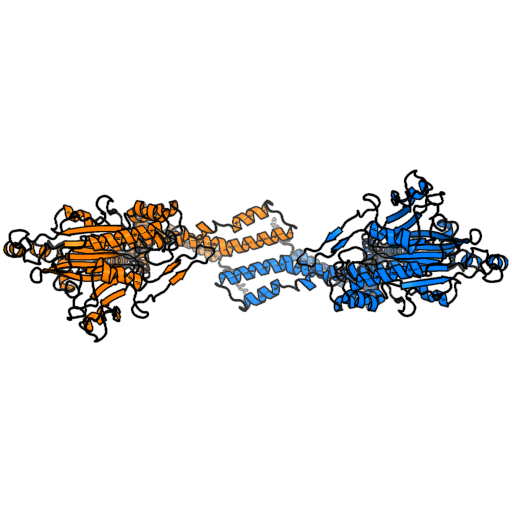 94.62 389 PHE B O 1
ATOM 7743 N N . LEU B 1 390 ? 24.5 41.844 20.156 1 96.12 390 LEU B N 1
ATOM 7744 C CA . LEU B 1 390 ? 24.984 42.344 21.438 1 96.12 390 LEU B CA 1
ATOM 7745 C C . LEU B 1 390 ? 26.281 43.125 21.266 1 96.12 390 LEU B C 1
ATOM 7747 O O . LEU B 1 390 ? 26.375 44.281 21.688 1 96.12 390 LEU B O 1
ATOM 7751 N N . GLU B 1 391 ? 27.203 42.594 20.625 1 94.5 391 GLU B N 1
ATOM 7752 C CA . GLU B 1 391 ? 28.516 43.219 20.469 1 94.5 391 GLU B CA 1
ATOM 7753 C C . GLU B 1 391 ? 28.594 44.031 19.188 1 94.5 391 GLU B C 1
ATOM 7755 O O . GLU B 1 391 ? 29.359 45 19.109 1 94.5 391 GLU B O 1
ATOM 7760 N N . GLY B 1 392 ? 27.797 43.625 18.219 1 93.5 392 GLY B N 1
ATOM 7761 C CA . GLY B 1 392 ? 27.812 44.344 16.953 1 93.5 392 GLY B CA 1
ATOM 7762 C C . GLY B 1 392 ? 26.906 45.562 16.938 1 93.5 392 GLY B C 1
ATOM 7763 O O . GLY B 1 392 ? 27.359 46.688 17.109 1 93.5 392 GLY B O 1
ATOM 7764 N N . MET B 1 393 ? 25.625 45.406 16.844 1 92.94 393 MET B N 1
ATOM 7765 C CA . MET B 1 393 ? 24.656 46.469 16.672 1 92.94 393 MET B CA 1
ATOM 7766 C C . MET B 1 393 ? 24.641 47.375 17.906 1 92.94 393 MET B C 1
ATOM 7768 O O . MET B 1 393 ? 24.656 48.594 17.766 1 92.94 393 MET B O 1
ATOM 7772 N N . TRP B 1 394 ? 24.688 46.844 19.125 1 94.94 394 TRP B N 1
ATOM 7773 C CA . TRP B 1 394 ? 24.672 47.656 20.328 1 94.94 394 TRP B CA 1
ATOM 7774 C C . TRP B 1 394 ? 26.094 48.031 20.75 1 94.94 394 TRP B C 1
ATOM 7776 O O . TRP B 1 394 ? 26.297 48.938 21.562 1 94.94 394 TRP B O 1
ATOM 7786 N N . GLY B 1 395 ? 27.109 47.375 20.297 1 93.19 395 GLY B N 1
ATOM 7787 C CA . GLY B 1 395 ? 28.5 47.688 20.578 1 93.19 395 GLY B CA 1
ATOM 7788 C C . GLY B 1 395 ? 28.922 47.344 22 1 93.19 395 GLY B C 1
ATOM 7789 O O . GLY B 1 395 ? 29.75 48.062 22.594 1 93.19 395 GLY B O 1
ATOM 7790 N N . MET B 1 396 ? 28.391 46.438 22.594 1 94.44 396 MET B N 1
ATOM 7791 C CA . MET B 1 396 ? 28.734 46.031 23.953 1 94.44 396 MET B CA 1
ATOM 7792 C C . MET B 1 396 ? 29.984 45.156 23.984 1 94.44 396 MET B C 1
ATOM 7794 O O . MET B 1 396 ? 30.344 44.562 22.969 1 94.44 396 MET B O 1
ATOM 7798 N N . SER B 1 397 ? 30.688 45.219 25.141 1 92.88 397 SER B N 1
ATOM 7799 C CA . SER B 1 397 ? 31.922 44.438 25.234 1 92.88 397 SE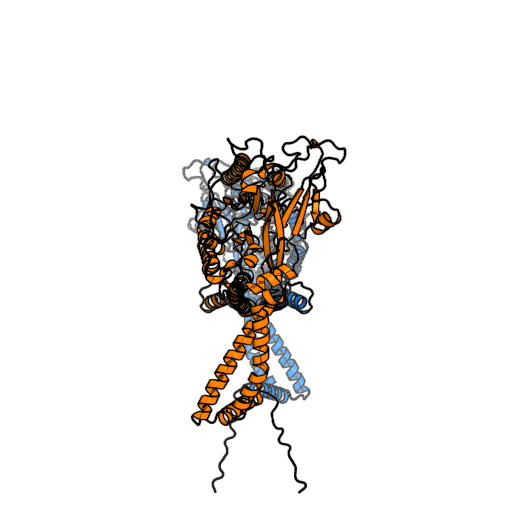R B CA 1
ATOM 7800 C C . SER B 1 397 ? 32.156 43.969 26.672 1 92.88 397 SER B C 1
ATOM 7802 O O . SER B 1 397 ? 31.766 44.625 27.625 1 92.88 397 SER B O 1
ATOM 7804 N N . GLY B 1 398 ? 32.75 42.812 26.781 1 91.88 398 GLY B N 1
ATOM 7805 C CA . GLY B 1 398 ? 33.188 42.312 28.078 1 91.88 398 GLY B CA 1
ATOM 7806 C C . GLY B 1 398 ? 34.438 43 28.625 1 91.88 398 GLY B C 1
ATOM 7807 O O . GLY B 1 398 ? 34.844 42.75 29.766 1 91.88 398 GLY B O 1
ATOM 7808 N N . LYS B 1 399 ? 34.969 43.812 27.797 1 91.5 399 LYS B N 1
ATOM 7809 C CA . LYS B 1 399 ? 36.188 44.531 28.203 1 91.5 399 LYS B CA 1
ATOM 7810 C C . LYS B 1 399 ? 35.844 45.875 28.828 1 91.5 399 LYS B C 1
ATOM 7812 O O . LYS B 1 399 ? 35.125 46.688 28.234 1 91.5 399 LYS B O 1
ATOM 7817 N N . GLU B 1 400 ? 36.438 46.219 29.953 1 88.19 400 GLU B N 1
ATOM 7818 C CA . GLU B 1 400 ? 36.156 47.469 30.672 1 88.19 400 GLU B CA 1
ATOM 7819 C C . GLU B 1 400 ? 36.781 48.688 29.953 1 88.19 400 GLU B C 1
ATOM 7821 O O . GLU B 1 400 ? 36.281 49.781 30.062 1 88.19 400 GLU B O 1
ATOM 7826 N N . ASN B 1 401 ? 37.812 48.438 29.219 1 88.44 401 ASN B N 1
ATOM 7827 C CA . ASN B 1 401 ? 38.5 49.531 28.562 1 88.44 401 ASN B CA 1
ATOM 7828 C C . ASN B 1 401 ? 38 49.75 27.156 1 88.44 401 ASN B C 1
ATOM 7830 O O . ASN B 1 401 ? 38.562 50.562 26.391 1 88.44 401 ASN B O 1
ATOM 7834 N N . ALA B 1 402 ? 36.938 49.094 26.781 1 90.44 402 ALA B N 1
ATOM 7835 C CA . ALA B 1 402 ? 36.344 49.312 25.469 1 90.44 402 ALA B CA 1
ATOM 7836 C C . ALA B 1 402 ? 35.625 50.656 25.422 1 90.44 402 ALA B C 1
ATOM 7838 O O . ALA B 1 402 ? 35.406 51.312 26.453 1 90.44 402 ALA B O 1
ATOM 7839 N N . ALA B 1 403 ? 35.375 51.031 24.297 1 89.75 403 ALA B N 1
ATOM 7840 C CA . ALA B 1 403 ? 34.688 52.312 24.094 1 89.75 403 ALA B CA 1
ATOM 7841 C C . ALA B 1 403 ? 33.375 52.375 24.906 1 89.75 403 ALA B C 1
ATOM 7843 O O . ALA B 1 403 ? 32.625 51.375 24.938 1 89.75 403 ALA B O 1
ATOM 7844 N N . GLY B 1 404 ? 33.219 53.562 25.641 1 88.56 404 GLY B N 1
ATOM 7845 C CA . GLY B 1 404 ? 32 53.719 26.453 1 88.56 404 GLY B CA 1
ATOM 7846 C C . GLY B 1 404 ? 31.969 52.812 27.656 1 88.56 404 GLY B C 1
ATOM 7847 O O . GLY B 1 404 ? 30.906 52.5 28.188 1 88.56 404 GLY B O 1
ATOM 7848 N N . GLY B 1 405 ? 33.156 52.219 28 1 89.81 405 GLY B N 1
ATOM 7849 C CA . GLY B 1 405 ? 33.25 51.312 29.125 1 89.81 405 GLY B CA 1
ATOM 7850 C C . GLY B 1 405 ? 32.719 49.938 28.828 1 89.81 405 GLY B C 1
ATOM 7851 O O . GLY B 1 405 ? 32.562 49.125 29.75 1 89.81 405 GLY B O 1
ATOM 7852 N N . GLY B 1 406 ? 32.375 49.75 27.547 1 92.62 406 GLY B N 1
ATOM 7853 C CA . GLY B 1 406 ? 31.844 48.469 27.141 1 92.62 406 GLY B CA 1
ATOM 7854 C C . GLY B 1 406 ? 30.328 48.375 27.281 1 92.62 406 GLY B C 1
ATOM 7855 O O . GLY B 1 406 ? 29.734 47.344 27 1 92.62 406 GLY B O 1
ATOM 7856 N N . TYR B 1 407 ? 29.719 49.406 27.641 1 93.19 407 TYR B N 1
ATOM 7857 C CA . TYR B 1 407 ? 28.281 49.375 27.906 1 93.19 407 TYR B CA 1
ATOM 7858 C C . TYR B 1 407 ? 27.469 49.5 26.625 1 93.19 407 TYR B C 1
ATOM 7860 O O . TYR B 1 407 ? 26.297 49.156 26.594 1 93.19 407 TYR B O 1
ATOM 7868 N N . GLY B 1 408 ? 28.078 49.938 25.562 1 92.62 408 GLY B N 1
ATOM 7869 C CA . GLY B 1 408 ? 27.438 50.031 24.266 1 92.62 408 GLY B CA 1
ATOM 7870 C C . GLY B 1 408 ? 26.328 51.062 24.234 1 92.62 408 GLY B C 1
ATOM 7871 O O . GLY B 1 408 ? 26.25 51.938 25.109 1 92.62 408 GLY B O 1
ATOM 7872 N N . ARG B 1 409 ? 25.562 50.969 23.188 1 92.31 409 ARG B N 1
ATOM 7873 C CA . ARG B 1 409 ? 24.453 51.875 22.969 1 92.31 409 ARG B CA 1
ATOM 7874 C C . ARG B 1 409 ? 23.203 51.438 23.688 1 92.31 409 ARG B C 1
ATOM 7876 O O . ARG B 1 409 ? 22.938 50.219 23.781 1 92.31 409 ARG B O 1
ATOM 7883 N N . ALA B 1 410 ? 22.375 52.406 24.219 1 94.62 410 ALA B N 1
ATOM 7884 C CA . ALA B 1 410 ? 21.109 52.031 24.828 1 94.62 410 ALA B CA 1
ATOM 7885 C C . ALA B 1 410 ? 20.156 51.438 23.812 1 94.62 410 ALA B C 1
ATOM 7887 O O . ALA B 1 410 ? 20.156 51.812 22.641 1 94.62 410 ALA B O 1
ATOM 7888 N N . GLY B 1 411 ? 19.406 50.469 24.312 1 96.44 411 GLY B N 1
ATOM 7889 C CA . GLY B 1 411 ? 18.484 49.844 23.359 1 96.44 411 GLY B CA 1
ATOM 7890 C C . GLY B 1 411 ? 17.672 48.719 23.953 1 96.44 411 GLY B C 1
ATOM 7891 O O . GLY B 1 411 ? 17.781 48.438 25.156 1 96.44 411 GLY B O 1
ATOM 7892 N N . LEU B 1 412 ? 16.797 48.188 23.141 1 98.25 412 LEU B N 1
ATOM 7893 C CA . LEU B 1 412 ? 15.875 47.094 23.469 1 98.25 412 LEU B CA 1
ATOM 7894 C C . LEU B 1 412 ? 15.578 46.25 22.234 1 98.25 412 LEU B C 1
ATOM 7896 O O . LEU B 1 412 ? 15.578 46.75 21.109 1 98.25 412 LEU B O 1
ATOM 7900 N N . MET B 1 413 ? 15.43 44.969 22.484 1 98.44 413 MET B N 1
ATOM 7901 C CA . MET B 1 413 ? 15.047 44.094 21.375 1 98.44 413 MET B CA 1
ATOM 7902 C C . MET B 1 413 ? 13.664 43.5 21.609 1 98.44 413 MET B C 1
ATOM 7904 O O . MET B 1 413 ? 13.359 43.031 22.703 1 98.44 413 MET B O 1
ATOM 7908 N N . LEU B 1 414 ? 12.805 43.594 20.625 1 98.69 414 LEU B N 1
ATOM 7909 C CA . LEU B 1 414 ? 11.516 42.906 20.609 1 98.69 414 LEU B CA 1
ATOM 7910 C C . LEU B 1 414 ? 11.484 41.844 19.5 1 98.69 414 LEU B C 1
ATOM 7912 O O . LEU B 1 414 ? 11.922 42.094 18.375 1 98.69 414 LEU B O 1
ATOM 7916 N N . ASN B 1 415 ? 11.062 40.656 19.828 1 98.44 415 ASN B N 1
ATOM 7917 C CA . ASN B 1 415 ? 10.914 39.625 18.812 1 98.44 415 ASN B CA 1
ATOM 7918 C C . ASN B 1 415 ? 9.688 38.75 19.078 1 98.44 415 ASN B C 1
ATOM 7920 O O . ASN B 1 415 ? 8.938 39 20.016 1 98.44 415 ASN B O 1
ATOM 7924 N N . GLY B 1 416 ? 9.406 37.875 18.172 1 97.56 416 GLY B N 1
ATOM 7925 C CA . GLY B 1 416 ? 8.352 36.875 18.281 1 97.56 416 GLY B CA 1
ATOM 7926 C C . GLY B 1 416 ? 8.867 35.438 18.281 1 97.56 416 GLY B C 1
ATOM 7927 O O . GLY B 1 416 ? 9.797 35.125 19.016 1 97.56 416 GLY B O 1
ATOM 7928 N N . HIS B 1 417 ? 8.219 34.531 17.641 1 96.88 417 HIS B N 1
ATOM 7929 C CA . HIS B 1 417 ? 8.664 33.156 17.375 1 96.88 417 HIS B CA 1
ATOM 7930 C C . HIS B 1 417 ? 8.281 32.219 18.516 1 96.88 417 HIS B C 1
ATOM 7932 O O . HIS B 1 417 ? 7.688 31.156 18.297 1 96.88 417 HIS B O 1
ATOM 7938 N N . ASP B 1 418 ? 8.805 32.531 19.703 1 96.56 418 ASP B N 1
ATOM 7939 C CA . ASP B 1 418 ? 8.336 31.781 20.875 1 96.56 418 ASP B CA 1
ATOM 7940 C C . ASP B 1 418 ? 6.945 32.25 21.297 1 96.56 418 ASP B C 1
ATOM 7942 O O . ASP B 1 418 ? 6.801 33.281 21.938 1 96.56 418 ASP B O 1
ATOM 7946 N N . HIS B 1 419 ? 5.957 31.438 21.078 1 95.94 419 HIS B N 1
ATOM 7947 C CA . HIS B 1 419 ? 4.566 31.844 21.234 1 95.94 419 HIS B CA 1
ATOM 7948 C C . HIS B 1 419 ? 4.23 32.062 22.703 1 95.94 419 HIS B C 1
ATOM 7950 O O . HIS B 1 419 ? 3.283 32.812 23.031 1 95.94 419 HIS B O 1
ATOM 7956 N N . ALA B 1 420 ? 5.016 31.547 23.562 1 96.31 420 ALA B N 1
ATOM 7957 C CA . ALA B 1 420 ? 4.762 31.656 25 1 96.31 420 ALA B CA 1
ATOM 7958 C C . ALA B 1 420 ? 5.285 32.969 25.547 1 96.31 420 ALA B C 1
ATOM 7960 O O . ALA B 1 420 ? 4.93 33.375 26.656 1 96.31 420 ALA B O 1
ATOM 7961 N N . GLY B 1 421 ? 6.082 33.656 24.781 1 96.94 421 GLY B N 1
ATOM 7962 C CA . GLY B 1 421 ? 6.703 34.844 25.281 1 96.94 421 GLY B CA 1
ATOM 7963 C C . GLY B 1 421 ? 7.844 34.594 26.234 1 96.94 421 GLY B C 1
ATOM 7964 O O . GLY B 1 421 ? 7.914 33.531 26.844 1 96.94 421 GLY B O 1
ATOM 7965 N N . CYS B 1 422 ? 8.703 35.5 26.344 1 97.75 422 CYS B N 1
ATOM 7966 C CA . CYS B 1 422 ? 9.852 35.406 27.234 1 97.75 422 CYS B CA 1
ATOM 7967 C C . CYS B 1 422 ? 10.508 36.781 27.422 1 97.75 422 CYS B C 1
ATOM 7969 O O . CYS B 1 422 ? 10.773 37.5 26.453 1 97.75 422 CYS B O 1
ATOM 7971 N N . ASP B 1 423 ? 10.648 37.219 28.625 1 98.06 423 ASP B N 1
ATOM 7972 C CA . ASP B 1 423 ? 11.273 38.469 29 1 98.06 423 ASP B CA 1
ATOM 7973 C C . ASP B 1 423 ? 12.617 38.25 29.688 1 98.06 423 ASP B C 1
ATOM 7975 O O . ASP B 1 423 ? 12.664 37.75 30.812 1 98.06 423 ASP B O 1
ATOM 7979 N N . THR B 1 424 ? 13.734 38.719 29.016 1 98.44 424 THR B N 1
ATOM 7980 C CA . THR B 1 424 ? 15.047 38.312 29.516 1 98.44 424 THR B CA 1
ATOM 7981 C C . THR B 1 424 ? 16.016 39.5 29.516 1 98.44 424 THR B C 1
ATOM 7983 O O . THR B 1 424 ? 15.727 40.531 28.922 1 98.44 424 THR B O 1
ATOM 7986 N N . TYR B 1 425 ? 17.031 39.344 30.25 1 98.25 425 TYR B N 1
ATOM 7987 C CA . TYR B 1 425 ? 18.141 40.281 30.328 1 98.25 425 TYR B CA 1
ATOM 7988 C C . TYR B 1 425 ? 19.469 39.594 30 1 98.25 425 TYR B C 1
ATOM 7990 O O . TYR B 1 425 ? 19.797 38.562 30.594 1 98.25 425 TYR B O 1
ATOM 7998 N N . HIS B 1 426 ? 20.156 40.031 29 1 98 426 HIS B N 1
ATOM 7999 C CA . HIS B 1 426 ? 21.469 39.531 28.594 1 98 426 HIS B CA 1
ATOM 8000 C C . HIS B 1 426 ? 22.594 40.438 29.125 1 98 426 HIS B C 1
ATOM 8002 O O . HIS B 1 426 ? 22.562 41.656 28.953 1 98 426 HIS B O 1
ATOM 8008 N N . PHE B 1 427 ? 23.562 39.812 29.797 1 96.81 427 PHE B N 1
ATOM 8009 C CA . PHE B 1 427 ? 24.609 40.625 30.391 1 96.81 427 PHE B CA 1
ATOM 8010 C C . PHE B 1 427 ? 25.938 39.875 30.406 1 96.81 427 PHE B C 1
ATOM 8012 O O . PHE B 1 427 ? 25.984 38.688 30.188 1 96.81 427 PHE B O 1
ATOM 8019 N N . ILE B 1 428 ? 26.969 40.656 30.469 1 95 428 ILE B N 1
ATOM 8020 C CA . ILE B 1 428 ? 28.312 40.094 30.562 1 95 428 ILE B CA 1
ATOM 8021 C C . ILE B 1 428 ? 29.062 40.781 31.719 1 95 428 ILE B C 1
ATOM 8023 O O . ILE B 1 428 ? 29.109 42 31.812 1 95 428 ILE B O 1
ATOM 8027 N N . ASN B 1 429 ? 29.562 40 32.656 1 92.44 429 ASN B N 1
ATOM 8028 C CA . ASN B 1 429 ? 30.281 40.469 33.844 1 92.44 429 ASN B CA 1
ATOM 8029 C C . ASN B 1 429 ? 31.734 40.812 33.5 1 92.44 429 ASN B C 1
ATOM 8031 O O . ASN B 1 429 ? 32.531 39.906 33.25 1 92.44 429 ASN B O 1
ATOM 8035 N N . GLN B 1 430 ? 32.062 42.062 33.594 1 91.62 430 GLN B N 1
ATOM 8036 C CA . GLN B 1 430 ? 33.406 42.5 33.219 1 91.62 430 GLN B CA 1
ATOM 8037 C C . GLN B 1 430 ? 34.375 42.312 34.406 1 91.62 430 GLN B C 1
ATOM 8039 O O . GLN B 1 430 ? 35.594 42.375 34.219 1 91.62 430 GLN B O 1
ATOM 8044 N N . THR B 1 431 ? 33.938 42.062 35.625 1 85.19 431 THR B N 1
ATOM 8045 C CA . THR B 1 431 ? 34.75 42.062 36.812 1 85.19 431 THR B CA 1
ATOM 8046 C C . THR B 1 431 ? 34.781 40.688 37.469 1 85.19 431 THR B C 1
ATOM 8048 O O . THR B 1 431 ? 35 40.562 38.688 1 85.19 431 THR B O 1
ATOM 8051 N N . ASN B 1 432 ? 34.531 39.719 36.75 1 80.38 432 ASN B N 1
ATOM 8052 C CA . ASN B 1 432 ? 34.469 38.406 37.375 1 80.38 432 ASN B CA 1
ATOM 8053 C C . ASN B 1 432 ? 35.844 37.781 37.469 1 80.38 432 ASN B C 1
ATOM 8055 O O . ASN B 1 432 ? 35.969 36.562 37.688 1 80.38 432 ASN B O 1
ATOM 8059 N N . GLY B 1 433 ? 36.906 38.531 37.375 1 79 433 GLY B N 1
ATOM 8060 C CA . GLY B 1 433 ? 38.281 38.062 37.625 1 79 433 GLY B CA 1
ATOM 8061 C C . GLY B 1 433 ? 38.875 37.312 36.438 1 79 433 GLY B C 1
ATOM 8062 O O . GLY B 1 433 ? 40.062 36.969 36.438 1 79 433 GLY B O 1
ATOM 8063 N N . THR B 1 434 ? 38.062 37 35.469 1 78.88 434 THR B N 1
ATOM 8064 C CA . THR B 1 434 ? 38.594 36.25 34.312 1 78.88 434 THR B CA 1
ATOM 8065 C C . THR B 1 434 ? 39.031 37.219 33.219 1 78.88 434 THR B C 1
ATOM 8067 O O . THR B 1 434 ? 38.781 38.406 33.281 1 78.88 434 THR B O 1
ATOM 8070 N N . ASP B 1 435 ? 39.844 36.531 32.312 1 82 435 ASP B N 1
ATOM 8071 C CA . ASP B 1 435 ? 40.25 37.312 31.141 1 82 435 ASP B CA 1
ATOM 8072 C C . ASP B 1 435 ? 39.062 37.625 30.25 1 82 435 ASP B C 1
ATOM 8074 O O . ASP B 1 435 ? 38.125 36.844 30.094 1 82 435 ASP B O 1
ATOM 8078 N N . ALA B 1 436 ? 39.125 38.844 29.719 1 79.31 436 ALA B N 1
ATOM 8079 C CA . ALA B 1 436 ? 38.031 39.344 28.906 1 79.31 436 ALA B CA 1
ATOM 8080 C C . ALA B 1 436 ? 37.656 38.375 27.797 1 79.31 436 ALA B C 1
ATOM 8082 O O . ALA B 1 436 ? 36.469 38.25 27.438 1 79.31 436 ALA B O 1
ATOM 8083 N N . SER B 1 437 ? 38.656 37.625 27.344 1 79.69 437 SER B N 1
ATOM 8084 C CA . SER B 1 437 ? 38.438 36.719 26.219 1 79.69 437 SER B CA 1
ATOM 8085 C C . SER B 1 437 ? 37.688 35.469 26.672 1 79.69 437 SER B C 1
ATOM 8087 O O . SER B 1 437 ? 37.062 34.781 25.844 1 79.69 437 SER B O 1
ATOM 8089 N N . GLU B 1 438 ? 37.625 35.219 27.969 1 82.75 438 GLU B N 1
ATOM 8090 C CA . GLU B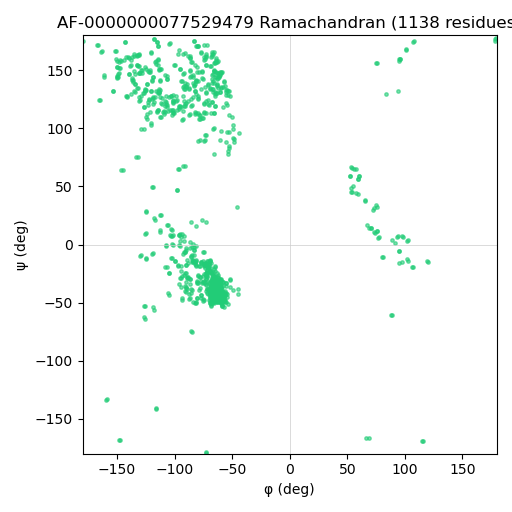 1 438 ? 37 34 28.484 1 82.75 438 GLU B CA 1
ATOM 8091 C C . GLU B 1 438 ? 35.594 34.281 29.016 1 82.75 438 GLU B C 1
ATOM 8093 O O . GLU B 1 438 ? 34.844 33.344 29.375 1 82.75 438 GLU B O 1
ATOM 8098 N N . ARG B 1 439 ? 35.25 35.531 28.906 1 87.06 439 ARG B N 1
ATOM 8099 C CA . ARG B 1 439 ? 33.969 35.906 29.469 1 87.06 439 ARG B CA 1
ATOM 8100 C C . ARG B 1 439 ? 32.844 35.562 28.5 1 87.06 439 ARG B C 1
ATOM 8102 O O . ARG B 1 439 ? 33 35.688 27.281 1 87.06 439 ARG B O 1
ATOM 8109 N N . GLN B 1 440 ? 31.766 35.094 29.062 1 89.69 440 GLN B N 1
ATOM 8110 C CA . GLN B 1 440 ? 30.641 34.688 28.234 1 89.69 440 GLN B CA 1
ATOM 8111 C C . GLN B 1 440 ? 29.375 35.438 28.609 1 89.69 440 GLN B C 1
ATOM 8113 O O . GLN B 1 440 ? 29.219 35.875 29.766 1 89.69 440 GLN B O 1
ATOM 8118 N N . TRP B 1 441 ? 28.562 35.625 27.641 1 94.88 441 TRP B N 1
ATOM 8119 C CA . TRP B 1 441 ? 27.281 36.281 27.875 1 94.88 441 TRP B CA 1
ATOM 8120 C C . TRP B 1 441 ? 26.375 35.406 28.734 1 94.88 441 TRP B C 1
ATOM 8122 O O . TRP B 1 441 ? 26.312 34.188 28.547 1 94.88 441 TRP B O 1
ATOM 8132 N N . GLN B 1 442 ? 25.781 36 29.703 1 95.06 442 GLN B N 1
ATOM 8133 C CA . GLN B 1 442 ? 24.812 35.344 30.562 1 95.06 442 GLN B CA 1
ATOM 8134 C C . GLN B 1 442 ? 23.406 35.906 30.359 1 95.06 442 GLN B C 1
ATOM 8136 O O . GLN B 1 442 ? 23.25 37.031 29.891 1 95.06 442 GLN B O 1
ATOM 8141 N N . THR B 1 443 ? 22.453 35.062 30.594 1 97.12 443 THR B N 1
ATOM 8142 C CA . THR B 1 443 ? 21.078 35.469 30.406 1 97.12 443 THR B CA 1
ATOM 8143 C C . THR B 1 443 ? 20.219 35 31.594 1 97.12 443 THR B C 1
ATOM 8145 O O . THR B 1 443 ? 20.344 33.875 32.031 1 97.12 443 THR B O 1
ATOM 8148 N N . VAL B 1 444 ? 19.438 35.906 32.094 1 97.25 444 VAL B N 1
ATOM 8149 C CA . VAL B 1 444 ? 18.453 35.562 33.125 1 97.25 444 VAL B CA 1
ATOM 8150 C C . VAL B 1 444 ? 17.109 36.219 32.812 1 97.25 444 VAL B C 1
ATOM 8152 O O . VAL B 1 444 ? 17.031 37.094 31.953 1 97.25 444 VAL B O 1
ATOM 8155 N N . ARG B 1 445 ? 16.094 35.75 33.438 1 97.75 445 ARG B N 1
ATOM 8156 C CA . ARG B 1 445 ? 14.781 36.375 33.281 1 97.75 445 ARG B CA 1
ATOM 8157 C C . ARG B 1 445 ? 14.805 37.812 33.812 1 97.75 445 ARG B C 1
ATOM 8159 O O . ARG B 1 445 ? 15.492 38.094 34.781 1 97.75 445 ARG B O 1
ATOM 8166 N N . TRP B 1 446 ? 14.039 38.656 33.219 1 97.38 446 TRP B N 1
ATOM 8167 C CA . TRP B 1 446 ? 14.039 40.062 33.594 1 97.38 446 TRP B CA 1
ATOM 8168 C C . TRP B 1 446 ? 13.688 40.25 35.062 1 97.38 446 TRP B C 1
ATOM 8170 O O . TRP B 1 446 ? 14.312 41.031 35.75 1 97.38 446 TRP B O 1
ATOM 8180 N N . GLU B 1 447 ? 12.719 39.5 35.531 1 95.62 447 GLU B N 1
ATOM 8181 C CA . GLU B 1 447 ? 12.328 39.562 36.938 1 95.62 447 GLU B CA 1
ATOM 8182 C C . GLU B 1 447 ? 13.5 39.25 37.844 1 95.62 447 GLU B C 1
ATOM 8184 O O . GLU B 1 447 ? 13.727 39.906 38.844 1 95.62 447 GLU B O 1
ATOM 8189 N N . GLU B 1 448 ? 14.195 38.25 37.5 1 96.06 448 GLU B N 1
ATOM 8190 C CA . GLU B 1 448 ? 15.359 37.844 38.25 1 96.06 448 GLU B CA 1
ATOM 8191 C C . GLU B 1 448 ? 16.484 38.875 38.156 1 96.06 448 GLU B C 1
ATOM 8193 O O . GLU B 1 448 ? 17.172 39.125 39.156 1 96.06 448 GLU B O 1
ATOM 8198 N N . ALA B 1 449 ? 16.672 39.375 36.969 1 96.75 449 ALA B N 1
ATOM 8199 C CA . ALA B 1 449 ? 17.688 40.406 36.781 1 96.75 449 ALA B CA 1
ATOM 8200 C C . ALA B 1 449 ? 17.422 41.594 37.688 1 96.75 449 ALA B C 1
ATOM 8202 O O . ALA B 1 449 ? 18.359 42.156 38.281 1 96.75 449 ALA B O 1
ATOM 8203 N N . GLN B 1 450 ? 16.172 42.031 37.75 1 95.12 450 GLN B N 1
ATOM 8204 C CA . GLN B 1 450 ? 15.789 43.188 38.594 1 95.12 450 GLN B CA 1
ATOM 8205 C C . GLN B 1 450 ? 15.984 42.844 40.094 1 95.12 450 GLN B C 1
ATOM 8207 O O . GLN B 1 450 ? 16.469 43.688 40.844 1 95.12 450 GLN B O 1
ATOM 8212 N N . GLU B 1 451 ? 15.648 41.656 40.469 1 95.44 451 GLU B N 1
ATOM 8213 C CA . GLU B 1 451 ? 15.789 41.219 41.875 1 95.44 451 GLU B CA 1
ATOM 8214 C C . GLU B 1 451 ? 17.25 41.219 42.281 1 95.44 451 GLU B C 1
ATOM 8216 O O . GLU B 1 451 ? 17.578 41.594 43.406 1 95.44 451 GLU B O 1
ATOM 8221 N N . GLN B 1 452 ? 18.062 40.875 41.375 1 94.69 452 GLN B N 1
ATOM 8222 C CA . GLN B 1 452 ? 19.5 40.781 41.688 1 94.69 452 GLN B CA 1
ATOM 8223 C C . GLN B 1 452 ? 20.203 42.125 41.438 1 94.69 452 GLN B C 1
ATOM 8225 O O . GLN B 1 452 ? 21.422 42.219 41.562 1 94.69 452 GLN B O 1
ATOM 8230 N N . LYS B 1 453 ? 19.484 43.125 40.938 1 94.12 453 LYS B N 1
ATOM 8231 C CA . LYS B 1 453 ? 19.969 44.469 40.656 1 94.12 453 LYS B CA 1
ATOM 8232 C C . LYS B 1 453 ? 21.141 44.469 39.688 1 94.12 453 LYS B C 1
ATOM 8234 O O . LYS B 1 453 ? 22.141 45.125 39.875 1 94.12 453 LYS B O 1
ATOM 8239 N N . ILE B 1 454 ? 20.922 43.656 38.688 1 93 454 ILE B N 1
ATOM 8240 C CA . ILE B 1 454 ? 21.953 43.531 37.688 1 93 454 ILE B CA 1
ATOM 8241 C C . ILE B 1 454 ? 21.969 44.75 36.781 1 93 454 ILE B C 1
ATOM 8243 O O . ILE B 1 454 ? 23.016 45.344 36.562 1 93 454 ILE B O 1
ATOM 8247 N N . PRO B 1 455 ? 20.766 45.125 36.344 1 92.12 455 PRO B N 1
ATOM 8248 C CA . PRO B 1 455 ? 20.781 46.312 35.469 1 92.12 455 PRO B CA 1
ATOM 8249 C C . PRO B 1 455 ? 21.25 47.562 36.219 1 92.12 455 PRO B C 1
ATOM 8251 O O . PRO B 1 455 ? 20.766 47.875 37.281 1 92.12 455 PRO B O 1
ATOM 8254 N N . GLY B 1 456 ? 22.188 48.281 35.688 1 87.31 456 GLY B N 1
ATOM 8255 C CA . GLY B 1 456 ? 22.688 49.5 36.281 1 87.31 456 GLY B CA 1
ATOM 8256 C C . GLY B 1 456 ? 23.922 49.312 37.125 1 87.31 456 GLY B C 1
ATOM 8257 O O . GLY B 1 456 ? 24.594 50.281 37.5 1 87.31 456 GLY B O 1
ATOM 8258 N N . THR B 1 457 ? 24.188 48.094 37.469 1 91.38 457 THR B N 1
ATOM 8259 C CA . THR B 1 457 ? 25.391 47.812 38.25 1 91.38 457 THR B CA 1
ATOM 8260 C C . THR B 1 457 ? 26.656 48.031 37.406 1 91.38 457 THR B C 1
ATOM 8262 O O . THR B 1 457 ? 26.703 47.625 36.25 1 91.38 457 THR B O 1
ATOM 8265 N N . SER B 1 458 ? 27.562 48.719 38.062 1 91.31 458 SER B N 1
ATOM 8266 C CA . SER B 1 458 ? 28.797 49.031 37.375 1 91.31 458 SER B CA 1
ATOM 8267 C C . SER B 1 458 ? 29.578 47.781 37 1 91.31 458 SER B C 1
ATOM 8269 O O . SER B 1 458 ? 29.703 46.844 37.812 1 91.31 458 SER B O 1
ATOM 8271 N N . GLY B 1 459 ? 29.969 47.719 35.781 1 92.19 459 GLY B N 1
ATOM 8272 C CA . GLY B 1 459 ? 30.828 46.625 35.344 1 92.19 459 GLY B CA 1
ATOM 8273 C C . GLY B 1 459 ? 30.031 45.469 34.75 1 92.19 459 GLY B C 1
ATOM 8274 O O . GLY B 1 459 ? 30.609 44.438 34.406 1 92.19 459 GLY B O 1
ATOM 8275 N N . ILE B 1 460 ? 28.766 45.688 34.594 1 93.94 460 ILE B N 1
ATOM 8276 C CA . ILE B 1 460 ? 27.938 44.594 34.062 1 93.94 460 ILE B CA 1
ATOM 8277 C C . ILE B 1 460 ? 27.031 45.156 32.969 1 93.94 460 ILE B C 1
ATOM 8279 O O . ILE B 1 460 ? 25.828 45.281 33.156 1 93.94 460 ILE B O 1
ATOM 8283 N N . PRO B 1 461 ? 27.609 45.406 31.844 1 94.62 461 PRO B N 1
ATOM 8284 C CA . PRO B 1 461 ? 26.75 45.844 30.734 1 94.62 461 PRO B CA 1
ATOM 8285 C C . PRO B 1 461 ? 25.719 44.781 30.328 1 94.62 461 PRO B C 1
ATOM 8287 O O . PRO B 1 461 ? 26 43.594 30.391 1 94.62 461 PRO B O 1
ATOM 8290 N N . GLY B 1 462 ? 24.547 45.25 29.969 1 96.19 462 GLY B N 1
ATOM 8291 C CA . GLY B 1 462 ? 23.5 44.312 29.562 1 96.19 462 GLY B CA 1
ATOM 8292 C C . GLY B 1 462 ? 22.359 44.969 28.812 1 96.19 462 GLY B C 1
ATOM 8293 O O . GLY B 1 462 ? 22.312 46.219 28.719 1 96.19 462 GLY B O 1
ATOM 8294 N N . ARG B 1 463 ? 21.578 44.188 28.203 1 97.19 463 ARG B N 1
ATOM 8295 C CA . ARG B 1 463 ? 20.422 44.625 27.438 1 97.19 463 ARG B CA 1
ATOM 8296 C C . ARG B 1 463 ? 19.219 43.719 27.625 1 97.19 463 ARG B C 1
ATOM 8298 O O . ARG B 1 463 ? 19.391 42.5 27.766 1 97.19 463 ARG B O 1
ATOM 8305 N N . ARG B 1 464 ? 18.062 44.375 27.578 1 98.31 464 ARG B N 1
ATOM 8306 C CA . ARG B 1 464 ? 16.812 43.625 27.734 1 98.31 464 ARG B CA 1
ATOM 8307 C C . ARG B 1 464 ? 16.281 43.156 26.391 1 98.31 464 ARG B C 1
ATOM 8309 O O . ARG B 1 464 ? 16.391 43.875 25.391 1 98.31 464 ARG B O 1
ATOM 8316 N N . GLU B 1 465 ? 15.82 41.906 26.312 1 98.56 465 GLU B N 1
ATOM 8317 C CA . GLU B 1 465 ? 15.125 41.312 25.172 1 98.56 465 GLU B CA 1
ATOM 8318 C C . GLU B 1 465 ? 13.727 40.844 25.578 1 98.56 465 GLU B C 1
ATOM 8320 O O . GLU B 1 465 ? 13.57 40.094 26.547 1 98.56 465 GLU B O 1
ATOM 8325 N N . ILE B 1 466 ? 12.773 41.188 24.797 1 98.62 466 ILE B N 1
ATOM 8326 C CA . ILE B 1 466 ? 11.406 40.781 25.094 1 98.62 466 ILE B CA 1
ATOM 8327 C C . ILE B 1 466 ? 10.836 40.031 23.906 1 98.62 466 ILE B C 1
ATOM 8329 O O . ILE B 1 466 ? 10.672 40.594 22.812 1 98.62 466 ILE B O 1
ATOM 8333 N N . THR B 1 467 ? 10.594 38.75 24.078 1 98.44 467 THR B N 1
ATOM 8334 C CA . THR B 1 467 ? 9.781 38 23.125 1 98.44 467 THR B CA 1
ATOM 8335 C C . THR B 1 467 ? 8.297 38.219 23.422 1 98.44 467 THR B C 1
ATOM 8337 O O . THR B 1 467 ? 7.785 37.75 24.438 1 98.44 467 THR B O 1
ATOM 8340 N N . VAL B 1 468 ? 7.68 38.844 22.5 1 98.25 468 VAL B N 1
ATOM 8341 C CA . VAL B 1 468 ? 6.277 39.219 22.688 1 98.25 468 VAL B CA 1
ATOM 8342 C C . VAL B 1 468 ? 5.406 37.969 22.594 1 98.25 468 VAL B C 1
ATOM 8344 O O . VAL B 1 468 ? 5.5 37.219 21.609 1 98.25 468 VAL B O 1
ATOM 8347 N N . ARG B 1 469 ? 4.648 37.719 23.594 1 97.69 469 ARG B N 1
ATOM 8348 C CA . ARG B 1 469 ? 3.748 36.562 23.594 1 97.69 469 ARG B CA 1
ATOM 8349 C C . ARG B 1 469 ? 2.742 36.656 22.453 1 97.69 469 ARG B C 1
ATOM 8351 O O . ARG B 1 469 ? 2.234 37.75 22.156 1 97.69 469 ARG B O 1
ATOM 8358 N N . SER B 1 470 ? 2.391 35.531 21.906 1 97.31 470 SER B N 1
ATOM 8359 C CA . SER B 1 470 ? 1.593 35.469 20.688 1 97.31 470 SER B CA 1
ATOM 8360 C C . SER B 1 470 ? 0.179 36 20.922 1 97.31 470 SER B C 1
ATOM 8362 O O . SER B 1 470 ? -0.386 35.781 22 1 97.31 470 SER B O 1
ATOM 8364 N N . MET B 1 471 ? -0.39 36.625 19.922 1 97.69 471 MET B N 1
ATOM 8365 C CA . MET B 1 471 ? -1.757 37.156 20 1 97.69 471 MET B CA 1
ATOM 8366 C C . MET B 1 471 ? -2.764 36.031 19.688 1 97.69 471 MET B C 1
ATOM 8368 O O . MET B 1 471 ? -3.973 36.25 19.75 1 97.69 471 MET B O 1
ATOM 8372 N N . MET B 1 472 ? -2.271 34.812 19.359 1 96.06 472 MET B N 1
ATOM 8373 C CA . MET B 1 472 ? -3.166 33.688 19.094 1 96.06 472 MET B CA 1
ATOM 8374 C C . MET B 1 472 ? -3.951 33.312 20.344 1 96.06 472 MET B C 1
ATOM 8376 O O . MET B 1 472 ? -3.428 33.406 21.469 1 96.06 472 MET B O 1
ATOM 8380 N N . GLY B 1 473 ? -5.133 32.844 20.141 1 94.69 473 GLY B N 1
ATOM 8381 C CA . GLY B 1 473 ? -6.02 32.5 21.234 1 94.69 473 GLY B CA 1
ATOM 8382 C C . GLY B 1 473 ? -5.457 31.422 22.141 1 94.69 473 GLY B C 1
ATOM 8383 O O . GLY B 1 473 ? -5.633 31.469 23.359 1 94.69 473 GLY B O 1
ATOM 8384 N N . ASP B 1 474 ? -4.789 30.484 21.578 1 93.06 474 ASP B N 1
ATOM 8385 C CA . ASP B 1 474 ? -4.242 29.375 22.359 1 93.06 474 ASP B CA 1
ATOM 8386 C C . ASP B 1 474 ? -3.178 29.859 23.344 1 93.06 474 ASP B C 1
ATOM 8388 O O . ASP B 1 474 ? -2.842 29.156 24.297 1 93.06 474 ASP B O 1
ATOM 8392 N N . PHE B 1 475 ? -2.693 31.016 23.062 1 95.25 475 PHE B N 1
ATOM 8393 C CA . PHE B 1 475 ? -1.647 31.562 23.938 1 95.25 475 PHE B CA 1
ATOM 8394 C C . PHE B 1 475 ? -2.15 32.781 24.703 1 95.25 475 PHE B C 1
ATOM 8396 O O . PHE B 1 475 ? -1.354 33.594 25.156 1 95.25 475 PHE B O 1
ATOM 8403 N N . GLY B 1 476 ? -3.424 32.969 24.656 1 94.38 476 GLY B N 1
ATOM 8404 C CA . GLY B 1 476 ? -4.051 33.938 25.547 1 94.38 476 GLY B CA 1
ATOM 8405 C C . GLY B 1 476 ? -4.383 35.25 24.844 1 94.38 476 GLY B C 1
ATOM 8406 O O . GLY B 1 476 ? -4.812 36.219 25.484 1 94.38 476 GLY B O 1
ATOM 8407 N N . GLY B 1 477 ? -4.156 35.344 23.594 1 96.44 477 GLY B N 1
ATOM 8408 C CA . GLY B 1 477 ? -4.523 36.562 22.859 1 96.44 477 GLY B CA 1
ATOM 8409 C C . GLY B 1 477 ? -3.848 37.812 23.375 1 96.44 477 GLY B C 1
ATOM 8410 O O . GLY B 1 477 ? -4.512 38.812 23.641 1 96.44 477 GLY B O 1
ATOM 8411 N N . ASN B 1 478 ? -2.574 37.812 23.422 1 97.12 478 ASN B N 1
ATOM 8412 C CA . ASN B 1 478 ? -1.81 38.875 24.094 1 97.12 478 ASN B CA 1
ATOM 8413 C C . ASN B 1 478 ? -1.443 40 23.125 1 97.12 478 ASN B C 1
ATOM 8415 O O . ASN B 1 478 ? -1.243 39.781 21.938 1 97.12 478 ASN B O 1
ATOM 8419 N N . ALA B 1 479 ? -1.384 41.219 23.625 1 98.25 479 ALA B N 1
ATOM 8420 C CA . ALA B 1 479 ? -0.819 42.406 22.969 1 98.25 479 ALA B CA 1
ATOM 8421 C C . ALA B 1 479 ? 0.233 43.062 23.844 1 98.25 479 ALA B C 1
ATOM 8423 O O . ALA B 1 479 ? 0.034 43.219 25.062 1 98.25 479 ALA B O 1
ATOM 8424 N N . GLY B 1 480 ? 1.346 43.375 23.25 1 98.56 480 GLY B N 1
ATOM 8425 C CA . GLY B 1 480 ? 2.406 44.062 23.984 1 98.56 480 GLY B CA 1
ATOM 8426 C C . GLY B 1 480 ? 2.316 45.562 23.906 1 98.56 480 GLY B C 1
ATOM 8427 O O . GLY B 1 480 ? 1.999 46.125 22.859 1 98.56 480 GLY B O 1
ATOM 8428 N N . LEU B 1 481 ? 2.555 46.25 25.016 1 98.69 481 LEU B N 1
ATOM 8429 C CA . LEU B 1 481 ? 2.537 47.719 25.125 1 98.69 481 LEU B CA 1
ATOM 8430 C C . LEU B 1 481 ? 3.891 48.25 25.578 1 98.69 481 LEU B C 1
ATOM 8432 O O . LEU B 1 481 ? 4.215 48.188 26.766 1 98.69 481 LEU B O 1
ATOM 8436 N N . LEU B 1 482 ? 4.633 48.781 24.656 1 98.75 482 LEU B N 1
ATOM 8437 C CA . LEU B 1 482 ? 5.953 49.312 24.953 1 98.75 482 LEU B CA 1
ATOM 8438 C C . LEU B 1 482 ? 5.926 50.844 24.969 1 98.75 482 LEU B C 1
ATOM 8440 O O . LEU B 1 482 ? 5.469 51.469 24 1 98.75 482 LEU B O 1
ATOM 8444 N N . SER B 1 483 ? 6.402 51.438 26.031 1 98.5 483 SER B N 1
ATOM 8445 C CA . SER B 1 483 ? 6.539 52.875 26.125 1 98.5 483 SER B CA 1
ATOM 8446 C C . SER B 1 483 ? 8.008 53.281 26.219 1 98.5 483 SER B C 1
ATOM 8448 O O . SER B 1 483 ? 8.781 52.688 26.969 1 98.5 483 SER B O 1
ATOM 8450 N N . LEU B 1 484 ? 8.398 54.25 25.422 1 98.38 484 LEU B N 1
ATOM 8451 C CA . LEU B 1 484 ? 9.695 54.906 25.516 1 98.38 484 LEU B CA 1
ATOM 8452 C C . LEU B 1 484 ? 9.531 56.375 25.812 1 98.38 484 LEU B C 1
ATOM 8454 O O . LEU B 1 484 ? 8.742 57.062 25.172 1 98.38 484 LEU B O 1
ATOM 8458 N N . TRP B 1 485 ? 10.156 56.906 26.828 1 97.25 485 TRP B N 1
ATOM 8459 C CA . TRP B 1 485 ? 10.188 58.344 27.141 1 97.25 485 TRP B CA 1
ATOM 8460 C C . TRP B 1 485 ? 11.617 58.812 27.406 1 97.25 485 TRP B C 1
ATOM 8462 O O . TRP B 1 485 ? 12.531 58 27.531 1 97.25 485 TRP B O 1
ATOM 8472 N N . PHE B 1 486 ? 11.812 60.094 27.359 1 96.81 486 PHE B N 1
ATOM 8473 C CA . PHE B 1 486 ? 13.164 60.656 27.438 1 96.81 486 PHE B CA 1
ATOM 8474 C C . PHE B 1 486 ? 13.367 61.406 28.75 1 96.81 486 PHE B C 1
ATOM 8476 O O . PHE B 1 486 ? 12.602 62.312 29.078 1 96.81 486 PHE B O 1
ATOM 8483 N N . ASP B 1 487 ? 14.336 60.969 29.5 1 95.5 487 ASP B N 1
ATOM 8484 C CA . ASP B 1 487 ? 14.727 61.688 30.719 1 95.5 487 ASP B CA 1
ATOM 8485 C C . ASP B 1 487 ? 15.75 62.781 30.422 1 95.5 487 ASP B C 1
ATOM 8487 O O . ASP B 1 487 ? 16.906 62.5 30.141 1 95.5 487 ASP B O 1
ATOM 8491 N N . GLN B 1 488 ? 15.414 63.969 30.562 1 93.75 488 GLN B N 1
ATOM 8492 C CA . GLN B 1 488 ? 16.266 65.125 30.188 1 93.75 488 GLN B CA 1
ATOM 8493 C C . GLN B 1 488 ? 17.328 65.375 31.25 1 93.75 488 GLN B C 1
ATOM 8495 O O . GLN B 1 488 ? 18.328 66.062 30.984 1 93.75 488 GLN B O 1
ATOM 8500 N N . ASP B 1 489 ? 17.172 64.875 32.406 1 92.5 489 ASP B N 1
ATOM 8501 C CA . ASP B 1 489 ? 18.172 65 33.469 1 92.5 489 ASP B CA 1
ATOM 8502 C C . ASP B 1 489 ? 19.359 64.062 33.219 1 92.5 489 ASP B C 1
ATOM 8504 O O . ASP B 1 489 ? 20.516 64.5 33.25 1 92.5 489 ASP B O 1
ATOM 8508 N N . THR B 1 490 ? 19.078 62.875 32.938 1 92.19 490 THR B N 1
ATOM 8509 C CA . THR B 1 490 ? 20.141 61.906 32.688 1 92.19 490 THR B CA 1
ATOM 8510 C C . THR B 1 490 ? 20.453 61.844 31.188 1 92.19 490 THR B C 1
ATOM 8512 O O . THR B 1 490 ? 21.438 61.219 30.781 1 92.19 490 THR B O 1
ATOM 8515 N N . TRP B 1 491 ? 19.672 62.5 30.344 1 94.94 491 TRP B N 1
ATOM 8516 C CA . TRP B 1 491 ? 19.766 62.562 28.891 1 94.94 491 TRP B CA 1
ATOM 8517 C C . TRP B 1 491 ? 19.781 61.156 28.297 1 94.94 491 TRP B C 1
ATOM 8519 O O . TRP B 1 491 ? 20.641 60.812 27.469 1 94.94 491 TRP B O 1
ATOM 8529 N N . GLU B 1 492 ? 18.891 60.281 28.781 1 95.19 492 GLU B N 1
ATOM 8530 C CA . GLU B 1 492 ? 18.766 58.906 28.328 1 95.19 492 GLU B CA 1
ATOM 8531 C C . GLU B 1 492 ? 17.312 58.5 28.094 1 95.19 492 GLU B C 1
ATOM 8533 O O . GLU B 1 492 ? 16.406 59.031 28.766 1 95.19 492 GLU B O 1
ATOM 8538 N N . TRP B 1 493 ? 17.141 57.656 27.141 1 96.94 493 TRP B N 1
ATOM 8539 C CA . TRP B 1 493 ? 15.812 57.062 26.922 1 96.94 493 TRP B CA 1
ATOM 8540 C C . TRP B 1 493 ? 15.492 56.031 27.984 1 96.94 493 TRP B C 1
ATOM 8542 O O . TRP B 1 493 ? 16.344 55.219 28.344 1 96.94 493 TRP B O 1
ATOM 8552 N N . LYS B 1 494 ? 14.328 56.062 28.5 1 96.94 494 LYS B N 1
ATOM 8553 C CA . LYS B 1 494 ? 13.797 55.062 29.406 1 96.94 494 LYS B CA 1
ATOM 8554 C C . LYS B 1 494 ? 12.594 54.344 28.797 1 96.94 494 LYS B C 1
ATOM 8556 O O . LYS B 1 494 ? 11.977 54.844 27.859 1 96.94 494 LYS B O 1
ATOM 8561 N N . PHE B 1 495 ? 12.398 53.156 29.281 1 97.69 495 PHE B N 1
ATOM 8562 C CA . PHE B 1 495 ? 11.297 52.406 28.672 1 97.69 495 PHE B CA 1
ATOM 8563 C C . PHE B 1 495 ? 10.688 51.438 29.688 1 97.69 495 PHE B C 1
ATOM 8565 O O . PHE B 1 495 ? 11.305 51.125 30.719 1 97.69 495 PHE B O 1
ATOM 8572 N N . GLU B 1 496 ? 9.484 51.031 29.422 1 97.56 496 GLU B N 1
ATOM 8573 C CA . GLU B 1 496 ? 8.781 50 30.156 1 97.56 496 GLU B CA 1
ATOM 8574 C C . GLU B 1 496 ? 7.816 49.219 29.25 1 97.56 496 GLU B C 1
ATOM 8576 O O . GLU B 1 496 ? 7.406 49.75 28.203 1 97.56 496 GLU B O 1
ATOM 8581 N N . TYR B 1 497 ? 7.598 47.969 29.625 1 97.62 497 TYR B N 1
ATOM 8582 C CA . TYR B 1 497 ? 6.797 47.062 28.812 1 97.62 497 TYR B CA 1
ATOM 8583 C C . TYR B 1 497 ? 5.656 46.438 29.625 1 97.62 497 TYR B C 1
ATOM 8585 O O . TYR B 1 497 ? 5.84 46.094 30.797 1 97.62 497 TYR B O 1
ATOM 8593 N N . ALA B 1 498 ? 4.488 46.438 29.047 1 97.44 498 ALA B N 1
ATOM 8594 C CA . ALA B 1 498 ? 3.314 45.812 29.641 1 97.44 498 ALA B CA 1
ATOM 8595 C C . ALA B 1 498 ? 2.586 44.938 28.641 1 97.44 498 ALA B C 1
ATOM 8597 O O . ALA B 1 498 ? 2.891 44.969 27.438 1 97.44 498 ALA B O 1
ATOM 8598 N N . THR B 1 499 ? 1.716 44.062 29.141 1 96.25 499 THR B N 1
ATOM 8599 C CA . THR B 1 499 ? 0.955 43.156 28.266 1 96.25 499 THR B CA 1
ATOM 8600 C C . THR B 1 499 ? -0.544 43.375 28.469 1 96.25 499 THR B C 1
ATOM 8602 O O . THR B 1 499 ? -0.976 43.781 29.547 1 96.25 499 THR B O 1
ATOM 8605 N N . CYS B 1 500 ? -1.312 43.156 27.484 1 97.19 500 CYS B N 1
ATOM 8606 C CA . CYS B 1 500 ? -2.77 43.219 27.516 1 97.19 500 CYS B CA 1
ATOM 8607 C C . CYS B 1 500 ? -3.375 41.969 26.922 1 97.19 500 CYS B C 1
ATOM 8609 O O . CYS B 1 500 ? -3.49 41.812 25.703 1 97.19 500 CYS B O 1
ATOM 8611 N N . PRO B 1 501 ? -3.809 41 27.75 1 96.12 501 PRO B N 1
ATOM 8612 C CA . PRO B 1 501 ? -4.363 39.719 27.281 1 96.12 501 PRO B CA 1
ATOM 8613 C C . PRO B 1 501 ? -5.879 39.781 27.109 1 96.12 501 PRO B C 1
ATOM 8615 O O . PRO B 1 501 ? -6.582 40.312 27.984 1 96.12 501 PRO B O 1
ATOM 8618 N N . LEU B 1 502 ? -6.383 39.312 26.062 1 95.31 502 LEU B N 1
ATOM 8619 C CA . LEU B 1 502 ? -7.816 39.094 25.891 1 95.31 502 LEU B CA 1
ATOM 8620 C C . LEU B 1 502 ? -8.242 37.75 26.438 1 95.31 502 LEU B C 1
ATOM 8622 O O . LEU B 1 502 ? -9.297 37.625 27.078 1 95.31 502 LEU B O 1
ATOM 8626 N N . GLY B 1 503 ? -7.453 36.781 26.172 1 92.69 503 GLY B N 1
ATOM 8627 C CA . GLY B 1 503 ? -7.797 35.406 26.562 1 92.69 503 GLY B CA 1
ATOM 8628 C C . GLY B 1 503 ? -8.023 34.5 25.359 1 92.69 503 GLY B C 1
ATOM 8629 O O . GLY B 1 503 ? -7.734 34.875 24.234 1 92.69 503 GLY B O 1
ATOM 8630 N N . THR B 1 504 ? -8.555 33.344 25.672 1 91.62 504 THR B N 1
ATOM 8631 C CA . THR B 1 504 ? -8.719 32.312 24.656 1 91.62 504 THR B CA 1
ATOM 8632 C C . THR B 1 504 ? -9.859 32.688 23.703 1 91.62 504 THR B C 1
ATOM 8634 O O . THR B 1 504 ? -10.734 33.469 24.062 1 91.62 504 THR B O 1
ATOM 8637 N N . GLN B 1 505 ? -9.836 32.031 22.531 1 93.5 505 GLN B N 1
ATOM 8638 C CA . GLN B 1 505 ? -10.805 32.375 21.484 1 93.5 505 GLN B CA 1
ATOM 8639 C C . GLN B 1 505 ? -12.188 31.828 21.828 1 93.5 505 GLN B C 1
ATOM 8641 O O . GLN B 1 505 ? -13.188 32.25 21.25 1 93.5 505 GLN B O 1
ATOM 8646 N N . HIS B 1 506 ? -12.328 30.859 22.766 1 93.94 506 HIS B N 1
ATOM 8647 C CA . HIS B 1 506 ? -13.602 30.219 23.078 1 93.94 506 HIS B CA 1
ATOM 8648 C C . HIS B 1 506 ? -14.609 31.234 23.609 1 93.94 506 HIS B C 1
ATOM 8650 O O . HIS B 1 506 ? -15.797 31.172 23.281 1 93.94 506 HIS B O 1
ATOM 8656 N N . PHE B 1 507 ? -14.133 32.125 24.375 1 94.06 507 PHE B N 1
ATOM 8657 C CA . PHE B 1 507 ? -15.023 33.125 24.922 1 94.06 507 PHE B CA 1
ATOM 8658 C C . PHE B 1 507 ? -15.508 34.062 23.828 1 94.06 507 PHE B C 1
ATOM 8660 O O . PHE B 1 507 ? -16.672 34.5 23.828 1 94.06 507 PHE B O 1
ATOM 8667 N N . TRP B 1 508 ? -14.656 34.5 22.922 1 96.56 508 TRP B N 1
ATOM 8668 C CA . TRP B 1 508 ? -15.023 35.312 21.797 1 96.56 508 TRP B CA 1
ATOM 8669 C C . TRP B 1 508 ? -16.125 34.656 20.969 1 96.56 508 TRP B C 1
ATOM 8671 O O . TRP B 1 508 ? -17.125 35.312 20.641 1 96.56 508 TRP B O 1
ATOM 8681 N N . TRP B 1 509 ? -15.984 33.344 20.703 1 95.5 509 TRP B N 1
ATOM 8682 C CA . TRP B 1 509 ? -16.984 32.562 19.953 1 95.5 509 TRP B CA 1
ATOM 8683 C C . TRP B 1 509 ? -18.297 32.5 20.734 1 95.5 509 TRP B C 1
ATOM 8685 O O . TRP B 1 509 ? -19.375 32.688 20.156 1 95.5 509 TRP B O 1
ATOM 8695 N N . PHE B 1 510 ? -18.219 32.188 21.984 1 96 510 PHE B N 1
ATOM 8696 C CA . PHE B 1 510 ? -19.391 32.062 22.844 1 96 510 PHE B CA 1
ATOM 8697 C C . PHE B 1 510 ? -20.25 33.312 22.797 1 96 510 PHE B C 1
ATOM 8699 O O . PHE B 1 510 ? -21.453 33.25 22.578 1 96 510 PHE B O 1
ATOM 8706 N N . VAL B 1 511 ? -19.609 34.438 23 1 96.94 511 VAL B N 1
ATOM 8707 C CA . VAL B 1 511 ? -20.312 35.719 23.031 1 96.94 511 VAL B CA 1
ATOM 8708 C C . VAL B 1 511 ? -21 35.969 21.688 1 96.94 511 VAL B C 1
ATOM 8710 O O . VAL B 1 511 ? -22.188 36.281 21.641 1 96.94 511 VAL B O 1
ATOM 8713 N N . HIS B 1 512 ? -20.344 35.75 20.641 1 96.25 512 HIS B N 1
ATOM 8714 C CA . HIS B 1 512 ? -20.906 36.062 19.344 1 96.25 512 HIS B CA 1
ATOM 8715 C C . HIS B 1 512 ? -21.969 35.062 18.922 1 96.25 512 HIS B C 1
ATOM 8717 O O . HIS B 1 512 ? -22.922 35.406 18.219 1 96.25 512 HIS B O 1
ATOM 8723 N N . ILE B 1 513 ? -21.797 33.812 19.312 1 95.25 513 ILE B N 1
ATOM 8724 C CA . ILE B 1 513 ? -22.844 32.812 19.047 1 95.25 513 ILE B CA 1
ATOM 8725 C C . ILE B 1 513 ? -24.094 33.188 19.828 1 95.25 513 ILE B C 1
ATOM 8727 O O . ILE B 1 513 ? -25.203 33.156 19.281 1 95.25 513 ILE B O 1
ATOM 8731 N N . VAL B 1 514 ? -23.953 33.5 21.109 1 95.81 514 VAL B N 1
ATOM 8732 C CA . VAL B 1 514 ? -25.078 33.906 21.922 1 95.81 514 VAL B CA 1
ATOM 8733 C C . VAL B 1 514 ? -25.734 35.156 21.312 1 95.81 514 VAL B C 1
ATOM 8735 O O . VAL B 1 514 ? -26.969 35.219 21.219 1 95.81 514 VAL B O 1
ATOM 8738 N N . ASP B 1 515 ? -24.953 36.094 20.906 1 96.69 515 ASP B N 1
ATOM 8739 C CA . ASP B 1 515 ? -25.469 37.312 20.281 1 96.69 515 ASP B CA 1
ATOM 8740 C C . ASP B 1 515 ? -26.266 36.969 19.016 1 96.69 515 ASP B C 1
ATOM 8742 O O . ASP B 1 515 ? -27.344 37.531 18.781 1 96.69 515 ASP B O 1
ATOM 8746 N N . ALA B 1 516 ? -25.781 36.094 18.25 1 95.56 516 ALA B N 1
ATOM 8747 C CA . ALA B 1 516 ? -26.469 35.688 17.016 1 95.56 516 ALA B CA 1
ATOM 8748 C C . ALA B 1 516 ? -27.812 35.031 17.344 1 95.56 516 ALA B C 1
ATOM 8750 O O . ALA B 1 516 ? -28.812 35.312 16.688 1 95.56 516 ALA B O 1
ATOM 8751 N N . ILE B 1 517 ? -27.797 34.156 18.344 1 94.94 517 ILE B N 1
ATOM 8752 C CA . ILE B 1 517 ? -29 33.469 18.75 1 94.94 517 ILE B CA 1
ATOM 8753 C C . ILE B 1 517 ? -30.031 34.5 19.25 1 94.94 517 ILE B C 1
ATOM 8755 O O . ILE B 1 517 ? -31.219 34.406 18.906 1 94.94 517 ILE B O 1
ATOM 8759 N N . VAL B 1 518 ? -29.641 35.406 20.047 1 95.19 518 VAL B N 1
ATOM 8760 C CA . VAL B 1 518 ? -30.516 36.438 20.578 1 95.19 518 VAL B CA 1
ATOM 8761 C C . VAL B 1 518 ? -31.094 37.281 19.453 1 95.19 518 VAL B C 1
ATOM 8763 O O . VAL B 1 518 ? -32.281 37.594 19.438 1 95.19 518 VAL B O 1
ATOM 8766 N N . LEU B 1 519 ? -30.297 37.625 18.516 1 95.69 519 LEU B N 1
ATOM 8767 C CA . LEU B 1 519 ? -30.766 38.406 17.375 1 95.69 519 LEU B CA 1
ATOM 8768 C C . LEU B 1 519 ? -31.781 37.625 16.562 1 95.69 519 LEU B C 1
ATOM 8770 O O . LEU B 1 519 ? -32.781 38.188 16.109 1 95.69 519 LEU B O 1
ATOM 8774 N N . LEU B 1 520 ? -31.484 36.406 16.391 1 95 520 LEU B N 1
ATOM 8775 C CA . LEU B 1 520 ? -32.438 35.562 15.695 1 95 520 LEU B CA 1
ATOM 8776 C C . LEU B 1 520 ? -33.75 35.469 16.469 1 95 520 LEU B C 1
ATOM 8778 O O . LEU B 1 520 ? -34.812 35.5 15.867 1 95 520 LEU B O 1
ATOM 8782 N N . TRP B 1 521 ? -33.594 35.25 17.734 1 93.94 521 TRP B N 1
ATOM 8783 C CA . TRP B 1 521 ? -34.75 35.219 18.625 1 93.94 521 TRP B CA 1
ATOM 8784 C C . TRP B 1 521 ? -35.562 36.5 18.562 1 93.94 521 TRP B C 1
ATOM 8786 O O . TRP B 1 521 ? -36.781 36.469 18.516 1 93.94 521 TRP B O 1
ATOM 8796 N N . ILE B 1 522 ? -34.969 37.625 18.547 1 94.56 522 ILE B N 1
ATOM 8797 C CA . ILE B 1 522 ? -35.594 38.938 18.438 1 94.56 522 ILE B CA 1
ATOM 8798 C C . ILE B 1 522 ? -36.312 39.062 17.094 1 94.56 522 ILE B C 1
ATOM 8800 O O . ILE B 1 522 ? -37.469 39.5 17.031 1 94.56 522 ILE B O 1
ATOM 8804 N N . GLY B 1 523 ? -35.625 38.594 16.125 1 94.5 523 GLY B N 1
ATOM 8805 C CA . GLY B 1 523 ? -36.25 38.562 14.805 1 94.5 523 GLY B CA 1
ATOM 8806 C C . GLY B 1 523 ? -37.5 37.688 14.758 1 94.5 523 GLY B C 1
ATOM 8807 O O . GLY B 1 523 ? -38.531 38.094 14.219 1 94.5 523 GLY B O 1
ATOM 8808 N N . LEU B 1 524 ? -37.281 36.594 15.328 1 93.12 524 LEU B N 1
ATOM 8809 C CA . LEU B 1 524 ? -38.406 35.656 15.367 1 93.12 524 LEU B CA 1
ATOM 8810 C C . LEU B 1 524 ? -39.562 36.25 16.172 1 93.12 524 LEU B C 1
ATOM 8812 O O . LEU B 1 524 ? -40.75 36.094 15.789 1 93.12 524 LEU B O 1
ATOM 8816 N N . TYR B 1 525 ? -39.281 36.781 17.297 1 91.94 525 TYR B N 1
ATOM 8817 C CA . TYR B 1 525 ? -40.312 37.438 18.125 1 91.94 525 TYR B CA 1
ATOM 8818 C C . TYR B 1 525 ? -41 38.531 17.328 1 91.94 525 TYR B C 1
ATOM 8820 O O . TYR B 1 525 ? -42.219 38.656 17.391 1 91.94 525 TYR B O 1
ATOM 8828 N N . GLY B 1 526 ? -40.25 39.312 16.594 1 93.25 526 GLY B N 1
ATOM 8829 C CA . GLY B 1 526 ? -40.812 40.375 15.766 1 93.25 526 GLY B CA 1
ATOM 8830 C C . GLY B 1 526 ? -41.75 39.844 14.695 1 93.25 526 GLY B C 1
ATOM 8831 O O . GLY B 1 526 ? -42.844 40.344 14.523 1 93.25 526 GLY B O 1
ATOM 8832 N N . VAL B 1 527 ? -41.281 38.875 14.055 1 93.88 527 VAL B N 1
ATOM 8833 C CA . VAL B 1 527 ? -42.062 38.312 12.961 1 93.88 527 VAL B CA 1
ATOM 8834 C C . VAL B 1 527 ? -43.344 37.719 13.508 1 93.88 527 VAL B C 1
ATOM 8836 O O . VAL B 1 527 ? -44.438 37.938 12.969 1 93.88 527 VAL B O 1
ATOM 8839 N N . LEU B 1 528 ? -43.219 36.938 14.547 1 91.44 528 LEU B N 1
ATOM 8840 C CA . LEU B 1 528 ? -44.375 36.281 15.117 1 91.44 528 LEU B CA 1
ATOM 8841 C C . LEU B 1 528 ? -45.344 37.312 15.719 1 91.44 528 LEU B C 1
ATOM 8843 O O . LEU B 1 528 ? -46.562 37.125 15.648 1 91.44 528 LEU B O 1
ATOM 8847 N N . SER B 1 529 ? -44.906 38.344 16.344 1 91.44 529 SER B N 1
ATOM 8848 C CA . SER B 1 529 ? -45.75 39.438 16.875 1 91.44 529 SER B CA 1
ATOM 8849 C C . SER B 1 529 ? -46.5 40.156 15.75 1 91.44 529 SER B C 1
ATOM 8851 O O . SER B 1 529 ? -47.688 40.5 15.914 1 91.44 529 SER B O 1
ATOM 8853 N N . ALA B 1 530 ? -45.812 40.312 14.641 1 93.44 530 ALA B N 1
ATOM 8854 C CA . ALA B 1 530 ? -46.469 40.938 13.484 1 93.44 530 ALA B CA 1
ATOM 8855 C C . ALA B 1 530 ? -47.562 40.031 12.898 1 93.44 530 ALA B C 1
ATOM 8857 O O . ALA B 1 530 ? -48.625 40.531 12.531 1 93.44 530 ALA B O 1
ATOM 8858 N N . LEU B 1 531 ? -47.25 38.844 12.875 1 91.75 531 LEU B N 1
ATOM 8859 C CA . LEU B 1 531 ? -48.219 37.906 12.359 1 91.75 531 LEU B CA 1
ATOM 8860 C C . LEU B 1 531 ? -49.438 37.875 13.273 1 91.75 531 LEU B C 1
ATOM 8862 O O . LEU B 1 531 ? -50.594 37.812 12.797 1 91.75 531 LEU B O 1
ATOM 8866 N N . GLU B 1 532 ? -49.25 37.844 14.5 1 88.88 532 GLU B N 1
ATOM 8867 C CA . GLU B 1 532 ? -50.344 37.875 15.445 1 88.88 532 GLU B CA 1
ATOM 8868 C C . GLU B 1 532 ? -51.156 39.156 15.312 1 88.88 532 GLU B C 1
ATOM 8870 O O . GLU B 1 532 ? -52.375 39.156 15.422 1 88.88 532 GLU B O 1
ATOM 8875 N N . ALA B 1 533 ? -50.5 40.25 15.07 1 89.62 533 ALA B N 1
ATOM 8876 C CA . ALA B 1 533 ? -51.156 41.531 14.891 1 89.62 533 ALA B CA 1
ATOM 8877 C C . ALA B 1 533 ? -52 41.531 13.617 1 89.62 533 ALA B C 1
ATOM 8879 O O . ALA B 1 533 ? -53 42.25 13.539 1 89.62 533 ALA B O 1
ATOM 8880 N N . TRP B 1 534 ? -51.531 40.75 12.703 1 91.75 534 TRP B N 1
ATOM 8881 C CA . TRP B 1 534 ? -52.281 40.656 11.438 1 91.75 534 TRP B CA 1
ATOM 8882 C C . TRP B 1 534 ? -53.406 39.656 11.523 1 91.75 534 TRP B C 1
ATOM 8884 O O . TRP B 1 534 ? -54.094 39.406 10.531 1 91.75 534 TRP B O 1
ATOM 8894 N N . GLY B 1 535 ? -53.562 39.062 12.641 1 87.5 535 GLY B N 1
ATOM 8895 C CA . GLY B 1 535 ? -54.688 38.188 12.859 1 87.5 535 GLY B CA 1
ATOM 8896 C C . GLY B 1 535 ? -54.375 36.719 12.656 1 87.5 535 GLY B C 1
ATOM 8897 O O . GLY B 1 535 ? -55.281 35.875 12.625 1 87.5 535 GLY B O 1
ATOM 8898 N N . VAL B 1 536 ? -53.094 36.469 12.461 1 88.06 536 VAL B N 1
ATOM 8899 C CA . VAL B 1 536 ? -52.719 35.062 12.266 1 88.06 536 VAL B CA 1
ATOM 8900 C C . VAL B 1 536 ? -52.656 34.375 13.617 1 88.06 536 VAL B C 1
ATOM 8902 O O . VAL B 1 536 ? -52.062 34.906 14.57 1 88.06 536 VAL B O 1
ATOM 8905 N N . ASP B 1 537 ? -53.344 33.281 13.805 1 86.06 537 ASP B N 1
ATOM 8906 C CA . ASP B 1 537 ? -53.312 32.531 15.055 1 86.06 537 ASP B CA 1
ATOM 8907 C C . ASP B 1 537 ? -52 31.75 15.195 1 86.06 537 ASP B C 1
ATOM 8909 O O . ASP B 1 537 ? -51.938 30.578 14.844 1 86.06 537 ASP B O 1
ATOM 8913 N N . VAL B 1 538 ? -51.031 32.344 15.758 1 83.44 538 VAL B N 1
ATOM 8914 C CA . VAL B 1 538 ? -49.688 31.766 15.883 1 83.44 538 VAL B CA 1
ATOM 8915 C C . VAL B 1 538 ? -49.688 30.609 16.875 1 83.44 538 VAL B C 1
ATOM 8917 O O . VAL B 1 538 ? -49.062 29.578 16.656 1 83.44 538 VAL B O 1
ATOM 8920 N N . ASP B 1 539 ? -50.438 30.75 17.922 1 85.56 539 ASP B N 1
ATOM 8921 C CA . ASP B 1 539 ? -50.531 29.703 18.938 1 85.56 539 ASP B CA 1
ATOM 8922 C C . ASP B 1 539 ? -51.188 28.438 18.375 1 85.56 539 ASP B C 1
ATOM 8924 O O . ASP B 1 539 ? -50.656 27.344 18.578 1 85.56 539 ASP B O 1
ATOM 8928 N N . GLY B 1 540 ? -52.219 28.641 17.75 1 83.62 540 GLY B N 1
ATOM 8929 C CA . GLY B 1 540 ? -52.906 27.5 17.156 1 83.62 540 GLY B CA 1
ATOM 8930 C C . GLY B 1 540 ? -52.031 26.734 16.156 1 83.62 540 GLY B C 1
ATOM 8931 O O . GLY B 1 540 ? -52 25.516 16.188 1 83.62 540 GLY B O 1
ATOM 8932 N N . ARG B 1 541 ? -51.312 27.484 15.352 1 79.38 541 ARG B N 1
ATOM 8933 C CA . ARG B 1 541 ? -50.469 26.859 14.352 1 79.38 541 ARG B CA 1
ATOM 8934 C C . ARG B 1 541 ? -49.281 26.172 15 1 79.38 541 ARG B C 1
ATOM 8936 O O . ARG B 1 541 ? -48.844 25.094 14.555 1 79.38 541 ARG B O 1
ATOM 8943 N N . PHE B 1 542 ? -48.781 26.797 15.977 1 82.31 542 PHE B N 1
ATOM 8944 C CA . PHE B 1 542 ? -47.625 26.219 16.688 1 82.31 542 PHE B CA 1
ATOM 8945 C C . PHE B 1 542 ? -48.031 24.938 17.391 1 82.31 542 PHE B C 1
ATOM 8947 O O . PHE B 1 542 ? -47.344 23.922 17.266 1 82.31 542 PHE B O 1
ATOM 8954 N N . TYR B 1 543 ? -49.094 25 18.141 1 82.44 543 TYR B N 1
ATOM 8955 C CA . TYR B 1 543 ? -49.531 23.812 18.875 1 82.44 543 TYR B CA 1
ATOM 8956 C C . TYR B 1 543 ? -50.031 22.734 17.922 1 82.44 543 TYR B C 1
ATOM 8958 O O . TYR B 1 543 ? -49.906 21.531 18.188 1 82.44 543 TYR B O 1
ATOM 8966 N N . SER B 1 544 ? -50.562 23.188 16.875 1 82.5 544 SER B N 1
ATOM 8967 C CA . SER B 1 544 ? -50.938 22.203 15.859 1 82.5 544 SER B CA 1
ATOM 8968 C C . SER B 1 544 ? -49.719 21.547 15.25 1 82.5 544 SER B C 1
ATOM 8970 O O . SER B 1 544 ? -49.688 20.328 15.008 1 82.5 544 SER B O 1
ATOM 8972 N N . GLY B 1 545 ? -48.656 22.359 15.008 1 77.81 545 GLY B N 1
ATOM 8973 C CA . GLY B 1 545 ? -47.406 21.812 14.531 1 77.81 545 GLY B CA 1
ATOM 8974 C C . GLY B 1 545 ? -46.75 20.859 15.523 1 77.81 545 GLY B C 1
ATOM 8975 O O . GLY B 1 545 ? -46.281 19.781 15.148 1 77.81 545 GLY B O 1
ATOM 8976 N N . LEU B 1 546 ? -46.75 21.344 16.719 1 79.81 546 LEU B N 1
ATOM 8977 C CA . LEU B 1 546 ? -46.219 20.5 17.766 1 79.81 546 LEU B CA 1
ATOM 8978 C C . LEU B 1 546 ? -47 19.203 17.906 1 79.81 546 LEU B C 1
ATOM 8980 O O . LEU B 1 546 ? -46.406 18.141 18.125 1 79.81 546 LEU B O 1
ATOM 8984 N N . ALA B 1 547 ? -48.281 19.344 17.828 1 80.12 547 ALA B N 1
ATOM 8985 C CA . ALA B 1 547 ? -49.156 18.156 17.875 1 80.12 547 ALA B CA 1
ATOM 8986 C C . ALA B 1 547 ? -48.875 17.234 16.688 1 80.12 547 ALA B C 1
ATOM 8988 O O . ALA B 1 547 ? -48.844 16.016 16.844 1 80.12 547 ALA B O 1
ATOM 8989 N N . ARG B 1 548 ? -48.5 17.781 15.672 1 75.06 548 ARG B N 1
ATOM 8990 C CA . ARG B 1 548 ? -48.188 17 14.492 1 75.06 548 ARG B CA 1
ATOM 8991 C C . ARG B 1 548 ? -46.812 16.312 14.641 1 75.06 548 ARG B C 1
ATOM 8993 O O . ARG B 1 548 ? -46.656 15.141 14.266 1 75.06 548 ARG B O 1
ATOM 9000 N N . VAL B 1 549 ? -45.938 17.156 15.141 1 79.94 549 VAL B N 1
ATOM 9001 C CA . VAL B 1 549 ? -44.625 16.594 15.367 1 79.94 549 VAL B CA 1
ATOM 9002 C C . VAL B 1 549 ? -44.688 15.5 16.422 1 79.94 549 VAL B C 1
ATOM 9004 O O . VAL B 1 549 ? -44.094 14.43 16.266 1 79.94 549 VAL B O 1
ATOM 9007 N N . LYS B 1 550 ? -45.344 15.789 17.438 1 77.88 550 LYS B N 1
ATOM 9008 C CA . LYS B 1 550 ? -45.562 14.789 18.484 1 77.88 550 LYS B CA 1
ATOM 9009 C C . LYS B 1 550 ? -46.25 13.547 17.922 1 77.88 550 LYS B C 1
ATOM 9011 O O . LYS B 1 550 ? -45.875 12.422 18.234 1 77.88 550 LYS B O 1
ATOM 9016 N N . ALA B 1 551 ? -47.281 13.852 17.188 1 78.44 551 ALA B N 1
ATOM 9017 C CA . ALA B 1 551 ? -47.969 12.734 16.547 1 78.44 551 ALA B CA 1
ATOM 9018 C C . ALA B 1 551 ? -47.031 11.977 15.617 1 78.44 551 ALA B C 1
ATOM 9020 O O . ALA B 1 551 ? -47.062 10.742 15.57 1 78.44 551 ALA B O 1
ATOM 9021 N N . TRP B 1 552 ? -46.219 12.75 15.023 1 76.56 552 TRP B N 1
ATOM 9022 C CA . TRP B 1 552 ? -45.219 12.141 14.125 1 76.56 552 TRP B CA 1
ATOM 9023 C C . TRP B 1 552 ? -44.219 11.32 14.906 1 76.56 552 TRP B C 1
ATOM 9025 O O . TRP B 1 552 ? -43.875 10.195 14.516 1 76.56 552 TRP B O 1
ATOM 9035 N N . VAL B 1 553 ? -43.75 11.852 15.961 1 75.19 553 VAL B N 1
ATOM 9036 C CA . VAL B 1 553 ? -42.781 11.156 16.812 1 75.19 553 VAL B CA 1
ATOM 9037 C C . VAL B 1 553 ? -43.438 9.945 17.469 1 75.19 553 VAL B C 1
ATOM 9039 O O . VAL B 1 553 ? -42.844 8.867 17.531 1 75.19 553 VAL B O 1
ATOM 9042 N N . LEU B 1 554 ? -44.594 10.156 17.922 1 73.38 554 LEU B N 1
ATOM 9043 C CA . LEU B 1 554 ? -45.312 9.078 18.578 1 73.38 554 LEU B CA 1
ATOM 9044 C C . LEU B 1 554 ? -45.656 7.973 17.578 1 73.38 554 LEU B C 1
ATOM 9046 O O . LEU B 1 554 ? -45.625 6.789 17.938 1 73.38 554 LEU B O 1
ATOM 9050 N N . ARG B 1 555 ? -45.969 8.336 16.484 1 68.5 555 ARG B N 1
ATOM 9051 C CA . ARG B 1 555 ? -46.25 7.336 15.461 1 68.5 555 ARG B CA 1
ATOM 9052 C C . ARG B 1 555 ? -44.969 6.555 15.117 1 68.5 555 ARG B C 1
ATOM 9054 O O . ARG B 1 555 ? -45.031 5.383 14.742 1 68.5 555 ARG B O 1
ATOM 9061 N N . ARG B 1 556 ? -43.938 7.223 15.328 1 63.88 556 ARG B N 1
ATOM 9062 C CA . ARG B 1 556 ? -42.688 6.562 14.953 1 63.88 556 ARG B CA 1
ATOM 9063 C C . ARG B 1 556 ? -42.062 5.848 16.156 1 63.88 556 ARG B C 1
ATOM 9065 O O . ARG B 1 556 ? -41.125 5.062 16 1 63.88 556 ARG B O 1
ATOM 9072 N N . LEU B 1 557 ? -42.562 6.32 17.297 1 56.62 557 LEU B N 1
ATOM 9073 C CA . LEU B 1 557 ? -42.125 5.52 18.438 1 56.62 557 LEU B CA 1
ATOM 9074 C C . LEU B 1 557 ? -42.844 4.168 18.438 1 56.62 557 LEU B C 1
ATOM 9076 O O . LEU B 1 557 ? -44.062 4.094 18.203 1 56.62 557 LEU B O 1
ATOM 9080 N N . PRO B 1 558 ? -42.156 3.055 18.219 1 54.56 558 PRO B N 1
ATOM 9081 C CA . PRO B 1 558 ? -42.719 1.71 18.062 1 54.56 558 PRO B CA 1
ATOM 9082 C C . PRO B 1 558 ? -43.781 1.39 19.094 1 54.56 558 PRO B C 1
ATOM 9084 O O . PRO B 1 558 ? -44.531 0.411 18.938 1 54.56 558 PRO B O 1
ATOM 9087 N N . GLY B 1 559 ? -43.688 1.783 20.344 1 47.09 559 GLY B N 1
ATOM 9088 C CA . GLY B 1 559 ? -44.406 1.142 21.438 1 47.09 559 GLY B CA 1
ATOM 9089 C C . GLY B 1 559 ? -45.875 1.459 21.438 1 47.09 559 GLY B C 1
ATOM 9090 O O . GLY B 1 559 ? -46.625 1.063 22.344 1 47.09 559 GLY B O 1
ATOM 9091 N N . GLY B 1 560 ? -46.406 2.418 20.781 1 36.59 560 GLY B N 1
ATOM 9092 C CA . GLY B 1 560 ? -47.75 2.809 21.156 1 36.59 560 GLY B CA 1
ATOM 9093 C C . GLY B 1 560 ? -48.812 1.849 20.656 1 36.59 560 GLY B C 1
ATOM 9094 O O . GLY B 1 560 ? -49.75 2.252 19.953 1 36.59 560 GLY B O 1
ATOM 9095 N N . ARG B 1 561 ? -48.344 0.474 20.312 1 39.5 561 ARG B N 1
ATOM 9096 C CA . ARG B 1 561 ? -49.469 -0.421 20.062 1 39.5 561 ARG B CA 1
ATOM 9097 C C . ARG B 1 561 ? -50.375 -0.532 21.281 1 39.5 561 ARG B C 1
ATOM 9099 O O . ARG B 1 561 ? -49.906 -0.883 22.375 1 39.5 561 ARG B O 1
ATOM 9106 N N . GLY B 1 562 ? -51.5 0.17 21.422 1 31.55 562 GLY B N 1
ATOM 9107 C CA . GLY B 1 562 ? -52.625 0.06 22.359 1 31.55 562 GLY B CA 1
ATOM 9108 C C . GLY B 1 562 ? -53.156 -1.351 22.484 1 31.55 562 GLY B C 1
ATOM 9109 O O . GLY B 1 562 ? -53.531 -1.97 21.469 1 31.55 562 GLY B O 1
ATOM 9110 N N . SER B 1 563 ? -52.625 -2.172 23.375 1 30.88 563 SER B N 1
ATOM 9111 C CA . SER B 1 563 ? -53.312 -3.398 23.797 1 30.88 563 SER B CA 1
ATOM 9112 C C . SER B 1 563 ? -54.75 -3.129 24.172 1 30.88 563 SER B C 1
ATOM 9114 O O . SER B 1 563 ? -55.031 -2.307 25.047 1 30.88 563 SER B O 1
ATOM 9116 N N . LYS B 1 564 ? -55.75 -3.23 23.234 1 36.38 564 LYS B N 1
ATOM 9117 C CA . LYS B 1 564 ? -57.188 -3.328 23.5 1 36.38 564 LYS B CA 1
ATOM 9118 C C . LYS B 1 564 ? -57.5 -4.461 24.484 1 36.38 564 LYS B C 1
ATOM 9120 O O . LYS B 1 564 ? -57.219 -5.629 24.188 1 36.38 564 LYS B O 1
ATOM 9125 N N . GLY B 1 565 ? -57.406 -4.34 25.781 1 26.47 565 GLY B N 1
ATOM 9126 C CA . GLY B 1 565 ? -57.906 -5.254 26.812 1 26.47 565 GLY B CA 1
ATOM 9127 C C . GLY B 1 565 ? -59.344 -5.641 26.625 1 26.47 565 GLY B C 1
ATOM 9128 O O . GLY B 1 565 ? -60.188 -4.789 26.328 1 26.47 565 GLY B O 1
ATOM 9129 N N . THR B 1 566 ? -59.688 -6.988 26.234 1 30.77 566 THR B N 1
ATOM 9130 C CA . THR B 1 566 ? -60.875 -7.844 26.172 1 30.77 566 THR B CA 1
ATOM 9131 C C . THR B 1 566 ? -61.562 -7.879 27.531 1 30.77 566 THR B C 1
ATOM 9133 O O . THR B 1 566 ? -61.031 -8.383 28.5 1 30.77 566 THR B O 1
ATOM 9136 N N . THR B 1 567 ? -62.281 -6.887 27.859 1 24.19 567 THR B N 1
ATOM 9137 C CA . THR B 1 567 ? -63.219 -6.992 28.969 1 24.19 567 THR B CA 1
ATOM 9138 C C . THR B 1 567 ? -64.312 -7.98 28.641 1 24.19 567 THR B C 1
ATOM 9140 O O . THR B 1 567 ? -65.125 -7.75 27.719 1 24.19 567 THR B O 1
ATOM 9143 N N . VAL B 1 568 ? -64 -9.281 28.75 1 26.56 568 VAL B N 1
ATOM 9144 C CA . VAL B 1 568 ? -65 -10.383 28.828 1 26.56 568 VAL B CA 1
ATOM 9145 C C . VAL B 1 568 ? -66 -10.094 29.938 1 26.56 568 VAL B C 1
ATOM 9147 O O . VAL B 1 568 ? -65.625 -9.852 31.078 1 26.56 568 VAL B O 1
ATOM 9150 N N . LYS B 1 569 ? -67.188 -9.836 29.547 1 25.56 569 LYS B N 1
ATOM 9151 C CA . LYS B 1 569 ? -68.438 -9.742 30.281 1 25.56 569 LYS B CA 1
ATOM 9152 C C . LYS B 1 569 ? -68.75 -11.039 31.016 1 25.56 569 LYS B C 1
ATOM 9154 O O . LYS B 1 569 ? -68.625 -12.125 30.453 1 25.56 569 LYS B O 1
ATOM 9159 N N . ALA B 1 570 ? -68.875 -11.18 32.312 1 24.12 570 ALA B N 1
ATOM 9160 C CA . ALA B 1 570 ? -69.625 -12.078 33.188 1 24.12 570 ALA B CA 1
ATOM 9161 C C . ALA B 1 570 ? -71.062 -12.234 32.719 1 24.12 570 ALA B C 1
ATOM 9163 O O . ALA B 1 570 ? -71.812 -12.961 33.344 1 24.12 570 ALA B O 1
ATOM 9164 N N . ALA B 1 571 ? -71.5 -12.188 31.344 1 22.06 571 ALA B N 1
ATOM 9165 C CA . ALA B 1 571 ? -72.812 -12.82 31.281 1 22.06 571 ALA B CA 1
ATOM 9166 C C . ALA B 1 571 ? -72.688 -14.336 31.219 1 22.06 571 ALA B C 1
ATOM 9168 O O . ALA B 1 571 ? -71.812 -14.867 30.5 1 22.06 571 ALA B O 1
#

Nearest PDB structures (foldseek):
  4htg-assembly1_A  TM=5.160E-01  e=2.554E+00  Arabidopsis thaliana
  5u5i-assembly1_A  TM=3.142E-01  e=8.190E+00  Selaginella moellendorffii
  5u5n-assembly1_B  TM=3.191E-01  e=6.876E+00  Selaginella moellendorffii
  4htg-assembly1_A  TM=5.164E-01  e=2.560E+00  Arabidopsis thaliana
  5u5i-assembly1_A  TM=3.141E-01  e=8.204E+00  Selaginella moellendorffii

Solvent-accessible surface area (backbone atoms only — not comparable to full-atom values): 59112 Å² total; per-residue (Å²): 99,58,61,60,48,50,49,52,54,49,45,66,58,48,46,60,51,43,50,51,51,44,48,48,62,71,38,37,46,68,74,70,51,44,39,46,40,29,91,84,67,38,64,65,58,19,29,57,55,44,52,29,71,34,88,87,45,76,62,51,75,66,55,57,65,54,47,40,65,40,26,35,36,39,34,9,36,62,35,46,67,61,65,92,72,24,55,36,74,77,70,43,75,44,54,35,54,54,47,32,52,35,47,76,68,62,75,56,90,61,100,43,69,64,54,45,52,45,52,33,51,46,25,50,53,39,28,65,65,41,32,48,54,41,49,54,50,26,53,48,46,55,51,48,52,57,49,47,39,48,54,49,16,47,53,51,52,43,42,48,67,61,46,61,48,42,30,31,32,36,22,9,19,60,34,46,55,46,87,60,55,72,66,61,49,51,51,47,48,48,44,43,43,67,52,31,42,52,84,44,45,53,50,52,68,87,63,49,27,71,70,51,82,68,90,67,73,71,45,52,49,71,82,43,77,80,36,56,56,37,48,33,28,34,52,47,34,54,21,49,27,48,30,23,27,17,30,58,30,43,71,67,39,48,48,53,44,33,71,72,45,24,62,50,61,29,36,41,30,32,36,44,82,73,82,51,64,75,64,52,68,58,28,47,30,85,80,85,28,64,86,40,47,30,47,76,38,29,43,35,37,38,38,42,52,57,50,39,67,56,76,46,48,59,37,61,68,60,33,50,50,45,52,50,50,51,51,39,46,41,71,51,49,76,66,44,67,49,33,18,51,31,39,39,37,40,24,12,63,37,61,50,53,66,69,79,73,42,89,74,42,70,44,81,43,61,38,52,74,92,71,70,41,13,25,57,47,65,57,36,38,50,66,68,57,32,41,48,47,49,41,42,64,32,40,30,46,46,39,63,86,37,68,56,51,7,45,21,44,51,52,40,37,42,22,6,77,46,48,79,29,41,54,31,32,38,31,28,63,43,74,73,81,59,57,55,87,74,57,61,80,42,73,44,41,38,71,55,33,59,74,66,48,41,76,84,37,86,57,32,34,62,43,47,38,35,27,35,34,12,32,33,31,94,56,29,20,24,35,33,26,36,15,35,37,76,39,78,87,79,39,38,68,44,72,43,78,40,71,41,66,77,34,50,53,65,60,60,50,49,47,52,50,50,45,51,51,50,52,50,48,51,48,49,46,50,51,54,51,50,38,43,72,71,68,44,61,58,43,61,52,49,53,50,46,48,49,47,48,48,48,51,49,48,68,64,40,80,74,71,70,75,79,79,77,82,79,77,81,79,128,98,58,61,60,48,49,48,52,53,51,42,66,57,49,47,60,51,43,50,51,50,44,48,48,63,69,38,38,45,68,76,70,51,42,40,45,39,30,90,84,65,39,64,64,58,19,29,57,55,45,51,28,70,34,90,87,45,76,63,51,77,65,54,56,65,54,46,39,66,40,25,36,36,38,35,9,36,64,35,46,64,59,66,91,73,25,54,36,74,76,70,43,75,46,55,35,55,54,47,32,53,34,47,76,68,61,76,58,89,58,98,45,69,65,55,45,52,45,52,33,51,46,24,50,52,38,28,66,66,40,32,48,53,40,49,52,50,26,53,48,45,53,52,47,52,57,49,47,40,49,53,50,17,47,53,50,52,44,42,47,66,62,48,61,46,42,30,30,32,35,23,8,18,61,34,48,54,47,89,60,55,71,67,60,48,50,51,47,49,48,43,44,42,67,51,32,42,52,86,44,43,53,50,51,69,88,63,49,28,70,70,51,82,66,88,66,74,71,46,51,50,71,82,43,78,81,35,57,55,36,46,35,27,35,52,45,33,55,19,50,28,48,30,23,27,14,30,58,30,42,74,67,40,48,49,55,45,32,70,71,44,25,64,50,63,29,35,42,31,32,35,42,81,76,83,50,65,75,63,53,65,58,28,47,29,86,80,85,28,63,88,40,48,31,46,76,39,29,44,35,37,37,37,46,52,56,51,39,66,56,77,46,47,59,37,62,68,61,33,49,50,47,52,50,50,51,50,39,46,40,70,51,50,76,66,43,68,49,33,17,51,32,39,38,38,40,24,12,64,36,62,50,55,66,70,78,73,42,90,74,41,71,44,79,43,60,38,52,73,94,71,71,41,14,25,56,46,64,58,36,38,49,67,68,56,31,41,48,46,50,42,43,63,32,40,30,47,45,38,63,85,38,67,56,52,6,44,22,44,51,53,41,36,41,20,8,76,46,49,79,28,41,55,31,31,40,33,28,63,42,74,74,82,60,56,54,87,74,56,61,80,43,73,44,42,38,71,55,33,57,73,68,50,42,75,85,37,87,58,32,35,61,43,46,39,35,28,35,34,11,32,33,32,94,56,28,20,24,34,32,26,36,16,36,38,76,40,80,87,80,37,37,66,44,73,44,77,41,71,41,67,78,34,48,53,64,59,60,50,50,45,53,52,50,44,50,51,49,52,48,48,51,48,48,45,51,52,52,52,50,39,43,72,71,66,44,63,57,42,59,52,47,52,49,47,48,48,47,48,47,48,49,50,49,67,64,42,80,74,73,71,76,78,80,79,80,80,78,72,89,118

Organism: Fusarium solani (NCBI:txid169388)

pLDDT: mean 92.18, std 10.87, range [20.44, 98.75]